Protein AF-0000000075411738 (afdb_homodimer)

Solvent-accessible surface area (backbone atoms only — not comparable to full-atom values): 65684 Å² total; per-residue (Å²): 107,71,65,58,55,55,56,29,60,45,60,70,88,74,50,66,71,72,59,36,79,42,60,74,43,51,23,50,84,62,80,48,59,32,32,38,60,65,29,33,54,57,86,39,64,71,47,35,60,70,45,60,90,47,84,37,30,51,26,82,87,57,72,39,75,64,37,41,54,36,37,42,72,34,42,31,48,42,92,58,35,48,69,42,41,48,50,53,42,46,49,47,30,52,44,63,69,38,94,76,46,62,91,60,46,68,60,44,28,48,53,53,52,50,48,45,68,73,39,49,72,72,26,59,66,49,72,67,55,40,58,53,51,35,64,40,37,35,39,59,35,40,73,60,52,83,74,52,30,84,57,30,53,54,73,62,68,46,59,35,23,57,76,58,40,34,51,66,91,48,40,75,41,24,40,49,63,32,49,33,45,18,86,88,67,59,79,51,70,68,53,32,68,76,39,52,73,60,72,54,79,62,67,68,47,37,55,51,22,53,52,45,45,48,50,64,36,40,74,56,58,39,69,82,44,64,44,70,69,40,37,51,48,49,49,51,34,53,47,51,39,48,53,54,56,35,70,48,57,63,74,66,47,51,65,59,45,56,62,52,36,74,78,54,46,58,74,40,74,54,61,86,51,79,74,42,71,84,23,43,35,34,33,65,27,28,28,38,81,42,92,59,59,72,45,96,63,36,28,34,50,42,80,75,58,55,74,32,49,64,43,33,45,75,45,51,26,43,65,58,59,78,58,85,84,83,63,73,69,68,63,90,55,48,56,43,51,44,27,12,52,36,42,45,49,44,53,64,53,69,73,60,69,77,77,81,83,65,93,84,61,76,67,72,41,77,57,71,51,52,60,39,41,30,35,36,34,26,82,82,43,78,46,57,38,42,60,71,56,44,27,29,44,34,68,55,44,32,48,51,39,54,66,74,42,80,65,34,40,77,88,51,70,36,78,46,83,42,82,85,46,53,54,70,43,50,50,37,51,51,32,34,50,53,36,31,50,64,70,60,48,56,67,72,56,83,76,61,89,87,54,57,68,56,62,55,51,50,51,43,49,51,40,42,35,48,48,23,59,74,56,67,34,62,66,61,40,38,43,48,41,41,49,42,59,73,66,60,58,68,42,90,91,44,32,53,62,51,30,51,50,19,58,74,47,67,36,58,66,44,26,51,48,38,51,44,28,46,65,71,28,40,70,61,39,48,71,58,58,42,38,79,58,44,80,63,58,71,74,63,55,59,63,54,64,69,51,51,78,72,53,58,70,60,51,66,61,60,61,57,66,61,60,65,70,70,61,75,77,83,66,76,75,76,72,65,79,72,64,64,65,55,64,72,69,49,80,113,107,69,64,57,53,55,56,28,59,45,61,71,89,72,51,65,71,72,58,35,79,40,62,73,42,52,22,50,83,62,80,47,59,33,32,40,59,66,28,34,52,59,87,40,64,72,47,36,61,69,45,59,91,49,83,37,30,51,26,80,86,56,73,38,74,64,37,40,53,36,37,42,71,35,41,32,48,42,92,58,34,49,68,42,40,48,50,51,43,46,48,48,30,52,43,63,69,40,94,76,47,63,91,59,46,68,61,45,29,50,51,54,52,50,48,44,67,73,39,49,73,71,26,60,65,49,71,64,54,42,59,54,49,36,63,39,37,35,41,58,35,41,73,61,53,81,75,52,32,84,57,29,54,52,74,61,70,47,59,34,21,57,77,56,41,34,50,66,91,47,39,75,42,23,41,49,63,32,48,31,46,18,87,87,67,60,77,51,70,68,52,33,68,78,39,52,72,59,71,56,80,62,67,67,46,38,54,52,21,52,52,44,45,48,50,64,36,41,72,56,56,40,70,81,44,64,43,70,69,40,38,50,50,49,52,51,35,51,48,51,40,47,54,54,54,36,70,47,58,64,74,66,48,50,65,60,45,56,62,51,37,74,76,56,47,58,77,40,73,56,62,86,52,79,76,41,72,83,22,44,35,34,33,65,26,28,28,37,82,42,91,60,60,74,45,96,62,37,28,34,50,43,80,75,57,56,74,33,50,63,42,34,45,76,45,50,28,44,66,59,58,77,60,84,84,85,65,75,68,69,63,88,55,48,56,43,51,46,28,14,52,37,43,45,50,44,55,63,53,70,71,61,69,77,76,80,82,65,92,81,62,77,67,72,42,76,56,70,53,53,59,40,40,30,35,36,34,25,82,84,42,78,46,59,39,42,60,69,57,43,28,30,46,34,68,56,43,32,48,51,39,52,66,74,43,82,61,33,40,78,87,50,71,37,78,45,83,41,81,84,47,54,54,71,43,50,50,38,50,51,33,34,50,54,37,33,50,63,70,60,47,55,68,71,56,84,77,60,90,87,55,56,68,55,62,55,51,50,53,43,50,52,40,42,36,48,48,22,59,75,56,67,35,63,66,62,40,39,42,49,40,41,50,43,58,73,66,61,58,70,41,88,91,44,33,53,61,51,30,50,49,19,58,73,46,65,36,57,66,44,26,49,46,38,50,45,27,46,63,73,29,38,70,61,39,49,71,56,57,42,40,82,60,44,81,64,60,73,73,64,56,60,62,52,65,70,51,51,78,74,54,58,69,59,52,63,60,60,61,58,66,60,61,65,70,72,62,75,76,85,63,76,75,77,74,67,76,72,67,66,65,53,65,71,69,52,78,113

Secondary structure (DSSP, 8-state):
-HHHHHHHTS-GGGS-GGGGGS--EE-TTSS-EE-GGG-B-TTSHHHHHHSTT-S-BPPGGG-SHHHHHHHHHTT---TT-HHHHHHHHHHHHHHHHSSS--TTHHHHHHHHHHHHHHTHHHHT--HHHHHHHTTS--EEBPPPPTTGGGG-S-SS--EE-TTT-B-GGGGGGTTTTS-BB-GGG---HHHHHH-GGGG---HHHHHHHHHHHIIIIIITT-GGG-SHHHHHHHHHHHHHHHHHHHHS-HHHHHHHHHHHHHH----EE-SS-TT-GGGEE-GGGEEET-SS--BTTBEEPPGGGGG-HHHHHHTT-EEPPPPP--PPPPPTTHHHHHHHHHHHHHHH-------SS-TT------SGGGG--EEEEETTEEEEE-HHHHHHH-HHHHHHHHSSSGGG-TTS-EEEEE-SS-HHHHHHHHHHHTT--HHHHHHTSPPPTTS-HHHHHHHHHHHHHHHHHHHT-HHHHHHHHHHHHHTT---TTTHHHHHHHHHHTT-HHHHHHHHHHHHHTHHHHHHTTGGGG----HHHHHHHHTTHHHHHHHHHHHHHHHGGGG-SSTTSSTTSTHHHHHHHH---/-HHHHHHHTS-GGGS-GGGGGS--EE-TTSS-EE-GGG-B-TTSHHHHHHSTT-S-BPPGGG-SHHHHHHHHHTT---TT-HHHHHHHHHHHHHHHHSSS--TTHHHHHHHHHHHHHHTHHHHT--HHHHHHHHTS--EEBPPP-TTGGGG-S-SS--EE-TTT-B-GGGGGGTTTTS-BB-GGG---HHHHHH-GGGG---HHHHHHHHHHHIIIIIITT-GGG-SHHHHHHHHHHHHHHHHHHHHS-HHHHHHHHHHHHHH----EE-SS-TT-GGGEE-GGGEEET-SS--BTTBEE--GGGGG-HHHHHHTT-EEPPPPP----PPPTTHHHHHHHHHHHHHHH-------SS-TT------SGGGG--EEEEETTEEEEE-HHHHHHH-HHHHHHHHSSSGGG-TTS-EEEEE-SS-HHHHHHHHHHHTT--HHHHHHTSPPPTTS-HHHHHHHHHHHHHHHHHHHT-HHHHHHHHHHHHHTT---TTTHHHHHHHHHHTT-HHHHHHHHHHHHHTHHHHHHTTGGGG----HHHHHHHHTTHHHHHHHHHHHHHHHGGGG-SSTTGGGGSSHHHHHHHH---

Structure (mmCIF, N/CA/C/O backbone):
data_AF-0000000075411738-model_v1
#
loop_
_entity.id
_entity.type
_entity.pdbx_description
1 polymer 'BTB domain-containing protein'
#
loop_
_atom_site.group_PDB
_atom_site.id
_atom_site.type_symbol
_atom_site.label_atom_id
_atom_site.label_alt_id
_atom_site.label_comp_id
_atom_site.label_asym_id
_atom_site.label_entity_id
_atom_site.label_seq_id
_atom_site.pdbx_PDB_ins_code
_atom_site.Cartn_x
_atom_site.Cartn_y
_atom_site.Cartn_z
_atom_site.occupancy
_atom_site.B_iso_or_equiv
_atom_site.auth_seq_id
_atom_site.auth_comp_id
_atom_site.auth_asym_id
_atom_site.auth_atom_id
_atom_site.pdbx_PDB_model_num
ATOM 1 N N . MET A 1 1 ? 70.875 -13.32 -46.344 1 82.06 1 MET A N 1
ATOM 2 C CA . MET A 1 1 ? 69.5 -12.781 -46.344 1 82.06 1 MET A CA 1
ATOM 3 C C . MET A 1 1 ? 68.625 -13.578 -47.281 1 82.06 1 MET A C 1
ATOM 5 O O . MET A 1 1 ? 67.5 -13.914 -46.906 1 82.06 1 MET A O 1
ATOM 9 N N . ARG A 1 2 ? 69.062 -13.992 -48.469 1 79.19 2 ARG A N 1
ATOM 10 C CA . ARG A 1 2 ? 68.25 -14.766 -49.406 1 79.19 2 ARG A CA 1
ATOM 11 C C . ARG A 1 2 ? 67.938 -16.125 -48.812 1 79.19 2 ARG A C 1
ATOM 13 O O . ARG A 1 2 ? 66.75 -16.609 -48.969 1 79.19 2 ARG A O 1
ATOM 20 N N . PHE A 1 3 ? 68.938 -16.625 -48.125 1 80.88 3 PHE A N 1
ATOM 21 C CA . PHE A 1 3 ? 68.75 -17.906 -47.469 1 80.88 3 PHE A CA 1
ATOM 22 C C . PHE A 1 3 ? 67.625 -17.812 -46.406 1 80.88 3 PHE A C 1
ATOM 24 O O . PHE A 1 3 ? 66.75 -18.656 -46.375 1 80.88 3 PHE A O 1
ATOM 31 N N . ILE A 1 4 ? 67.688 -16.844 -45.625 1 85.19 4 ILE A N 1
ATOM 32 C CA . ILE A 1 4 ? 66.75 -16.672 -44.531 1 85.19 4 ILE A CA 1
ATOM 33 C C . ILE A 1 4 ? 65.312 -16.438 -45.094 1 85.19 4 ILE A C 1
ATOM 35 O O . ILE A 1 4 ? 64.375 -17.031 -44.594 1 85.19 4 ILE A O 1
ATOM 39 N N . CYS A 1 5 ? 65.188 -15.656 -46.188 1 81.69 5 CYS A N 1
ATOM 40 C CA . CYS A 1 5 ? 63.875 -15.391 -46.812 1 81.69 5 CYS A CA 1
ATOM 41 C C . CYS A 1 5 ? 63.281 -16.656 -47.375 1 81.69 5 CYS A C 1
ATOM 43 O O . CYS A 1 5 ? 62.062 -16.906 -47.219 1 81.69 5 CYS A O 1
ATOM 45 N N . SER A 1 6 ? 64.188 -17.469 -47.938 1 79.62 6 SER A N 1
ATOM 46 C CA . SER A 1 6 ? 63.719 -18.719 -48.531 1 79.62 6 SER A CA 1
ATOM 47 C C . SER A 1 6 ? 63.281 -19.703 -47.438 1 79.62 6 SER A C 1
ATOM 49 O O . SER A 1 6 ? 62.25 -20.375 -47.594 1 79.62 6 SER A O 1
ATOM 51 N N . LEU A 1 7 ? 64.062 -19.656 -46.438 1 81.44 7 LEU A N 1
ATOM 52 C CA . LEU A 1 7 ? 63.75 -20.547 -45.312 1 81.44 7 LEU A CA 1
ATOM 53 C C . LEU A 1 7 ? 62.438 -20.188 -44.656 1 81.44 7 LEU A C 1
ATOM 55 O O . LEU A 1 7 ? 61.594 -21.062 -44.406 1 81.44 7 LEU A O 1
ATOM 59 N N . LEU A 1 8 ? 62.125 -18.938 -44.5 1 84.38 8 LEU A N 1
ATOM 60 C CA . LEU A 1 8 ? 60.969 -18.453 -43.781 1 84.38 8 LEU A CA 1
ATOM 61 C C . LEU A 1 8 ? 59.719 -18.422 -44.656 1 84.38 8 LEU A C 1
ATOM 63 O O . LEU A 1 8 ? 58.625 -18.203 -44.188 1 84.38 8 LEU A O 1
ATOM 67 N N . SER A 1 9 ? 59.906 -18.656 -45.875 1 77.62 9 SER A N 1
ATOM 68 C CA . SER A 1 9 ? 58.781 -18.703 -46.812 1 77.62 9 SER A CA 1
ATOM 69 C C . SER A 1 9 ? 58.188 -20.109 -46.938 1 77.62 9 SER A C 1
ATOM 71 O O . SER A 1 9 ? 57.188 -20.328 -47.625 1 77.62 9 SER A O 1
ATOM 73 N N . LEU A 1 10 ? 58.906 -21.031 -46.281 1 77.31 10 LEU A N 1
ATOM 74 C CA . LEU A 1 10 ? 58.406 -22.391 -46.25 1 77.31 10 LEU A CA 1
ATOM 75 C C . LEU A 1 10 ? 57.125 -22.484 -45.438 1 77.31 10 LEU A C 1
ATOM 77 O O . LEU A 1 10 ? 56.844 -21.625 -44.625 1 77.31 10 LEU A O 1
ATOM 81 N N . PRO A 1 11 ? 56.25 -23.469 -45.781 1 78.31 11 PRO A N 1
ATOM 82 C CA . PRO A 1 11 ? 55.094 -23.672 -44.906 1 78.31 11 PRO A CA 1
ATOM 83 C C . PRO A 1 11 ? 55.469 -23.797 -43.438 1 78.31 11 PRO A C 1
ATOM 85 O O . PRO A 1 11 ? 56.5 -24.375 -43.094 1 78.31 11 PRO A O 1
ATOM 88 N N . LEU A 1 12 ? 54.719 -23.328 -42.531 1 80.94 12 LEU A N 1
ATOM 89 C CA . LEU A 1 12 ? 54.969 -23.141 -41.094 1 80.94 12 LEU A CA 1
ATOM 90 C C . LEU A 1 12 ? 55.375 -24.469 -40.438 1 80.94 12 LEU A C 1
ATOM 92 O O . LEU A 1 12 ? 56.219 -24.484 -39.562 1 80.94 12 LEU A O 1
ATOM 96 N N . ASP A 1 13 ? 54.844 -25.578 -40.969 1 80.56 13 ASP A N 1
ATOM 97 C CA . ASP A 1 13 ? 55.094 -26.891 -40.406 1 80.56 13 ASP A CA 1
ATOM 98 C C . ASP A 1 13 ? 56.5 -27.375 -40.719 1 80.56 13 ASP A C 1
ATOM 100 O O . ASP A 1 13 ? 57.031 -28.25 -40.031 1 80.56 13 ASP A O 1
ATOM 104 N N . MET A 1 14 ? 57.094 -26.719 -41.75 1 79.06 14 MET A N 1
ATOM 105 C CA . MET A 1 14 ? 58.406 -27.156 -42.188 1 79.06 14 MET A CA 1
ATOM 106 C C . MET A 1 14 ? 59.5 -26.375 -41.5 1 79.06 14 MET A C 1
ATOM 108 O O . MET A 1 14 ? 60.688 -26.719 -41.594 1 79.06 14 MET A O 1
ATOM 112 N N . ILE A 1 15 ? 59.156 -25.328 -40.781 1 81.25 15 ILE A N 1
ATOM 113 C CA . ILE A 1 15 ? 60.125 -24.516 -40.094 1 81.25 15 ILE A CA 1
ATOM 114 C C . ILE A 1 15 ? 60.438 -25.125 -38.719 1 81.25 15 ILE A C 1
ATOM 116 O O . ILE A 1 15 ? 59.531 -25.234 -37.875 1 81.25 15 ILE A O 1
ATOM 120 N N . PRO A 1 16 ? 61.625 -25.609 -38.5 1 78.5 16 PRO A N 1
ATOM 121 C CA . PRO A 1 16 ? 61.938 -26.234 -37.219 1 78.5 16 PRO A CA 1
ATOM 122 C C . PRO A 1 16 ? 61.844 -25.25 -36.031 1 78.5 16 PRO A C 1
ATOM 124 O O . PRO A 1 16 ? 62.406 -24.141 -36.094 1 78.5 16 PRO A O 1
ATOM 127 N N . GLU A 1 17 ? 61.312 -25.625 -34.938 1 81.44 17 GLU A N 1
ATOM 128 C CA . GLU A 1 17 ? 61.094 -24.812 -33.75 1 81.44 17 GLU A CA 1
ATOM 129 C C . GLU A 1 17 ? 62.406 -24.516 -33.031 1 81.44 17 GLU A C 1
ATOM 131 O O . GLU A 1 17 ? 62.531 -23.5 -32.344 1 81.44 17 GLU A O 1
ATOM 136 N N . SER A 1 18 ? 63.375 -25.328 -33.281 1 81.25 18 SER A N 1
ATOM 137 C CA . SER A 1 18 ? 64.688 -25.188 -32.625 1 81.25 18 SER A CA 1
ATOM 138 C C . SER A 1 18 ? 65.375 -23.938 -33.094 1 81.25 18 SER A C 1
ATOM 140 O O . SER A 1 18 ? 66.312 -23.438 -32.406 1 81.25 18 SER A O 1
ATOM 142 N N . LEU A 1 19 ? 64.938 -23.438 -34.188 1 82.75 19 LEU A N 1
ATOM 143 C CA . LEU A 1 19 ? 65.562 -22.25 -34.781 1 82.75 19 LEU A CA 1
ATOM 144 C C . LEU A 1 19 ? 65.312 -21.031 -33.906 1 82.75 19 LEU A C 1
ATOM 146 O O . LEU A 1 19 ? 66.062 -20.016 -34.031 1 82.75 19 LEU A O 1
ATOM 150 N N . GLU A 1 20 ? 64.5 -21.156 -33 1 86.56 20 GLU A N 1
ATOM 151 C CA . GLU A 1 20 ? 64.125 -20.047 -32.125 1 86.56 20 GLU A CA 1
ATOM 152 C C . GLU A 1 20 ? 65.312 -19.688 -31.203 1 86.56 20 GLU A C 1
ATOM 154 O O . GLU A 1 20 ? 65.375 -18.562 -30.75 1 86.56 20 GLU A O 1
ATOM 159 N N . ARG A 1 21 ? 66.188 -20.609 -31.016 1 87.25 21 ARG A N 1
ATOM 160 C CA . ARG A 1 21 ? 67.25 -20.453 -30.031 1 87.25 21 ARG A CA 1
ATOM 161 C C . ARG A 1 21 ? 68.562 -19.906 -30.672 1 87.25 21 ARG A C 1
ATOM 163 O O . ARG A 1 21 ? 69.5 -19.609 -29.984 1 87.25 21 ARG A O 1
ATOM 170 N N . PHE A 1 22 ? 68.5 -19.781 -31.891 1 84.62 22 PHE A N 1
ATOM 171 C CA . PHE A 1 22 ? 69.75 -19.406 -32.562 1 84.62 22 PHE A CA 1
ATOM 172 C C . PHE A 1 22 ? 69.688 -17.953 -33.062 1 84.62 22 PHE A C 1
ATOM 174 O O . PHE A 1 22 ? 68.625 -17.469 -33.406 1 84.62 22 PHE A O 1
ATOM 181 N N . ASN A 1 23 ? 70.938 -17.344 -33.062 1 88.12 23 ASN A N 1
ATOM 182 C CA . ASN A 1 23 ? 71.062 -15.977 -33.562 1 88.12 23 ASN A CA 1
ATOM 183 C C . ASN A 1 23 ? 71.312 -15.953 -35.062 1 88.12 23 ASN A C 1
ATOM 185 O O . ASN A 1 23 ? 72.5 -15.992 -35.5 1 88.12 23 ASN A O 1
ATOM 189 N N . PHE A 1 24 ? 70.25 -15.906 -35.812 1 87.12 24 PHE A N 1
ATOM 190 C CA . PHE A 1 24 ? 70.562 -15.977 -37.25 1 87.12 24 PHE A CA 1
ATOM 191 C C . PHE A 1 24 ? 69.75 -14.914 -38 1 87.12 24 PHE A C 1
ATOM 193 O O . PHE A 1 24 ? 69.875 -14.828 -39.219 1 87.12 24 PHE A O 1
ATOM 200 N N . ILE A 1 25 ? 69 -14.094 -37.344 1 91.06 25 ILE A N 1
ATOM 201 C CA . ILE A 1 25 ? 68.188 -13.039 -37.969 1 91.06 25 ILE A CA 1
ATOM 202 C C . ILE A 1 25 ? 68.938 -11.703 -37.844 1 91.06 25 ILE A C 1
ATOM 204 O O . ILE A 1 25 ? 69.25 -11.281 -36.719 1 91.06 25 ILE A O 1
ATOM 208 N N . PRO A 1 26 ? 69.25 -11.039 -38.906 1 89.62 26 PRO A N 1
ATOM 209 C CA . PRO A 1 26 ? 69.938 -9.75 -38.812 1 89.62 26 PRO A CA 1
ATOM 210 C C . PRO A 1 26 ? 69.062 -8.633 -38.344 1 89.62 26 PRO A C 1
ATOM 212 O O . PRO A 1 26 ? 67.812 -8.656 -38.594 1 89.62 26 PRO A O 1
ATOM 215 N N . ASN A 1 27 ? 69.625 -7.703 -37.656 1 89.62 27 ASN A N 1
ATOM 216 C CA . ASN A 1 27 ? 68.875 -6.512 -37.281 1 89.62 27 ASN A CA 1
ATOM 217 C C . ASN A 1 27 ? 68.75 -5.535 -38.438 1 89.62 27 ASN A C 1
ATOM 219 O O . ASN A 1 27 ? 69.25 -5.797 -39.531 1 89.62 27 ASN A O 1
ATOM 223 N N . GLU A 1 28 ? 68.062 -4.5 -38.25 1 87.75 28 GLU A N 1
ATOM 224 C CA . GLU A 1 28 ? 67.688 -3.564 -39.312 1 87.75 28 GLU A CA 1
ATOM 225 C C . GLU A 1 28 ? 68.938 -2.979 -40 1 87.75 28 GLU A C 1
ATOM 227 O O . GLU A 1 28 ? 68.938 -2.781 -41.188 1 87.75 28 GLU A O 1
ATOM 232 N N . ASN A 1 29 ? 70.062 -2.791 -39.156 1 86.88 29 ASN A N 1
ATOM 233 C CA . ASN A 1 29 ? 71.25 -2.195 -39.688 1 86.88 29 ASN A CA 1
ATOM 234 C C . ASN A 1 29 ? 72.312 -3.258 -40.094 1 86.88 29 ASN A C 1
ATOM 236 O O . ASN A 1 29 ? 73.438 -2.934 -40.469 1 86.88 29 ASN A O 1
ATOM 240 N N . TYR A 1 30 ? 72 -4.504 -39.906 1 87.62 30 TYR A N 1
ATOM 241 C CA . TYR A 1 30 ? 72.812 -5.652 -40.344 1 87.62 30 TYR A CA 1
ATOM 242 C C . TYR A 1 30 ? 74.125 -5.699 -39.594 1 87.62 30 TYR A C 1
ATOM 244 O O . TYR A 1 30 ? 75.125 -6.086 -40.156 1 87.62 30 TYR A O 1
ATOM 252 N N . THR A 1 31 ? 74.062 -5.227 -38.438 1 88 31 THR A N 1
ATOM 253 C CA . THR A 1 31 ? 75.312 -5.172 -37.656 1 88 31 THR A CA 1
ATOM 254 C C . THR A 1 31 ? 75.438 -6.406 -36.781 1 88 31 THR A C 1
ATOM 256 O O . THR A 1 31 ? 76.5 -6.781 -36.375 1 88 31 THR A O 1
ATOM 259 N N . LYS A 1 32 ? 74.312 -7.023 -36.438 1 89.88 32 LYS A N 1
ATOM 260 C CA . LYS A 1 32 ? 74.312 -8.148 -35.5 1 89.88 32 LYS A CA 1
ATOM 261 C C . LYS A 1 32 ? 73.25 -9.172 -35.875 1 89.88 32 LYS A C 1
ATOM 263 O O . LYS A 1 32 ? 72.188 -8.82 -36.344 1 89.88 32 LYS A O 1
ATOM 268 N N . LEU A 1 33 ? 73.562 -10.367 -35.656 1 89.38 33 LEU A N 1
ATOM 269 C CA . LEU A 1 33 ? 72.562 -11.445 -35.75 1 89.38 33 LEU A CA 1
ATOM 270 C C . LEU A 1 33 ? 71.938 -11.695 -34.406 1 89.38 33 LEU A C 1
ATOM 272 O O . LEU A 1 33 ? 72.562 -11.766 -33.375 1 89.38 33 LEU A O 1
ATOM 276 N N . MET A 1 34 ? 70.562 -11.727 -34.469 1 91.75 34 MET A N 1
ATOM 277 C CA . MET A 1 34 ? 69.812 -11.836 -33.25 1 91.75 34 MET A CA 1
ATOM 278 C C . MET A 1 34 ? 68.75 -12.93 -33.344 1 91.75 34 MET A C 1
ATOM 280 O O . MET A 1 34 ? 68.562 -13.492 -34.406 1 91.75 34 MET A O 1
ATOM 284 N N . LYS A 1 35 ? 68.188 -13.188 -32.188 1 91.25 35 LYS A N 1
ATOM 285 C CA . LYS A 1 35 ? 67.062 -14.117 -32.156 1 91.25 35 LYS A CA 1
ATOM 286 C C . LYS A 1 35 ? 65.75 -13.422 -32.562 1 91.25 35 LYS A C 1
ATOM 288 O O . LYS A 1 35 ? 65.625 -12.211 -32.375 1 91.25 35 LYS A O 1
ATOM 293 N N . ALA A 1 36 ? 64.812 -14.195 -33.062 1 88.88 36 ALA A N 1
ATOM 294 C CA . ALA A 1 36 ? 63.531 -13.633 -33.469 1 88.88 36 ALA A CA 1
ATOM 295 C C . ALA A 1 36 ? 62.844 -12.969 -32.281 1 88.88 36 ALA A C 1
ATOM 297 O O . ALA A 1 36 ? 62.219 -11.906 -32.438 1 88.88 36 ALA A O 1
ATOM 298 N N . LYS A 1 37 ? 63.062 -13.477 -31.094 1 88.38 37 LYS A N 1
ATOM 299 C CA . LYS A 1 37 ? 62.375 -12.992 -29.891 1 88.38 37 LYS A CA 1
ATOM 300 C C . LYS A 1 37 ? 62.938 -11.656 -29.422 1 88.38 37 LYS A C 1
ATOM 302 O O . LYS A 1 37 ? 62.344 -10.977 -28.594 1 88.38 37 LYS A O 1
ATOM 307 N N . GLU A 1 38 ? 64.062 -11.32 -29.984 1 90.19 38 GLU A N 1
ATOM 308 C CA . GLU A 1 38 ? 64.688 -10.078 -29.578 1 90.19 38 GLU A CA 1
ATOM 309 C C . GLU A 1 38 ? 64.438 -8.961 -30.578 1 90.19 38 GLU A C 1
ATOM 311 O O . GLU A 1 38 ? 64.812 -7.816 -30.375 1 90.19 38 GLU A O 1
ATOM 316 N N . LEU A 1 39 ? 63.75 -9.289 -31.578 1 91.38 39 LEU A N 1
ATOM 317 C CA . LEU A 1 39 ? 63.531 -8.312 -32.625 1 91.38 39 LEU A CA 1
ATOM 318 C C . LEU A 1 39 ? 62.062 -7.891 -32.688 1 91.38 39 LEU A C 1
ATOM 320 O O . LEU A 1 39 ? 61.188 -8.602 -32.188 1 91.38 39 LEU A O 1
ATOM 324 N N . TYR A 1 40 ? 61.812 -6.676 -33.281 1 91.81 40 TYR A N 1
ATOM 325 C CA . TYR A 1 40 ? 60.5 -6.09 -33.375 1 91.81 40 TYR A CA 1
ATOM 326 C C . TYR A 1 40 ? 60.219 -5.602 -34.781 1 91.81 40 TYR A C 1
ATOM 328 O O . TYR A 1 40 ? 61.125 -5.242 -35.531 1 91.81 40 TYR A O 1
ATOM 336 N N . ASP A 1 41 ? 58.906 -5.672 -35.125 1 87.25 41 ASP A N 1
ATOM 337 C CA . ASP A 1 41 ? 58.469 -5.113 -36.406 1 87.25 41 ASP A CA 1
ATOM 338 C C . ASP A 1 41 ? 58.188 -3.615 -36.281 1 87.25 41 ASP A C 1
ATOM 340 O O . ASP A 1 41 ? 57.25 -3.197 -35.594 1 87.25 41 ASP A O 1
ATOM 344 N N . PRO A 1 42 ? 58.969 -2.791 -36.938 1 87.62 42 PRO A N 1
ATOM 345 C CA . PRO A 1 42 ? 58.781 -1.344 -36.781 1 87.62 42 PRO A CA 1
ATOM 346 C C . PRO A 1 42 ? 57.5 -0.84 -37.438 1 87.62 42 PRO A C 1
ATOM 348 O O . PRO A 1 42 ? 57.125 0.316 -37.25 1 87.62 42 PRO A O 1
ATOM 351 N N . CYS A 1 43 ? 56.75 -1.689 -38.188 1 82.62 43 CYS A N 1
ATOM 352 C CA . CYS A 1 43 ? 55.469 -1.289 -38.781 1 82.62 43 CYS A CA 1
ATOM 353 C C . CYS A 1 43 ? 54.375 -1.18 -37.719 1 82.62 43 CYS A C 1
ATOM 355 O O . CYS A 1 43 ? 53.375 -0.518 -37.938 1 82.62 43 CYS A O 1
ATOM 357 N N . GLU A 1 44 ? 54.656 -1.811 -36.625 1 84.12 44 GLU A N 1
ATOM 358 C CA . GLU A 1 44 ? 53.75 -1.661 -35.5 1 84.12 44 GLU A CA 1
ATOM 359 C C . GLU A 1 44 ? 54.062 -0.403 -34.688 1 84.12 44 GLU A C 1
ATOM 361 O O . GLU A 1 44 ? 55.188 -0.25 -34.188 1 84.12 44 GLU A O 1
ATOM 366 N N . GLU A 1 45 ? 53.156 0.379 -34.594 1 83.94 45 GLU A N 1
ATOM 367 C CA . GLU A 1 45 ? 53.344 1.676 -33.969 1 83.94 45 GLU A CA 1
ATOM 368 C C . GLU A 1 45 ? 53.906 1.515 -32.531 1 83.94 45 GLU A C 1
ATOM 370 O O . GLU A 1 45 ? 54.781 2.264 -32.125 1 83.94 45 GLU A O 1
ATOM 375 N N . LEU A 1 46 ? 53.438 0.538 -31.828 1 89.88 46 LEU A N 1
ATOM 376 C CA . LEU A 1 46 ? 53.844 0.289 -30.438 1 89.88 46 LEU A CA 1
ATOM 377 C C . LEU A 1 46 ? 55.344 0.084 -30.359 1 89.88 46 LEU A C 1
ATOM 379 O O . LEU A 1 46 ? 56.031 0.747 -29.578 1 89.88 46 LEU A O 1
ATOM 383 N N . PHE A 1 47 ? 55.906 -0.708 -31.234 1 91.38 47 PHE A N 1
ATOM 384 C CA . PHE A 1 47 ? 57.312 -1.049 -31.203 1 91.38 47 PHE A CA 1
ATOM 385 C C . PHE A 1 47 ? 58.156 0.088 -31.766 1 91.38 47 PHE A C 1
ATOM 387 O O . PHE A 1 47 ? 59.219 0.388 -31.25 1 91.38 47 PHE A O 1
ATOM 394 N N . ARG A 1 48 ? 57.594 0.723 -32.781 1 88.31 48 ARG A N 1
ATOM 395 C CA . ARG A 1 48 ? 58.312 1.824 -33.406 1 88.31 48 ARG A CA 1
ATOM 396 C C . ARG A 1 48 ? 58.562 2.951 -32.406 1 88.31 48 ARG A C 1
ATOM 398 O O . ARG A 1 48 ? 59.656 3.5 -32.375 1 88.31 48 ARG A O 1
ATOM 405 N N . GLU A 1 49 ? 57.625 3.213 -31.609 1 87.38 49 GLU A N 1
ATOM 406 C CA . GLU A 1 49 ? 57.719 4.336 -30.672 1 87.38 49 GLU A CA 1
ATOM 407 C C . GLU A 1 49 ? 58.562 3.98 -29.469 1 87.38 49 GLU A C 1
ATOM 409 O O . GLU A 1 49 ? 59.312 4.82 -28.969 1 87.38 49 GLU A O 1
ATOM 414 N N . VAL A 1 50 ? 58.531 2.764 -29.031 1 90.06 50 VAL A N 1
ATOM 415 C CA . VAL A 1 50 ? 59.188 2.396 -27.766 1 90.06 50 VAL A CA 1
ATOM 416 C C . VAL A 1 50 ? 60.656 2.039 -28.016 1 90.06 50 VAL A C 1
ATOM 418 O O . VAL A 1 50 ? 61.531 2.4 -27.234 1 90.06 50 VAL A O 1
ATOM 421 N N . PHE A 1 51 ? 60.938 1.449 -29.172 1 88.62 51 PHE A N 1
ATOM 422 C CA . PHE A 1 51 ? 62.281 0.925 -29.359 1 88.62 51 PHE A CA 1
ATOM 423 C C . PHE A 1 51 ? 63.031 1.725 -30.422 1 88.62 51 PHE A C 1
ATOM 425 O O . PHE A 1 51 ? 64 1.247 -30.984 1 88.62 51 PHE A O 1
ATOM 432 N N . VAL A 1 52 ? 62.469 2.936 -30.625 1 86.19 52 VAL A N 1
ATOM 433 C CA . VAL A 1 52 ? 63.156 3.811 -31.578 1 86.19 52 VAL A CA 1
ATOM 434 C C . VAL A 1 52 ? 64.625 4.035 -31.125 1 86.19 52 VAL A C 1
ATOM 436 O O . VAL A 1 52 ? 64.875 4.324 -29.953 1 86.19 52 VAL A O 1
ATOM 439 N N . GLY A 1 53 ? 65.438 3.834 -31.969 1 78.69 53 GLY A N 1
ATOM 440 C CA . GLY A 1 53 ? 66.875 4.051 -31.672 1 78.69 53 GLY A CA 1
ATOM 441 C C . GLY A 1 53 ? 67.562 2.811 -31.141 1 78.69 53 GLY A C 1
ATOM 442 O O . GLY A 1 53 ? 68.75 2.809 -30.953 1 78.69 53 GLY A O 1
ATOM 443 N N . SER A 1 54 ? 66.625 1.824 -30.969 1 81.12 54 SER A N 1
ATOM 444 C CA . SER A 1 54 ? 67.188 0.559 -30.547 1 81.12 54 SER A CA 1
ATOM 445 C C . SER A 1 54 ? 67.562 -0.313 -31.734 1 81.12 54 SER A C 1
ATOM 447 O O . SER A 1 54 ? 67 -0.125 -32.844 1 81.12 54 SER A O 1
ATOM 449 N N . ASN A 1 55 ? 68.75 -0.828 -31.906 1 85.62 55 ASN A N 1
ATOM 450 C CA . ASN A 1 55 ? 69.188 -1.726 -32.969 1 85.62 55 ASN A CA 1
ATOM 451 C C . ASN A 1 55 ? 68.438 -3.062 -32.906 1 85.62 55 ASN A C 1
ATOM 453 O O . ASN A 1 55 ? 69 -4.105 -33.219 1 85.62 55 ASN A O 1
ATOM 457 N N . GLN A 1 56 ? 67 -2.992 -32.625 1 90 56 GLN A N 1
ATOM 458 C CA . GLN A 1 56 ? 66.312 -4.254 -32.438 1 90 56 GLN A CA 1
ATOM 459 C C . GLN A 1 56 ? 65.188 -4.41 -33.438 1 90 56 GLN A C 1
ATOM 461 O O . GLN A 1 56 ? 64.188 -5.125 -33.156 1 90 56 GLN A O 1
ATOM 466 N N . PHE A 1 57 ? 65.188 -3.756 -34.594 1 91.75 57 PHE A N 1
ATOM 467 C CA . PHE A 1 57 ? 64.125 -3.846 -35.562 1 91.75 57 PHE A CA 1
ATOM 468 C C . PHE A 1 57 ? 64.5 -4.828 -36.688 1 91.75 57 PHE A C 1
ATOM 470 O O . PHE A 1 57 ? 65.688 -5.012 -37 1 91.75 57 PHE A O 1
ATOM 477 N N . LEU A 1 58 ? 63.469 -5.363 -37.219 1 90.94 58 LEU A N 1
ATOM 478 C CA . LEU A 1 58 ? 63.625 -6.215 -38.406 1 90.94 58 LEU A CA 1
ATOM 479 C C . LEU A 1 58 ? 64.062 -5.398 -39.625 1 90.94 58 LEU A C 1
ATOM 481 O O . LEU A 1 58 ? 63.594 -4.27 -39.812 1 90.94 58 LEU A O 1
ATOM 485 N N . PRO A 1 59 ? 64.938 -6.016 -40.375 1 88.31 59 PRO A N 1
ATOM 486 C CA . PRO A 1 59 ? 65.312 -5.336 -41.625 1 88.31 59 PRO A CA 1
ATOM 487 C C . PRO A 1 59 ? 64.125 -5.293 -42.625 1 88.31 59 PRO A C 1
ATOM 489 O O . PRO A 1 59 ? 63.188 -6.109 -42.5 1 88.31 59 PRO A O 1
ATOM 492 N N . PRO A 1 60 ? 64 -4.359 -43.531 1 86.88 60 PRO A N 1
ATOM 493 C CA . PRO A 1 60 ? 62.875 -4.148 -44.438 1 86.88 60 PRO A CA 1
ATOM 494 C C . PRO A 1 60 ? 62.531 -5.391 -45.281 1 86.88 60 PRO A C 1
ATOM 496 O O . PRO A 1 60 ? 61.375 -5.648 -45.562 1 86.88 60 PRO A O 1
ATOM 499 N N . GLU A 1 61 ? 63.531 -6.309 -45.5 1 85.06 61 GLU A N 1
ATOM 500 C CA . GLU A 1 61 ? 63.312 -7.477 -46.375 1 85.06 61 GLU A CA 1
ATOM 501 C C . GLU A 1 61 ? 62.469 -8.539 -45.656 1 85.06 61 GLU A C 1
ATOM 503 O O . GLU A 1 61 ? 61.844 -9.375 -46.312 1 85.06 61 GLU A O 1
ATOM 508 N N . LEU A 1 62 ? 62.531 -8.359 -44.375 1 88.62 62 LEU A N 1
ATOM 509 C CA . LEU A 1 62 ? 61.875 -9.422 -43.625 1 88.62 62 LEU A CA 1
ATOM 510 C C . LEU A 1 62 ? 60.5 -8.961 -43.125 1 88.62 62 LEU A C 1
ATOM 512 O O . LEU A 1 62 ? 59.844 -9.688 -42.375 1 88.62 62 LEU A O 1
ATOM 516 N N . ARG A 1 63 ? 60 -7.789 -43.562 1 84.94 63 ARG A N 1
ATOM 517 C CA . ARG A 1 63 ? 58.75 -7.215 -43.094 1 84.94 63 ARG A CA 1
ATOM 518 C C . ARG A 1 63 ? 57.594 -7.559 -44 1 84.94 63 ARG A C 1
ATOM 520 O O . ARG A 1 63 ? 56.688 -6.75 -44.188 1 84.94 63 ARG A O 1
ATOM 527 N N . LYS A 1 64 ? 57.594 -8.68 -44.594 1 77.62 64 LYS A N 1
ATOM 528 C CA . LYS A 1 64 ? 56.594 -9.07 -45.562 1 77.62 64 LYS A CA 1
ATOM 529 C C . LYS A 1 64 ? 55.75 -10.242 -45.062 1 77.62 64 LYS A C 1
ATOM 531 O O . LYS A 1 64 ? 56.281 -11.133 -44.375 1 77.62 64 LYS A O 1
ATOM 536 N N . GLY A 1 65 ? 54.406 -10.305 -45.438 1 74.81 65 GLY A N 1
ATOM 537 C CA . GLY A 1 65 ? 53.312 -11.117 -44.938 1 74.81 65 GLY A CA 1
ATOM 538 C C . GLY A 1 65 ? 53.719 -12.547 -44.625 1 74.81 65 GLY A C 1
ATOM 539 O O . GLY A 1 65 ? 53.656 -12.977 -43.5 1 74.81 65 GLY A O 1
ATOM 540 N N . TRP A 1 66 ? 54.094 -13.289 -45.5 1 77.19 66 TRP A N 1
ATOM 541 C CA . TRP A 1 66 ? 54.344 -14.703 -45.25 1 77.19 66 TRP A CA 1
ATOM 542 C C . TRP A 1 66 ? 55.625 -14.891 -44.406 1 77.19 66 TRP A C 1
ATOM 544 O O . TRP A 1 66 ? 55.656 -15.773 -43.562 1 77.19 66 TRP A O 1
ATOM 554 N N . ILE A 1 67 ? 56.562 -14.031 -44.594 1 80.62 67 ILE A N 1
ATOM 555 C CA . ILE A 1 67 ? 57.812 -14.102 -43.844 1 80.62 67 ILE A CA 1
ATOM 556 C C . ILE A 1 67 ? 57.562 -13.766 -42.375 1 80.62 67 ILE A C 1
ATOM 558 O O . ILE A 1 67 ? 58.094 -14.414 -41.469 1 80.62 67 ILE A O 1
ATOM 562 N N . LEU A 1 68 ? 56.688 -12.852 -42.219 1 84.19 68 LEU A N 1
ATOM 563 C CA . LEU A 1 68 ? 56.375 -12.43 -40.844 1 84.19 68 LEU A CA 1
ATOM 564 C C . LEU A 1 68 ? 55.719 -13.57 -40.094 1 84.19 68 LEU A C 1
ATOM 566 O O . LEU A 1 68 ? 55.969 -13.734 -38.875 1 84.19 68 LEU A O 1
ATOM 570 N N . ASN A 1 69 ? 54.969 -14.344 -40.719 1 84.38 69 ASN A N 1
ATOM 571 C CA . ASN A 1 69 ? 54.312 -15.484 -40.062 1 84.38 69 ASN A CA 1
ATOM 572 C C . ASN A 1 69 ? 55.344 -16.516 -39.594 1 84.38 69 ASN A C 1
ATOM 574 O O . ASN A 1 69 ? 55.188 -17.094 -38.531 1 84.38 69 ASN A O 1
ATOM 578 N N . GLY A 1 70 ? 56.25 -16.688 -40.438 1 82.75 70 GLY A N 1
ATOM 579 C CA . GLY A 1 70 ? 57.344 -17.578 -40.062 1 82.75 70 GLY A CA 1
ATOM 580 C C . GLY A 1 70 ? 58.125 -17.094 -38.844 1 82.75 70 GLY A C 1
ATOM 581 O O . GLY A 1 70 ? 58.469 -17.875 -37.969 1 82.75 70 GLY A O 1
ATOM 582 N N . LEU A 1 71 ? 58.375 -15.812 -38.875 1 88.06 71 LEU A N 1
ATOM 583 C CA . LEU A 1 71 ? 59.094 -15.219 -37.75 1 88.06 71 LEU A CA 1
ATOM 584 C C . LEU A 1 71 ? 58.281 -15.281 -36.469 1 88.06 71 LEU A C 1
ATOM 586 O O . LEU A 1 71 ? 58.812 -15.492 -35.375 1 88.06 71 LEU A O 1
ATOM 590 N N . ILE A 1 72 ? 57.031 -15.141 -36.594 1 85.94 72 ILE A N 1
ATOM 591 C CA . ILE A 1 72 ? 56.125 -15.219 -35.469 1 85.94 72 ILE A CA 1
ATOM 592 C C . ILE A 1 72 ? 56.188 -16.609 -34.844 1 85.94 72 ILE A C 1
ATOM 594 O O . ILE A 1 72 ? 56.219 -16.75 -33.625 1 85.94 72 ILE A O 1
ATOM 598 N N . LYS A 1 73 ? 56.281 -17.516 -35.688 1 86 73 LYS A N 1
ATOM 599 C CA . LYS A 1 73 ? 56.406 -18.891 -35.219 1 86 73 LYS A CA 1
ATOM 600 C C . LYS A 1 73 ? 57.719 -19.078 -34.438 1 86 73 LYS A C 1
ATOM 602 O O . LYS A 1 73 ? 57.781 -19.875 -33.5 1 86 73 LYS A O 1
ATOM 607 N N . LEU A 1 74 ? 58.688 -18.328 -34.844 1 86.94 74 LEU A N 1
ATOM 608 C CA . LEU A 1 74 ? 60 -18.453 -34.188 1 86.94 74 LEU A CA 1
ATOM 609 C C . LEU A 1 74 ? 60.062 -17.531 -32.969 1 86.94 74 LEU A C 1
ATOM 611 O O . LEU A 1 74 ? 61.156 -17.391 -32.375 1 86.94 74 LEU A O 1
ATOM 615 N N . GLY A 1 75 ? 58.969 -16.797 -32.656 1 84.62 75 GLY A N 1
ATOM 616 C CA . GLY A 1 75 ? 58.938 -16.062 -31.406 1 84.62 75 GLY A CA 1
ATOM 617 C C . GLY A 1 75 ? 58.969 -14.555 -31.609 1 84.62 75 GLY A C 1
ATOM 618 O O . GLY A 1 75 ? 59.312 -13.812 -30.672 1 84.62 75 GLY A O 1
ATOM 619 N N . LEU A 1 76 ? 58.844 -14.062 -32.812 1 88.62 76 LEU A N 1
ATOM 620 C CA . LEU A 1 76 ? 58.812 -12.617 -33.031 1 88.62 76 LEU A CA 1
ATOM 621 C C . LEU A 1 76 ? 57.781 -11.953 -32.156 1 88.62 76 LEU A C 1
ATOM 623 O O . LEU A 1 76 ? 56.656 -12.477 -32.031 1 88.62 76 LEU A O 1
ATOM 627 N N . ASN A 1 77 ? 58.188 -10.875 -31.609 1 87.62 77 ASN A N 1
ATOM 628 C CA . ASN A 1 77 ? 57.312 -10.148 -30.719 1 87.62 77 ASN A CA 1
ATOM 629 C C . ASN A 1 77 ? 56.125 -9.562 -31.469 1 87.62 77 ASN A C 1
ATOM 631 O O . ASN A 1 77 ? 56.281 -9.016 -32.562 1 87.62 77 ASN A O 1
ATOM 635 N N . ARG A 1 78 ? 54.875 -9.789 -30.812 1 82.88 78 ARG A N 1
ATOM 636 C CA . ARG A 1 78 ? 53.625 -9.258 -31.359 1 82.88 78 ARG A CA 1
ATOM 637 C C . ARG A 1 78 ? 53 -8.234 -30.406 1 82.88 78 ARG A C 1
ATOM 639 O O . ARG A 1 78 ? 53.125 -8.367 -29.188 1 82.88 78 ARG A O 1
ATOM 646 N N . ALA A 1 79 ? 52.375 -7.316 -31.031 1 80.38 79 ALA A N 1
ATOM 647 C CA . ALA A 1 79 ? 51.812 -6.238 -30.25 1 80.38 79 ALA A CA 1
ATOM 648 C C . ALA A 1 79 ? 50.656 -6.75 -29.391 1 80.38 79 ALA A C 1
ATOM 650 O O . ALA A 1 79 ? 50.25 -6.105 -28.406 1 80.38 79 ALA A O 1
ATOM 651 N N . THR A 1 80 ? 50.125 -7.914 -29.703 1 81.75 80 THR A N 1
ATOM 652 C CA . THR A 1 80 ? 48.969 -8.43 -28.984 1 81.75 80 THR A CA 1
ATOM 653 C C . THR A 1 80 ? 49.344 -9.578 -28.062 1 81.75 80 THR A C 1
ATOM 655 O O . THR A 1 80 ? 48.5 -10.211 -27.438 1 81.75 80 THR A O 1
ATOM 658 N N . ASP A 1 81 ? 50.594 -9.781 -27.953 1 87.5 81 ASP A N 1
ATOM 659 C CA . ASP A 1 81 ? 51.125 -10.812 -27.047 1 87.5 81 ASP A CA 1
ATOM 660 C C . ASP A 1 81 ? 51.438 -10.219 -25.688 1 87.5 81 ASP A C 1
ATOM 662 O O . ASP A 1 81 ? 52.062 -9.164 -25.578 1 87.5 81 ASP A O 1
ATOM 666 N N . SER A 1 82 ? 51.094 -10.953 -24.688 1 89.88 82 SER A N 1
ATOM 667 C CA . SER A 1 82 ? 51.219 -10.461 -23.328 1 89.88 82 SER A CA 1
ATOM 668 C C . SER A 1 82 ? 52.688 -10.328 -22.922 1 89.88 82 SER A C 1
ATOM 670 O O . SER A 1 82 ? 53.062 -9.336 -22.312 1 89.88 82 SER A O 1
ATOM 672 N N . LYS A 1 83 ? 53.438 -11.289 -23.297 1 89.75 83 LYS A N 1
ATOM 673 C CA . LYS A 1 83 ? 54.844 -11.266 -22.922 1 89.75 83 LYS A CA 1
ATOM 674 C C . LYS A 1 83 ? 55.562 -10.125 -23.625 1 89.75 83 LYS A C 1
ATOM 676 O O . LYS A 1 83 ? 56.375 -9.422 -23 1 89.75 83 LYS A O 1
ATOM 681 N N . SER A 1 84 ? 55.281 -9.984 -24.859 1 90.06 84 SER A N 1
ATOM 682 C CA . SER A 1 84 ? 55.875 -8.891 -25.625 1 90.06 84 SER A CA 1
ATOM 683 C C . SER A 1 84 ? 55.5 -7.539 -25.047 1 90.06 84 SER A C 1
ATOM 685 O O . SER A 1 84 ? 56.312 -6.621 -24.984 1 90.06 84 SER A O 1
ATOM 687 N N . PHE A 1 85 ? 54.281 -7.453 -24.625 1 93.38 85 PHE A N 1
ATOM 688 C CA . PHE A 1 85 ? 53.812 -6.188 -24.078 1 93.38 85 PHE A CA 1
ATOM 689 C C . PHE A 1 85 ? 54.531 -5.855 -22.766 1 93.38 85 PHE A C 1
ATOM 691 O O . PHE A 1 85 ? 54.875 -4.699 -22.516 1 93.38 85 PHE A O 1
ATOM 698 N N . ILE A 1 86 ? 54.656 -6.844 -21.969 1 94.06 86 ILE A N 1
ATOM 699 C CA . ILE A 1 86 ? 55.344 -6.633 -20.703 1 94.06 86 ILE A CA 1
ATOM 700 C C . ILE A 1 86 ? 56.75 -6.129 -20.953 1 94.06 86 ILE A C 1
ATOM 702 O O . ILE A 1 86 ? 57.25 -5.234 -20.25 1 94.06 86 ILE A O 1
ATOM 706 N N . ARG A 1 87 ? 57.375 -6.598 -21.969 1 91.56 87 ARG A N 1
ATOM 707 C CA . ARG A 1 87 ? 58.719 -6.148 -22.328 1 91.56 87 ARG A CA 1
ATOM 708 C C . ARG A 1 87 ? 58.688 -4.691 -22.781 1 91.56 87 ARG A C 1
ATOM 710 O O . ARG A 1 87 ? 59.625 -3.934 -22.469 1 91.56 87 ARG A O 1
ATOM 717 N N . VAL A 1 88 ? 57.625 -4.422 -23.5 1 92.94 88 VAL A N 1
ATOM 718 C CA . VAL A 1 88 ? 57.438 -3.043 -23.953 1 92.94 88 VAL A CA 1
ATOM 719 C C . VAL A 1 88 ? 57.344 -2.119 -22.734 1 92.94 88 VAL A C 1
ATOM 721 O O . VAL A 1 88 ? 58 -1.079 -22.672 1 92.94 88 VAL A O 1
ATOM 724 N N . ALA A 1 89 ? 56.531 -2.49 -21.781 1 95.31 89 ALA A N 1
ATOM 725 C CA . ALA A 1 89 ? 56.344 -1.701 -20.562 1 95.31 89 ALA A CA 1
ATOM 726 C C . ALA A 1 89 ? 57.656 -1.572 -19.781 1 95.31 89 ALA A C 1
ATOM 728 O O . ALA A 1 89 ? 57.969 -0.495 -19.266 1 95.31 89 ALA A O 1
ATOM 729 N N . GLU A 1 90 ? 58.375 -2.615 -19.766 1 94.94 90 GLU A N 1
ATOM 730 C CA . GLU A 1 90 ? 59.656 -2.619 -19.062 1 94.94 90 GLU A CA 1
ATOM 731 C C . GLU A 1 90 ? 60.656 -1.677 -19.719 1 94.94 90 GLU A C 1
ATOM 733 O O . GLU A 1 90 ? 61.438 -1.026 -19.031 1 94.94 90 GLU A O 1
ATOM 738 N N . GLU A 1 91 ? 60.625 -1.686 -20.984 1 93.19 91 GLU A N 1
ATOM 739 C CA . GLU A 1 91 ? 61.531 -0.803 -21.719 1 93.19 91 GLU A CA 1
ATOM 740 C C . GLU A 1 91 ? 61.25 0.662 -21.375 1 93.19 91 GLU A C 1
ATOM 742 O O . GLU A 1 91 ? 62.188 1.45 -21.219 1 93.19 91 GLU A O 1
ATOM 747 N N . ILE A 1 92 ? 60 1.013 -21.266 1 94.62 92 ILE A N 1
ATOM 748 C CA . ILE A 1 92 ? 59.625 2.379 -20.891 1 94.62 92 ILE A CA 1
ATOM 749 C C . ILE A 1 92 ? 60.188 2.703 -19.516 1 94.62 92 ILE A C 1
ATOM 751 O O . ILE A 1 92 ? 60.719 3.787 -19.297 1 94.62 92 ILE A O 1
ATOM 755 N N . GLU A 1 93 ? 60.031 1.778 -18.625 1 95.38 93 GLU A N 1
ATOM 756 C CA . GLU A 1 93 ? 60.562 1.974 -17.281 1 95.38 93 GLU A CA 1
ATOM 757 C C . GLU A 1 93 ? 62.094 2.137 -17.312 1 95.38 93 GLU A C 1
ATOM 759 O O . GLU A 1 93 ? 62.656 2.988 -16.609 1 95.38 93 GLU A O 1
ATOM 764 N N . ASN A 1 94 ? 62.719 1.366 -18.109 1 93.12 94 ASN A N 1
ATOM 765 C CA . ASN A 1 94 ? 64.188 1.443 -18.234 1 93.12 94 ASN A CA 1
ATOM 766 C C . ASN A 1 94 ? 64.625 2.789 -18.797 1 93.12 94 ASN A C 1
ATOM 768 O O . ASN A 1 94 ? 65.625 3.365 -18.344 1 93.12 94 ASN A O 1
ATOM 772 N N . LEU A 1 95 ? 63.906 3.195 -19.781 1 92.19 95 LEU A N 1
ATOM 773 C CA . LEU A 1 95 ? 64.188 4.488 -20.375 1 92.19 95 LEU A CA 1
ATOM 774 C C . LEU A 1 95 ? 64.062 5.609 -19.359 1 92.19 95 LEU A C 1
ATOM 776 O O . LEU A 1 95 ? 64.812 6.582 -19.375 1 92.19 95 LEU A O 1
ATOM 780 N N . SER A 1 96 ? 63.156 5.465 -18.453 1 92.69 96 SER A N 1
ATOM 781 C CA . SER A 1 96 ? 62.906 6.48 -17.422 1 92.69 96 SER A CA 1
ATOM 782 C C . SER A 1 96 ? 64.062 6.516 -16.391 1 92.69 96 SER A C 1
ATOM 784 O O . SER A 1 96 ? 64.312 7.547 -15.766 1 92.69 96 SER A O 1
ATOM 786 N N . LYS A 1 97 ? 64.75 5.457 -16.219 1 91.06 97 LYS A N 1
ATOM 787 C CA . LYS A 1 97 ? 65.812 5.352 -15.219 1 91.06 97 LYS A CA 1
ATOM 788 C C . LYS A 1 97 ? 67.125 5.828 -15.789 1 91.06 97 LYS A C 1
ATOM 790 O O . LYS A 1 97 ? 68.125 5.973 -15.047 1 91.06 97 LYS A O 1
ATOM 795 N N . MET A 1 98 ? 67.125 6.102 -17.016 1 91 98 MET A N 1
ATOM 796 C CA . MET A 1 98 ? 68.375 6.594 -17.641 1 91 98 MET A CA 1
ATOM 797 C C . MET A 1 98 ? 68.688 7.984 -17.125 1 91 98 MET A C 1
ATOM 799 O O . MET A 1 98 ? 67.812 8.758 -16.766 1 91 98 MET A O 1
ATOM 803 N N . PRO A 1 99 ? 69.938 8.25 -17.031 1 89.56 99 PRO A N 1
ATOM 804 C CA . PRO A 1 99 ? 70.312 9.578 -16.578 1 89.56 99 PRO A CA 1
ATOM 805 C C . PRO A 1 99 ? 69.75 10.703 -17.406 1 89.56 99 PRO A C 1
ATOM 807 O O . PRO A 1 99 ? 69.375 11.742 -16.875 1 89.56 99 PRO A O 1
ATOM 810 N N . THR A 1 100 ? 69.75 10.367 -18.734 1 90.75 100 THR A N 1
ATOM 811 C CA . THR A 1 100 ? 69.062 11.32 -19.625 1 90.75 100 THR A CA 1
ATOM 812 C C . THR A 1 100 ? 67.938 10.648 -20.422 1 90.75 100 THR A C 1
ATOM 814 O O . THR A 1 100 ? 68.188 10.141 -21.516 1 90.75 100 THR A O 1
ATOM 817 N N . PRO A 1 101 ? 66.75 10.734 -19.844 1 89.19 101 PRO A N 1
ATOM 818 C CA . PRO A 1 101 ? 65.688 10.102 -20.547 1 89.19 101 PRO A CA 1
ATOM 819 C C . PRO A 1 101 ? 65.25 10.844 -21.828 1 89.19 101 PRO A C 1
ATOM 821 O O . PRO A 1 101 ? 65.5 12.047 -21.953 1 89.19 101 PRO A O 1
ATOM 824 N N . PRO A 1 102 ? 64.75 10.047 -22.75 1 89.38 102 PRO A N 1
ATOM 825 C CA . PRO A 1 102 ? 64.25 10.703 -23.984 1 89.38 102 PRO A CA 1
ATOM 826 C C . PRO A 1 102 ? 63.25 11.812 -23.719 1 89.38 102 PRO A C 1
ATOM 828 O O . PRO A 1 102 ? 62.438 11.688 -22.812 1 89.38 102 PRO A O 1
ATOM 831 N N . GLU A 1 103 ? 63.344 12.922 -24.422 1 87.31 103 GLU A N 1
ATOM 832 C CA . GLU A 1 103 ? 62.469 14.086 -24.219 1 87.31 103 GLU A CA 1
ATOM 833 C C . GLU A 1 103 ? 61 13.719 -24.391 1 87.31 103 GLU A C 1
ATOM 835 O O . GLU A 1 103 ? 60.156 14.297 -23.734 1 87.31 103 GLU A O 1
ATOM 840 N N . ASN A 1 104 ? 60.75 12.773 -25.219 1 90.62 104 ASN A N 1
ATOM 841 C CA . ASN A 1 104 ? 59.375 12.414 -25.484 1 90.62 104 ASN A CA 1
ATOM 842 C C . ASN A 1 104 ? 58.938 11.164 -24.719 1 90.62 104 ASN A C 1
ATOM 844 O O . ASN A 1 104 ? 58.094 10.414 -25.156 1 90.62 104 ASN A O 1
ATOM 848 N N . LEU A 1 105 ? 59.594 10.859 -23.656 1 93.25 105 LEU A N 1
ATOM 849 C CA . LEU A 1 105 ? 59.344 9.648 -22.875 1 93.25 105 LEU A CA 1
ATOM 850 C C . LEU A 1 105 ? 57.906 9.602 -22.406 1 93.25 105 LEU A C 1
ATOM 852 O O . LEU A 1 105 ? 57.25 8.555 -22.469 1 93.25 105 LEU A O 1
ATOM 856 N N . ARG A 1 106 ? 57.375 10.688 -21.922 1 93.31 106 ARG A N 1
ATOM 857 C CA . ARG A 1 106 ? 56.031 10.742 -21.406 1 93.31 106 ARG A CA 1
ATOM 858 C C . ARG A 1 106 ? 55 10.406 -22.5 1 93.31 106 ARG A C 1
ATOM 860 O O . ARG A 1 106 ? 54.062 9.672 -22.25 1 93.31 106 ARG A O 1
ATOM 867 N N . GLU A 1 107 ? 55.219 10.906 -23.672 1 91.94 107 GLU A N 1
ATOM 868 C CA . GLU A 1 107 ? 54.344 10.633 -24.797 1 91.94 107 GLU A CA 1
ATOM 869 C C . GLU A 1 107 ? 54.438 9.164 -25.203 1 91.94 107 GLU A C 1
ATOM 871 O O . GLU A 1 107 ? 53.406 8.547 -25.531 1 91.94 107 GLU A O 1
ATOM 876 N N . ARG A 1 108 ? 55.656 8.656 -25.141 1 93.38 108 ARG A N 1
ATOM 877 C CA . ARG A 1 108 ? 55.812 7.234 -25.438 1 93.38 108 ARG A CA 1
ATOM 878 C C . ARG A 1 108 ? 55.062 6.367 -24.453 1 93.38 108 ARG A C 1
ATOM 880 O O . ARG A 1 108 ? 54.406 5.402 -24.844 1 93.38 108 ARG A O 1
ATOM 887 N N . ALA A 1 109 ? 55.188 6.785 -23.203 1 95.81 109 ALA A N 1
ATOM 888 C CA . ALA A 1 109 ? 54.5 6.047 -22.156 1 95.81 109 ALA A CA 1
ATOM 889 C C . ALA A 1 109 ? 52.969 6.074 -22.391 1 95.81 109 ALA A C 1
ATOM 891 O O . ALA A 1 109 ? 52.312 5.059 -22.219 1 95.81 109 ALA A O 1
ATOM 892 N N . LYS A 1 110 ? 52.406 7.18 -22.812 1 93.94 110 LYS A N 1
ATOM 893 C CA . LYS A 1 110 ? 50.969 7.316 -23.062 1 93.94 110 LYS A CA 1
ATOM 894 C C . LYS A 1 110 ? 50.531 6.359 -24.156 1 93.94 110 LYS A C 1
ATOM 896 O O . LYS A 1 110 ? 49.469 5.738 -24.047 1 93.94 110 LYS A O 1
ATOM 901 N N . ILE A 1 111 ? 51.375 6.25 -25.109 1 91 111 ILE A N 1
ATOM 902 C CA . ILE A 1 111 ? 51.062 5.375 -26.234 1 91 111 ILE A CA 1
ATOM 903 C C . ILE A 1 111 ? 50.969 3.928 -25.766 1 91 111 ILE A C 1
ATOM 905 O O . ILE A 1 111 ? 50.062 3.191 -26.141 1 91 111 ILE A O 1
ATOM 909 N N . VAL A 1 112 ? 51.906 3.576 -24.922 1 94.19 112 VAL A N 1
ATOM 910 C CA . VAL A 1 112 ? 51.969 2.211 -24.406 1 94.19 112 VAL A CA 1
ATOM 911 C C . VAL A 1 112 ? 50.719 1.934 -23.578 1 94.19 112 VAL A C 1
ATOM 913 O O . VAL A 1 112 ? 50.062 0.895 -23.734 1 94.19 112 VAL A O 1
ATOM 916 N N . VAL A 1 113 ? 50.344 2.887 -22.688 1 95.38 113 VAL A N 1
ATOM 917 C CA . VAL A 1 113 ? 49.188 2.703 -21.828 1 95.38 113 VAL A CA 1
ATOM 918 C C . VAL A 1 113 ? 47.906 2.623 -22.656 1 95.38 113 VAL A C 1
ATOM 920 O O . VAL A 1 113 ? 47.062 1.766 -22.422 1 95.38 113 VAL A O 1
ATOM 923 N N . ARG A 1 114 ? 47.781 3.428 -23.688 1 90.19 114 ARG A N 1
ATOM 924 C CA . ARG A 1 114 ? 46.594 3.422 -24.562 1 90.19 114 ARG A CA 1
ATOM 925 C C . ARG A 1 114 ? 46.5 2.105 -25.328 1 90.19 114 ARG A C 1
ATOM 927 O O . ARG A 1 114 ? 45.406 1.581 -25.516 1 90.19 114 ARG A O 1
ATOM 934 N N . HIS A 1 115 ? 47.656 1.63 -25.688 1 89.75 115 HIS A N 1
ATOM 935 C CA . HIS A 1 115 ? 47.656 0.338 -26.375 1 89.75 115 HIS A CA 1
ATOM 936 C C . HIS A 1 115 ? 47.125 -0.765 -25.469 1 89.75 115 HIS A C 1
ATOM 938 O O . HIS A 1 115 ? 46.344 -1.605 -25.906 1 89.75 115 HIS A O 1
ATOM 944 N N . PHE A 1 116 ? 47.562 -0.732 -24.266 1 93.88 116 PHE A N 1
ATOM 945 C CA . PHE A 1 116 ? 47.062 -1.698 -23.281 1 93.88 116 PHE A CA 1
ATOM 946 C C . PHE A 1 116 ? 45.531 -1.615 -23.156 1 93.88 116 PHE A C 1
ATOM 948 O O . PHE A 1 116 ? 44.844 -2.637 -23.203 1 93.88 116 PHE A O 1
ATOM 955 N N . TYR A 1 117 ? 45.062 -0.358 -23 1 90.62 117 TYR A N 1
ATOM 956 C CA . TYR A 1 117 ? 43.625 -0.171 -22.812 1 90.62 117 TYR A CA 1
ATOM 957 C C . TYR A 1 117 ? 42.844 -0.703 -24 1 90.62 117 TYR A C 1
ATOM 959 O O . TYR A 1 117 ? 41.781 -1.322 -23.844 1 90.62 117 TYR A O 1
ATOM 967 N N . TYR A 1 118 ? 43.375 -0.498 -25.141 1 85.94 118 TYR A N 1
ATOM 968 C CA . TYR A 1 118 ? 42.688 -0.87 -26.375 1 85.94 118 TYR A CA 1
ATOM 969 C C . TYR A 1 118 ? 42.719 -2.381 -26.562 1 85.94 118 TYR A C 1
ATOM 971 O O . TYR A 1 118 ? 41.688 -2.969 -26.984 1 85.94 118 TYR A O 1
ATOM 979 N N . TYR A 1 119 ? 43.781 -3.084 -26.203 1 87 119 TYR A N 1
ATOM 980 C CA . TYR A 1 119 ? 43.938 -4.504 -26.5 1 87 119 TYR A CA 1
ATOM 981 C C . TYR A 1 119 ? 43.906 -5.336 -25.219 1 87 119 TYR A C 1
ATOM 983 O O . TYR A 1 119 ? 44.438 -6.445 -25.188 1 87 119 TYR A O 1
ATOM 991 N N . ALA A 1 120 ? 43.344 -4.84 -24.203 1 88 120 ALA A N 1
ATOM 992 C CA . ALA A 1 120 ? 43.375 -5.496 -22.891 1 88 120 ALA A CA 1
ATOM 993 C C . ALA A 1 120 ? 42.781 -6.891 -22.969 1 88 120 ALA A C 1
ATOM 995 O O . ALA A 1 120 ? 43.312 -7.84 -22.391 1 88 120 ALA A O 1
ATOM 996 N N . THR A 1 121 ? 41.75 -6.992 -23.75 1 86.25 121 THR A N 1
ATOM 997 C CA . THR A 1 121 ? 41.062 -8.281 -23.859 1 86.25 121 THR A CA 1
ATOM 998 C C . THR A 1 121 ? 41.906 -9.258 -24.688 1 86.25 121 THR A C 1
ATOM 1000 O O . THR A 1 121 ? 42.031 -10.422 -24.312 1 86.25 121 THR A O 1
ATOM 1003 N N . GLU A 1 122 ? 42.406 -8.75 -25.734 1 84.94 122 GLU A N 1
ATOM 1004 C CA . GLU A 1 122 ? 43.188 -9.586 -26.641 1 84.94 122 GLU A CA 1
ATOM 1005 C C . GLU A 1 122 ? 44.5 -10.055 -25.984 1 84.94 122 GLU A C 1
ATOM 1007 O O . GLU A 1 122 ? 44.969 -11.156 -26.266 1 84.94 122 GLU A O 1
ATOM 1012 N N . LEU A 1 123 ? 45.031 -9.258 -25.188 1 87.69 123 LEU A N 1
ATOM 1013 C CA . LEU A 1 123 ? 46.281 -9.594 -24.5 1 87.69 123 LEU A CA 1
ATOM 1014 C C . LEU A 1 123 ? 46.062 -10.742 -23.531 1 87.69 123 LEU A C 1
ATOM 1016 O O . LEU A 1 123 ? 47 -11.477 -23.219 1 87.69 123 LEU A O 1
ATOM 1020 N N . ASN A 1 124 ? 44.844 -10.953 -23.094 1 86.31 124 ASN A N 1
ATOM 1021 C CA . ASN A 1 124 ? 44.469 -12.047 -22.219 1 86.31 124 ASN A CA 1
ATOM 1022 C C . ASN A 1 124 ? 45.5 -12.297 -21.125 1 86.31 124 ASN A C 1
ATOM 1024 O O . ASN A 1 124 ? 46.062 -13.406 -21.031 1 86.31 124 ASN A O 1
ATOM 1028 N N . LEU A 1 125 ? 45.75 -11.383 -20.328 1 88.81 125 LEU A N 1
ATOM 1029 C CA . LEU A 1 125 ? 46.781 -11.461 -19.281 1 88.81 125 LEU A CA 1
ATOM 1030 C C . LEU A 1 125 ? 46.375 -12.453 -18.203 1 88.81 125 LEU A C 1
ATOM 1032 O O . LEU A 1 125 ? 45.25 -12.398 -17.688 1 88.81 125 LEU A O 1
ATOM 1036 N N . SER A 1 126 ? 47.25 -13.391 -17.922 1 88 126 SER A N 1
ATOM 1037 C CA . SER A 1 126 ? 47.094 -14.234 -16.734 1 88 126 SER A CA 1
ATOM 1038 C C . SER A 1 126 ? 47.219 -13.422 -15.453 1 88 126 SER A C 1
ATOM 1040 O O . SER A 1 126 ? 47.656 -12.273 -15.477 1 88 126 SER A O 1
ATOM 1042 N N . SER A 1 127 ? 46.906 -13.984 -14.359 1 87.81 127 SER A N 1
ATOM 1043 C CA . SER A 1 127 ? 47 -13.32 -13.07 1 87.81 127 SER A CA 1
ATOM 1044 C C . SER A 1 127 ? 48.438 -12.969 -12.734 1 87.81 127 SER A C 1
ATOM 1046 O O . SER A 1 127 ? 48.719 -11.891 -12.211 1 87.81 127 SER A O 1
ATOM 1048 N N . GLU A 1 128 ? 49.188 -13.828 -13.172 1 89.31 128 GLU A N 1
ATOM 1049 C CA . GLU A 1 128 ? 50.625 -13.609 -12.914 1 89.31 128 GLU A CA 1
ATOM 1050 C C . GLU A 1 128 ? 51.188 -12.508 -13.797 1 89.31 128 GLU A C 1
ATOM 1052 O O . GLU A 1 128 ? 51.969 -11.664 -13.336 1 89.31 128 GLU A O 1
ATOM 1057 N N . ALA A 1 129 ? 50.812 -12.539 -15.008 1 91.62 129 ALA A N 1
ATOM 1058 C CA . ALA A 1 129 ? 51.25 -11.516 -15.953 1 91.62 129 ALA A CA 1
ATOM 1059 C C . ALA A 1 129 ? 50.781 -10.133 -15.523 1 91.62 129 ALA A C 1
ATOM 1061 O O . ALA A 1 129 ? 51.5 -9.148 -15.625 1 91.62 129 ALA A O 1
ATOM 1062 N N . TRP A 1 130 ? 49.656 -10.125 -15.023 1 93.38 130 TRP A N 1
ATOM 1063 C CA . TRP A 1 130 ? 49.094 -8.852 -14.578 1 93.38 130 TRP A CA 1
ATOM 1064 C C . TRP A 1 130 ? 49.844 -8.336 -13.344 1 93.38 130 TRP A C 1
ATOM 1066 O O . TRP A 1 130 ? 50.125 -7.148 -13.242 1 93.38 130 TRP A O 1
ATOM 1076 N N . GLU A 1 131 ? 50.062 -9.195 -12.484 1 92.5 131 GLU A N 1
ATOM 1077 C CA . GLU A 1 131 ? 50.812 -8.805 -11.281 1 92.5 131 GLU A CA 1
ATOM 1078 C C . GLU A 1 131 ? 52.156 -8.18 -11.633 1 92.5 131 GLU A C 1
ATOM 1080 O O . GLU A 1 131 ? 52.562 -7.199 -11.008 1 92.5 131 GLU A O 1
ATOM 1085 N N . LYS A 1 132 ? 52.719 -8.711 -12.586 1 93.44 132 LYS A N 1
ATOM 1086 C CA . LYS A 1 132 ? 54 -8.172 -13.039 1 93.44 132 LYS A CA 1
ATOM 1087 C C . LYS A 1 132 ? 53.812 -6.82 -13.727 1 93.44 132 LYS A C 1
ATOM 1089 O O . LYS A 1 132 ? 54.469 -5.848 -13.383 1 93.44 132 LYS A O 1
ATOM 1094 N N . LEU A 1 133 ? 52.875 -6.75 -14.594 1 94.38 133 LEU A N 1
ATOM 1095 C CA . LEU A 1 133 ? 52.656 -5.539 -15.367 1 94.38 133 LEU A CA 1
ATOM 1096 C C . LEU A 1 133 ? 52.219 -4.383 -14.469 1 94.38 133 LEU A C 1
ATOM 1098 O O . LEU A 1 133 ? 52.656 -3.248 -14.656 1 94.38 133 LEU A O 1
ATOM 1102 N N . SER A 1 134 ? 51.438 -4.699 -13.477 1 94.5 134 SER A N 1
ATOM 1103 C CA . SER A 1 134 ? 50.844 -3.67 -12.625 1 94.5 134 SER A CA 1
ATOM 1104 C C . SER A 1 134 ? 51.906 -3.01 -11.75 1 94.5 134 SER A C 1
ATOM 1106 O O . SER A 1 134 ? 51.688 -1.928 -11.203 1 94.5 134 SER A O 1
ATOM 1108 N N . LYS A 1 135 ? 53.094 -3.582 -11.727 1 94.31 135 LYS A N 1
ATOM 1109 C CA . LYS A 1 135 ? 54.156 -3.066 -10.859 1 94.31 135 LYS A CA 1
ATOM 1110 C C . LYS A 1 135 ? 55.219 -2.35 -11.672 1 94.31 135 LYS A C 1
ATOM 1112 O O . LYS A 1 135 ? 56.188 -1.811 -11.109 1 94.31 135 LYS A O 1
ATOM 1117 N N . ILE A 1 136 ? 55.031 -2.361 -12.945 1 96.12 136 ILE A N 1
ATOM 1118 C CA . ILE A 1 136 ? 56 -1.667 -13.805 1 96.12 136 ILE A CA 1
ATOM 1119 C C . ILE A 1 136 ? 55.656 -0.178 -13.852 1 96.12 136 ILE A C 1
ATOM 1121 O O . ILE A 1 136 ? 54.5 0.2 -14.008 1 96.12 136 ILE A O 1
ATOM 1125 N N . LYS A 1 137 ? 56.656 0.706 -13.727 1 95.94 137 LYS A N 1
ATOM 1126 C CA . LYS A 1 137 ? 56.438 2.15 -13.68 1 95.94 137 LYS A CA 1
ATOM 1127 C C . LYS A 1 137 ? 56.469 2.758 -15.078 1 95.94 137 LYS A C 1
ATOM 1129 O O . LYS A 1 137 ? 57.5 3.291 -15.508 1 95.94 137 LYS A O 1
ATOM 1134 N N . PHE A 1 138 ? 55.312 2.648 -15.734 1 96.5 138 PHE A N 1
ATOM 1135 C CA . PHE A 1 138 ? 55.312 3.176 -17.094 1 96.5 138 PHE A CA 1
ATOM 1136 C C . PHE A 1 138 ? 54.062 4.039 -17.328 1 96.5 138 PHE A C 1
ATOM 1138 O O . PHE A 1 138 ? 53.781 4.414 -18.453 1 96.5 138 PHE A O 1
ATOM 1145 N N . VAL A 1 139 ? 53.375 4.379 -16.25 1 96.25 139 VAL A N 1
ATOM 1146 C CA . VAL A 1 139 ? 52.156 5.16 -16.375 1 96.25 139 VAL A CA 1
ATOM 1147 C C . VAL A 1 139 ? 52.406 6.594 -15.906 1 96.25 139 VAL A C 1
ATOM 1149 O O . VAL A 1 139 ? 52.844 6.82 -14.781 1 96.25 139 VAL A O 1
ATOM 1152 N N . PRO A 1 140 ? 52.062 7.516 -16.688 1 95.12 140 PRO A N 1
ATOM 1153 C CA . PRO A 1 140 ? 52.281 8.906 -16.312 1 95.12 140 PRO A CA 1
ATOM 1154 C C . PRO A 1 140 ? 51.312 9.414 -15.25 1 95.12 140 PRO A C 1
ATOM 1156 O O . PRO A 1 140 ? 50.156 9.047 -15.258 1 95.12 140 PRO A O 1
ATOM 1159 N N . SER A 1 141 ? 51.812 10.242 -14.359 1 94.06 141 SER A N 1
ATOM 1160 C CA . SER A 1 141 ? 51 10.844 -13.312 1 94.06 141 SER A CA 1
ATOM 1161 C C . SER A 1 141 ? 50.656 12.289 -13.656 1 94.06 141 SER A C 1
ATOM 1163 O O . SER A 1 141 ? 51.312 12.922 -14.477 1 94.06 141 SER A O 1
ATOM 1165 N N . LYS A 1 142 ? 49.656 12.773 -13 1 91.25 142 LYS A N 1
ATOM 1166 C CA . LYS A 1 142 ? 49.156 14.141 -13.195 1 91.25 142 LYS A CA 1
ATOM 1167 C C . LYS A 1 142 ? 50.062 15.141 -12.461 1 91.25 142 LYS A C 1
ATOM 1169 O O . LYS A 1 142 ? 50.438 14.914 -11.312 1 91.25 142 LYS A O 1
ATOM 1174 N N . PRO A 1 143 ? 50.438 16.203 -13.102 1 87.94 143 PRO A N 1
ATOM 1175 C CA . PRO A 1 143 ? 51.156 17.25 -12.383 1 87.94 143 PRO A CA 1
ATOM 1176 C C . PRO A 1 143 ? 50.312 17.906 -11.289 1 87.94 143 PRO A C 1
ATOM 1178 O O . PRO A 1 143 ? 49.094 18.062 -11.453 1 87.94 143 PRO A O 1
ATOM 1181 N N . VAL A 1 144 ? 50.906 18.172 -10.164 1 87.44 144 VAL A N 1
ATOM 1182 C CA . VAL A 1 144 ? 50.219 18.766 -9.023 1 87.44 144 VAL A CA 1
ATOM 1183 C C . VAL A 1 144 ? 50.5 20.25 -8.945 1 87.44 144 VAL A C 1
ATOM 1185 O O . VAL A 1 144 ? 51.656 20.672 -9.195 1 87.44 144 VAL A O 1
ATOM 1188 N N . ASN A 1 145 ? 49.531 21.047 -8.758 1 84.31 145 ASN A N 1
ATOM 1189 C CA . ASN A 1 145 ? 49.656 22.484 -8.641 1 84.31 145 ASN A CA 1
ATOM 1190 C C . ASN A 1 145 ? 49.531 22.953 -7.195 1 84.31 145 ASN A C 1
ATOM 1192 O O . ASN A 1 145 ? 49 22.234 -6.355 1 84.31 145 ASN A O 1
ATOM 1196 N N . PRO A 1 146 ? 50.062 24.172 -6.91 1 81.44 146 PRO A N 1
ATOM 1197 C CA . PRO A 1 146 ? 49.844 24.734 -5.578 1 81.44 146 PRO A CA 1
ATOM 1198 C C . PRO A 1 146 ? 48.344 24.953 -5.293 1 81.44 146 PRO A C 1
ATOM 1200 O O . PRO A 1 146 ? 47.562 25.188 -6.215 1 81.44 146 PRO A O 1
ATOM 1203 N N . PRO A 1 147 ? 47.906 24.812 -4.141 1 82.5 147 PRO A N 1
ATOM 1204 C CA . PRO A 1 147 ? 48.656 24.656 -2.895 1 82.5 147 PRO A CA 1
ATOM 1205 C C . PRO A 1 147 ? 48.938 23.203 -2.533 1 82.5 147 PRO A C 1
ATOM 1207 O O . PRO A 1 147 ? 49.625 22.906 -1.564 1 82.5 147 PRO A O 1
ATOM 1210 N N . PHE A 1 148 ? 48.469 22.312 -3.334 1 86.19 148 PHE A N 1
ATOM 1211 C CA . PHE A 1 148 ? 48.594 20.875 -3.049 1 86.19 148 PHE A CA 1
ATOM 1212 C C . PHE A 1 148 ? 50.031 20.422 -3.188 1 86.19 148 PHE A C 1
ATOM 1214 O O . PHE A 1 148 ? 50.406 19.391 -2.645 1 86.19 148 PHE A O 1
ATOM 1221 N N . LEU A 1 149 ? 50.719 21.234 -3.955 1 86.25 149 LEU A N 1
ATOM 1222 C CA . LEU A 1 149 ? 52.094 20.859 -4.336 1 86.25 149 LEU A CA 1
ATOM 1223 C C . LEU A 1 149 ? 52.969 20.656 -3.105 1 86.25 149 LEU A C 1
ATOM 1225 O O . LEU A 1 149 ? 53.75 19.719 -3.059 1 86.25 149 LEU A O 1
ATOM 1229 N N . GLU A 1 150 ? 52.781 21.422 -2.117 1 87.25 150 GLU A N 1
ATOM 1230 C CA . GLU A 1 150 ? 53.656 21.406 -0.939 1 87.25 150 GLU A CA 1
ATOM 1231 C C . GLU A 1 150 ? 53.5 20.094 -0.176 1 87.25 150 GLU A C 1
ATOM 1233 O O . GLU A 1 150 ? 54.438 19.609 0.439 1 87.25 150 GLU A O 1
ATOM 1238 N N . THR A 1 151 ? 52.312 19.516 -0.236 1 90.94 151 THR A N 1
ATOM 1239 C CA . THR A 1 151 ? 52.062 18.328 0.563 1 90.94 151 THR A CA 1
ATOM 1240 C C . THR A 1 151 ? 51.844 17.109 -0.335 1 90.94 151 THR A C 1
ATOM 1242 O O . THR A 1 151 ? 51.5 16.031 0.15 1 90.94 151 THR A O 1
ATOM 1245 N N . ALA A 1 152 ? 52.031 17.297 -1.613 1 91.62 152 ALA A N 1
ATOM 1246 C CA . ALA A 1 152 ? 51.75 16.234 -2.564 1 91.62 152 ALA A CA 1
ATOM 1247 C C . ALA A 1 152 ? 52.719 15.078 -2.404 1 91.62 152 ALA A C 1
ATOM 1249 O O . ALA A 1 152 ? 53.875 15.289 -1.972 1 91.62 152 ALA A O 1
ATOM 1250 N N . TYR A 1 153 ? 52.281 13.875 -2.646 1 90 153 TYR A N 1
ATOM 1251 C CA . TYR A 1 153 ? 53.125 12.672 -2.627 1 90 153 TYR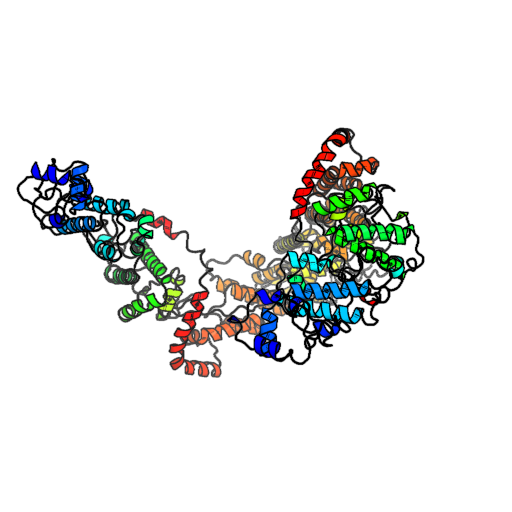 A CA 1
ATOM 1252 C C . TYR A 1 153 ? 54.344 12.852 -3.496 1 90 153 TYR A C 1
ATOM 1254 O O . TYR A 1 153 ? 55.469 12.531 -3.076 1 90 153 TYR A O 1
ATOM 1262 N N . SER A 1 154 ? 54.062 13.297 -4.719 1 84.56 154 SER A N 1
ATOM 1263 C CA . SER A 1 154 ? 55.156 13.586 -5.629 1 84.56 154 SER A CA 1
ATOM 1264 C C . SER A 1 154 ? 55.094 15.008 -6.176 1 84.56 154 SER A C 1
ATOM 1266 O O . SER A 1 154 ? 54.031 15.414 -6.688 1 84.56 154 SER A O 1
ATOM 1268 N N . LYS A 1 155 ? 56.156 15.695 -6.086 1 82.94 155 LYS A N 1
ATOM 1269 C CA . LYS A 1 155 ? 56.219 17.094 -6.5 1 82.94 155 LYS A CA 1
ATOM 1270 C C . LYS A 1 155 ? 56.5 17.219 -7.992 1 82.94 155 LYS A C 1
ATOM 1272 O O . LYS A 1 155 ? 56.125 18.219 -8.617 1 82.94 155 LYS A O 1
ATOM 1277 N N . ILE A 1 156 ? 57.125 16.109 -8.523 1 83 156 ILE A N 1
ATOM 1278 C CA . ILE A 1 156 ? 57.438 16.109 -9.945 1 83 156 ILE A CA 1
ATOM 1279 C C . ILE A 1 156 ? 56.656 14.992 -10.633 1 83 156 ILE A C 1
ATOM 1281 O O . ILE A 1 156 ? 56.531 13.883 -10.109 1 83 156 ILE A O 1
ATOM 1285 N N . PRO A 1 157 ? 56.094 15.43 -11.82 1 82.88 157 PRO A N 1
ATOM 1286 C CA . PRO A 1 157 ? 55.406 14.375 -12.547 1 82.88 157 PRO A CA 1
ATOM 1287 C C . PRO A 1 157 ? 56.344 13.25 -12.992 1 82.88 157 PRO A C 1
ATOM 1289 O O . PRO A 1 157 ? 57.344 13.5 -13.633 1 82.88 157 PRO A O 1
ATOM 1292 N N . GLU A 1 158 ? 56.062 11.992 -12.555 1 89.69 158 GLU A N 1
ATOM 1293 C CA . GLU A 1 158 ? 56.844 10.805 -12.867 1 89.69 158 GLU A CA 1
ATOM 1294 C C . GLU A 1 158 ? 55.969 9.664 -13.367 1 89.69 158 GLU A C 1
ATOM 1296 O O . GLU A 1 158 ? 54.75 9.844 -13.531 1 89.69 158 GLU A O 1
ATOM 1301 N N . LEU A 1 159 ? 56.688 8.672 -13.875 1 95.25 159 LEU A N 1
ATOM 1302 C CA . LEU A 1 159 ? 55.969 7.449 -14.242 1 95.25 159 LEU A CA 1
ATOM 1303 C C . LEU A 1 159 ? 55.812 6.535 -13.031 1 95.25 159 LEU A C 1
ATOM 1305 O O . LEU A 1 159 ? 56.719 6.395 -12.219 1 95.25 159 LEU A O 1
ATOM 1309 N N . TYR A 1 160 ? 54.594 6.066 -12.914 1 95.06 160 TYR A N 1
ATOM 1310 C CA . TYR A 1 160 ? 54.281 5.184 -11.797 1 95.06 160 TYR A CA 1
ATOM 1311 C C . TYR A 1 160 ? 53.656 3.889 -12.281 1 95.06 160 TYR A C 1
ATOM 1313 O O . TYR A 1 160 ? 53.406 3.717 -13.477 1 95.06 160 TYR A O 1
ATOM 1321 N N . ASP A 1 161 ? 53.531 3.006 -11.375 1 95.25 161 ASP A N 1
ATOM 1322 C CA . ASP A 1 161 ? 52.875 1.735 -11.695 1 95.25 161 ASP A CA 1
ATOM 1323 C C . ASP A 1 161 ? 51.375 1.802 -11.43 1 95.25 161 ASP A C 1
ATOM 1325 O O . ASP A 1 161 ? 50.906 2.697 -10.734 1 95.25 161 ASP A O 1
ATOM 1329 N N . PHE A 1 162 ? 50.656 0.909 -11.969 1 94.69 162 PHE A N 1
ATOM 1330 C CA . PHE A 1 162 ? 49.188 0.887 -11.844 1 94.69 162 PHE A CA 1
ATOM 1331 C C . PHE A 1 162 ? 48.781 0.703 -10.391 1 94.69 162 PHE A C 1
ATOM 1333 O O . PHE A 1 162 ? 47.75 1.229 -9.969 1 94.69 162 PHE A O 1
ATOM 1340 N N . ASP A 1 163 ? 49.5 0.098 -9.602 1 91.56 163 ASP A N 1
ATOM 1341 C CA . ASP A 1 163 ? 49.188 -0.216 -8.219 1 91.56 163 ASP A CA 1
ATOM 1342 C C . ASP A 1 163 ? 49.281 1.021 -7.328 1 91.56 163 ASP A C 1
ATOM 1344 O O . ASP A 1 163 ? 48.594 1.126 -6.309 1 91.56 163 ASP A O 1
ATOM 1348 N N . SER A 1 164 ? 50.094 1.903 -7.73 1 92.25 164 SER A N 1
ATOM 1349 C CA . SER A 1 164 ? 50.375 3.07 -6.895 1 92.25 164 SER A CA 1
ATOM 1350 C C . SER A 1 164 ? 49.469 4.238 -7.273 1 92.25 164 SER A C 1
ATOM 1352 O O . SER A 1 164 ? 49.25 5.16 -6.477 1 92.25 164 SER A O 1
ATOM 1354 N N . LEU A 1 165 ? 48.906 4.215 -8.406 1 93.94 165 LEU A N 1
ATOM 1355 C CA . LEU A 1 165 ? 48.156 5.344 -8.922 1 93.94 165 LEU A CA 1
ATOM 1356 C C . LEU A 1 165 ? 46.688 5.273 -8.469 1 93.94 165 LEU A C 1
ATOM 1358 O O . LEU A 1 165 ? 46.156 4.18 -8.273 1 93.94 165 LEU A O 1
ATOM 1362 N N . CYS A 1 166 ? 46.156 6.461 -8.242 1 93.12 166 CYS A N 1
ATOM 1363 C CA . CYS A 1 166 ? 44.75 6.562 -7.918 1 93.12 166 CYS A CA 1
ATOM 1364 C C . CYS A 1 166 ? 44 7.418 -8.938 1 93.12 166 CYS A C 1
ATOM 1366 O O . CYS A 1 166 ? 44.625 8.266 -9.602 1 93.12 166 CYS A O 1
ATOM 1368 N N . LEU A 1 167 ? 42.75 7.203 -9.039 1 93.44 167 LEU A N 1
ATOM 1369 C CA . LEU A 1 167 ? 41.938 7.949 -9.977 1 93.44 167 LEU A CA 1
ATOM 1370 C C . LEU A 1 167 ? 41.688 9.375 -9.492 1 93.44 167 LEU A C 1
ATOM 1372 O O . LEU A 1 167 ? 41.688 9.633 -8.289 1 93.44 167 LEU A O 1
ATOM 1376 N N . PRO A 1 168 ? 41.438 10.273 -10.398 1 90 168 PRO A N 1
ATOM 1377 C CA . PRO A 1 168 ? 41.25 11.68 -10.039 1 90 168 PRO A CA 1
ATOM 1378 C C . PRO A 1 168 ? 40.031 11.898 -9.117 1 90 168 PRO A C 1
ATOM 1380 O O . PRO A 1 168 ? 40.031 12.852 -8.336 1 90 168 PRO A O 1
ATOM 1383 N N . LYS A 1 169 ? 39.062 11.062 -9.156 1 89.31 169 LYS A N 1
ATOM 1384 C CA . LYS A 1 169 ? 37.906 11.219 -8.312 1 89.31 169 LYS A CA 1
ATOM 1385 C C . LYS A 1 169 ? 38.25 11.086 -6.836 1 89.31 169 LYS A C 1
ATOM 1387 O O . LYS A 1 169 ? 37.531 11.586 -5.969 1 89.31 169 LYS A O 1
ATOM 1392 N N . TYR A 1 170 ? 39.406 10.453 -6.574 1 92.62 170 TYR A N 1
ATOM 1393 C CA . TYR A 1 170 ? 39.812 10.234 -5.195 1 92.62 170 TYR A CA 1
ATOM 1394 C C . TYR A 1 170 ? 40.875 11.258 -4.781 1 92.62 170 TYR A C 1
ATOM 1396 O O . TYR A 1 170 ? 41.469 11.164 -3.695 1 92.62 170 TYR A O 1
ATOM 1404 N N . ARG A 1 171 ? 41.156 12.195 -5.555 1 91.56 171 ARG A N 1
ATOM 1405 C CA . ARG A 1 171 ? 42.219 13.156 -5.348 1 91.56 171 ARG A CA 1
ATOM 1406 C C . ARG A 1 171 ? 42.125 13.789 -3.965 1 91.56 171 ARG A C 1
ATOM 1408 O O . ARG A 1 171 ? 43.125 13.859 -3.238 1 91.56 171 ARG A O 1
ATOM 1415 N N . ASN A 1 172 ? 40.938 14.18 -3.572 1 91.56 172 ASN A N 1
ATOM 1416 C CA . ASN A 1 172 ? 40.75 14.914 -2.324 1 91.56 172 ASN A CA 1
ATOM 1417 C C . ASN A 1 172 ? 41 14.031 -1.109 1 91.56 172 ASN A C 1
ATOM 1419 O O . ASN A 1 172 ? 41.344 14.539 -0.031 1 91.56 172 ASN A O 1
ATOM 1423 N N . ILE A 1 173 ? 41 12.797 -1.305 1 95.25 173 ILE A N 1
ATOM 1424 C CA . ILE A 1 173 ? 41.125 11.953 -0.118 1 95.25 173 ILE A CA 1
ATOM 1425 C C . ILE A 1 173 ? 42.406 11.156 -0.171 1 95.25 173 ILE A C 1
ATOM 1427 O O . ILE A 1 173 ? 42.594 10.203 0.585 1 95.25 173 ILE A O 1
ATOM 1431 N N . CYS A 1 174 ? 43.375 11.602 -1.074 1 95.56 174 CYS A N 1
ATOM 1432 C CA . CYS A 1 174 ? 44.562 10.766 -1.084 1 95.56 174 CYS A CA 1
ATOM 1433 C C . CYS A 1 174 ? 45.781 11.531 -1.636 1 95.56 174 CYS A C 1
ATOM 1435 O O . CYS A 1 174 ? 46.875 10.977 -1.762 1 95.56 174 CYS A O 1
ATOM 1437 N N . TRP A 1 175 ? 45.75 12.859 -1.956 1 93.44 175 TRP A N 1
ATOM 1438 C CA . TRP A 1 175 ? 46.781 13.523 -2.734 1 93.44 175 TRP A CA 1
ATOM 1439 C C . TRP A 1 175 ? 48.125 13.508 -1.993 1 93.44 175 TRP A C 1
ATOM 1441 O O . TRP A 1 175 ? 49.156 13.633 -2.607 1 93.44 175 TRP A O 1
ATOM 1451 N N . THR A 1 176 ? 48.062 13.367 -0.726 1 94.5 176 THR A N 1
ATOM 1452 C CA . THR A 1 176 ? 49.312 13.383 0.047 1 94.5 176 THR A CA 1
ATOM 1453 C C . THR A 1 176 ? 49.969 12 0.048 1 94.5 176 THR A C 1
ATOM 1455 O O . THR A 1 176 ? 51.125 11.859 0.416 1 94.5 176 THR A O 1
ATOM 1458 N N . GLN A 1 177 ? 49.312 10.914 -0.361 1 94.12 177 GLN A N 1
ATOM 1459 C CA . GLN A 1 177 ? 49.781 9.547 -0.174 1 94.12 177 GLN A CA 1
ATOM 1460 C C . GLN A 1 177 ? 50 8.859 -1.516 1 94.12 177 GLN A C 1
ATOM 1462 O O . GLN A 1 177 ? 50.781 7.902 -1.602 1 94.12 177 GLN A O 1
ATOM 1467 N N . CYS A 1 178 ? 49.312 9.32 -2.512 1 92.69 178 CYS A N 1
ATOM 1468 C CA . CYS A 1 178 ? 49.375 8.633 -3.797 1 92.69 178 CYS A CA 1
ATOM 1469 C C . CYS A 1 178 ? 49.375 9.633 -4.949 1 92.69 178 CYS A C 1
ATOM 1471 O O . CYS A 1 178 ? 48.812 10.719 -4.84 1 92.69 178 CYS A O 1
ATOM 1473 N N . PRO A 1 179 ? 50.125 9.156 -6.062 1 93.06 179 PRO A N 1
ATOM 1474 C CA . PRO A 1 179 ? 50 9.953 -7.281 1 93.06 179 PRO A CA 1
ATOM 1475 C C . PRO A 1 179 ? 48.688 9.734 -8.008 1 93.06 179 PRO A C 1
ATOM 1477 O O . PRO A 1 179 ? 48 8.719 -7.785 1 93.06 179 PRO A O 1
ATOM 1480 N N . ILE A 1 180 ? 48.312 10.648 -8.844 1 92.94 180 ILE A N 1
ATOM 1481 C CA . ILE A 1 180 ? 47.031 10.617 -9.547 1 92.94 180 ILE A CA 1
ATOM 1482 C C . ILE A 1 180 ? 47.281 10.375 -11.039 1 92.94 180 ILE A C 1
ATOM 1484 O O . ILE A 1 180 ? 48.219 10.898 -11.617 1 92.94 180 ILE A O 1
ATOM 1488 N N . TYR A 1 181 ? 46.375 9.633 -11.586 1 93.12 181 TYR A N 1
ATOM 1489 C CA . TYR A 1 181 ? 46.438 9.367 -13.016 1 93.12 181 TYR A CA 1
ATOM 1490 C C . TYR A 1 181 ? 46.438 10.664 -13.812 1 93.12 181 TYR A C 1
ATOM 1492 O O . TYR A 1 181 ? 45.688 11.602 -13.484 1 93.12 181 TYR A O 1
ATOM 1500 N N . ASP A 1 182 ? 47.312 10.625 -14.859 1 92.94 182 ASP A N 1
ATOM 1501 C CA . ASP A 1 182 ? 47.219 11.703 -15.844 1 92.94 182 ASP A CA 1
ATOM 1502 C C . ASP A 1 182 ? 45.875 11.617 -16.609 1 92.94 182 ASP A C 1
ATOM 1504 O O . ASP A 1 182 ? 45.406 10.523 -16.906 1 92.94 182 ASP A O 1
ATOM 1508 N N . ASP A 1 183 ? 45.312 12.727 -17 1 91.06 183 ASP A N 1
ATOM 1509 C CA . ASP A 1 183 ? 44 12.797 -17.625 1 91.06 183 ASP A CA 1
ATOM 1510 C C . ASP A 1 183 ? 44 12.031 -18.953 1 91.06 183 ASP A C 1
ATOM 1512 O O . ASP A 1 183 ? 42.938 11.531 -19.375 1 91.06 183 ASP A O 1
ATOM 1516 N N . ASP A 1 184 ? 45.094 11.852 -19.5 1 90.5 184 ASP A N 1
ATOM 1517 C CA . ASP A 1 184 ? 45.156 11.25 -20.828 1 90.5 184 ASP A CA 1
ATOM 1518 C C . ASP A 1 184 ? 45.219 9.727 -20.75 1 90.5 184 ASP A C 1
ATOM 1520 O O . ASP A 1 184 ? 45.062 9.031 -21.75 1 90.5 184 ASP A O 1
ATOM 1524 N N . VAL A 1 185 ? 45.469 9.227 -19.594 1 94.44 185 VAL A N 1
ATOM 1525 C CA . VAL A 1 185 ? 45.656 7.777 -19.5 1 94.44 185 VAL A CA 1
ATOM 1526 C C . VAL A 1 185 ? 44.688 7.211 -18.453 1 94.44 185 VAL A C 1
ATOM 1528 O O . VAL A 1 185 ? 45.031 6.254 -17.75 1 94.44 185 VAL A O 1
ATOM 1531 N N . LEU A 1 186 ? 43.562 7.703 -18.375 1 93.44 186 LEU A N 1
ATOM 1532 C CA . LEU A 1 186 ? 42.562 7.215 -17.422 1 93.44 186 LEU A CA 1
ATOM 1533 C C . LEU A 1 186 ? 41.938 5.906 -17.906 1 93.44 186 LEU A C 1
ATOM 1535 O O . LEU A 1 186 ? 41.594 5.785 -19.094 1 93.44 186 LEU A O 1
ATOM 1539 N N . PRO A 1 187 ? 41.844 4.98 -16.984 1 92.44 187 PRO A N 1
ATOM 1540 C CA . PRO A 1 187 ? 41.188 3.738 -17.391 1 92.44 187 PRO A CA 1
ATOM 1541 C C . PRO A 1 187 ? 39.688 3.914 -17.594 1 92.44 187 PRO A C 1
ATOM 1543 O O . PRO A 1 187 ? 39.031 4.617 -16.828 1 92.44 187 PRO A O 1
ATOM 1546 N N . ASP A 1 188 ? 39.156 3.303 -18.578 1 85.38 188 ASP A N 1
ATOM 1547 C CA . ASP A 1 188 ? 37.719 3.383 -18.828 1 85.38 188 ASP A CA 1
ATOM 1548 C C . ASP A 1 188 ? 36.969 2.293 -18.062 1 85.38 188 ASP A C 1
ATOM 1550 O O . ASP A 1 188 ? 37.594 1.519 -17.312 1 85.38 188 ASP A O 1
ATOM 1554 N N . SER A 1 189 ? 35.75 2.268 -18.266 1 87 189 SER A N 1
ATOM 1555 C CA . SER A 1 189 ? 34.906 1.361 -17.5 1 87 189 SER A CA 1
ATOM 1556 C C . SER A 1 189 ? 35.219 -0.095 -17.828 1 87 189 SER A C 1
ATOM 1558 O O . SER A 1 189 ? 35.188 -0.958 -16.953 1 87 189 SER A O 1
ATOM 1560 N N . ASN A 1 190 ? 35.562 -0.358 -19.047 1 84.5 190 ASN A N 1
ATOM 1561 C CA . ASN A 1 190 ? 35.906 -1.721 -19.453 1 84.5 190 ASN A CA 1
ATOM 1562 C C . ASN A 1 190 ? 37.156 -2.232 -18.75 1 84.5 190 ASN A C 1
ATOM 1564 O O . ASN A 1 190 ? 37.188 -3.373 -18.297 1 84.5 190 ASN A O 1
ATOM 1568 N N . ILE A 1 191 ? 38.125 -1.353 -18.703 1 90.44 191 ILE A N 1
ATOM 1569 C CA . ILE A 1 191 ? 39.375 -1.718 -18.062 1 90.44 191 ILE A CA 1
ATOM 1570 C C . ILE A 1 191 ? 39.125 -1.949 -16.578 1 90.44 191 ILE A C 1
ATOM 1572 O O . ILE A 1 191 ? 39.656 -2.904 -16 1 90.44 191 ILE A O 1
ATOM 1576 N N . CYS A 1 192 ? 38.312 -1.187 -16 1 88.88 192 CYS A N 1
ATOM 1577 C CA . CYS A 1 192 ? 38.031 -1.296 -14.578 1 88.88 192 CYS A CA 1
ATOM 1578 C C . CYS A 1 192 ? 37.25 -2.57 -14.266 1 88.88 192 CYS A C 1
ATOM 1580 O O . CYS A 1 192 ? 37.344 -3.109 -13.164 1 88.88 192 CYS A O 1
ATOM 1582 N N . ARG A 1 193 ? 36.5 -3.049 -15.25 1 87.44 193 ARG A N 1
ATOM 1583 C CA . ARG A 1 193 ? 35.781 -4.312 -15.07 1 87.44 193 ARG A CA 1
ATOM 1584 C C . ARG A 1 193 ? 36.75 -5.488 -15.094 1 87.44 193 ARG A C 1
ATOM 1586 O O . ARG A 1 193 ? 36.625 -6.434 -14.312 1 87.44 193 ARG A O 1
ATOM 1593 N N . LEU A 1 194 ? 37.688 -5.309 -15.992 1 88.56 194 LEU A N 1
ATOM 1594 C CA . LEU A 1 194 ? 38.688 -6.367 -16.125 1 88.56 194 LEU A CA 1
ATOM 1595 C C . LEU A 1 194 ? 39.625 -6.387 -14.914 1 88.56 194 LEU A C 1
ATOM 1597 O O . LEU A 1 194 ? 40 -7.457 -14.43 1 88.56 194 LEU A O 1
ATOM 1601 N N . PHE A 1 195 ? 39.906 -5.133 -14.461 1 91.06 195 PHE A N 1
ATOM 1602 C CA . PHE A 1 195 ? 40.812 -4.984 -13.328 1 91.06 195 PHE A CA 1
ATOM 1603 C C . PHE A 1 195 ? 40.219 -4.059 -12.273 1 91.06 195 PHE A C 1
ATOM 1605 O O . PHE A 1 195 ? 40.562 -2.877 -12.211 1 91.06 195 PHE A O 1
ATOM 1612 N N . PRO A 1 196 ? 39.469 -4.562 -11.359 1 90 196 PRO A N 1
ATOM 1613 C CA . PRO A 1 196 ? 38.719 -3.75 -10.398 1 90 196 PRO A CA 1
ATOM 1614 C C . PRO A 1 196 ? 39.625 -3.016 -9.414 1 90 196 PRO A C 1
ATOM 1616 O O . PRO A 1 196 ? 39.25 -1.966 -8.883 1 90 196 PRO A O 1
ATOM 1619 N N . GLU A 1 197 ? 40.75 -3.482 -9.195 1 88.19 197 GLU A N 1
ATOM 1620 C CA . GLU A 1 197 ? 41.656 -2.879 -8.234 1 88.19 197 GLU A CA 1
ATOM 1621 C C . GLU A 1 197 ? 42.094 -1.477 -8.672 1 88.19 197 GLU A C 1
ATOM 1623 O O . GLU A 1 197 ? 42.469 -0.648 -7.836 1 88.19 197 GLU A O 1
ATOM 1628 N N . MET A 1 198 ? 42 -1.214 -9.953 1 90.81 198 MET A N 1
ATOM 1629 C CA . MET A 1 198 ? 42.406 0.083 -10.492 1 90.81 198 MET A CA 1
ATOM 1630 C C . MET A 1 198 ? 41.406 1.16 -10.125 1 90.81 198 MET A C 1
ATOM 1632 O O . MET A 1 198 ? 41.719 2.352 -10.164 1 90.81 198 MET A O 1
ATOM 1636 N N . ASN A 1 199 ? 40.219 0.693 -9.781 1 90.69 199 ASN A N 1
ATOM 1637 C CA . ASN A 1 199 ? 39.125 1.639 -9.5 1 90.69 199 ASN A CA 1
ATOM 1638 C C . ASN A 1 199 ? 38.938 1.847 -8 1 90.69 199 ASN A C 1
ATOM 1640 O O . ASN A 1 199 ? 38.156 2.691 -7.586 1 90.69 199 ASN A O 1
ATOM 1644 N N . GLU A 1 200 ? 39.594 1.202 -7.242 1 90.12 200 GLU A N 1
ATOM 1645 C CA . GLU A 1 200 ? 39.375 1.23 -5.801 1 90.12 200 GLU A CA 1
ATOM 1646 C C . GLU A 1 200 ? 40.5 1.938 -5.074 1 90.12 200 GLU A C 1
ATOM 1648 O O . GLU A 1 200 ? 41.594 2.088 -5.617 1 90.12 200 GLU A O 1
ATOM 1653 N N . ILE A 1 201 ? 40.219 2.5 -3.904 1 92.94 201 ILE A N 1
ATOM 1654 C CA . ILE A 1 201 ? 41.219 3.1 -3.039 1 92.94 201 ILE A CA 1
ATOM 1655 C C . ILE A 1 201 ? 41.312 2.324 -1.728 1 92.94 201 ILE A C 1
ATOM 1657 O O . ILE A 1 201 ? 40.281 1.94 -1.16 1 92.94 201 ILE A O 1
ATOM 1661 N N . GLU A 1 202 ? 42.5 2.072 -1.354 1 91 202 GLU A N 1
ATOM 1662 C CA . GLU A 1 202 ? 42.719 1.312 -0.125 1 91 202 GLU A CA 1
ATOM 1663 C C . GLU A 1 202 ? 42.469 2.182 1.106 1 91 202 GLU A C 1
ATOM 1665 O O . GLU A 1 202 ? 42.844 3.357 1.123 1 91 202 GLU A O 1
ATOM 1670 N N . THR A 1 203 ? 41.969 1.625 2.189 1 92.44 203 THR A N 1
ATOM 1671 C CA . THR A 1 203 ? 41.562 2.324 3.404 1 92.44 203 THR A CA 1
ATOM 1672 C C . THR A 1 203 ? 42.781 2.945 4.098 1 92.44 203 THR A C 1
ATOM 1674 O O . THR A 1 203 ? 42.719 4.098 4.535 1 92.44 203 THR A O 1
ATOM 1677 N N . PRO A 1 204 ? 43.875 2.225 4.098 1 92.5 204 PRO A N 1
ATOM 1678 C CA . PRO A 1 204 ? 45.031 2.811 4.789 1 92.5 204 PRO A CA 1
ATOM 1679 C C . PRO A 1 204 ? 45.531 4.09 4.121 1 92.5 204 PRO A C 1
ATOM 1681 O O . PRO A 1 204 ? 46.031 4.988 4.801 1 92.5 204 PRO A O 1
ATOM 1684 N N . ILE A 1 205 ? 45.344 4.191 2.795 1 94.69 205 ILE A N 1
ATOM 1685 C CA . ILE A 1 205 ? 45.781 5.375 2.062 1 94.69 205 ILE A CA 1
ATOM 1686 C C . ILE A 1 205 ? 44.969 6.59 2.531 1 94.69 205 ILE A C 1
ATOM 1688 O O . ILE A 1 205 ? 45.531 7.656 2.785 1 94.69 205 ILE A O 1
ATOM 1692 N N . VAL A 1 206 ? 43.719 6.414 2.711 1 96 206 VAL A N 1
ATOM 1693 C CA . VAL A 1 206 ? 42.844 7.492 3.111 1 96 206 VAL A CA 1
ATOM 1694 C C . VAL A 1 206 ? 43.125 7.902 4.551 1 96 206 VAL A C 1
ATOM 1696 O O . VAL A 1 206 ? 43.188 9.094 4.863 1 96 206 VAL A O 1
ATOM 1699 N N . ILE A 1 207 ? 43.375 6.949 5.434 1 95.12 207 ILE A N 1
ATOM 1700 C CA . ILE A 1 207 ? 43.656 7.219 6.836 1 95.12 207 ILE A CA 1
ATOM 1701 C C . ILE A 1 207 ? 44.969 8 6.945 1 95.12 207 ILE A C 1
ATOM 1703 O O . ILE A 1 207 ? 45.031 9.008 7.656 1 95.12 207 ILE A O 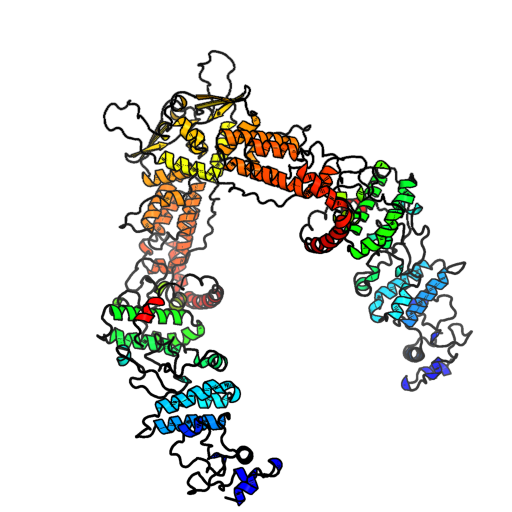1
ATOM 1707 N N . ASN A 1 208 ? 45.938 7.508 6.211 1 94.81 208 ASN A N 1
ATOM 1708 C CA . ASN A 1 208 ? 47.25 8.18 6.23 1 94.81 208 ASN A CA 1
ATOM 1709 C C . ASN A 1 208 ? 47.156 9.594 5.668 1 94.81 208 ASN A C 1
ATOM 1711 O O . ASN A 1 208 ? 47.844 10.5 6.133 1 94.81 208 ASN A O 1
ATOM 1715 N N . HIS A 1 209 ? 46.312 9.703 4.672 1 96.25 209 HIS A N 1
ATOM 1716 C CA . HIS A 1 209 ? 46.062 11.023 4.109 1 96.25 209 HIS A CA 1
ATOM 1717 C C . HIS A 1 209 ? 45.5 11.977 5.156 1 96.25 209 HIS A C 1
ATOM 1719 O O . HIS A 1 209 ? 45.938 13.117 5.273 1 96.25 209 HIS A O 1
ATOM 1725 N N . LEU A 1 210 ? 44.562 11.539 5.941 1 96.75 210 LEU A N 1
ATOM 1726 C CA . LEU A 1 210 ? 43.969 12.344 7.004 1 96.75 210 LEU A CA 1
ATOM 1727 C C . LEU A 1 210 ? 45.031 12.805 7.988 1 96.75 210 LEU A C 1
ATOM 1729 O O . LEU A 1 210 ? 45.125 13.992 8.32 1 96.75 210 LEU A O 1
ATOM 1733 N N . TYR A 1 211 ? 45.875 11.891 8.398 1 95.31 211 TYR A N 1
ATOM 1734 C CA . TYR A 1 211 ? 46.906 12.219 9.359 1 95.31 211 TYR A CA 1
ATOM 1735 C C . TYR A 1 211 ? 47.906 13.203 8.75 1 95.31 211 TYR A C 1
ATOM 1737 O O . TYR A 1 211 ? 48.438 14.078 9.445 1 95.31 211 TYR A O 1
ATOM 1745 N N . ALA A 1 212 ? 48.188 13.016 7.449 1 95.62 212 ALA A N 1
ATOM 1746 C CA . ALA A 1 212 ? 49.094 13.938 6.77 1 95.62 212 ALA A CA 1
ATOM 1747 C C . ALA A 1 212 ? 48.531 15.352 6.734 1 95.62 212 ALA A C 1
ATOM 1749 O O . ALA A 1 212 ? 49.25 16.328 6.918 1 95.62 212 ALA A O 1
ATOM 1750 N N . ILE A 1 213 ? 47.281 15.414 6.48 1 95.81 213 ILE A N 1
ATOM 1751 C CA . ILE A 1 213 ? 46.625 16.719 6.449 1 95.81 213 ILE A CA 1
ATOM 1752 C C . ILE A 1 213 ? 46.719 17.375 7.824 1 95.81 213 ILE A C 1
ATOM 1754 O O . ILE A 1 213 ? 47.062 18.547 7.934 1 95.81 213 ILE A O 1
ATOM 1758 N N . ILE A 1 214 ? 46.438 16.656 8.906 1 95.44 214 ILE A N 1
ATOM 1759 C CA . ILE A 1 214 ? 46.438 17.188 10.266 1 95.44 214 ILE A CA 1
ATOM 1760 C C . ILE A 1 214 ? 47.844 17.625 10.648 1 95.44 214 ILE A C 1
ATOM 1762 O O . ILE A 1 214 ? 48.031 18.719 11.172 1 95.44 214 ILE A O 1
ATOM 1766 N N . ARG A 1 215 ? 48.812 16.844 10.273 1 94.38 215 ARG A N 1
ATOM 1767 C CA . ARG A 1 215 ? 50.188 17.109 10.688 1 94.38 215 ARG A CA 1
ATOM 1768 C C . ARG A 1 215 ? 50.844 18.172 9.812 1 94.38 215 ARG A C 1
ATOM 1770 O O . ARG A 1 215 ? 51.438 19.141 10.32 1 94.38 215 ARG A O 1
ATOM 1777 N N . ASN A 1 216 ? 50.688 17.969 8.492 1 93.75 216 ASN A N 1
ATOM 1778 C CA . ASN A 1 216 ? 51.5 18.75 7.555 1 93.75 216 ASN A CA 1
ATOM 1779 C C . ASN A 1 216 ? 50.781 20.016 7.109 1 93.75 216 ASN A C 1
ATOM 1781 O O . ASN A 1 216 ? 51.406 20.906 6.52 1 93.75 216 ASN A O 1
ATOM 1785 N N . ILE A 1 217 ? 49.531 20.109 7.316 1 94.5 217 ILE A N 1
ATOM 1786 C CA . ILE A 1 217 ? 48.812 21.312 6.898 1 94.5 217 ILE A CA 1
ATOM 1787 C C . ILE A 1 217 ? 48.312 22.062 8.125 1 94.5 217 ILE A C 1
ATOM 1789 O O . ILE A 1 217 ? 48.688 23.234 8.328 1 94.5 217 ILE A O 1
ATOM 1793 N N . VAL A 1 218 ? 47.562 21.422 8.977 1 95.25 218 VAL A N 1
ATOM 1794 C CA . VAL A 1 218 ? 46.906 22.078 10.094 1 95.25 218 VAL A CA 1
ATOM 1795 C C . VAL A 1 218 ? 47.906 22.422 11.18 1 95.25 218 VAL A C 1
ATOM 1797 O O . VAL A 1 218 ? 48.094 23.594 11.516 1 95.25 218 VAL A O 1
ATOM 1800 N N . ARG A 1 219 ? 48.625 21.391 11.727 1 93.88 219 ARG A N 1
ATOM 1801 C CA . ARG A 1 219 ? 49.531 21.625 12.828 1 93.88 219 ARG A CA 1
ATOM 1802 C C . ARG A 1 219 ? 50.781 22.375 12.344 1 93.88 219 ARG A C 1
ATOM 1804 O O . ARG A 1 219 ? 51.406 23.125 13.109 1 93.88 219 ARG A O 1
ATOM 1811 N N . ALA A 1 220 ? 51.125 22.141 11.055 1 92.94 220 ALA A N 1
ATOM 1812 C CA . ALA A 1 220 ? 52.25 22.859 10.461 1 92.94 220 ALA A CA 1
ATOM 1813 C C . ALA A 1 220 ? 51.875 24.312 10.156 1 92.94 220 ALA A C 1
ATOM 1815 O O . ALA A 1 220 ? 52.719 25.141 9.844 1 92.94 220 ALA A O 1
ATOM 1816 N N . ASP A 1 221 ? 50.625 24.562 10.273 1 91.94 221 ASP A N 1
ATOM 1817 C CA . ASP A 1 221 ? 50.125 25.922 10.109 1 91.94 221 ASP A CA 1
ATOM 1818 C C . ASP A 1 221 ? 50.5 26.516 8.766 1 91.94 221 ASP A C 1
ATOM 1820 O O . ASP A 1 221 ? 51.062 27.625 8.695 1 91.94 221 ASP A O 1
ATOM 1824 N N . LEU A 1 222 ? 50.281 25.75 7.75 1 91.44 222 LEU A N 1
ATOM 1825 C CA . LEU A 1 222 ? 50.688 26.156 6.402 1 91.44 222 LEU A CA 1
ATOM 1826 C C . LEU A 1 222 ? 49.906 27.391 5.961 1 91.44 222 LEU A C 1
ATOM 1828 O O . LEU A 1 222 ? 48.688 27.359 5.906 1 91.44 222 LEU A O 1
ATOM 1832 N N . SER A 1 223 ? 50.562 28.406 5.57 1 89.44 223 SER A N 1
ATOM 1833 C CA . SER A 1 223 ? 50 29.719 5.285 1 89.44 223 SER A CA 1
ATOM 1834 C C . SER A 1 223 ? 49.094 29.672 4.055 1 89.44 223 SER A C 1
ATOM 1836 O O . SER A 1 223 ? 48.094 30.359 3.998 1 89.44 223 SER A O 1
ATOM 1838 N N . GLY A 1 224 ? 49.406 28.812 3.148 1 87.5 224 GLY A N 1
ATOM 1839 C CA . GLY A 1 224 ? 48.656 28.734 1.91 1 87.5 224 GLY A CA 1
ATOM 1840 C C . GLY A 1 224 ? 47.219 28.234 2.111 1 87.5 224 GLY A C 1
ATOM 1841 O O . GLY A 1 224 ? 46.375 28.391 1.233 1 87.5 224 GLY A O 1
ATOM 1842 N N . TRP A 1 225 ? 46.969 27.672 3.285 1 91.62 225 TRP A N 1
ATOM 1843 C CA . TRP A 1 225 ? 45.656 27.047 3.531 1 91.62 225 TRP A CA 1
ATOM 1844 C C . TRP A 1 225 ? 44.844 27.859 4.523 1 91.62 225 TRP A C 1
ATOM 1846 O O . TRP A 1 225 ? 43.75 27.453 4.91 1 91.62 225 TRP A O 1
ATOM 1856 N N . LYS A 1 226 ? 45.281 29.016 4.879 1 90.38 226 LYS A N 1
ATOM 1857 C CA . LYS A 1 226 ? 44.656 29.75 5.969 1 90.38 226 LYS A CA 1
ATOM 1858 C C . LYS A 1 226 ? 43.656 30.781 5.434 1 90.38 226 LYS A C 1
ATOM 1860 O O . LYS A 1 226 ? 42.844 31.312 6.188 1 90.38 226 LYS A O 1
ATOM 1865 N N . ASP A 1 227 ? 43.781 31.047 4.137 1 88.69 227 ASP A N 1
ATOM 1866 C CA . ASP A 1 227 ? 42.781 31.953 3.582 1 88.69 227 ASP A CA 1
ATOM 1867 C C . ASP A 1 227 ? 41.406 31.344 3.658 1 88.69 227 ASP A C 1
ATOM 1869 O O . ASP A 1 227 ? 41.25 30.125 3.793 1 88.69 227 ASP A O 1
ATOM 1873 N N . ALA A 1 228 ? 40.469 32.188 3.682 1 88.25 228 ALA A N 1
ATOM 1874 C CA . ALA A 1 228 ? 39.094 31.797 3.918 1 88.25 228 ALA A CA 1
ATOM 1875 C C . ALA A 1 228 ? 38.656 30.75 2.908 1 88.25 228 ALA A C 1
ATOM 1877 O O . ALA A 1 228 ? 38.031 29.734 3.277 1 88.25 228 ALA A O 1
ATOM 1878 N N . LYS A 1 229 ? 38.969 30.938 1.725 1 87.69 229 LYS A N 1
ATOM 1879 C CA . LYS A 1 229 ? 38.562 30.016 0.672 1 87.69 229 LYS A CA 1
ATOM 1880 C C . LYS A 1 229 ? 39.25 28.656 0.842 1 87.69 229 LYS A C 1
ATOM 1882 O O . LYS A 1 229 ? 38.594 27.609 0.729 1 87.69 229 LYS A O 1
ATOM 1887 N N . MET A 1 230 ? 40.5 28.719 1.161 1 88.31 230 MET A N 1
ATOM 1888 C CA . MET A 1 230 ? 41.25 27.484 1.288 1 88.31 230 MET A CA 1
ATOM 1889 C C . MET A 1 230 ? 40.906 26.734 2.568 1 88.31 230 MET A C 1
ATOM 1891 O O . MET A 1 230 ? 40.906 25.5 2.598 1 88.31 230 MET A O 1
ATOM 1895 N N . SER A 1 231 ? 40.562 27.531 3.523 1 90.62 231 SER A N 1
ATOM 1896 C CA . SER A 1 231 ? 40.125 26.906 4.773 1 90.62 231 SER A CA 1
ATOM 1897 C C . SER A 1 231 ? 38.812 26.141 4.598 1 90.62 231 SER A C 1
ATOM 1899 O O . SER A 1 231 ? 38.656 25.047 5.145 1 90.62 231 SER A O 1
ATOM 1901 N N . GLU A 1 232 ? 38.031 26.766 3.824 1 90.56 232 GLU A N 1
ATOM 1902 C CA . GLU A 1 232 ? 36.75 26.109 3.523 1 90.56 232 GLU A CA 1
ATOM 1903 C C . GLU A 1 232 ? 36.969 24.828 2.707 1 90.56 232 GLU A C 1
ATOM 1905 O O . GLU A 1 232 ? 36.312 23.828 2.939 1 90.56 232 GLU A O 1
ATOM 1910 N N . LEU A 1 233 ? 37.844 24.922 1.797 1 89.62 233 LEU A N 1
ATOM 1911 C CA . LEU A 1 233 ? 38.188 23.75 1.006 1 89.62 233 LEU A CA 1
ATOM 1912 C C . LEU A 1 233 ? 38.75 22.641 1.892 1 89.62 233 LEU A C 1
ATOM 1914 O O . LEU A 1 233 ? 38.406 21.469 1.729 1 89.62 233 LEU A O 1
ATOM 1918 N N . LEU A 1 234 ? 39.594 23.047 2.77 1 93.19 234 LEU A N 1
ATOM 1919 C CA . LEU A 1 234 ? 40.188 22.078 3.682 1 93.19 234 LEU A CA 1
ATOM 1920 C C . LEU A 1 234 ? 39.125 21.375 4.508 1 93.19 234 LEU A C 1
ATOM 1922 O O . LEU A 1 234 ? 39.156 20.156 4.672 1 93.19 234 LEU A O 1
ATOM 1926 N N . ARG A 1 235 ? 38.219 22.141 4.941 1 92.81 235 ARG A N 1
ATOM 1927 C CA . ARG A 1 235 ? 37.125 21.578 5.715 1 92.81 235 ARG A CA 1
ATOM 1928 C C . ARG A 1 235 ? 36.312 20.578 4.883 1 92.81 235 ARG A C 1
ATOM 1930 O O . ARG A 1 235 ? 36 19.484 5.355 1 92.81 235 ARG A O 1
ATOM 1937 N N . THR A 1 236 ? 36.094 20.922 3.713 1 90.81 236 THR A N 1
ATOM 1938 C CA . THR A 1 236 ? 35.344 20.062 2.803 1 90.81 236 THR A CA 1
ATOM 1939 C C . THR A 1 236 ? 36.094 18.75 2.562 1 90.81 236 THR A C 1
ATOM 1941 O O . THR A 1 236 ? 35.5 17.672 2.553 1 90.81 236 THR A O 1
ATOM 1944 N N . VAL A 1 237 ? 37.344 18.875 2.385 1 93.5 237 VAL A N 1
ATOM 1945 C CA . VAL A 1 237 ? 38.188 17.719 2.137 1 93.5 237 VAL A CA 1
ATOM 1946 C C . VAL A 1 237 ? 38.156 16.781 3.348 1 93.5 237 VAL A C 1
ATOM 1948 O O . VAL A 1 237 ? 38 15.57 3.201 1 93.5 237 VAL A O 1
ATOM 1951 N N . ILE A 1 238 ? 38.25 17.391 4.492 1 94.81 238 ILE A N 1
ATOM 1952 C CA . ILE A 1 238 ? 38.25 16.594 5.719 1 94.81 238 ILE A CA 1
ATOM 1953 C C . ILE A 1 238 ? 36.938 15.844 5.855 1 94.81 238 ILE A C 1
ATOM 1955 O O . ILE A 1 238 ? 36.938 14.656 6.184 1 94.81 238 ILE A O 1
ATOM 1959 N N . PHE A 1 239 ? 35.906 16.484 5.52 1 92.62 239 PHE A N 1
ATOM 1960 C CA . PHE A 1 239 ? 34.594 15.859 5.633 1 92.62 239 PHE A CA 1
ATOM 1961 C C . PHE A 1 239 ? 34.438 14.758 4.594 1 92.62 239 PHE A C 1
ATOM 1963 O O . PHE A 1 239 ? 33.812 13.734 4.863 1 92.62 239 PHE A O 1
ATOM 1970 N N . GLN A 1 240 ? 34.938 14.969 3.447 1 93.19 240 GLN A N 1
ATOM 1971 C CA . GLN A 1 240 ? 34.906 13.922 2.438 1 93.19 240 GLN A CA 1
ATOM 1972 C C . GLN A 1 240 ? 35.656 12.672 2.914 1 93.19 240 GLN A C 1
ATOM 1974 O O . GLN A 1 240 ? 35.25 11.547 2.637 1 93.19 240 GLN A O 1
ATOM 1979 N N . ILE A 1 241 ? 36.719 12.922 3.572 1 95.62 241 ILE A N 1
ATOM 1980 C CA . ILE A 1 241 ? 37.5 11.82 4.129 1 95.62 241 ILE A CA 1
ATOM 1981 C C . ILE A 1 241 ? 36.656 11.055 5.145 1 95.62 241 ILE A C 1
ATOM 1983 O O . ILE A 1 241 ? 36.594 9.828 5.09 1 95.62 241 ILE A O 1
ATOM 1987 N N . TYR A 1 242 ? 36.062 11.852 6.035 1 94.88 242 TYR A N 1
ATOM 1988 C CA . TYR A 1 242 ? 35.219 11.219 7.043 1 94.88 242 TYR A CA 1
ATOM 1989 C C . TYR A 1 242 ? 34.125 10.391 6.387 1 94.88 242 TYR A C 1
ATOM 1991 O O . TYR A 1 242 ? 33.875 9.266 6.805 1 94.88 242 TYR A O 1
ATOM 1999 N N . LYS A 1 243 ? 33.438 10.992 5.445 1 93.12 243 LYS A N 1
ATOM 2000 C CA . LYS A 1 243 ? 32.344 10.328 4.746 1 93.12 243 LYS A CA 1
ATOM 2001 C C . LYS A 1 243 ? 32.812 9.016 4.121 1 93.12 243 LYS A C 1
ATOM 2003 O O . LYS A 1 243 ? 32.094 8 4.223 1 93.12 243 LYS A O 1
ATOM 2008 N N . HIS A 1 244 ? 33.969 9.055 3.488 1 94.5 244 HIS A N 1
ATOM 2009 C CA . HIS A 1 244 ? 34.5 7.844 2.887 1 94.5 244 HIS A CA 1
ATOM 2010 C C . HIS A 1 244 ? 34.781 6.773 3.939 1 94.5 244 HIS A C 1
ATOM 2012 O O . HIS A 1 244 ? 34.406 5.613 3.762 1 94.5 244 H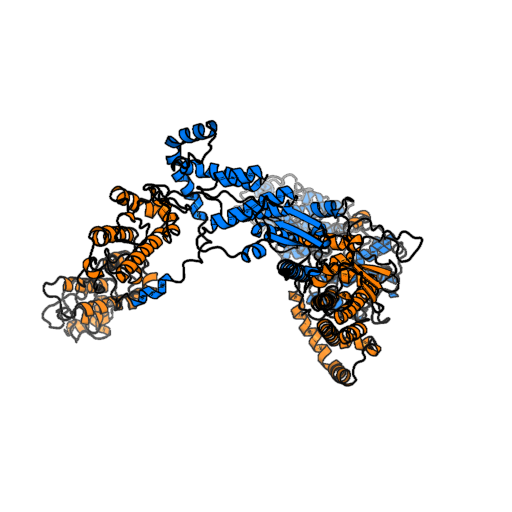IS A O 1
ATOM 2018 N N . LEU A 1 245 ? 35.406 7.16 4.996 1 94.38 245 LEU A N 1
ATOM 2019 C CA . LEU A 1 245 ? 35.781 6.215 6.047 1 94.38 245 LEU A CA 1
ATOM 2020 C C . LEU A 1 245 ? 34.531 5.641 6.715 1 94.38 245 LEU A C 1
ATOM 2022 O O . LEU A 1 245 ? 34.531 4.508 7.203 1 94.38 245 LEU A O 1
ATOM 2026 N N . ASN A 1 246 ? 33.5 6.488 6.785 1 93.69 246 ASN A N 1
ATOM 2027 C CA . ASN A 1 246 ? 32.219 6.051 7.375 1 93.69 246 ASN A CA 1
ATOM 2028 C C . ASN A 1 246 ? 31.625 4.895 6.59 1 93.69 246 ASN A C 1
ATOM 2030 O O . ASN A 1 246 ? 30.859 4.094 7.148 1 93.69 246 ASN A O 1
ATOM 2034 N N . GLU A 1 247 ? 31.938 4.73 5.328 1 91.44 247 GLU A N 1
ATOM 2035 C CA . GLU A 1 247 ? 31.359 3.711 4.461 1 91.44 247 GLU A CA 1
ATOM 2036 C C . GLU A 1 247 ? 32.188 2.438 4.461 1 91.44 247 GLU A C 1
ATOM 2038 O O . GLU A 1 247 ? 31.75 1.392 3.99 1 91.44 247 GLU A O 1
ATOM 2043 N N . VAL A 1 248 ? 33.375 2.52 5.016 1 90.62 248 VAL A N 1
ATOM 2044 C CA . VAL A 1 248 ? 34.281 1.372 5.059 1 90.62 248 VAL A CA 1
ATOM 2045 C C . VAL A 1 248 ? 33.781 0.366 6.094 1 90.62 248 VAL A C 1
ATOM 2047 O O . VAL A 1 248 ? 33.312 0.75 7.176 1 90.62 248 VAL A O 1
ATOM 2050 N N . PRO A 1 249 ? 33.812 -0.96 5.793 1 87.62 249 PRO A N 1
ATOM 2051 C CA . PRO A 1 249 ? 33.375 -1.979 6.758 1 87.62 249 PRO A CA 1
ATOM 2052 C C . PRO A 1 249 ? 34.125 -1.882 8.086 1 87.62 249 PRO A C 1
ATOM 2054 O O . PRO A 1 249 ? 35.344 -1.593 8.102 1 87.62 249 PRO A O 1
ATOM 2057 N N . LYS A 1 250 ? 33.438 -2.191 9.133 1 86.31 250 LYS A N 1
ATOM 2058 C CA . LYS A 1 250 ? 33.875 -1.967 10.516 1 86.31 250 LYS A CA 1
ATOM 2059 C C . LYS A 1 250 ? 35.125 -2.738 10.828 1 86.31 250 LYS A C 1
ATOM 2061 O O . LYS A 1 250 ? 36.094 -2.18 11.383 1 86.31 250 LYS A O 1
ATOM 2066 N N . GLN A 1 251 ? 35.188 -3.98 10.453 1 84.5 251 GLN A N 1
ATOM 2067 C CA . GLN A 1 251 ? 36.312 -4.836 10.812 1 84.5 251 GLN A CA 1
ATOM 2068 C C . GLN A 1 251 ? 37.594 -4.348 10.156 1 84.5 251 GLN A C 1
ATOM 2070 O O . GLN A 1 251 ? 38.656 -4.297 10.805 1 84.5 251 GLN A O 1
ATOM 2075 N N . GLU A 1 252 ? 37.469 -3.918 8.969 1 84 252 GLU A N 1
ATOM 2076 C CA . GLU A 1 252 ? 38.625 -3.408 8.242 1 84 252 GLU A CA 1
ATOM 2077 C C . GLU A 1 252 ? 39.094 -2.074 8.812 1 84 252 GLU A C 1
ATOM 2079 O O . GLU A 1 252 ? 40.281 -1.876 9.031 1 84 252 GLU A O 1
ATOM 2084 N N . LEU A 1 253 ? 38.188 -1.268 9.102 1 89.25 253 LEU A N 1
ATOM 2085 C CA . LEU A 1 253 ? 38.5 0.078 9.562 1 89.25 253 LEU A CA 1
ATOM 2086 C C . LEU A 1 253 ? 39.094 0.043 10.969 1 89.25 253 LEU A C 1
ATOM 2088 O O . LEU A 1 253 ? 40.062 0.731 11.25 1 89.25 253 LEU A O 1
ATOM 2092 N N . LYS A 1 254 ? 38.562 -0.769 11.867 1 87.44 254 LYS A N 1
ATOM 2093 C CA . LYS A 1 254 ? 39 -0.869 13.258 1 87.44 254 LYS A CA 1
ATOM 2094 C C . LYS A 1 254 ? 40.438 -1.332 13.344 1 87.44 254 LYS A C 1
ATOM 2096 O O . LYS A 1 254 ? 41.219 -0.829 14.164 1 87.44 254 LYS A O 1
ATOM 2101 N N . SER A 1 255 ? 40.875 -2.195 12.484 1 84.88 255 SER A N 1
ATOM 2102 C CA . SER A 1 255 ? 42.219 -2.742 12.508 1 84.88 255 SER A CA 1
ATOM 2103 C C . SER A 1 255 ? 43.25 -1.668 12.203 1 84.88 255 SER A C 1
ATOM 2105 O O . SER A 1 255 ? 44.281 -1.592 12.867 1 84.88 255 SER A O 1
ATOM 2107 N N . TYR A 1 256 ? 42.969 -0.8 11.305 1 85.62 256 TYR A N 1
ATOM 2108 C CA . TYR A 1 256 ? 43.906 0.217 10.891 1 85.62 256 TYR A CA 1
ATOM 2109 C C . TYR A 1 256 ? 43.875 1.422 11.82 1 85.62 256 TYR A C 1
ATOM 2111 O O . TYR A 1 256 ? 44.906 1.982 12.172 1 85.62 256 TYR A O 1
ATOM 2119 N N . LEU A 1 257 ? 42.688 1.716 12.305 1 88.81 257 LEU A N 1
ATOM 2120 C CA . LEU A 1 257 ? 42.5 2.926 13.102 1 88.81 257 LEU A CA 1
ATOM 2121 C C . LEU A 1 257 ? 43 2.717 14.531 1 88.81 257 LEU A C 1
ATOM 2123 O O . LEU A 1 257 ? 43.5 3.652 15.164 1 88.81 257 LEU A O 1
ATOM 2127 N N . LYS A 1 258 ? 42.906 1.481 15.047 1 83.94 258 LYS A N 1
ATOM 2128 C CA . LYS A 1 258 ? 43.312 1.202 16.422 1 83.94 258 LYS A CA 1
ATOM 2129 C C . LYS A 1 258 ? 44.75 1.61 16.672 1 83.94 258 LYS A C 1
ATOM 2131 O O . LYS A 1 258 ? 45.062 2.256 17.688 1 83.94 258 LYS A O 1
ATOM 2136 N N . ILE A 1 259 ? 45.625 1.336 15.742 1 83.06 259 ILE A N 1
ATOM 2137 C CA . ILE A 1 259 ? 47.031 1.609 15.891 1 83.06 259 ILE A CA 1
ATOM 2138 C C . ILE A 1 259 ? 47.281 3.109 15.766 1 83.06 259 ILE A C 1
ATOM 2140 O O . ILE A 1 259 ? 48 3.697 16.578 1 83.06 259 ILE A O 1
ATOM 2144 N N . LYS A 1 260 ? 46.719 3.713 14.852 1 88.5 260 LYS A N 1
ATOM 2145 C CA . LYS A 1 260 ? 46.969 5.125 14.562 1 88.5 260 LYS A CA 1
ATOM 2146 C C . LYS A 1 260 ? 46.375 6.016 15.648 1 88.5 260 LYS A C 1
ATOM 2148 O O . LYS A 1 260 ? 46.969 7.027 16.031 1 88.5 260 LYS A O 1
ATOM 2153 N N . LEU A 1 261 ? 45.25 5.598 16.219 1 89.94 261 LEU A N 1
ATOM 2154 C CA . LEU A 1 261 ? 44.562 6.395 17.234 1 89.94 261 LEU A CA 1
ATOM 2155 C C . LEU A 1 261 ? 45.344 6.395 18.547 1 89.94 261 LEU A C 1
ATOM 2157 O O . LEU A 1 261 ? 45.25 7.352 19.312 1 89.94 261 LEU A O 1
ATOM 2161 N N . LYS A 1 262 ? 46.031 5.359 18.844 1 85.25 262 LYS A N 1
ATOM 2162 C CA . LYS A 1 262 ? 46.844 5.309 20.062 1 85.25 262 LYS A CA 1
ATOM 2163 C C . LYS A 1 262 ? 47.906 6.371 20.047 1 85.25 262 LYS A C 1
ATOM 2165 O O . LYS A 1 262 ? 48.219 6.984 21.062 1 85.25 262 LYS A O 1
ATOM 2170 N N . ALA A 1 263 ? 48.438 6.582 18.844 1 85.62 263 ALA A N 1
ATOM 2171 C CA . ALA A 1 263 ? 49.531 7.555 18.703 1 85.62 263 ALA A CA 1
ATOM 2172 C C . ALA A 1 263 ? 48.969 8.977 18.656 1 85.62 263 ALA A C 1
ATOM 2174 O O . ALA A 1 263 ? 49.5 9.867 19.328 1 85.62 263 ALA A O 1
ATOM 2175 N N . ASP A 1 264 ? 47.938 9.219 17.953 1 90.31 264 ASP A N 1
ATOM 2176 C CA . ASP A 1 264 ? 47.312 10.523 17.781 1 90.31 264 ASP A CA 1
ATOM 2177 C C . ASP A 1 264 ? 45.781 10.406 17.688 1 90.31 264 ASP A C 1
ATOM 2179 O O . ASP A 1 264 ? 45.219 10.242 16.594 1 90.31 264 ASP A O 1
ATOM 2183 N N . PRO A 1 265 ? 45.156 10.625 18.812 1 92.56 265 PRO A N 1
ATOM 2184 C CA . PRO A 1 265 ? 43.719 10.328 18.844 1 92.56 265 PRO A CA 1
ATOM 2185 C C . PRO A 1 265 ? 42.875 11.492 18.328 1 92.56 265 PRO A C 1
ATOM 2187 O O . PRO A 1 265 ? 41.688 11.312 18.031 1 92.56 265 PRO A O 1
ATOM 2190 N N . LYS A 1 266 ? 43.344 12.711 18.188 1 93.94 266 LYS A N 1
ATOM 2191 C CA . LYS A 1 266 ? 42.531 13.883 17.828 1 93.94 266 LYS A CA 1
ATOM 2192 C C . LYS A 1 266 ? 42.438 14.047 16.328 1 93.94 266 LYS A C 1
ATOM 2194 O O . LYS A 1 266 ? 43.125 14.898 15.742 1 93.94 266 LYS A O 1
ATOM 2199 N N . ILE A 1 267 ? 41.5 13.273 15.766 1 95.44 267 ILE A N 1
ATOM 2200 C CA . ILE A 1 267 ? 41.469 13.266 14.305 1 95.44 267 ILE A CA 1
ATOM 2201 C C . ILE A 1 267 ? 40.156 13.883 13.828 1 95.44 267 ILE A C 1
ATOM 2203 O O . ILE A 1 267 ? 39.938 14.016 12.625 1 95.44 267 ILE A O 1
ATOM 2207 N N . PHE A 1 268 ? 39.25 14.219 14.781 1 95.88 268 PHE A N 1
ATOM 2208 C CA . PHE A 1 268 ? 37.938 14.719 14.367 1 95.88 268 PHE A CA 1
ATOM 2209 C C . PHE A 1 268 ? 37.844 16.234 14.492 1 95.88 268 PHE A C 1
ATOM 2211 O O . PHE A 1 268 ? 38.125 16.781 15.562 1 95.88 268 PHE A O 1
ATOM 2218 N N . LEU A 1 269 ? 37.5 16.875 13.359 1 95.56 269 LEU A N 1
ATOM 2219 C CA . LEU A 1 269 ? 37.219 18.312 13.352 1 95.56 269 LEU A CA 1
ATOM 2220 C C . LEU A 1 269 ? 35.781 18.594 13.781 1 95.56 269 LEU A C 1
ATOM 2222 O O . LEU A 1 269 ? 34.844 18.406 13.008 1 95.56 269 LEU A O 1
ATOM 2226 N N . ASN A 1 270 ? 35.656 18.984 15.023 1 94.25 270 ASN A N 1
ATOM 2227 C CA . ASN A 1 270 ? 34.344 19.297 15.594 1 94.25 270 ASN A CA 1
ATOM 2228 C C . ASN A 1 270 ? 34.156 20.812 15.758 1 94.25 270 ASN A C 1
ATOM 2230 O O . ASN A 1 270 ? 34.062 21.312 16.891 1 94.25 270 ASN A O 1
ATOM 2234 N N . GLY A 1 271 ? 34.156 21.531 14.688 1 90 271 GLY A N 1
ATOM 2235 C CA . GLY A 1 271 ? 34.031 22.984 14.633 1 90 271 GLY A CA 1
ATOM 2236 C C . GLY A 1 271 ? 34.219 23.531 13.227 1 90 271 GLY A C 1
ATOM 2237 O O . GLY A 1 271 ? 34.375 22.781 12.273 1 90 271 GLY A O 1
ATOM 2238 N N . GLU A 1 272 ? 34.344 24.859 13.07 1 88.94 272 GLU A N 1
ATOM 2239 C CA . GLU A 1 272 ? 34.344 25.5 11.758 1 88.94 272 GLU A CA 1
ATOM 2240 C C . GLU A 1 272 ? 35.781 25.766 11.289 1 88.94 272 GLU A C 1
ATOM 2242 O O . GLU A 1 272 ? 36.094 25.578 10.117 1 88.94 272 GLU A O 1
ATOM 2247 N N . ASP A 1 273 ? 36.656 26.094 12.219 1 91.5 273 ASP A N 1
ATOM 2248 C CA . ASP A 1 273 ? 38 26.484 11.859 1 91.5 273 ASP A CA 1
ATOM 2249 C C . ASP A 1 273 ? 38.969 25.312 12.039 1 91.5 273 ASP A C 1
ATOM 2251 O O . ASP A 1 273 ? 39.25 24.891 13.164 1 91.5 273 ASP A O 1
ATOM 2255 N N . PRO A 1 274 ? 39.5 24.844 10.961 1 94.62 274 PRO A N 1
ATOM 2256 C CA . PRO A 1 274 ? 40.438 23.719 11.07 1 94.62 274 PRO A CA 1
ATOM 2257 C C . PRO A 1 274 ? 41.75 24.109 11.711 1 94.62 274 PRO A C 1
ATOM 2259 O O . PRO A 1 274 ? 42.5 23.234 12.148 1 94.62 274 PRO A O 1
ATOM 2262 N N . PHE A 1 275 ? 42.062 25.375 11.844 1 95 275 PHE A N 1
ATOM 2263 C CA . PHE A 1 275 ? 43.344 25.781 12.375 1 95 275 PHE A CA 1
ATOM 2264 C C . PHE A 1 275 ? 43.25 26.125 13.852 1 95 275 PHE A C 1
ATOM 2266 O O . PHE A 1 275 ? 44.25 26.469 14.492 1 95 275 PHE A O 1
ATOM 2273 N N . ASP A 1 276 ? 42.062 26.031 14.359 1 93.12 276 ASP A N 1
ATOM 2274 C CA . ASP A 1 276 ? 41.875 26.125 15.805 1 93.12 276 ASP A CA 1
ATOM 2275 C C . ASP A 1 276 ? 42.062 24.766 16.469 1 93.12 276 ASP A C 1
ATOM 2277 O O . ASP A 1 276 ? 41.25 23.859 16.266 1 93.12 276 ASP A O 1
ATOM 2281 N N . PRO A 1 277 ? 43.031 24.672 17.234 1 92 277 PRO A N 1
ATOM 2282 C CA . PRO A 1 277 ? 43.344 23.375 17.859 1 92 277 PRO A CA 1
ATOM 2283 C C . PRO A 1 277 ? 42.188 22.891 18.766 1 92 277 PRO A C 1
ATOM 2285 O O . PRO A 1 277 ? 42.031 21.688 18.969 1 92 277 PRO A O 1
ATOM 2288 N N . TYR A 1 278 ? 41.406 23.781 19.219 1 90.69 278 TYR A N 1
ATOM 2289 C CA . TYR A 1 278 ? 40.312 23.422 20.094 1 90.69 278 TYR A CA 1
ATOM 2290 C C . TYR A 1 278 ? 39.25 22.609 19.359 1 90.69 278 TYR A C 1
ATOM 2292 O O . TYR A 1 278 ? 38.5 21.844 19.953 1 90.69 278 TYR A O 1
ATOM 2300 N N . ASN A 1 279 ? 39.219 22.766 18.062 1 93.56 279 ASN A N 1
ATOM 2301 C CA . ASN A 1 279 ? 38.188 22.125 17.266 1 93.56 279 ASN A CA 1
ATOM 2302 C C . ASN A 1 279 ? 38.562 20.672 16.953 1 93.56 279 ASN A C 1
ATOM 2304 O O . ASN A 1 279 ? 37.719 19.906 16.453 1 93.56 279 ASN A O 1
ATOM 2308 N N . TRP A 1 280 ? 39.75 20.281 17.188 1 94.31 280 TRP A N 1
ATOM 2309 C CA . TRP A 1 280 ? 40.156 18.906 16.938 1 94.31 280 TRP A CA 1
ATOM 2310 C C . TRP A 1 280 ? 40.031 18.062 18.203 1 94.31 280 TRP A C 1
ATOM 2312 O O . TRP A 1 280 ? 40.625 18.359 19.234 1 94.31 280 TRP A O 1
ATOM 2322 N N . VAL A 1 281 ? 39.156 17.031 18.125 1 94.44 281 VAL A N 1
ATOM 2323 C CA . VAL A 1 281 ? 38.812 16.219 19.297 1 94.44 281 VAL A CA 1
ATOM 2324 C C . VAL A 1 281 ? 38.969 14.742 18.953 1 94.44 281 VAL A C 1
ATOM 2326 O O . VAL A 1 281 ? 39.062 14.367 17.781 1 94.44 281 VAL A O 1
ATOM 2329 N N . SER A 1 282 ? 39.094 13.984 20.047 1 93.75 282 SER A N 1
ATOM 2330 C CA . SER A 1 282 ? 39.094 12.531 19.891 1 93.75 282 SER A CA 1
ATOM 2331 C C . SER A 1 282 ? 37.688 11.961 19.891 1 93.75 282 SER A C 1
ATOM 2333 O O . SER A 1 282 ? 36.75 12.617 20.344 1 93.75 282 SER A O 1
ATOM 2335 N N . GLY A 1 283 ? 37.5 10.844 19.297 1 92.81 283 GLY A N 1
ATOM 2336 C CA . GLY A 1 283 ? 36.188 10.203 19.234 1 92.81 283 GLY A CA 1
ATOM 2337 C C . GLY A 1 283 ? 35.562 10.016 20.609 1 92.81 283 GLY A C 1
ATOM 2338 O O . GLY A 1 283 ? 34.375 10.219 20.781 1 92.81 283 GLY A O 1
ATOM 2339 N N . ASN A 1 284 ? 36.344 9.695 21.625 1 89.31 284 ASN A N 1
ATOM 2340 C CA . ASN A 1 284 ? 35.844 9.414 22.953 1 89.31 284 ASN A CA 1
ATOM 2341 C C . ASN A 1 284 ? 35.375 10.688 23.656 1 89.31 284 ASN A C 1
ATOM 2343 O O . ASN A 1 284 ? 34.75 10.625 24.734 1 89.31 284 ASN A O 1
ATOM 2347 N N . GLN A 1 285 ? 35.656 11.844 23.031 1 90.69 285 GLN A N 1
ATOM 2348 C CA . GLN A 1 285 ? 35.219 13.117 23.609 1 90.69 285 GLN A CA 1
ATOM 2349 C C . GLN A 1 285 ? 33.906 13.578 22.984 1 90.69 285 GLN A C 1
ATOM 2351 O O . GLN A 1 285 ? 33.344 14.602 23.391 1 90.69 285 GLN A O 1
ATOM 2356 N N . LEU A 1 286 ? 33.469 12.852 22.047 1 91.12 286 LEU A N 1
ATOM 2357 C CA . LEU A 1 286 ? 32.312 13.273 21.281 1 91.12 286 LEU A CA 1
ATOM 2358 C C . LEU A 1 286 ? 31.062 12.523 21.75 1 91.12 286 LEU A C 1
ATOM 2360 O O . LEU A 1 286 ? 31.125 11.328 22.031 1 91.12 286 LEU A O 1
ATOM 2364 N N . ILE A 1 287 ? 29.984 13.242 21.891 1 87.5 287 ILE A N 1
ATOM 2365 C CA . ILE A 1 287 ? 28.703 12.672 22.25 1 87.5 287 ILE A CA 1
ATOM 2366 C C . ILE A 1 287 ? 27.656 13.047 21.188 1 87.5 287 ILE A C 1
ATOM 2368 O O . ILE A 1 287 ? 27.406 14.234 20.953 1 87.5 287 ILE A O 1
ATOM 2372 N N . LEU A 1 288 ? 27.062 12.039 20.641 1 87.31 288 LEU A N 1
ATOM 2373 C CA . LEU A 1 288 ? 26.031 12.242 19.641 1 87.31 288 LEU A CA 1
ATOM 2374 C C . LEU A 1 288 ? 24.688 12.547 20.297 1 87.31 288 LEU A C 1
ATOM 2376 O O . LEU A 1 288 ? 24.391 12.039 21.375 1 87.31 288 LEU A O 1
ATOM 2380 N N . ASN A 1 289 ? 23.906 13.406 19.672 1 80.19 289 ASN A N 1
ATOM 2381 C CA . ASN A 1 289 ? 22.516 13.688 20 1 80.19 289 ASN A CA 1
ATOM 2382 C C . ASN A 1 289 ? 22.406 14.57 21.25 1 80.19 289 ASN A C 1
ATOM 2384 O O . ASN A 1 289 ? 21.547 14.344 22.094 1 80.19 289 ASN A O 1
ATOM 2388 N N . ILE A 1 290 ? 23.422 15.367 21.422 1 78.06 290 ILE A N 1
ATOM 2389 C CA . ILE A 1 290 ? 23.328 16.422 22.422 1 78.06 290 ILE A CA 1
ATOM 2390 C C . ILE A 1 290 ? 23.547 17.781 21.766 1 78.06 290 ILE A C 1
ATOM 2392 O O . ILE A 1 290 ? 24.203 17.875 20.734 1 78.06 290 ILE A O 1
ATOM 2396 N N . ASP A 1 291 ? 22.938 18.844 22.203 1 74.44 291 ASP A N 1
ATOM 2397 C CA . ASP A 1 291 ? 22.938 20.141 21.531 1 74.44 291 ASP A CA 1
ATOM 2398 C C . ASP A 1 291 ? 24.141 20.984 21.969 1 74.44 291 ASP A C 1
ATOM 2400 O O . ASP A 1 291 ? 24.703 21.734 21.172 1 74.44 291 ASP A O 1
ATOM 2404 N N . ASP A 1 292 ? 24.484 20.844 23.266 1 77.5 292 ASP A N 1
ATOM 2405 C CA . ASP A 1 292 ? 25.562 21.672 23.781 1 77.5 292 ASP A CA 1
ATOM 2406 C C . ASP A 1 292 ? 26.656 20.828 24.438 1 77.5 292 ASP A C 1
ATOM 2408 O O . ASP A 1 292 ? 26.375 19.719 24.906 1 77.5 292 ASP A O 1
ATOM 2412 N N . ASP A 1 293 ? 27.828 21.375 24.406 1 79.12 293 ASP A N 1
ATOM 2413 C CA . ASP A 1 293 ? 28.953 20.719 25.078 1 79.12 293 ASP A CA 1
ATOM 2414 C C . ASP A 1 293 ? 28.688 20.578 26.578 1 79.12 293 ASP A C 1
ATOM 2416 O O . ASP A 1 293 ? 28.141 21.484 27.203 1 79.12 293 ASP A O 1
ATOM 2420 N N . ILE A 1 294 ? 28.953 19.438 27.094 1 73.19 294 ILE A N 1
ATOM 2421 C CA . ILE A 1 294 ? 28.859 19.234 28.531 1 73.19 294 ILE A CA 1
ATOM 2422 C C . ILE A 1 294 ? 30.094 19.812 29.219 1 73.19 294 ILE A C 1
ATOM 2424 O O . ILE A 1 294 ? 29.984 20.562 30.172 1 73.19 294 ILE A O 1
ATOM 2428 N N . ASP A 1 295 ? 31.266 19.422 28.734 1 76.12 295 ASP A N 1
ATOM 2429 C CA . ASP A 1 295 ? 32.562 19.953 29.156 1 76.12 295 ASP A CA 1
ATOM 2430 C C . ASP A 1 295 ? 33.594 19.766 28.062 1 76.12 295 ASP A C 1
ATOM 2432 O O . ASP A 1 295 ? 33.281 19.422 26.922 1 76.12 295 ASP A O 1
ATOM 2436 N N . SER A 1 296 ? 34.75 20.156 28.391 1 79.25 296 SER A N 1
ATOM 2437 C CA . SER A 1 296 ? 35.812 20.094 27.391 1 79.25 296 SER A CA 1
ATOM 2438 C C . SER A 1 296 ? 36.125 18.656 26.969 1 79.25 296 SER A C 1
ATOM 2440 O O . SER A 1 296 ? 36.625 18.422 25.875 1 79.25 296 SER A O 1
ATOM 2442 N N . GLY A 1 297 ? 35.719 17.703 27.797 1 81.12 297 GLY A N 1
ATOM 2443 C CA . GLY A 1 297 ? 35.938 16.297 27.5 1 81.12 297 GLY A CA 1
ATOM 2444 C C . GLY A 1 297 ? 34.719 15.625 26.891 1 81.12 297 GLY A C 1
ATOM 2445 O O . GLY A 1 297 ? 34.812 14.484 26.422 1 81.12 297 GLY A O 1
ATOM 2446 N N . ASN A 1 298 ? 33.688 16.297 26.938 1 84.12 298 ASN A N 1
ATOM 2447 C CA . ASN A 1 298 ? 32.438 15.789 26.422 1 84.12 298 ASN A CA 1
ATOM 2448 C C . ASN A 1 298 ? 31.75 16.828 25.531 1 84.12 298 ASN A C 1
ATOM 2450 O O . ASN A 1 298 ? 30.953 17.625 26 1 84.12 298 ASN A O 1
ATOM 2454 N N . ARG A 1 299 ? 32.094 16.672 24.297 1 88.62 299 ARG A N 1
ATOM 2455 C CA . ARG A 1 299 ? 31.672 17.688 23.344 1 88.62 299 ARG A CA 1
ATOM 2456 C C . ARG A 1 299 ? 30.531 17.188 22.469 1 88.62 299 ARG A C 1
ATOM 2458 O O . ARG A 1 299 ? 30.5 16.016 22.078 1 88.62 299 ARG A O 1
ATOM 2465 N N . ALA A 1 300 ? 29.609 18.047 22.203 1 88.75 300 ALA A N 1
ATOM 2466 C CA . ALA A 1 300 ? 28.516 17.719 21.297 1 88.75 300 ALA A CA 1
ATOM 2467 C C . ALA A 1 300 ? 29.016 17.656 19.859 1 88.75 300 ALA A C 1
ATOM 2469 O O . ALA A 1 300 ? 29.812 18.5 19.422 1 88.75 300 ALA A O 1
ATOM 2470 N N . VAL A 1 301 ? 28.578 16.578 19.234 1 90.19 301 VAL A N 1
ATOM 2471 C CA . VAL A 1 301 ? 28.953 16.453 17.828 1 90.19 301 VAL A CA 1
ATOM 2472 C C . VAL A 1 301 ? 28.25 17.531 17 1 90.19 301 VAL A C 1
ATOM 2474 O O . VAL A 1 301 ? 27.047 17.734 17.125 1 90.19 301 VAL A O 1
ATOM 2477 N N . CYS A 1 302 ? 29.031 18.25 16.281 1 82.94 302 CYS A N 1
ATOM 2478 C CA . CYS A 1 302 ? 28.5 19.391 15.547 1 82.94 302 CYS A CA 1
ATOM 2479 C C . CYS A 1 302 ? 28.359 19.078 14.062 1 82.94 302 CYS A C 1
ATOM 2481 O O . CYS A 1 302 ? 29.172 18.344 13.5 1 82.94 302 CYS A O 1
ATOM 2483 N N . GLY A 1 303 ? 27.266 19.688 13.578 1 75.19 303 GLY A N 1
ATOM 2484 C CA . GLY A 1 303 ? 27.141 19.859 12.141 1 75.19 303 GLY A CA 1
ATOM 2485 C C . GLY A 1 303 ? 27.156 18.547 11.383 1 75.19 303 GLY A C 1
ATOM 2486 O O . GLY A 1 303 ? 26.438 17.609 11.742 1 75.19 303 GLY A O 1
ATOM 2487 N N . TYR A 1 304 ? 28.156 18.484 10.352 1 77.5 304 TYR A N 1
ATOM 2488 C CA . TYR A 1 304 ? 28.234 17.422 9.359 1 77.5 304 TYR A CA 1
ATOM 2489 C C . TYR A 1 304 ? 28.844 16.172 9.953 1 77.5 304 TYR A C 1
ATOM 2491 O O . TYR A 1 304 ? 28.641 15.062 9.438 1 77.5 304 TYR A O 1
ATOM 2499 N N . LEU A 1 305 ? 29.562 16.312 11.055 1 89.69 305 LEU A N 1
ATOM 2500 C CA . LEU A 1 305 ? 30.203 15.164 11.664 1 89.69 305 LEU A CA 1
ATOM 2501 C C . LEU A 1 305 ? 29.188 14.164 12.188 1 89.69 305 LEU A C 1
ATOM 2503 O O . LEU A 1 305 ? 29.469 12.977 12.312 1 89.69 305 LEU A O 1
ATOM 2507 N N . ALA A 1 306 ? 28.016 14.688 12.438 1 87.25 306 ALA A N 1
ATOM 2508 C CA . ALA A 1 306 ? 26.969 13.859 13.023 1 87.25 306 ALA A CA 1
ATOM 2509 C C . ALA A 1 306 ? 26.484 12.805 12.031 1 87.25 306 ALA A C 1
ATOM 2511 O O . ALA A 1 306 ? 25.906 11.781 12.43 1 87.25 306 ALA A O 1
ATOM 2512 N N . ILE A 1 307 ? 26.734 13.039 10.789 1 85.19 307 ILE A N 1
ATOM 2513 C CA . ILE A 1 307 ? 26.297 12.125 9.742 1 85.19 307 ILE A CA 1
ATOM 2514 C C . ILE A 1 307 ? 27.172 10.867 9.75 1 85.19 307 ILE A C 1
ATOM 2516 O O . ILE A 1 307 ? 26.719 9.797 9.344 1 85.19 307 ILE A O 1
ATOM 2520 N N . CYS A 1 308 ? 28.375 11.039 10.219 1 91.56 308 CYS A N 1
ATOM 2521 C CA . CYS A 1 308 ? 29.328 9.938 10.219 1 91.56 308 CYS A CA 1
ATOM 2522 C C . CYS A 1 308 ? 29.25 9.148 11.523 1 91.56 308 CYS A C 1
ATOM 2524 O O . CYS A 1 308 ? 30.266 8.914 12.172 1 91.56 308 CYS A O 1
ATOM 2526 N N . LYS A 1 309 ? 28.047 8.625 11.844 1 89.19 309 LYS A N 1
ATOM 2527 C CA . LYS A 1 309 ? 27.766 7.973 13.125 1 89.19 309 LYS A CA 1
ATOM 2528 C C . LYS A 1 309 ? 28.578 6.688 13.266 1 89.19 309 LYS A C 1
ATOM 2530 O O . LYS A 1 309 ? 29.156 6.43 14.32 1 89.19 309 LYS A O 1
ATOM 2535 N N . ARG A 1 310 ? 28.656 5.938 12.234 1 89.25 310 ARG A N 1
ATOM 2536 C CA . ARG A 1 310 ? 29.359 4.66 12.281 1 89.25 310 ARG A CA 1
ATOM 2537 C C . ARG A 1 310 ? 30.844 4.859 12.594 1 89.25 310 ARG A C 1
ATOM 2539 O O . ARG A 1 310 ? 31.391 4.172 13.445 1 89.25 310 ARG A O 1
ATOM 2546 N N . LEU A 1 311 ? 31.422 5.797 11.828 1 93.31 311 LEU A N 1
ATOM 2547 C CA . LEU A 1 311 ? 32.844 6.113 12.047 1 93.31 311 LEU A CA 1
ATOM 2548 C C . LEU A 1 311 ? 33.062 6.578 13.484 1 93.31 311 LEU A C 1
ATOM 2550 O O . LEU A 1 311 ? 34.031 6.137 14.133 1 93.31 311 LEU A O 1
ATOM 2554 N N . LEU A 1 312 ? 32.156 7.398 13.93 1 92.81 312 LEU A N 1
ATOM 2555 C CA . LEU A 1 312 ? 32.312 7.957 15.273 1 92.81 312 LEU A CA 1
ATOM 2556 C C . LEU A 1 312 ? 32.156 6.871 16.328 1 92.81 312 LEU A C 1
ATOM 2558 O O . LEU A 1 312 ? 32.906 6.855 17.312 1 92.81 312 LEU A O 1
ATOM 2562 N N . HIS A 1 313 ? 31.312 5.961 16.141 1 90.31 313 HIS A N 1
ATOM 2563 C CA . HIS A 1 313 ? 31.125 4.855 17.078 1 90.31 313 HIS A CA 1
ATOM 2564 C C . HIS A 1 313 ? 32.375 3.965 17.125 1 90.31 313 HIS A C 1
ATOM 2566 O O . HIS A 1 313 ? 32.781 3.518 18.188 1 90.31 313 HIS A O 1
ATOM 2572 N N . ILE A 1 314 ? 32.906 3.768 15.969 1 89.31 314 ILE A N 1
ATOM 2573 C CA . ILE A 1 314 ? 34.094 2.951 15.891 1 89.31 314 ILE A CA 1
ATOM 2574 C C . ILE A 1 314 ? 35.219 3.609 16.688 1 89.31 314 ILE A C 1
ATOM 2576 O O . ILE A 1 314 ? 36.031 2.922 17.312 1 89.31 314 ILE A O 1
ATOM 2580 N N . CYS A 1 315 ? 35.188 4.914 16.719 1 91.5 315 CYS A N 1
ATOM 2581 C CA . CYS A 1 315 ? 36.219 5.66 17.438 1 91.5 315 CYS A CA 1
ATOM 2582 C C . CYS A 1 315 ? 35.781 5.984 18.859 1 91.5 315 CYS A C 1
ATOM 2584 O O . CYS A 1 315 ? 36.219 6.969 19.453 1 91.5 315 CYS A O 1
ATOM 2586 N N . GLU A 1 316 ? 34.719 5.301 19.406 1 88.06 316 GLU A N 1
ATOM 2587 C CA . GLU A 1 316 ? 34.312 5.27 20.812 1 88.06 316 GLU A CA 1
ATOM 2588 C C . GLU A 1 316 ? 33.531 6.523 21.188 1 88.06 316 GLU A C 1
ATOM 2590 O O . GLU A 1 316 ? 33.562 6.973 22.328 1 88.06 316 GLU A O 1
ATOM 2595 N N . ALA A 1 317 ? 32.969 7.156 20.172 1 90.31 317 ALA A N 1
ATOM 2596 C CA . ALA A 1 317 ? 32.062 8.242 20.5 1 90.31 317 ALA A CA 1
ATOM 2597 C C . ALA A 1 317 ? 30.812 7.715 21.219 1 90.31 317 ALA A C 1
ATOM 2599 O O . ALA A 1 317 ? 30.406 6.578 20.984 1 90.31 317 ALA A O 1
ATOM 2600 N N . GLN A 1 318 ? 30.297 8.555 22.047 1 86.38 318 GLN A N 1
ATOM 2601 C CA . GLN A 1 318 ? 29.094 8.164 22.781 1 86.38 318 GLN A CA 1
ATOM 2602 C C . GLN A 1 318 ? 27.844 8.734 22.141 1 86.38 318 GLN A C 1
ATOM 2604 O O . GLN A 1 318 ? 27.922 9.625 21.281 1 86.38 318 GLN A O 1
ATOM 2609 N N . GLU A 1 319 ? 26.766 8.125 22.344 1 86.12 319 GLU A N 1
ATOM 2610 C CA . GLU A 1 319 ? 25.5 8.578 21.766 1 86.12 319 GLU A CA 1
ATOM 2611 C C . GLU A 1 319 ? 24.375 8.5 22.781 1 86.12 319 GLU A C 1
ATOM 2613 O O . GLU A 1 319 ? 24.219 7.488 23.469 1 86.12 319 GLU A O 1
ATOM 2618 N N . MET A 1 320 ? 23.719 9.586 22.875 1 82.88 320 MET A N 1
ATOM 2619 C CA . MET A 1 320 ? 22.484 9.578 23.656 1 82.88 320 MET A CA 1
ATOM 2620 C C . MET A 1 320 ? 21.375 8.836 22.922 1 82.88 320 MET A C 1
ATOM 2622 O O . MET A 1 320 ? 21.062 9.148 21.781 1 82.88 320 MET A O 1
ATOM 2626 N N . LYS A 1 321 ? 20.734 7.82 23.562 1 81.81 321 LYS A N 1
ATOM 2627 C CA . LYS A 1 321 ? 19.734 6.973 22.922 1 81.81 321 LYS A CA 1
ATOM 2628 C C . LYS A 1 321 ? 18.328 7.48 23.188 1 81.81 321 LYS A C 1
ATOM 2630 O O . LYS A 1 321 ? 18.047 7.98 24.281 1 81.81 321 LYS A O 1
ATOM 2635 N N . SER A 1 322 ? 17.531 7.504 22.125 1 80.5 322 SER A N 1
ATOM 2636 C CA . SER A 1 322 ? 16.109 7.797 22.266 1 80.5 322 SER A CA 1
ATOM 2637 C C . SER A 1 322 ? 15.305 6.516 22.453 1 80.5 322 SER A C 1
ATOM 2639 O O . SER A 1 322 ? 15.445 5.566 21.672 1 80.5 322 SER A O 1
ATOM 2641 N N . PRO A 1 323 ? 14.594 6.496 23.547 1 78.5 323 PRO A N 1
ATOM 2642 C CA . PRO A 1 323 ? 13.781 5.301 23.766 1 78.5 323 PRO A CA 1
ATOM 2643 C C . PRO A 1 323 ? 12.758 5.066 22.672 1 78.5 323 PRO A C 1
ATOM 2645 O O . PRO A 1 323 ? 12.461 5.98 21.891 1 78.5 323 PRO A O 1
ATOM 2648 N N . CYS A 1 324 ? 12.32 3.707 22.594 1 72.31 324 CYS A N 1
ATOM 2649 C CA . CYS A 1 324 ? 11.289 3.352 21.625 1 72.31 324 CYS A CA 1
ATOM 2650 C C . CYS A 1 324 ? 9.977 4.059 21.938 1 72.31 324 CYS A C 1
ATOM 2652 O O . CYS A 1 324 ? 9.578 4.145 23.109 1 72.31 324 CYS A O 1
ATOM 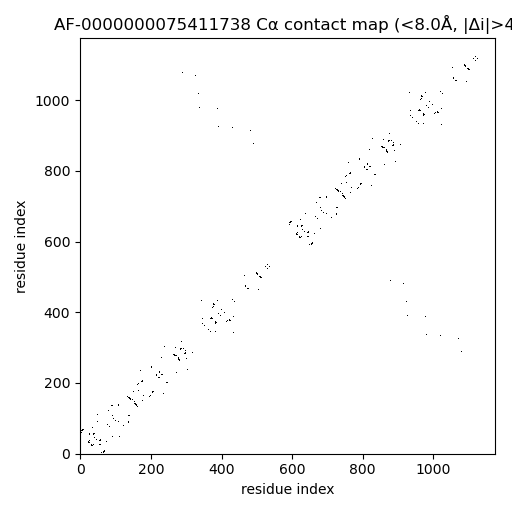2654 N N . MET A 1 325 ? 9.461 4.75 20.844 1 72.25 325 MET A N 1
ATOM 2655 C CA . MET A 1 325 ? 8.227 5.512 20.984 1 72.25 325 MET A CA 1
ATOM 2656 C C . MET A 1 325 ? 7.016 4.586 21.047 1 72.25 325 MET A C 1
ATOM 2658 O O . MET A 1 325 ? 6.703 3.889 20.094 1 72.25 325 MET A O 1
ATOM 2662 N N . ASN A 1 326 ? 6.492 4.203 22.188 1 74.69 326 ASN A N 1
ATOM 2663 C CA . ASN A 1 326 ? 5.242 3.457 22.281 1 74.69 326 ASN A CA 1
ATOM 2664 C C . ASN A 1 326 ? 4.082 4.363 22.688 1 74.69 326 ASN A C 1
ATOM 2666 O O . ASN A 1 326 ? 3.445 4.141 23.719 1 74.69 326 ASN A O 1
ATOM 2670 N N . ILE A 1 327 ? 4.055 5.496 21.938 1 78.5 327 ILE A N 1
ATOM 2671 C CA . ILE A 1 327 ? 3.014 6.438 22.344 1 78.5 327 ILE A CA 1
ATOM 2672 C C . ILE A 1 327 ? 1.767 6.219 21.484 1 78.5 327 ILE A C 1
ATOM 2674 O O . ILE A 1 327 ? 1.855 6.125 20.266 1 78.5 327 ILE A O 1
ATOM 2678 N N . ARG A 1 328 ? 0.625 5.949 22.031 1 79.62 328 ARG A N 1
ATOM 2679 C CA . ARG A 1 328 ? -0.669 5.867 21.359 1 79.62 328 ARG A CA 1
ATOM 2680 C C . ARG A 1 328 ? -1.093 7.227 20.828 1 79.62 328 ARG A C 1
ATOM 2682 O O . ARG A 1 328 ? -1.224 8.188 21.578 1 79.62 328 ARG A O 1
ATOM 2689 N N . VAL A 1 329 ? -1.185 7.266 19.5 1 81.25 329 VAL A N 1
ATOM 2690 C CA . VAL A 1 329 ? -1.524 8.523 18.844 1 81.25 329 VAL A CA 1
ATOM 2691 C C . VAL A 1 329 ? -2.99 8.5 18.406 1 81.25 329 VAL A C 1
ATOM 2693 O O . VAL A 1 329 ? -3.461 7.523 17.828 1 81.25 329 VAL A O 1
ATOM 2696 N N . PRO A 1 330 ? -3.719 9.531 18.922 1 79.38 330 PRO A N 1
ATOM 2697 C CA . PRO A 1 330 ? -5.098 9.594 18.438 1 79.38 330 PRO A CA 1
ATOM 2698 C C . PRO A 1 330 ? -5.176 9.922 16.938 1 79.38 330 PRO A C 1
ATOM 2700 O O . PRO A 1 330 ? -4.211 10.43 16.359 1 79.38 330 PRO A O 1
ATOM 2703 N N . ASP A 1 331 ? -6.312 9.57 16.328 1 80.5 331 ASP A N 1
ATOM 2704 C CA . ASP A 1 331 ? -6.582 9.93 14.938 1 80.5 331 ASP A CA 1
ATOM 2705 C C . ASP A 1 331 ? -6.625 11.445 14.766 1 80.5 331 ASP A C 1
ATOM 2707 O O . ASP A 1 331 ? -7.176 12.156 15.609 1 80.5 331 ASP A O 1
ATOM 2711 N N . GLU A 1 332 ? -5.926 11.906 13.797 1 75.94 332 GLU A N 1
ATOM 2712 C CA . GLU A 1 332 ? -5.82 13.336 13.531 1 75.94 332 GLU A CA 1
ATOM 2713 C C . GLU A 1 332 ? -7.199 13.969 13.344 1 75.94 332 GLU A C 1
ATOM 2715 O O . GLU A 1 332 ? -7.387 15.156 13.602 1 75.94 332 GLU A O 1
ATOM 2720 N N . TYR A 1 333 ? -8.219 13.156 13.008 1 79 333 TYR A N 1
ATOM 2721 C CA . TYR A 1 333 ? -9.539 13.688 12.695 1 79 333 TYR A CA 1
ATOM 2722 C C . TYR A 1 333 ? -10.516 13.43 13.836 1 79 333 TYR A C 1
ATOM 2724 O O . TYR A 1 333 ? -11.703 13.75 13.734 1 79 333 TYR A O 1
ATOM 2732 N N . SER A 1 334 ? -9.969 12.953 14.914 1 86.81 334 SER A N 1
ATOM 2733 C CA . SER A 1 334 ? -10.836 12.562 16.016 1 86.81 334 SER A CA 1
ATOM 2734 C C . SER A 1 334 ? -11.648 13.75 16.531 1 86.81 334 SER A C 1
ATOM 2736 O O . SER A 1 334 ? -12.844 13.625 16.797 1 86.81 334 SER A O 1
ATOM 2738 N N . GLN A 1 335 ? -10.969 14.859 16.656 1 91.31 335 GLN A N 1
ATOM 2739 C CA . GLN A 1 335 ? -11.656 16.047 17.172 1 91.31 335 GLN A CA 1
ATOM 2740 C C . GLN A 1 335 ? -12.742 16.5 16.203 1 91.31 335 GLN A C 1
ATOM 2742 O O . GLN A 1 335 ? -13.852 16.859 16.625 1 91.31 335 GLN A O 1
ATOM 2747 N N . ARG A 1 336 ? -12.516 16.516 14.992 1 91.88 336 ARG A N 1
ATOM 2748 C CA . ARG A 1 336 ? -13.492 16.906 13.984 1 91.88 336 ARG A CA 1
ATOM 2749 C C . ARG A 1 336 ? -14.688 15.961 13.984 1 91.88 336 ARG A C 1
ATOM 2751 O O . ARG A 1 336 ? -15.828 16.391 13.812 1 91.88 336 ARG A O 1
ATOM 2758 N N . ASP A 1 337 ? -14.359 14.68 14.125 1 91.12 337 ASP A N 1
ATOM 2759 C CA . ASP A 1 337 ? -15.422 13.68 14.211 1 91.12 337 ASP A CA 1
ATOM 2760 C C . ASP A 1 337 ? -16.328 13.93 15.414 1 91.12 337 ASP A C 1
ATOM 2762 O O . ASP A 1 337 ? -17.547 13.828 15.312 1 91.12 337 ASP A O 1
ATOM 2766 N N . LYS A 1 338 ? -15.68 14.266 16.5 1 93.25 338 LYS A N 1
ATOM 2767 C CA . LYS A 1 338 ? -16.438 14.555 17.719 1 93.25 338 LYS A CA 1
ATOM 2768 C C . LYS A 1 338 ? -17.359 15.75 17.531 1 93.25 338 LYS A C 1
ATOM 2770 O O . LYS A 1 338 ? -18.531 15.695 17.891 1 93.25 338 LYS A O 1
ATOM 2775 N N . ILE A 1 339 ? -16.828 16.766 16.953 1 95.19 339 ILE A N 1
ATOM 2776 C CA . ILE A 1 339 ? -17.594 17.984 16.734 1 95.19 339 ILE A CA 1
ATOM 2777 C C . ILE A 1 339 ? -18.781 17.672 15.82 1 95.19 339 ILE A C 1
ATOM 2779 O O . ILE A 1 339 ? -19.922 18.062 16.109 1 95.19 339 ILE A O 1
ATOM 2783 N N . ALA A 1 340 ? -18.531 16.984 14.766 1 94.25 340 ALA A N 1
ATOM 2784 C CA . ALA A 1 340 ? -19.562 16.641 13.805 1 94.25 340 ALA A CA 1
ATOM 2785 C C . ALA A 1 340 ? -20.672 15.82 14.445 1 94.25 340 ALA A C 1
ATOM 2787 O O . ALA A 1 340 ? -21.859 16.047 14.195 1 94.25 340 ALA A O 1
ATOM 2788 N N . LYS A 1 341 ? -20.328 14.875 15.258 1 94.12 341 LYS A N 1
ATOM 2789 C CA . LYS A 1 341 ? -21.297 14.031 15.953 1 94.12 341 LYS A CA 1
ATOM 2790 C C . LYS A 1 341 ? -22.141 14.852 16.922 1 94.12 341 LYS A C 1
ATOM 2792 O O . LYS A 1 341 ? -23.359 14.68 17 1 94.12 341 LYS A O 1
ATOM 2797 N N . SER A 1 342 ? -21.469 15.688 17.625 1 95.19 342 SER A N 1
ATOM 2798 C CA . SER A 1 342 ? -22.172 16.547 18.562 1 95.19 342 SER A CA 1
ATOM 2799 C C . SER A 1 342 ? -23.141 17.469 17.844 1 95.19 342 SER A C 1
ATOM 2801 O O . SER A 1 342 ? -24.297 17.609 18.266 1 95.19 342 SER A O 1
ATOM 2803 N N . PHE A 1 343 ? -22.656 18.062 16.797 1 95.38 343 PHE A N 1
ATOM 2804 C CA . PHE A 1 343 ? -23.516 18.953 16.016 1 95.38 343 PHE A CA 1
ATOM 2805 C C . PHE A 1 343 ? -24.766 18.203 15.539 1 95.38 343 PHE A C 1
ATOM 2807 O O . PHE A 1 343 ? -25.875 18.734 15.594 1 95.38 343 PHE A O 1
ATOM 2814 N N . ALA A 1 344 ? -24.531 16.969 14.969 1 93.56 344 ALA A N 1
ATOM 2815 C CA . ALA A 1 344 ? -25.656 16.172 14.5 1 93.56 344 ALA A CA 1
ATOM 2816 C C . ALA A 1 344 ? -26.656 15.914 15.625 1 93.56 344 ALA A C 1
ATOM 2818 O O . ALA A 1 344 ? -27.875 16.016 15.422 1 93.56 344 ALA A O 1
ATOM 2819 N N . ARG A 1 345 ? -26.156 15.672 16.828 1 93.12 345 ARG A N 1
ATOM 2820 C CA . ARG A 1 345 ? -27.016 15.461 18 1 93.12 345 ARG A CA 1
ATOM 2821 C C . ARG A 1 345 ? -27.781 16.719 18.344 1 93.12 345 ARG A C 1
ATOM 2823 O O . ARG A 1 345 ? -28.984 16.656 18.656 1 93.12 345 ARG A O 1
ATOM 2830 N N . PHE A 1 346 ? -27.094 17.891 18.281 1 93.56 346 PHE A N 1
ATOM 2831 C CA . PHE A 1 346 ? -27.719 19.156 18.594 1 93.56 346 PHE A CA 1
ATOM 2832 C C . PHE A 1 346 ? -28.875 19.453 17.641 1 93.56 346 PHE A C 1
ATOM 2834 O O . PHE A 1 346 ? -29.891 20 18.031 1 93.56 346 PHE A O 1
ATOM 2841 N N . LEU A 1 347 ? -28.688 19.078 16.375 1 92.62 347 LEU A N 1
ATOM 2842 C CA . LEU A 1 347 ? -29.688 19.344 15.359 1 92.62 347 LEU A CA 1
ATOM 2843 C C . LEU A 1 347 ? -30.922 18.469 15.578 1 92.62 347 LEU A C 1
ATOM 2845 O O . LEU A 1 347 ? -32.031 18.875 15.258 1 92.62 347 LEU A O 1
ATOM 2849 N N . ASP A 1 348 ? -30.734 17.266 16.062 1 89.44 348 ASP A N 1
ATOM 2850 C CA . ASP A 1 348 ? -31.812 16.312 16.234 1 89.44 348 ASP A CA 1
ATOM 2851 C C . ASP A 1 348 ? -32.562 16.547 17.531 1 89.44 348 ASP A C 1
ATOM 2853 O O . ASP A 1 348 ? -33.656 15.992 17.734 1 89.44 348 ASP A O 1
ATOM 2857 N N . GLU A 1 349 ? -31.969 17.312 18.344 1 82.75 349 GLU A N 1
ATOM 2858 C CA . GLU A 1 349 ? -32.625 17.578 19.625 1 82.75 349 GLU A CA 1
ATOM 2859 C C . GLU A 1 349 ? -33.969 18.281 19.422 1 82.75 349 GLU A C 1
ATOM 2861 O O . GLU A 1 349 ? -34.062 19.219 18.641 1 82.75 349 GLU A O 1
ATOM 2866 N N . LYS A 1 350 ? -35.125 17.562 19.672 1 70 350 LYS A N 1
ATOM 2867 C CA . LYS A 1 350 ? -36.469 18.094 19.484 1 70 350 LYS A CA 1
ATOM 2868 C C . LYS A 1 350 ? -36.75 19.25 20.438 1 70 350 LYS A C 1
ATOM 2870 O O . LYS A 1 350 ? -36.344 19.188 21.609 1 70 350 LYS A O 1
ATOM 2875 N N . PRO A 1 351 ? -37.125 20.359 19.719 1 57.16 351 PRO A N 1
ATOM 2876 C CA . PRO A 1 351 ? -37.531 21.438 20.625 1 57.16 351 PRO A CA 1
ATOM 2877 C C . PRO A 1 351 ? -38.625 21 21.594 1 57.16 351 PRO A C 1
ATOM 2879 O O . PRO A 1 351 ? -39.469 20.172 21.25 1 57.16 351 PRO A O 1
ATOM 2882 N N . ASN A 1 352 ? -38.25 20.766 22.766 1 48.28 352 ASN A N 1
ATOM 2883 C CA . ASN A 1 352 ? -39.406 20.562 23.672 1 48.28 352 ASN A CA 1
ATOM 2884 C C . ASN A 1 352 ? -40.531 21.547 23.406 1 48.28 352 ASN A C 1
ATOM 2886 O O . ASN A 1 352 ? -40.344 22.766 23.594 1 48.28 352 ASN A O 1
ATOM 2890 N N . LEU A 1 353 ? -41.156 21.391 22.297 1 44.97 353 LEU A N 1
ATOM 2891 C CA . LEU A 1 353 ? -42.344 22.219 22.031 1 44.97 353 LEU A CA 1
ATOM 2892 C C . LEU A 1 353 ? -43.25 22.266 23.266 1 44.97 353 LEU A C 1
ATOM 2894 O O . LEU A 1 353 ? -43.781 21.234 23.703 1 44.97 353 LEU A O 1
ATOM 2898 N N . VAL A 1 354 ? -43.031 22.953 24.25 1 38.88 354 VAL A N 1
ATOM 2899 C CA . VAL A 1 354 ? -44.188 23.219 25.078 1 38.88 354 VAL A CA 1
ATOM 2900 C C . VAL A 1 354 ? -45.344 23.641 24.188 1 38.88 354 VAL A C 1
ATOM 2902 O O . VAL A 1 354 ? -45.188 24.5 23.312 1 38.88 354 VAL A O 1
ATOM 2905 N N . THR A 1 355 ? -46.438 22.906 24.062 1 35.75 355 THR A N 1
ATOM 2906 C CA . THR A 1 355 ? -47.75 23.141 23.469 1 35.75 355 THR A CA 1
ATOM 2907 C C . THR A 1 355 ? -48.156 24.609 23.609 1 35.75 355 THR A C 1
ATOM 2909 O O . THR A 1 355 ? -49 25.094 22.875 1 35.75 355 THR A O 1
ATOM 2912 N N . ASN A 1 356 ? -48.531 25.141 24.812 1 34.25 356 ASN A N 1
ATOM 2913 C CA . ASN A 1 356 ? -49.625 26.109 24.828 1 34.25 356 ASN A CA 1
ATOM 2914 C C . ASN A 1 356 ? -49.312 27.344 24 1 34.25 356 ASN A C 1
ATOM 2916 O O . ASN A 1 356 ? -50.094 27.734 23.109 1 34.25 356 ASN A O 1
ATOM 2920 N N . LYS A 1 357 ? -49.281 28.75 24.781 1 38.47 357 LYS A N 1
ATOM 2921 C CA . LYS A 1 357 ? -49.75 30.094 24.516 1 38.47 357 LYS A CA 1
ATOM 2922 C C . LYS A 1 357 ? -48.875 30.797 23.484 1 38.47 357 LYS A C 1
ATOM 2924 O O . LYS A 1 357 ? -48.406 30.156 22.531 1 38.47 357 LYS A O 1
ATOM 2929 N N . SER A 1 358 ? -48.594 32.188 23.75 1 35.25 358 SER A N 1
ATOM 2930 C CA . SER A 1 358 ? -48.25 33.312 22.891 1 35.25 358 SER A CA 1
ATOM 2931 C C . SER A 1 358 ? -46.938 33.031 22.141 1 35.25 358 SER A C 1
ATOM 2933 O O . SER A 1 358 ? -46.062 32.344 22.625 1 35.25 358 SER A O 1
ATOM 2935 N N . PRO A 1 359 ? -46.906 33.312 20.766 1 38.25 359 PRO A N 1
ATOM 2936 C CA . PRO A 1 359 ? -45.75 33.25 19.859 1 38.25 359 PRO A CA 1
ATOM 2937 C C . PRO A 1 359 ? -44.438 33.562 20.562 1 38.25 359 PRO A C 1
ATOM 2939 O O . PRO A 1 359 ? -43.375 33.219 20.031 1 38.25 359 PRO A O 1
ATOM 2942 N N . GLN A 1 360 ? -44.406 34.656 21.406 1 35.81 360 GLN A N 1
ATOM 2943 C CA . GLN A 1 360 ? -43.219 35.219 22.016 1 35.81 360 GLN A CA 1
ATOM 2944 C C . GLN A 1 360 ? -42.562 34.188 22.953 1 35.81 360 GLN A C 1
ATOM 2946 O O . GLN A 1 360 ? -41.594 34.531 23.656 1 35.81 360 GLN A O 1
ATOM 2951 N N . GLN A 1 361 ? -43.344 33.156 23.516 1 36.72 361 GLN A N 1
ATOM 2952 C CA . GLN A 1 361 ? -43 32.438 24.734 1 36.72 361 GLN A CA 1
ATOM 2953 C C . GLN A 1 361 ? -41.656 31.703 24.578 1 36.72 361 GLN A C 1
ATOM 2955 O O . GLN A 1 361 ? -41.375 31.141 23.516 1 36.72 361 GLN A O 1
ATOM 2960 N N . ASN A 1 362 ? -40.781 31.938 25.609 1 39.59 362 ASN A N 1
ATOM 2961 C CA . ASN A 1 362 ? -39.469 31.422 26.016 1 39.59 362 ASN A CA 1
ATOM 2962 C C . ASN A 1 362 ? -39.344 29.922 25.797 1 39.59 362 ASN A C 1
ATOM 2964 O O . ASN A 1 362 ? -40.031 29.141 26.469 1 39.59 362 ASN A O 1
ATOM 2968 N N . TYR A 1 363 ? -39.469 29.391 24.641 1 39.97 363 TYR A N 1
ATOM 2969 C CA . TYR A 1 363 ? -39.062 28 24.453 1 39.97 363 TYR A CA 1
ATOM 2970 C C . TYR A 1 363 ? -38 27.594 25.453 1 39.97 363 TYR A C 1
ATOM 2972 O O . TYR A 1 363 ? -36.875 28.125 25.438 1 39.97 363 TYR A O 1
ATOM 2980 N N . GLU A 1 364 ? -38.406 27.406 26.672 1 48 364 GLU A N 1
ATOM 2981 C CA . GLU A 1 364 ? -37.5 26.828 27.656 1 48 364 GLU A CA 1
ATOM 2982 C C . GLU A 1 364 ? -36.656 25.703 27.031 1 48 364 GLU A C 1
ATOM 2984 O O . GLU A 1 364 ? -37.125 24.578 26.922 1 48 364 GLU A O 1
ATOM 2989 N N . ARG A 1 365 ? -35.969 25.938 25.969 1 54.97 365 ARG A N 1
ATOM 2990 C CA . ARG A 1 365 ? -35.094 25 25.266 1 54.97 365 ARG A CA 1
ATOM 2991 C C . ARG A 1 365 ? -34.062 24.406 26.219 1 54.97 365 ARG A C 1
ATOM 2993 O O . ARG A 1 365 ? -33.344 25.141 26.891 1 54.97 365 ARG A O 1
ATOM 3000 N N . ASN A 1 366 ? -34.5 23.141 26.688 1 64 366 ASN A N 1
ATOM 3001 C CA . ASN A 1 366 ? -33.531 22.359 27.438 1 64 366 ASN A CA 1
ATOM 3002 C C . ASN A 1 366 ? -32.469 21.766 26.531 1 64 366 ASN A C 1
ATOM 3004 O O . ASN A 1 366 ? -32.719 21.531 25.359 1 64 366 ASN A O 1
ATOM 3008 N N . GLY A 1 367 ? -31.234 22.141 26.719 1 79.75 367 GLY A N 1
ATOM 3009 C CA . GLY A 1 367 ? -30.109 21.578 25.969 1 79.75 367 GLY A CA 1
ATOM 3010 C C . GLY A 1 367 ? -29.453 22.594 25.047 1 79.75 367 GLY A C 1
ATOM 3011 O O . GLY A 1 367 ? -29.5 23.797 25.312 1 79.75 367 GLY A O 1
ATOM 3012 N N . MET A 1 368 ? -28.828 22.125 23.953 1 85.31 368 MET A N 1
ATOM 3013 C CA . MET A 1 368 ? -28.031 23.016 23.109 1 85.31 368 MET A CA 1
ATOM 3014 C C . MET A 1 368 ? -28.891 23.656 22.016 1 85.31 368 MET A C 1
ATOM 3016 O O . MET A 1 368 ? -28.438 24.562 21.312 1 85.31 368 MET A O 1
ATOM 3020 N N . GLN A 1 369 ? -30.234 23.359 21.984 1 85.94 369 GLN A N 1
ATOM 3021 C CA . GLN A 1 369 ? -31.141 23.922 21.016 1 85.94 369 GLN A CA 1
ATOM 3022 C C . GLN A 1 369 ? -31.422 25.406 21.297 1 85.94 369 GLN A C 1
ATOM 3024 O O . GLN A 1 369 ? -31.859 26.141 20.422 1 85.94 369 GLN A O 1
ATOM 3029 N N . LYS A 1 370 ? -31.234 25.797 22.578 1 85.75 370 LYS A N 1
ATOM 3030 C CA . LYS A 1 370 ? -31.453 27.188 22.984 1 85.75 370 LYS A CA 1
ATOM 3031 C C . LYS A 1 370 ? -30.5 28.125 22.234 1 85.75 370 LYS A C 1
ATOM 3033 O O . LYS A 1 370 ? -30.734 29.328 22.188 1 85.75 370 LYS A O 1
ATOM 3038 N N . PHE A 1 371 ? -29.469 27.5 21.656 1 89.69 371 PHE A N 1
ATOM 3039 C CA . PHE A 1 371 ? -28.484 28.328 20.953 1 89.69 371 PHE A CA 1
ATOM 3040 C C . PHE A 1 371 ? -28.781 28.359 19.453 1 89.69 371 PHE A C 1
ATOM 3042 O O . PHE A 1 371 ? -28.016 28.953 18.688 1 89.69 371 PHE A O 1
ATOM 3049 N N . HIS A 1 372 ? -29.859 27.719 19.031 1 91.56 372 HIS A N 1
ATOM 3050 C CA . HIS A 1 372 ? -30.281 27.875 17.656 1 91.56 372 HIS A CA 1
ATOM 3051 C C . HIS A 1 372 ? -30.797 29.297 17.391 1 91.56 372 HIS A C 1
ATOM 3053 O O . HIS A 1 372 ? -31.547 29.844 18.219 1 91.56 372 HIS A O 1
ATOM 3059 N N . ASP A 1 373 ? -30.359 29.875 16.344 1 91 373 ASP A N 1
ATOM 3060 C CA . ASP A 1 373 ? -30.766 31.25 16.094 1 91 373 ASP A CA 1
ATOM 3061 C C . ASP A 1 373 ? -31.297 31.422 14.672 1 91 373 ASP A C 1
ATOM 3063 O O . ASP A 1 373 ? -31.562 32.531 14.227 1 91 373 ASP A O 1
ATOM 3067 N N . ILE A 1 374 ? -31.438 30.375 13.969 1 93 374 ILE A N 1
ATOM 3068 C CA . ILE A 1 374 ? -32.125 30.344 12.688 1 93 374 ILE A CA 1
ATOM 3069 C C . ILE A 1 374 ? -33.031 29.125 12.625 1 93 374 ILE A C 1
ATOM 3071 O O . ILE A 1 374 ? -32.656 28.031 13.086 1 93 374 ILE A O 1
ATOM 3075 N N . PHE A 1 375 ? -34.219 29.312 12.086 1 93.62 375 PHE A N 1
ATOM 3076 C CA . PHE A 1 375 ? -35.219 28.266 12.031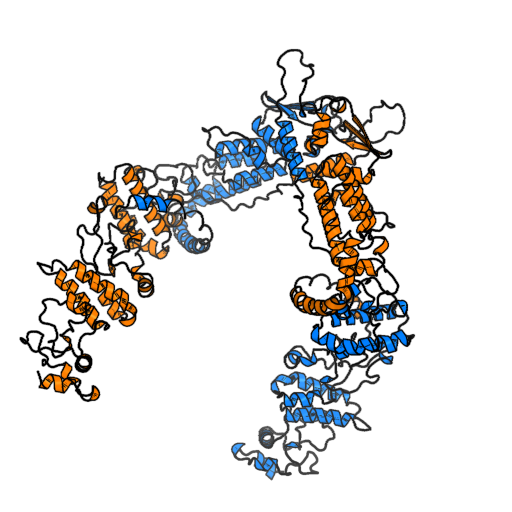 1 93.62 375 PHE A CA 1
ATOM 3077 C C . PHE A 1 375 ? -35.812 28.141 10.625 1 93.62 375 PHE A C 1
ATOM 3079 O O . PHE A 1 375 ? -36.281 29.125 10.055 1 93.62 375 PHE A O 1
ATOM 3086 N N . PHE A 1 376 ? -35.719 26.922 10.094 1 94.38 376 PHE A N 1
ATOM 3087 C CA . PHE A 1 376 ? -36.25 26.625 8.758 1 94.38 376 PHE A CA 1
ATOM 3088 C C . PHE A 1 376 ? -37.594 25.922 8.836 1 94.38 376 PHE A C 1
ATOM 3090 O O . PHE A 1 376 ? -37.719 24.891 9.492 1 94.38 376 PHE A O 1
ATOM 3097 N N . ASN A 1 377 ? -38.531 26.516 8.258 1 95.12 377 ASN A N 1
ATOM 3098 C CA . ASN A 1 377 ? -39.844 25.859 8.109 1 95.12 377 ASN A CA 1
ATOM 3099 C C . ASN A 1 377 ? -39.906 25.078 6.805 1 95.12 377 ASN A C 1
ATOM 3101 O O . ASN A 1 377 ? -40.156 25.641 5.738 1 95.12 377 ASN A O 1
ATOM 3105 N N . VAL A 1 378 ? -39.75 23.766 6.867 1 95.31 378 VAL A N 1
ATOM 3106 C CA . VAL A 1 378 ? -39.75 22.891 5.703 1 95.31 378 VAL A CA 1
ATOM 3107 C C . VAL A 1 378 ? -41.031 22.078 5.672 1 95.31 378 VAL A C 1
ATOM 3109 O O . VAL A 1 378 ? -41.156 21.062 6.367 1 95.31 378 VAL A O 1
ATOM 3112 N N . HIS A 1 379 ? -42 22.438 4.859 1 93.06 379 HIS A N 1
ATOM 3113 C CA . HIS A 1 379 ? -43.312 21.781 4.707 1 93.06 379 HIS A CA 1
ATOM 3114 C C . HIS A 1 379 ? -44 21.609 6.055 1 93.06 379 HIS A C 1
ATOM 3116 O O . HIS A 1 379 ? -44.438 20.516 6.387 1 93.06 379 HIS A O 1
ATOM 3122 N N . GLY A 1 380 ? -43.812 22.656 6.918 1 89.5 380 GLY A N 1
ATOM 3123 C CA . GLY A 1 380 ? -44.531 22.656 8.188 1 89.5 380 GLY A CA 1
ATOM 3124 C C . GLY A 1 380 ? -43.656 22.188 9.352 1 89.5 380 GLY A C 1
ATOM 3125 O O . GLY A 1 380 ? -44.031 22.391 10.516 1 89.5 380 GLY A O 1
ATOM 3126 N N . GLU A 1 381 ? -42.594 21.578 9.086 1 91.56 381 GLU A N 1
ATOM 3127 C CA . GLU A 1 381 ? -41.688 21.156 10.141 1 91.56 381 GLU A CA 1
ATOM 3128 C C . GLU A 1 381 ? -40.625 22.219 10.406 1 91.56 381 GLU A C 1
ATOM 3130 O O . GLU A 1 381 ? -39.938 22.672 9.477 1 91.56 381 GLU A O 1
ATOM 3135 N N . ILE A 1 382 ? -40.469 22.609 11.695 1 91.81 382 ILE A N 1
ATOM 3136 C CA . ILE A 1 382 ? -39.5 23.625 12.055 1 91.81 382 ILE A CA 1
ATOM 3137 C C . ILE A 1 382 ? -38.156 22.953 12.422 1 91.81 382 ILE A C 1
ATOM 3139 O O . ILE A 1 382 ? -38.125 22.109 13.312 1 91.81 382 ILE A O 1
ATOM 3143 N N . ILE A 1 383 ? -37.125 23.25 11.695 1 93.06 383 ILE A N 1
ATOM 3144 C CA . ILE A 1 383 ? -35.781 22.719 11.938 1 93.06 383 ILE A CA 1
ATOM 3145 C C . ILE A 1 383 ? -34.875 23.859 12.383 1 93.06 383 ILE A C 1
ATOM 3147 O O . ILE A 1 383 ? -34.656 24.828 11.641 1 93.06 383 ILE A O 1
ATOM 3151 N N . GLY A 1 384 ? -34.344 23.75 13.633 1 92.88 384 GLY A N 1
ATOM 3152 C CA . GLY A 1 384 ? -33.469 24.766 14.172 1 92.88 384 GLY A CA 1
ATOM 3153 C C . GLY A 1 384 ? -32 24.531 13.812 1 92.88 384 GLY A C 1
ATOM 3154 O O . GLY A 1 384 ? -31.594 23.375 13.648 1 92.88 384 GLY A O 1
ATOM 3155 N N . SER A 1 385 ? -31.234 25.578 13.602 1 94.5 385 SER A N 1
ATOM 3156 C CA . SER A 1 385 ? -29.812 25.516 13.297 1 94.5 385 SER A CA 1
ATOM 3157 C C . SER A 1 385 ? -29.062 26.734 13.867 1 94.5 385 SER A C 1
ATOM 3159 O O . SER A 1 385 ? -29.625 27.484 14.68 1 94.5 385 SER A O 1
ATOM 3161 N N . ASN A 1 386 ? -27.812 26.859 13.672 1 94.69 386 ASN A N 1
ATOM 3162 C CA . ASN A 1 386 ? -26.953 27.906 14.211 1 94.69 386 ASN A CA 1
ATOM 3163 C C . ASN A 1 386 ? -26.266 28.688 13.094 1 94.69 386 ASN A C 1
ATOM 3165 O O . ASN A 1 386 ? -25.562 28.109 12.266 1 94.69 386 ASN A O 1
ATOM 3169 N N . ARG A 1 387 ? -26.438 30 13.094 1 94.69 387 ARG A N 1
ATOM 3170 C CA . ARG A 1 387 ? -25.953 30.844 12 1 94.69 387 ARG A CA 1
ATOM 3171 C C . ARG A 1 387 ? -24.422 30.828 11.938 1 94.69 387 ARG A C 1
ATOM 3173 O O . ARG A 1 387 ? -23.844 30.875 10.852 1 94.69 387 ARG A O 1
ATOM 3180 N N . TYR A 1 388 ? -23.766 30.766 13.117 1 94.69 388 TYR A N 1
ATOM 3181 C CA . TYR A 1 388 ? -22.297 30.766 13.188 1 94.69 388 TYR A CA 1
ATOM 3182 C C . TYR A 1 388 ? -21.734 29.531 12.477 1 94.69 388 TYR A C 1
ATOM 3184 O O . TYR A 1 388 ? -20.781 29.656 11.695 1 94.69 388 TYR A O 1
ATOM 3192 N N . VAL A 1 389 ? -22.344 28.359 12.688 1 96.62 389 VAL A N 1
ATOM 3193 C CA . VAL A 1 389 ? -21.875 27.109 12.094 1 96.62 389 VAL A CA 1
ATOM 3194 C C . VAL A 1 389 ? -22.219 27.078 10.609 1 96.62 389 VAL A C 1
ATOM 3196 O O . VAL A 1 389 ? -21.406 26.672 9.781 1 96.62 389 VAL A O 1
ATOM 3199 N N . LEU A 1 390 ? -23.406 27.547 10.281 1 96.12 390 LEU A N 1
ATOM 3200 C CA . LEU A 1 390 ? -23.812 27.562 8.883 1 96.12 390 LEU A CA 1
ATOM 3201 C C . LEU A 1 390 ? -22.906 28.469 8.062 1 96.12 390 LEU A C 1
ATOM 3203 O O . LEU A 1 390 ? -22.516 28.125 6.945 1 96.12 390 LEU A O 1
ATOM 3207 N N . ALA A 1 391 ? -22.547 29.641 8.672 1 95.06 391 ALA A N 1
ATOM 3208 C CA . ALA A 1 391 ? -21.656 30.578 7.992 1 95.06 391 ALA A CA 1
ATOM 3209 C C . ALA A 1 391 ? -20.297 29.953 7.758 1 95.06 391 ALA A C 1
ATOM 3211 O O . ALA A 1 391 ? -19.656 30.203 6.73 1 95.06 391 ALA A O 1
ATOM 3212 N N . ALA A 1 392 ? -19.828 29.156 8.688 1 95.62 392 ALA A N 1
ATOM 3213 C CA . ALA A 1 392 ? -18.531 28.484 8.57 1 95.62 392 ALA A CA 1
ATOM 3214 C C . ALA A 1 392 ? -18.578 27.375 7.523 1 95.62 392 ALA A C 1
ATOM 3216 O O . ALA A 1 392 ? -17.562 27.047 6.926 1 95.62 392 ALA A O 1
ATOM 3217 N N . SER A 1 393 ? -19.734 26.797 7.266 1 95.62 393 SER A N 1
ATOM 3218 C CA . SER A 1 393 ? -19.891 25.578 6.461 1 95.62 393 SER A CA 1
ATOM 3219 C C . SER A 1 393 ? -20.062 25.922 4.988 1 95.62 393 SER A C 1
ATOM 3221 O O . SER A 1 393 ? -19.719 25.125 4.113 1 95.62 393 SER A O 1
ATOM 3223 N N . ALA A 1 394 ? -20.656 27.062 4.672 1 95.19 394 ALA A N 1
ATOM 3224 C CA . ALA A 1 394 ? -20.938 27.406 3.285 1 95.19 394 ALA A CA 1
ATOM 3225 C C . ALA A 1 394 ? -20.844 28.906 3.061 1 95.19 394 ALA A C 1
ATOM 3227 O O . ALA A 1 394 ? -21.328 29.703 3.869 1 95.19 394 ALA A O 1
ATOM 3228 N N . ASN A 1 395 ? -20.234 29.266 1.968 1 93.62 395 ASN A N 1
ATOM 3229 C CA . ASN A 1 395 ? -20.078 30.688 1.625 1 93.62 395 ASN A CA 1
ATOM 3230 C C . ASN A 1 395 ? -21.422 31.375 1.477 1 93.62 395 ASN A C 1
ATOM 3232 O O . ASN A 1 395 ? -21.562 32.562 1.816 1 93.62 395 ASN A O 1
ATOM 3236 N N . TYR A 1 396 ? -22.406 30.672 0.943 1 93.12 396 TYR A N 1
ATOM 3237 C CA . TYR A 1 396 ? -23.75 31.203 0.774 1 93.12 396 TYR A CA 1
ATOM 3238 C C . TYR A 1 396 ? -24.281 31.766 2.088 1 93.12 396 TYR A C 1
ATOM 3240 O O . TYR A 1 396 ? -24.734 32.906 2.145 1 93.12 396 TYR A O 1
ATOM 3248 N N . PHE A 1 397 ? -24.156 31.062 3.104 1 93.69 397 PHE A N 1
ATOM 3249 C CA . PHE A 1 397 ? -24.688 31.453 4.398 1 93.69 397 PHE A CA 1
ATOM 3250 C C . PHE A 1 397 ? -23.828 32.562 5.027 1 93.69 397 PHE A C 1
ATOM 3252 O O . PHE A 1 397 ? -24.344 33.438 5.703 1 93.69 397 PHE A O 1
ATOM 3259 N N . GLU A 1 398 ? -22.5 32.406 4.879 1 93.31 398 GLU A N 1
ATOM 3260 C CA . GLU A 1 398 ? -21.625 33.469 5.398 1 93.31 398 GLU A CA 1
ATOM 3261 C C . GLU A 1 398 ? -22 34.812 4.816 1 93.31 398 GLU A C 1
ATOM 3263 O O . GLU A 1 398 ? -22.094 35.812 5.547 1 93.31 398 GLU A O 1
ATOM 3268 N N . ARG A 1 399 ? -22.219 34.844 3.521 1 90.94 399 ARG A N 1
ATOM 3269 C CA . ARG A 1 399 ? -22.625 36.094 2.859 1 90.94 399 ARG A CA 1
ATOM 3270 C C . ARG A 1 399 ? -23.984 36.531 3.355 1 90.94 399 ARG A C 1
ATOM 3272 O O . ARG A 1 399 ? -24.203 37.719 3.586 1 90.94 399 ARG A O 1
ATOM 3279 N N . MET A 1 400 ? -24.891 35.625 3.529 1 89.06 400 MET A N 1
ATOM 3280 C CA . MET A 1 400 ? -26.25 35.906 3.986 1 89.06 400 MET A CA 1
ATOM 3281 C C . MET A 1 400 ? -26.219 36.594 5.359 1 89.06 400 MET A C 1
ATOM 3283 O O . MET A 1 400 ? -26.984 37.531 5.609 1 89.06 400 MET A O 1
ATOM 3287 N N . PHE A 1 401 ? -25.297 36.156 6.211 1 89.75 401 PHE A N 1
ATOM 3288 C CA . PHE A 1 401 ? -25.328 36.625 7.598 1 89.75 401 PHE A CA 1
ATOM 3289 C C . PHE A 1 401 ? -24.391 37.781 7.809 1 89.75 401 PHE A C 1
ATOM 3291 O O . PHE A 1 401 ? -24.297 38.344 8.914 1 89.75 401 PHE A O 1
ATOM 3298 N N . THR A 1 402 ? -23.625 38.156 6.863 1 85.94 402 THR A N 1
ATOM 3299 C CA . THR A 1 402 ? -22.719 39.281 7.008 1 85.94 402 THR A CA 1
ATOM 3300 C C . THR A 1 402 ? -23.125 40.406 6.094 1 85.94 402 THR A C 1
ATOM 3302 O O . THR A 1 402 ? -22.516 41.5 6.129 1 85.94 402 THR A O 1
ATOM 3305 N N . ALA A 1 403 ? -24.047 40.25 5.195 1 79.69 403 ALA A N 1
ATOM 3306 C CA . ALA A 1 403 ? -24.422 41.188 4.148 1 79.69 403 ALA A CA 1
ATOM 3307 C C . ALA A 1 403 ? -25.188 42.375 4.73 1 79.69 403 ALA A C 1
ATOM 3309 O O . ALA A 1 403 ? -25.562 43.312 4.008 1 79.69 403 ALA A O 1
ATOM 3310 N N . GLY A 1 404 ? -25.328 42.562 6.023 1 74.25 404 GLY A N 1
ATOM 3311 C CA . GLY A 1 404 ? -26 43.719 6.617 1 74.25 404 GLY A CA 1
ATOM 3312 C C . GLY A 1 404 ? -27.516 43.656 6.52 1 74.25 404 GLY A C 1
ATOM 3313 O O . GLY A 1 404 ? -28.203 44.656 6.699 1 74.25 404 GLY A O 1
ATOM 3314 N N . THR A 1 405 ? -28.047 42.5 6.168 1 77.69 405 THR A N 1
ATOM 3315 C CA . THR A 1 405 ? -29.484 42.312 6.07 1 77.69 405 THR A CA 1
ATOM 3316 C C . THR A 1 405 ? -30.062 41.906 7.418 1 77.69 405 THR A C 1
ATOM 3318 O O . THR A 1 405 ? -29.344 41.844 8.422 1 77.69 405 THR A O 1
ATOM 3321 N N . MET A 1 406 ? -31.344 41.844 7.523 1 69.38 406 MET A N 1
ATOM 3322 C CA . MET A 1 406 ? -32.031 41.469 8.758 1 69.38 406 MET A CA 1
ATOM 3323 C C . MET A 1 406 ? -31.453 40.188 9.352 1 69.38 406 MET A C 1
ATOM 3325 O O . MET A 1 406 ? -31.375 40.062 10.57 1 69.38 406 MET A O 1
ATOM 3329 N N . GLU A 1 407 ? -30.969 39.406 8.484 1 75.38 407 GLU A N 1
ATOM 3330 C CA . GLU A 1 407 ? -30.438 38.094 8.898 1 75.38 407 GLU A CA 1
ATOM 3331 C C . GLU A 1 407 ? -29.078 38.25 9.57 1 75.38 407 GLU A C 1
ATOM 3333 O O . GLU A 1 407 ? -28.609 37.312 10.234 1 75.38 407 GLU A O 1
ATOM 3338 N N . SER A 1 408 ? -28.578 39.406 9.406 1 74.81 408 SER A N 1
ATOM 3339 C CA . SER A 1 408 ? -27.234 39.625 9.93 1 74.81 408 SER A CA 1
ATOM 3340 C C . SER A 1 408 ? -27.281 40.094 11.375 1 74.81 408 SER A C 1
ATOM 3342 O O . SER A 1 408 ? -26.25 40.156 12.047 1 74.81 408 SER A O 1
ATOM 3344 N N . ASN A 1 409 ? -28.484 40.344 11.844 1 77.12 409 ASN A N 1
ATOM 3345 C CA . ASN A 1 409 ? -28.641 40.781 13.227 1 77.12 409 ASN A CA 1
ATOM 3346 C C . ASN A 1 409 ? -28.516 39.594 14.203 1 77.12 409 ASN A C 1
ATOM 3348 O O . ASN A 1 409 ? -29.359 38.688 14.211 1 77.12 409 ASN A O 1
ATOM 3352 N N . PRO A 1 410 ? -27.469 39.562 15.031 1 77.5 410 PRO A N 1
ATOM 3353 C CA . PRO A 1 410 ? -27.219 38.406 15.898 1 77.5 410 PRO A CA 1
ATOM 3354 C C . PRO A 1 410 ? -28.234 38.312 17.047 1 77.5 410 PRO A C 1
ATOM 3356 O O . PRO A 1 410 ? -28.344 37.25 17.688 1 77.5 410 PRO A O 1
ATOM 3359 N N . TRP A 1 411 ? -29.031 39.281 17.281 1 78.44 411 TRP A N 1
ATOM 3360 C CA . TRP A 1 411 ? -29.891 39.312 18.469 1 78.44 411 TRP A CA 1
ATOM 3361 C C . TRP A 1 411 ? -31.297 38.812 18.141 1 78.44 411 TRP A C 1
ATOM 3363 O O . TRP A 1 411 ? -32.094 38.625 19.047 1 78.44 411 TRP A O 1
ATOM 3373 N N . LYS A 1 412 ? -31.609 38.656 16.906 1 83.38 412 LYS A N 1
ATOM 3374 C CA . LYS A 1 412 ? -32.938 38.188 16.531 1 83.38 412 LYS A CA 1
ATOM 3375 C C . LYS A 1 412 ? -32.812 36.875 15.727 1 83.38 412 LYS A C 1
ATOM 3377 O O . LYS A 1 412 ? -32 36.75 14.82 1 83.38 412 LYS A O 1
ATOM 3382 N N . PRO A 1 413 ? -33.656 35.969 16.172 1 88.19 413 PRO A N 1
ATOM 3383 C CA . PRO A 1 413 ? -33.656 34.719 15.383 1 88.19 413 PRO A CA 1
ATOM 3384 C C . PRO A 1 413 ? -34.188 34.938 13.969 1 88.19 413 PRO A C 1
ATOM 3386 O O . PRO A 1 413 ? -34.938 35.875 13.719 1 88.19 413 PRO A O 1
ATOM 3389 N N . VAL A 1 414 ? -33.688 34.219 13.062 1 90.88 414 VAL A N 1
ATOM 3390 C CA . VAL A 1 414 ? -34.094 34.281 11.664 1 90.88 414 VAL A CA 1
ATOM 3391 C C . VAL A 1 414 ? -35 33.094 11.305 1 90.88 414 VAL A C 1
ATOM 3393 O O . VAL A 1 414 ? -34.719 31.969 11.727 1 90.88 414 VAL A O 1
ATOM 3396 N N . TYR A 1 415 ? -36.062 33.406 10.617 1 91.19 415 TYR A N 1
ATOM 3397 C CA . TYR A 1 415 ? -36.969 32.375 10.148 1 91.19 415 TYR A CA 1
ATOM 3398 C C . TYR A 1 415 ? -37 32.312 8.625 1 91.19 415 TYR A C 1
ATOM 3400 O O . TYR A 1 415 ? -37.188 33.344 7.961 1 91.19 415 TYR A O 1
ATOM 3408 N N . VAL A 1 416 ? -36.781 31.188 8.078 1 92.5 416 VAL A N 1
ATOM 3409 C CA . VAL A 1 416 ? -36.75 31 6.629 1 92.5 416 VAL A CA 1
ATOM 3410 C C . VAL A 1 416 ? -37.719 29.906 6.211 1 92.5 416 VAL A C 1
ATOM 3412 O O . VAL A 1 416 ? -37.75 28.828 6.797 1 92.5 416 VAL A O 1
ATOM 3415 N N . ASN A 1 417 ? -38.562 30.188 5.223 1 93.81 417 ASN A N 1
ATOM 3416 C CA . ASN A 1 417 ? -39.469 29.188 4.672 1 93.81 417 ASN A CA 1
ATOM 3417 C C . ASN A 1 417 ? -38.875 28.469 3.465 1 93.81 417 ASN A C 1
ATOM 3419 O O . ASN A 1 417 ? -38.344 29.125 2.549 1 93.81 417 ASN A O 1
ATOM 3423 N N . ILE A 1 418 ? -38.875 27.141 3.514 1 94 418 ILE A N 1
ATOM 3424 C CA . ILE A 1 418 ? -38.344 26.328 2.43 1 94 418 ILE A CA 1
ATOM 3425 C C . ILE A 1 418 ? -39.438 25.359 1.935 1 94 418 ILE A C 1
ATOM 3427 O O . ILE A 1 418 ? -39.969 24.562 2.711 1 94 418 ILE A O 1
ATOM 3431 N N . ASP A 1 419 ? -39.781 25.344 0.621 1 92.25 419 ASP A N 1
ATOM 3432 C CA . ASP A 1 419 ? -40.844 24.516 0.09 1 92.25 419 ASP A CA 1
ATOM 3433 C C . ASP A 1 419 ? -40.375 23.609 -1.034 1 92.25 419 ASP A C 1
ATOM 3435 O O . ASP A 1 419 ? -41.156 22.875 -1.636 1 92.25 419 ASP A O 1
ATOM 3439 N N . ASP A 1 420 ? -39.156 23.562 -1.331 1 92.06 420 ASP A N 1
ATOM 3440 C CA . ASP A 1 420 ? -38.688 22.859 -2.521 1 92.06 420 ASP A CA 1
ATOM 3441 C C . ASP A 1 420 ? -37.906 21.609 -2.145 1 92.06 420 ASP A C 1
ATOM 3443 O O . ASP A 1 420 ? -37.188 21.047 -2.979 1 92.06 420 ASP A O 1
ATOM 3447 N N . ILE A 1 421 ? -37.938 21.25 -0.862 1 94.5 421 ILE A N 1
ATOM 3448 C CA . ILE A 1 421 ? -37.188 20.062 -0.417 1 94.5 421 ILE A CA 1
ATOM 3449 C C . ILE A 1 421 ? -37.938 19.375 0.716 1 94.5 421 ILE A C 1
ATOM 3451 O O . ILE A 1 421 ? -38.594 20.047 1.522 1 94.5 421 ILE A O 1
ATOM 3455 N N . LYS A 1 422 ? -37.844 18.094 0.814 1 93.69 422 LYS A N 1
ATOM 3456 C CA . LYS A 1 422 ? -38.469 17.344 1.905 1 93.69 422 LYS A CA 1
ATOM 3457 C C . LYS A 1 422 ? -37.688 17.516 3.203 1 93.69 422 LYS A C 1
ATOM 3459 O O . LYS A 1 422 ? -36.469 17.703 3.178 1 93.69 422 LYS A O 1
ATOM 3464 N N . PRO A 1 423 ? -38.406 17.5 4.367 1 92.62 423 PRO A N 1
ATOM 3465 C CA . PRO A 1 423 ? -37.75 17.703 5.656 1 92.62 423 PRO A CA 1
ATOM 3466 C C . PRO A 1 423 ? -36.594 16.719 5.879 1 92.62 423 PRO A C 1
ATOM 3468 O O . PRO A 1 423 ? -35.531 17.109 6.375 1 92.62 423 PRO A O 1
ATOM 3471 N N . GLU A 1 424 ? -36.781 15.453 5.473 1 92 424 GLU A N 1
ATOM 3472 C CA . GLU A 1 424 ? -35.75 14.438 5.676 1 92 424 GLU A CA 1
ATOM 3473 C C . GLU A 1 424 ? -34.469 14.773 4.887 1 92 424 GLU A C 1
ATOM 3475 O O . GLU A 1 424 ? -33.375 14.703 5.422 1 92 424 GLU A O 1
ATOM 3480 N N . SER A 1 425 ? -34.625 15.156 3.646 1 95.06 425 SER A N 1
ATOM 3481 C CA . SER A 1 425 ? -33.5 15.523 2.793 1 95.06 425 SER A CA 1
ATOM 3482 C C . SER A 1 425 ? -32.812 16.781 3.305 1 95.06 425 SER A C 1
ATOM 3484 O O . SER A 1 425 ? -31.594 16.891 3.258 1 95.06 425 SER A O 1
ATOM 3486 N N . PHE A 1 426 ? -33.656 17.719 3.82 1 95.94 426 PHE A N 1
ATOM 3487 C CA . PHE A 1 426 ? -33.094 18.953 4.348 1 95.94 426 PHE A CA 1
ATOM 3488 C C . PHE A 1 426 ? -32.219 18.688 5.574 1 95.94 426 PHE A C 1
ATOM 3490 O O . PHE A 1 426 ? -31.141 19.266 5.719 1 95.94 426 PHE A O 1
ATOM 3497 N N . ARG A 1 427 ? -32.688 17.781 6.426 1 94.5 427 ARG A N 1
ATOM 3498 C CA . ARG A 1 427 ? -31.938 17.406 7.617 1 94.5 427 ARG A CA 1
ATOM 3499 C C . ARG A 1 427 ? -30.594 16.781 7.238 1 94.5 427 ARG A C 1
ATOM 3501 O O . ARG A 1 427 ? -29.578 17.047 7.879 1 94.5 427 ARG A O 1
ATOM 3508 N N . ILE A 1 428 ? -30.625 15.93 6.219 1 95.62 428 ILE A N 1
ATOM 3509 C CA . ILE A 1 428 ? -29.391 15.297 5.75 1 95.62 428 ILE A CA 1
ATOM 3510 C C . ILE A 1 428 ? -28.406 16.359 5.277 1 95.62 428 ILE A C 1
ATOM 3512 O O . ILE A 1 428 ? -27.219 16.312 5.613 1 95.62 428 ILE A O 1
ATOM 3516 N N . MET A 1 429 ? -28.875 17.328 4.496 1 96.44 429 MET A N 1
ATOM 3517 C CA . MET A 1 429 ? -28.031 18.422 4.012 1 96.44 429 MET A CA 1
ATOM 3518 C C . MET A 1 429 ? -27.438 19.219 5.172 1 96.44 429 MET A C 1
ATOM 3520 O O . MET A 1 429 ? -26.25 19.516 5.18 1 96.44 429 MET A O 1
ATOM 3524 N N . LEU A 1 430 ? -28.266 19.531 6.18 1 96.31 430 LEU A N 1
ATOM 3525 C CA . LEU A 1 430 ? -27.812 20.297 7.34 1 96.31 430 LEU A CA 1
ATOM 3526 C C . LEU A 1 430 ? -26.719 19.531 8.094 1 96.31 430 LEU A C 1
ATOM 3528 O O . LEU A 1 430 ? -25.719 20.125 8.5 1 96.31 430 LEU A O 1
ATOM 3532 N N . LYS A 1 431 ? -27 18.266 8.273 1 95.75 431 LYS A N 1
ATOM 3533 C CA . LYS A 1 431 ? -26 17.453 8.977 1 95.75 431 LYS A CA 1
ATOM 3534 C C . LYS A 1 431 ? -24.688 17.406 8.219 1 95.75 431 LYS A C 1
ATOM 3536 O O . LYS A 1 431 ? -23.609 17.469 8.82 1 95.75 431 LYS A O 1
ATOM 3541 N N . TRP A 1 432 ? -24.75 17.344 6.891 1 95.94 432 TRP A N 1
ATOM 3542 C CA . TRP A 1 432 ? -23.547 17.375 6.082 1 95.94 432 TRP A CA 1
ATOM 3543 C C . TRP A 1 432 ? -22.844 18.734 6.203 1 95.94 432 TRP A C 1
ATOM 3545 O O . TRP A 1 432 ? -21.625 18.797 6.32 1 95.94 432 TRP A O 1
ATOM 3555 N N . LEU A 1 433 ? -23.625 19.75 6.141 1 96.88 433 LEU A N 1
ATOM 3556 C CA . LEU A 1 433 ? -23.078 21.094 6.316 1 96.88 433 LEU A CA 1
ATOM 3557 C C . LEU A 1 433 ? -22.344 21.219 7.652 1 96.88 433 LEU A C 1
ATOM 3559 O O . LEU A 1 433 ? -21.312 21.875 7.742 1 96.88 433 LEU A O 1
ATOM 3563 N N . TYR A 1 434 ? -22.875 20.516 8.672 1 96.25 434 TYR A N 1
ATOM 3564 C CA . TYR A 1 434 ? -22.312 20.562 10.016 1 96.25 434 TYR A CA 1
ATOM 3565 C C . TYR A 1 434 ? -21.141 19.609 10.148 1 96.25 434 TYR A C 1
ATOM 3567 O O . TYR A 1 434 ? -20.609 19.406 11.242 1 96.25 434 TYR A O 1
ATOM 3575 N N . GLY A 1 435 ? -20.797 18.938 9.023 1 94.56 435 GLY A N 1
ATOM 3576 C CA . GLY A 1 435 ? -19.578 18.141 8.992 1 94.56 435 GLY A CA 1
ATOM 3577 C C . GLY A 1 435 ? -19.828 16.656 9.078 1 94.56 435 GLY A C 1
ATOM 3578 O O . GLY A 1 435 ? -18.891 15.859 9.047 1 94.56 435 GLY A O 1
ATOM 3579 N N . ARG A 1 436 ? -21.031 16.219 9.172 1 94.25 436 ARG A N 1
ATOM 3580 C CA . ARG A 1 436 ? -21.328 14.797 9.203 1 94.25 436 ARG A CA 1
ATOM 3581 C C . ARG A 1 436 ? -21.109 14.156 7.832 1 94.25 436 ARG A C 1
ATOM 3583 O O . ARG A 1 436 ? -21.328 14.805 6.801 1 94.25 436 ARG A O 1
ATOM 3590 N N . ARG A 1 437 ? -20.672 12.945 7.891 1 92.12 437 ARG A N 1
ATOM 3591 C CA . ARG A 1 437 ? -20.516 12.234 6.625 1 92.12 437 ARG A CA 1
ATOM 3592 C C . ARG A 1 437 ? -21.875 11.953 5.992 1 92.12 437 ARG A C 1
ATOM 3594 O O . ARG A 1 437 ? -22.844 11.602 6.688 1 92.12 437 ARG A O 1
ATOM 3601 N N . LEU A 1 438 ? -21.859 12.102 4.723 1 92.69 438 LEU A N 1
ATOM 3602 C CA . LEU A 1 438 ? -23.109 11.914 4.004 1 92.69 438 LEU A CA 1
ATOM 3603 C C . LEU A 1 438 ? -23.672 10.516 4.242 1 92.69 438 LEU A C 1
ATOM 3605 O O . LEU A 1 438 ? -24.859 10.352 4.488 1 92.69 438 LEU A O 1
ATOM 3609 N N . GLU A 1 439 ? -22.828 9.477 4.199 1 90.69 439 GLU A N 1
ATOM 3610 C CA . GLU A 1 439 ? -23.25 8.094 4.402 1 90.69 439 GLU A CA 1
ATOM 3611 C C . GLU A 1 439 ? -23.859 7.898 5.789 1 90.69 439 GLU A C 1
ATOM 3613 O O . GLU A 1 439 ? -24.859 7.184 5.941 1 90.69 439 GLU A O 1
ATOM 3618 N N . ASP A 1 440 ? -23.281 8.562 6.766 1 91.69 440 ASP A N 1
ATOM 3619 C CA . ASP A 1 440 ? -23.781 8.453 8.133 1 91.69 440 ASP A CA 1
ATOM 3620 C C . ASP A 1 440 ? -25.125 9.141 8.281 1 91.69 440 ASP A C 1
ATOM 3622 O O . ASP A 1 440 ? -26.031 8.617 8.945 1 91.69 440 ASP A O 1
ATOM 3626 N N . ALA A 1 441 ? -25.203 10.281 7.672 1 92.75 441 ALA A N 1
ATOM 3627 C CA . ALA A 1 441 ? -26.453 11.023 7.727 1 92.75 441 ALA A CA 1
ATOM 3628 C C . ALA A 1 441 ? -27.578 10.234 7.059 1 92.75 441 ALA A C 1
ATOM 3630 O O . ALA A 1 441 ? -28.719 10.242 7.531 1 92.75 441 ALA A O 1
ATOM 3631 N N . LEU A 1 442 ? -27.281 9.492 5.953 1 92.31 442 LEU A N 1
ATOM 3632 C CA . LEU A 1 442 ? -28.266 8.719 5.203 1 92.31 442 LEU A CA 1
ATOM 3633 C C . LEU A 1 442 ? -28.703 7.48 5.988 1 92.31 442 LEU A C 1
ATOM 3635 O O . LEU A 1 442 ? -29.859 7.086 5.941 1 92.31 442 LEU A O 1
ATOM 3639 N N . SER A 1 443 ? -27.797 6.898 6.688 1 89.38 443 SER A N 1
ATOM 3640 C CA . SER A 1 443 ? -28.047 5.656 7.414 1 89.38 443 SER A CA 1
ATOM 3641 C C . SER A 1 443 ? -29 5.887 8.578 1 89.38 443 SER A C 1
ATOM 3643 O O . SER A 1 443 ? -29.594 4.941 9.102 1 89.38 443 SER A O 1
ATOM 3645 N N . GLU A 1 444 ? -29.172 7.113 8.984 1 86.06 444 GLU A N 1
ATOM 3646 C CA . GLU A 1 444 ? -30.016 7.449 10.125 1 86.06 444 GLU A CA 1
ATOM 3647 C C . GLU A 1 444 ? -31.484 7.523 9.727 1 86.06 444 GLU A C 1
ATOM 3649 O O . GLU A 1 444 ? -32.375 7.551 10.594 1 86.06 444 GLU A O 1
ATOM 3654 N N . ILE A 1 445 ? -31.703 7.434 8.391 1 85.62 445 ILE A N 1
ATOM 3655 C CA . ILE A 1 445 ? -33.094 7.531 7.926 1 85.62 445 ILE A CA 1
ATOM 3656 C C . ILE A 1 445 ? -33.688 6.133 7.816 1 85.62 445 ILE A C 1
ATOM 3658 O O . ILE A 1 445 ? -33.031 5.199 7.344 1 85.62 445 ILE A O 1
ATOM 3662 N N . LYS A 1 446 ? -34.938 5.91 8.352 1 79.38 446 LYS A N 1
ATOM 3663 C CA . LYS A 1 446 ? -35.625 4.633 8.312 1 79.38 446 LYS A CA 1
ATOM 3664 C C . LYS A 1 446 ? -36.406 4.477 6.996 1 79.38 446 LYS A C 1
ATOM 3666 O O . LYS A 1 446 ? -37.156 5.363 6.605 1 79.38 446 LYS A O 1
ATOM 3671 N N . MET A 1 447 ? -36 3.471 6.258 1 79 447 MET A N 1
ATOM 3672 C CA . MET A 1 447 ? -36.719 3.146 5.016 1 79 447 MET A CA 1
ATOM 3673 C C . MET A 1 447 ? -37.969 2.359 5.293 1 79 447 MET A C 1
ATOM 3675 O O . MET A 1 447 ? -37.969 1.434 6.109 1 79 447 MET A O 1
ATOM 3679 N N . SER A 1 448 ? -39 2.873 4.68 1 74.38 448 SER A N 1
ATOM 3680 C CA . SER A 1 448 ? -40.25 2.109 4.801 1 74.38 448 SER A CA 1
ATOM 3681 C C . SER A 1 448 ? -40.156 0.782 4.055 1 74.38 448 SER A C 1
ATOM 3683 O O . SER A 1 448 ? -39.531 0.704 2.994 1 74.38 448 SER A O 1
ATOM 3685 N N . GLN A 1 449 ? -40.594 -0.375 4.602 1 65.56 449 GLN A N 1
ATOM 3686 C CA . GLN A 1 449 ? -40.531 -1.731 4.066 1 65.56 449 GLN A CA 1
ATOM 3687 C C . GLN A 1 449 ? -41.125 -1.795 2.66 1 65.56 449 GLN A C 1
ATOM 3689 O O . GLN A 1 449 ? -40.719 -2.629 1.848 1 65.56 449 GLN A O 1
ATOM 3694 N N . ALA A 1 450 ? -42 -0.918 2.291 1 69.06 450 ALA A N 1
ATOM 3695 C CA . ALA A 1 450 ? -42.75 -1.016 1.056 1 69.06 450 ALA A CA 1
ATOM 3696 C C . ALA A 1 450 ? -42.031 -0.351 -0.105 1 69.06 450 ALA A C 1
ATOM 3698 O O . ALA A 1 450 ? -42.406 -0.54 -1.268 1 69.06 450 ALA A O 1
ATOM 3699 N N . THR A 1 451 ? -40.969 0.319 0.232 1 74 451 THR A N 1
ATOM 3700 C CA . THR A 1 451 ? -40.344 1.115 -0.82 1 74 451 THR A CA 1
ATOM 3701 C C . THR A 1 451 ? -39.094 0.427 -1.352 1 74 451 THR A C 1
ATOM 3703 O O . THR A 1 451 ? -38.375 -0.207 -0.592 1 74 451 THR A O 1
ATOM 3706 N N . ASP A 1 452 ? -39.031 0.427 -2.695 1 81.12 452 ASP A N 1
ATOM 3707 C CA . ASP A 1 452 ? -37.844 -0.064 -3.352 1 81.12 452 ASP A CA 1
ATOM 3708 C C . ASP A 1 452 ? -36.625 0.765 -2.951 1 81.12 452 ASP A C 1
ATOM 3710 O O . ASP A 1 452 ? -36.688 1.995 -2.9 1 81.12 452 ASP A O 1
ATOM 3714 N N . GLU A 1 453 ? -35.594 0.138 -2.535 1 82.88 453 GLU A N 1
ATOM 3715 C CA . GLU A 1 453 ? -34.375 0.768 -2.045 1 82.88 453 GLU A CA 1
ATOM 3716 C C . GLU A 1 453 ? -33.812 1.766 -3.057 1 82.88 453 GLU A C 1
ATOM 3718 O O . GLU A 1 453 ? -33.375 2.854 -2.686 1 82.88 453 GLU A O 1
ATOM 3723 N N . ILE A 1 454 ? -33.875 1.48 -4.301 1 85.75 454 ILE A N 1
ATOM 3724 C CA . ILE A 1 454 ? -33.312 2.33 -5.348 1 85.75 454 ILE A CA 1
ATOM 3725 C C . ILE A 1 454 ? -34.125 3.625 -5.441 1 85.75 454 ILE A C 1
ATOM 3727 O O . ILE A 1 454 ? -33.562 4.719 -5.453 1 85.75 454 ILE A O 1
ATOM 3731 N N . SER A 1 455 ? -35.438 3.463 -5.457 1 86.25 455 SER A N 1
ATOM 3732 C CA . SER A 1 455 ? -36.312 4.633 -5.555 1 86.25 455 SER A CA 1
ATOM 3733 C C . SER A 1 455 ? -36.156 5.52 -4.324 1 86.25 455 SER A C 1
ATOM 3735 O O . SER A 1 455 ? -36.188 6.75 -4.434 1 86.25 455 SER A O 1
ATOM 3737 N N . PHE A 1 456 ? -36.062 4.926 -3.195 1 89.06 456 PHE A N 1
ATOM 3738 C CA . PHE A 1 456 ? -35.938 5.652 -1.938 1 89.06 456 PHE A CA 1
ATOM 3739 C C . PHE A 1 456 ? -34.719 6.566 -1.953 1 89.06 456 PHE A C 1
ATOM 3741 O O . PHE A 1 456 ? -34.844 7.773 -1.74 1 89.06 456 PHE A O 1
ATOM 3748 N N . TYR A 1 457 ? -33.562 6.051 -2.289 1 91.12 457 TYR A N 1
ATOM 3749 C CA . TYR A 1 457 ? -32.312 6.809 -2.258 1 91.12 457 TYR A CA 1
ATOM 3750 C C . TYR A 1 457 ? -32.25 7.812 -3.402 1 91.12 457 TYR A C 1
ATOM 3752 O O . TYR A 1 457 ? -31.766 8.93 -3.23 1 91.12 457 TYR A O 1
ATOM 3760 N N . LEU A 1 458 ? -32.719 7.398 -4.539 1 92.44 458 LEU A N 1
ATOM 3761 C CA . LEU A 1 458 ? -32.688 8.305 -5.68 1 92.44 458 LEU A CA 1
ATOM 3762 C C . LEU A 1 458 ? -33.531 9.555 -5.402 1 92.44 458 LEU A C 1
ATOM 3764 O O . LEU A 1 458 ? -33.125 10.664 -5.781 1 92.44 458 LEU A O 1
ATOM 3768 N N . GLU A 1 459 ? -34.656 9.359 -4.746 1 91.81 459 GLU A N 1
ATOM 3769 C CA . GLU A 1 459 ? -35.5 10.5 -4.406 1 91.81 459 GLU A CA 1
ATOM 3770 C C . GLU A 1 459 ? -34.75 11.469 -3.484 1 91.81 459 GLU A C 1
ATOM 3772 O O . GLU A 1 459 ? -34.812 12.688 -3.68 1 91.81 459 GLU A O 1
ATOM 3777 N N . ILE A 1 460 ? -34.125 10.977 -2.465 1 94.25 460 ILE A N 1
ATOM 3778 C CA . ILE A 1 460 ? -33.375 11.789 -1.521 1 94.25 460 ILE A CA 1
ATOM 3779 C C . ILE A 1 460 ? -32.25 12.508 -2.252 1 94.25 460 ILE A C 1
ATOM 3781 O O . ILE A 1 460 ? -32.062 13.711 -2.078 1 94.25 460 ILE A O 1
ATOM 3785 N N . TYR A 1 461 ? -31.5 11.797 -3.121 1 95.75 461 TYR A N 1
ATOM 3786 C CA . TYR A 1 461 ? -30.359 12.367 -3.832 1 95.75 461 TYR A CA 1
ATOM 3787 C C . TYR A 1 461 ? -30.812 13.469 -4.785 1 95.75 461 TYR A C 1
ATOM 3789 O O . TYR A 1 461 ? -30.141 14.492 -4.926 1 95.75 461 TYR A O 1
ATOM 3797 N N . ILE A 1 462 ? -31.922 13.211 -5.383 1 93.75 462 ILE A N 1
ATOM 3798 C CA . ILE A 1 462 ? -32.438 14.211 -6.312 1 93.75 462 ILE A CA 1
ATOM 3799 C C . ILE A 1 462 ? -32.844 15.477 -5.547 1 93.75 462 ILE A C 1
ATOM 3801 O O . ILE A 1 462 ? -32.531 16.594 -5.984 1 93.75 462 ILE A O 1
ATOM 3805 N N . ASP A 1 463 ? -33.469 15.328 -4.367 1 95 463 ASP A N 1
ATOM 3806 C CA . ASP A 1 463 ? -33.781 16.453 -3.498 1 95 463 ASP A CA 1
ATOM 3807 C C . ASP A 1 463 ? -32.531 17.234 -3.127 1 95 463 ASP A C 1
ATOM 3809 O O . ASP A 1 463 ? -32.5 18.469 -3.154 1 95 463 ASP A O 1
ATOM 3813 N N . LEU A 1 464 ? -31.516 16.531 -2.834 1 96.56 464 LEU A N 1
ATOM 3814 C CA . LEU A 1 464 ? -30.266 17.125 -2.402 1 96.56 464 LEU A CA 1
ATOM 3815 C C . LEU A 1 464 ? -29.594 17.859 -3.557 1 96.56 464 LEU A C 1
ATOM 3817 O O . LEU A 1 464 ? -28.984 18.922 -3.359 1 96.56 464 LEU A O 1
ATOM 3821 N N . LEU A 1 465 ? -29.672 17.234 -4.805 1 96.25 465 LEU A N 1
ATOM 3822 C CA . LEU A 1 465 ? -29.109 17.906 -5.969 1 96.25 465 LEU A CA 1
ATOM 3823 C C . LEU A 1 465 ? -29.75 19.266 -6.176 1 96.25 465 LEU A C 1
ATOM 3825 O O . LEU A 1 465 ? -29.062 20.25 -6.473 1 96.25 465 LEU A O 1
ATOM 3829 N N . ASN A 1 466 ? -31.031 19.312 -5.969 1 95.12 466 ASN A N 1
ATOM 3830 C CA . ASN A 1 466 ? -31.75 20.578 -6.055 1 95.12 466 ASN A CA 1
ATOM 3831 C C . ASN A 1 466 ? -31.266 21.562 -5.008 1 95.12 466 ASN A C 1
ATOM 3833 O O . ASN A 1 466 ? -31.031 22.734 -5.32 1 95.12 466 ASN A O 1
ATOM 3837 N N . ALA A 1 467 ? -31.125 21.156 -3.805 1 95.44 467 ALA A N 1
ATOM 3838 C CA . ALA A 1 467 ? -30.656 22 -2.713 1 95.44 467 ALA A CA 1
ATOM 3839 C C . ALA A 1 467 ? -29.234 22.5 -2.977 1 95.44 467 ALA A C 1
ATOM 3841 O O . ALA A 1 467 ? -28.891 23.641 -2.65 1 95.44 467 ALA A O 1
ATOM 3842 N N . CYS A 1 468 ? -28.391 21.625 -3.537 1 95.31 468 CYS A N 1
ATOM 3843 C CA . CYS A 1 468 ? -27.016 22 -3.836 1 95.31 468 CYS A CA 1
ATOM 3844 C C . CYS A 1 468 ? -26.953 23.172 -4.801 1 95.31 468 CYS A C 1
ATOM 3846 O O . CYS A 1 468 ? -26.094 24.047 -4.68 1 95.31 468 CYS A O 1
ATOM 3848 N N . GLU A 1 469 ? -27.828 23.156 -5.742 1 92.69 469 GLU A N 1
ATOM 3849 C CA . GLU A 1 469 ? -27.906 24.281 -6.684 1 92.69 469 GLU A CA 1
ATOM 3850 C C . GLU A 1 469 ? -28.344 25.562 -5.988 1 92.69 469 GLU A C 1
ATOM 3852 O O . GLU A 1 469 ? -27.781 26.625 -6.227 1 92.69 469 GLU A O 1
ATOM 3857 N N . LYS A 1 470 ? -29.25 25.469 -5.125 1 92.75 470 LYS A N 1
ATOM 3858 C CA . LYS A 1 470 ? -29.828 26.609 -4.43 1 92.75 470 LYS A CA 1
ATOM 3859 C C . LYS A 1 470 ? -28.812 27.25 -3.479 1 92.75 470 LYS A C 1
ATOM 3861 O O . LYS A 1 470 ? -28.703 28.469 -3.424 1 92.75 470 LYS A O 1
ATOM 3866 N N . TYR A 1 471 ? -28.094 26.469 -2.736 1 94.19 471 TYR A N 1
ATOM 3867 C CA . TYR A 1 471 ? -27.203 26.969 -1.695 1 94.19 471 TYR A CA 1
ATOM 3868 C C . TYR A 1 471 ? -25.75 26.953 -2.162 1 94.19 471 TYR A C 1
ATOM 3870 O O . TYR A 1 471 ? -24.828 27.156 -1.366 1 94.19 471 TYR A O 1
ATOM 3878 N N . ASP A 1 472 ? -25.484 26.578 -3.418 1 93.06 472 ASP A N 1
ATOM 3879 C CA . ASP A 1 472 ? -24.172 26.578 -4.055 1 93.06 472 ASP A CA 1
ATOM 3880 C C . ASP A 1 472 ? -23.219 25.625 -3.332 1 93.06 472 ASP A C 1
ATOM 3882 O O . ASP A 1 472 ? -22.125 26.031 -2.922 1 93.06 472 ASP A O 1
ATOM 3886 N N . LEU A 1 473 ? -23.656 24.422 -3.154 1 94.75 473 LEU A N 1
ATOM 3887 C CA . LEU A 1 473 ? -22.859 23.391 -2.498 1 94.75 473 LEU A CA 1
ATOM 3888 C C . LEU A 1 473 ? -22.219 22.453 -3.525 1 94.75 473 LEU A C 1
ATOM 3890 O O . LEU A 1 473 ? -22.688 21.328 -3.705 1 94.75 473 LEU A O 1
ATOM 3894 N N . GLN A 1 474 ? -21.109 22.797 -4.078 1 91.88 474 GLN A N 1
ATOM 3895 C CA . GLN A 1 474 ? -20.5 22.078 -5.191 1 91.88 474 GLN A CA 1
ATOM 3896 C C . GLN A 1 474 ? -19.906 20.75 -4.73 1 91.88 474 GLN A C 1
ATOM 3898 O O . GLN A 1 474 ? -20.016 19.75 -5.422 1 91.88 474 GLN A O 1
ATOM 3903 N N . GLU A 1 475 ? -19.312 20.781 -3.568 1 91.56 475 GLU A N 1
ATOM 3904 C CA . GLU A 1 475 ? -18.688 19.562 -3.084 1 91.56 475 GLU A CA 1
ATOM 3905 C C . GLU A 1 475 ? -19.719 18.484 -2.789 1 91.56 475 GLU A C 1
ATOM 3907 O O . GLU A 1 475 ? -19.5 17.312 -3.092 1 91.56 475 GLU A O 1
ATOM 3912 N N . LEU A 1 476 ? -20.75 18.859 -2.164 1 94.19 476 LEU A N 1
ATOM 3913 C CA . LEU A 1 476 ? -21.828 17.906 -1.882 1 94.19 476 LEU A CA 1
ATOM 3914 C C . LEU A 1 476 ? -22.422 17.359 -3.174 1 94.19 476 LEU A C 1
ATOM 3916 O O . LEU A 1 476 ? -22.734 16.172 -3.266 1 94.19 476 LEU A O 1
ATOM 3920 N N . LYS A 1 477 ? -22.562 18.234 -4.172 1 94.12 477 LYS A N 1
ATOM 3921 C CA . LYS A 1 477 ? -23.094 17.828 -5.465 1 94.12 477 LYS A CA 1
ATOM 3922 C C . LYS A 1 477 ? -22.25 16.719 -6.086 1 94.12 477 LYS A C 1
ATOM 3924 O O . LYS A 1 477 ? -22.781 15.695 -6.531 1 94.12 477 LYS A O 1
ATOM 3929 N N . ARG A 1 478 ? -21 16.953 -6.07 1 92.5 478 ARG A N 1
ATOM 3930 C CA . ARG A 1 478 ? -20.094 15.961 -6.633 1 92.5 478 ARG A CA 1
ATOM 3931 C C . ARG A 1 478 ? -20.172 14.641 -5.859 1 92.5 478 ARG A C 1
ATOM 3933 O O . ARG A 1 478 ? -20.094 13.562 -6.453 1 92.5 478 ARG A O 1
ATOM 3940 N N . LEU A 1 479 ? -20.281 14.766 -4.551 1 92.62 479 LEU A N 1
ATOM 3941 C CA . LEU A 1 479 ? -20.375 13.57 -3.723 1 92.62 479 LEU A CA 1
ATOM 3942 C C . LEU A 1 479 ? -21.641 12.781 -4.059 1 92.62 479 LEU A C 1
ATOM 3944 O O . LEU A 1 479 ? -21.609 11.555 -4.129 1 92.62 479 LEU A O 1
ATOM 3948 N N . ILE A 1 480 ? -22.688 13.43 -4.258 1 94.38 480 ILE A N 1
ATOM 3949 C CA . ILE A 1 480 ? -23.969 12.797 -4.559 1 94.38 480 ILE A CA 1
ATOM 3950 C C . ILE A 1 480 ? -23.906 12.102 -5.914 1 94.38 480 ILE A C 1
ATOM 3952 O O . ILE A 1 480 ? -24.359 10.969 -6.059 1 94.38 480 ILE A O 1
ATOM 3956 N N . GLU A 1 481 ? -23.328 12.789 -6.93 1 93.44 481 GLU A N 1
ATOM 3957 C CA . GLU A 1 481 ? -23.156 12.188 -8.242 1 93.44 481 GLU A CA 1
ATOM 3958 C C . GLU A 1 481 ? -22.375 10.875 -8.148 1 93.44 481 GLU A C 1
ATOM 3960 O O . GLU A 1 481 ? -22.766 9.867 -8.742 1 93.44 481 GLU A O 1
ATOM 3965 N N . HIS A 1 482 ? -21.391 10.977 -7.391 1 92.19 482 HIS A N 1
ATOM 3966 C CA . HIS A 1 482 ? -20.547 9.797 -7.203 1 92.19 482 HIS A CA 1
ATOM 3967 C C . HIS A 1 482 ? -21.328 8.672 -6.527 1 92.19 482 HIS A C 1
ATOM 3969 O O . HIS A 1 482 ? -21.234 7.512 -6.934 1 92.19 482 HIS A O 1
ATOM 3975 N N . LYS A 1 483 ? -22.078 9.008 -5.48 1 91.31 483 LYS A N 1
ATOM 3976 C CA . LYS A 1 483 ? -22.797 8 -4.715 1 91.31 483 LYS A CA 1
ATOM 3977 C C . LYS A 1 483 ? -23.875 7.328 -5.562 1 91.31 483 LYS A C 1
ATOM 3979 O O . LYS A 1 483 ? -24.094 6.121 -5.457 1 91.31 483 LYS A O 1
ATOM 3984 N N . ILE A 1 484 ? -24.5 8.055 -6.391 1 92.81 484 ILE A N 1
ATOM 3985 C CA . ILE A 1 484 ? -25.547 7.52 -7.254 1 92.81 484 ILE A CA 1
ATOM 3986 C C . ILE A 1 484 ? -24.953 6.477 -8.195 1 92.81 484 ILE A C 1
ATOM 3988 O O . ILE A 1 484 ? -25.516 5.395 -8.375 1 92.81 484 ILE A O 1
ATOM 3992 N N . VAL A 1 485 ? -23.859 6.793 -8.75 1 89.69 485 VAL A N 1
ATOM 3993 C CA . VAL A 1 485 ? -23.219 5.91 -9.719 1 89.69 485 VAL A CA 1
ATOM 3994 C C . VAL A 1 485 ? -22.594 4.715 -9.008 1 89.69 485 VAL A C 1
ATOM 3996 O O . VAL A 1 485 ? -22.797 3.566 -9.414 1 89.69 485 VAL A O 1
ATOM 3999 N N . LYS A 1 486 ? -21.906 5.055 -7.898 1 88.06 486 LYS A N 1
ATOM 4000 C CA . LYS A 1 486 ? -21.188 4.008 -7.18 1 88.06 486 LYS A CA 1
ATOM 4001 C C . LYS A 1 486 ? -22.141 2.967 -6.613 1 88.06 486 LYS A C 1
ATOM 4003 O O . LYS A 1 486 ? -21.828 1.775 -6.582 1 88.06 486 LYS A O 1
ATOM 4008 N N . SER A 1 487 ? -23.234 3.424 -6.156 1 87.44 487 SER A N 1
ATOM 4009 C CA . SER A 1 487 ? -24.219 2.529 -5.539 1 87.44 487 SER A CA 1
ATOM 4010 C C . SER A 1 487 ? -25.094 1.864 -6.594 1 87.44 487 SER A C 1
ATOM 4012 O O . SER A 1 487 ? -26.109 1.25 -6.262 1 87.44 487 SER A O 1
ATOM 4014 N N . ASP A 1 488 ? -24.844 2.01 -7.863 1 84.5 488 ASP A N 1
ATOM 4015 C CA . ASP A 1 488 ? -25.531 1.361 -8.977 1 84.5 488 ASP A CA 1
ATOM 4016 C C . ASP A 1 488 ? -27.031 1.646 -8.938 1 84.5 488 ASP A C 1
ATOM 4018 O O . ASP A 1 488 ? -27.844 0.724 -9.008 1 84.5 488 ASP A O 1
ATOM 4022 N N . LEU A 1 489 ? -27.328 2.889 -8.758 1 88.81 489 LEU A N 1
ATOM 4023 C CA . LEU A 1 489 ? -28.734 3.279 -8.664 1 88.81 489 LEU A CA 1
ATOM 4024 C C . LEU A 1 489 ? -29.312 3.568 -10.047 1 88.81 489 LEU A C 1
ATOM 4026 O O . LEU A 1 489 ? -30.516 3.732 -10.195 1 88.81 489 LEU A O 1
ATOM 4030 N N . ILE A 1 490 ? -28.484 3.598 -11.016 1 87.5 490 ILE A N 1
ATOM 4031 C CA . ILE A 1 490 ? -28.906 3.855 -12.383 1 87.5 490 ILE A CA 1
ATOM 4032 C C . ILE A 1 490 ? -29.203 2.535 -13.094 1 87.5 490 ILE A C 1
ATOM 4034 O O . ILE A 1 490 ? -28.312 1.674 -13.188 1 87.5 490 ILE A O 1
ATOM 4038 N N . ARG A 1 491 ? -30.422 2.451 -13.508 1 79.88 491 ARG A N 1
ATOM 4039 C CA . ARG A 1 491 ? -30.906 1.279 -14.234 1 79.88 491 ARG A CA 1
ATOM 4040 C C . ARG A 1 491 ? -31.5 1.675 -15.578 1 79.88 491 ARG A C 1
ATOM 4042 O O . ARG A 1 491 ? -31.719 2.861 -15.852 1 79.88 491 ARG A O 1
ATOM 4049 N N . ALA A 1 492 ? -31.797 0.659 -16.406 1 75.62 492 ALA A N 1
ATOM 4050 C CA . ALA A 1 492 ? -32.375 0.904 -17.719 1 75.62 492 ALA A CA 1
ATOM 4051 C C . ALA A 1 492 ? -33.75 1.587 -17.594 1 75.62 492 ALA A C 1
ATOM 4053 O O . ALA A 1 492 ? -34.094 2.436 -18.422 1 75.62 492 ALA A O 1
ATOM 4054 N N . GLN A 1 493 ? -34.438 1.272 -16.5 1 75 493 GLN A N 1
ATOM 4055 C CA . GLN A 1 493 ? -35.781 1.749 -16.328 1 75 493 GLN A CA 1
ATOM 4056 C C . GLN A 1 493 ? -35.812 3.213 -15.898 1 75 493 GLN A C 1
ATOM 4058 O O . GLN A 1 493 ? -36.812 3.91 -16.094 1 75 493 GLN A O 1
ATOM 4063 N N . ASN A 1 494 ? -34.719 3.699 -15.25 1 83.44 494 ASN A N 1
ATOM 4064 C CA . ASN A 1 494 ? -34.812 5.035 -14.664 1 83.44 494 ASN A CA 1
ATOM 4065 C C . ASN A 1 494 ? -33.75 5.969 -15.266 1 83.44 494 ASN A C 1
ATOM 4067 O O . ASN A 1 494 ? -33.719 7.152 -14.93 1 83.44 494 ASN A O 1
ATOM 4071 N N . VAL A 1 495 ? -32.906 5.457 -16.219 1 85.19 495 VAL A N 1
ATOM 4072 C CA . VAL A 1 495 ? -31.766 6.191 -16.734 1 85.19 495 VAL A CA 1
ATOM 4073 C C . VAL A 1 495 ? -32.219 7.496 -17.375 1 85.19 495 VAL A C 1
ATOM 4075 O O . VAL A 1 495 ? -31.578 8.531 -17.234 1 85.19 495 VAL A O 1
ATOM 4078 N N . LEU A 1 496 ? -33.312 7.512 -18.016 1 83.38 496 LEU A N 1
ATOM 4079 C CA . LEU A 1 496 ? -33.781 8.711 -18.719 1 83.38 496 LEU A CA 1
ATOM 4080 C C . LEU A 1 496 ? -34.25 9.766 -17.719 1 83.38 496 LEU A C 1
ATOM 4082 O O . LEU A 1 496 ? -33.969 10.945 -17.875 1 83.38 496 LEU A O 1
ATOM 4086 N N . GLU A 1 497 ? -35 9.273 -16.766 1 87.31 497 GLU A N 1
ATOM 4087 C CA . GLU A 1 497 ? -35.469 10.188 -15.727 1 87.31 497 GLU A CA 1
ATOM 4088 C C . GLU A 1 497 ? -34.281 10.805 -14.961 1 87.31 497 GLU A C 1
ATOM 4090 O O . GLU A 1 497 ? -34.281 12.008 -14.695 1 87.31 497 GLU A O 1
ATOM 4095 N N . VAL A 1 498 ? -33.344 10 -14.633 1 91.81 498 VAL A N 1
ATOM 4096 C CA . VAL A 1 498 ? -32.188 10.461 -13.891 1 91.81 498 VAL A CA 1
ATOM 4097 C C . VAL A 1 498 ? -31.375 11.438 -14.742 1 91.81 498 VAL A C 1
ATOM 4099 O O . VAL A 1 498 ? -30.859 12.438 -14.234 1 91.81 498 VAL A O 1
ATOM 4102 N N . LYS A 1 499 ? -31.25 11.109 -16.047 1 91.44 499 LYS A N 1
ATOM 4103 C CA . LYS A 1 499 ? -30.547 12.008 -16.969 1 91.44 499 LYS A CA 1
ATOM 4104 C C . LYS A 1 499 ? -31.203 13.383 -17 1 91.44 499 LYS A C 1
ATOM 4106 O O . LYS A 1 499 ? -30.5 14.406 -16.969 1 91.44 499 LYS A O 1
ATOM 4111 N N . LYS A 1 500 ? -32.5 13.438 -16.969 1 92.56 500 LYS A N 1
ATOM 4112 C CA . LYS A 1 500 ? -33.25 14.703 -16.984 1 92.56 500 LYS A CA 1
ATOM 4113 C C . LYS A 1 500 ? -33 15.5 -15.703 1 92.56 500 LYS A C 1
ATOM 4115 O O . LYS A 1 500 ? -32.781 16.703 -15.758 1 92.56 500 LYS A O 1
ATOM 4120 N N . TRP A 1 501 ? -33.031 14.875 -14.617 1 93.81 501 TRP A N 1
ATOM 4121 C CA . TRP A 1 501 ? -32.75 15.539 -13.344 1 93.81 501 TRP A CA 1
ATOM 4122 C C . TRP A 1 501 ? -31.328 16.047 -13.297 1 93.81 501 TRP A C 1
ATOM 4124 O O . TRP A 1 501 ? -31.078 17.156 -12.82 1 93.81 501 TRP A O 1
ATOM 4134 N N . ALA A 1 502 ? -30.359 15.18 -13.75 1 94.56 502 ALA A N 1
ATOM 4135 C CA . ALA A 1 502 ? -28.953 15.562 -13.773 1 94.56 502 ALA A CA 1
ATOM 4136 C C . ALA A 1 502 ? -28.75 16.844 -14.578 1 94.56 502 ALA A C 1
ATOM 4138 O O . ALA A 1 502 ? -28 17.734 -14.164 1 94.56 502 ALA A O 1
ATOM 4139 N N . GLU A 1 503 ? -29.453 16.906 -15.688 1 93.94 503 GLU A N 1
ATOM 4140 C CA . GLU A 1 503 ? -29.375 18.094 -16.516 1 93.94 503 GLU A CA 1
ATOM 4141 C C . GLU A 1 503 ? -30.016 19.297 -15.844 1 93.94 503 GLU A C 1
ATOM 4143 O O . GLU A 1 503 ? -29.469 20.391 -15.836 1 93.94 503 GLU A O 1
ATOM 4148 N N . LYS A 1 504 ? -31.156 19.125 -15.266 1 94.94 504 LYS A N 1
ATOM 4149 C CA . LYS A 1 504 ? -31.906 20.188 -14.617 1 94.94 504 LYS A CA 1
ATOM 4150 C C . LYS A 1 504 ? -31.109 20.812 -13.477 1 94.94 504 LYS A C 1
ATOM 4152 O O . LYS A 1 504 ? -31.109 22.047 -13.312 1 94.94 504 LYS A O 1
ATOM 4157 N N . TYR A 1 505 ? -30.438 20.062 -12.719 1 95.12 505 TYR A N 1
ATOM 4158 C CA . TYR A 1 505 ? -29.75 20.547 -11.516 1 95.12 505 TYR A CA 1
ATOM 4159 C C . TYR A 1 505 ? -28.25 20.672 -11.758 1 95.12 505 TYR A C 1
ATOM 4161 O O . TYR A 1 505 ? -27.469 20.734 -10.812 1 95.12 505 TYR A O 1
ATOM 4169 N N . ASN A 1 506 ? -27.828 20.578 -13 1 94.19 506 ASN A N 1
ATOM 4170 C CA . ASN A 1 506 ? -26.453 20.828 -13.445 1 94.19 506 ASN A CA 1
ATOM 4171 C C . ASN A 1 506 ? -25.484 19.828 -12.828 1 94.19 506 ASN A C 1
ATOM 4173 O O . ASN A 1 506 ? -24.391 20.203 -12.391 1 94.19 506 ASN A O 1
ATOM 4177 N N . ALA A 1 507 ? -25.906 18.594 -12.547 1 94.5 507 ALA A N 1
ATOM 4178 C CA . ALA A 1 507 ? -25.031 17.5 -12.172 1 94.5 507 ALA A CA 1
ATOM 4179 C C . ALA A 1 507 ? -24.375 16.875 -13.398 1 94.5 507 ALA A C 1
ATOM 4181 O O . ALA A 1 507 ? -24.828 15.82 -13.875 1 94.5 507 ALA A O 1
ATOM 4182 N N . MET A 1 508 ? -23.328 17.391 -13.82 1 92 508 MET A N 1
ATOM 4183 C CA . MET A 1 508 ? -22.812 17.125 -15.164 1 92 508 MET A CA 1
ATOM 4184 C C . MET A 1 508 ? -22.109 15.781 -15.227 1 92 508 MET A C 1
ATOM 4186 O O . MET A 1 508 ? -22.125 15.117 -16.266 1 92 508 MET A O 1
ATOM 4190 N N . GLN A 1 509 ? -21.5 15.344 -14.18 1 92.88 509 GLN A N 1
ATOM 4191 C CA . GLN A 1 509 ? -20.875 14.031 -14.203 1 92.88 509 GLN A CA 1
ATOM 4192 C C . GLN A 1 509 ? -21.906 12.914 -14.289 1 92.88 509 GLN A C 1
ATOM 4194 O O . GLN A 1 509 ? -21.734 11.945 -15.023 1 92.88 509 GLN A O 1
ATOM 4199 N N . LEU A 1 510 ? -22.922 13.109 -13.516 1 93.31 510 LEU A N 1
ATOM 4200 C CA . LEU A 1 510 ? -24.016 12.156 -13.555 1 93.31 510 LEU A CA 1
ATOM 4201 C C . LEU A 1 510 ? -24.688 12.164 -14.922 1 93.31 510 LEU A C 1
ATOM 4203 O O . LEU A 1 510 ? -25.062 11.109 -15.445 1 93.31 510 LEU A O 1
ATOM 4207 N N . PHE A 1 511 ? -24.828 13.367 -15.484 1 93.31 511 PHE A N 1
ATOM 4208 C CA . PHE A 1 511 ? -25.406 13.523 -16.812 1 93.31 511 PHE A CA 1
ATOM 4209 C C . PHE A 1 511 ? -24.594 12.758 -17.844 1 93.31 511 PHE A C 1
ATOM 4211 O O . PHE A 1 511 ? -25.141 12.016 -18.656 1 93.31 511 PHE A O 1
ATOM 4218 N N . SER A 1 512 ? -23.328 12.922 -17.766 1 90.12 512 SER A N 1
ATOM 4219 C CA . SER A 1 512 ? -22.422 12.25 -18.688 1 90.12 512 SER A CA 1
ATOM 4220 C C . SER A 1 512 ? -22.469 10.742 -18.516 1 90.12 512 SER A C 1
ATOM 4222 O O . SER A 1 512 ? -22.438 9.992 -19.5 1 90.12 512 SER A O 1
ATOM 4224 N N . TYR A 1 513 ? -22.5 10.297 -17.344 1 92 513 TYR A N 1
ATOM 4225 C CA . TYR A 1 513 ? -22.594 8.867 -17.062 1 92 513 TYR A CA 1
ATOM 4226 C C . TYR A 1 513 ? -23.859 8.273 -17.688 1 92 513 TYR A C 1
ATOM 4228 O O . TYR A 1 513 ? -23.812 7.207 -18.297 1 92 513 TYR A O 1
ATOM 4236 N N . CYS A 1 514 ? -24.969 8.906 -17.438 1 89.69 514 CYS A N 1
ATOM 4237 C CA . CYS A 1 514 ? -26.234 8.43 -17.984 1 89.69 514 CYS A CA 1
ATOM 4238 C C . CYS A 1 514 ? -26.188 8.414 -19.5 1 89.69 514 CYS A C 1
ATOM 4240 O O . CYS A 1 514 ? -26.75 7.512 -20.141 1 89.69 514 CYS A O 1
ATOM 4242 N N . LYS A 1 515 ? -25.578 9.414 -20.062 1 87.25 515 LYS A N 1
ATOM 4243 C CA . LYS A 1 515 ? -25.391 9.461 -21.516 1 87.25 515 LYS A CA 1
ATOM 4244 C C . LYS A 1 515 ? -24.594 8.266 -22.016 1 87.25 515 LYS A C 1
ATOM 4246 O O . LYS A 1 515 ? -24.969 7.613 -22.984 1 87.25 515 LYS A O 1
ATOM 4251 N N . ASP A 1 516 ? -23.547 7.992 -21.375 1 87.5 516 ASP A N 1
ATOM 4252 C CA . ASP A 1 516 ? -22.703 6.855 -21.734 1 87.5 516 ASP A CA 1
ATOM 4253 C C . ASP A 1 516 ? -23.438 5.535 -21.516 1 87.5 516 ASP A C 1
ATOM 4255 O O . ASP A 1 516 ? -23.297 4.602 -22.312 1 87.5 516 ASP A O 1
ATOM 4259 N N . TYR A 1 517 ? -24.141 5.453 -20.438 1 87.62 517 TYR A N 1
ATOM 4260 C CA . TYR A 1 517 ? -24.938 4.262 -20.141 1 87.62 517 TYR A CA 1
ATOM 4261 C C . TYR A 1 517 ? -25.922 3.979 -21.266 1 87.62 517 TYR A C 1
ATOM 4263 O O . TYR A 1 517 ? -26.078 2.832 -21.703 1 87.62 517 TYR A O 1
ATOM 4271 N N . LYS A 1 518 ? -26.578 4.977 -21.688 1 83.31 518 LYS A N 1
ATOM 4272 C CA . LYS A 1 518 ? -27.531 4.867 -22.797 1 83.31 518 LYS A CA 1
ATOM 4273 C C . LYS A 1 518 ? -26.828 4.434 -24.078 1 83.31 518 LYS A C 1
ATOM 4275 O O . LYS A 1 518 ? -27.312 3.551 -24.781 1 83.31 518 LYS A O 1
ATOM 4280 N N . LYS A 1 519 ? -25.734 5.051 -24.359 1 82.19 519 LYS A N 1
ATOM 4281 C CA . LYS A 1 519 ? -24.984 4.75 -25.578 1 82.19 519 LYS A CA 1
ATOM 4282 C C . LYS A 1 519 ? -24.5 3.301 -25.578 1 82.19 519 LYS A C 1
ATOM 4284 O O . LYS A 1 519 ? -24.641 2.602 -26.594 1 82.19 519 LYS A O 1
ATOM 4289 N N . GLU A 1 520 ? -24 2.9 -24.469 1 81.62 520 GLU A N 1
ATOM 4290 C CA . GLU A 1 520 ? -23.438 1.562 -24.375 1 81.62 520 GLU A CA 1
ATOM 4291 C C . GLU A 1 520 ? -24.516 0.49 -24.422 1 81.62 520 GLU A C 1
ATOM 4293 O O . GLU A 1 520 ? -24.266 -0.632 -24.875 1 81.62 520 GLU A O 1
ATOM 4298 N N . ASN A 1 521 ? -25.719 0.791 -23.969 1 81.12 521 ASN A N 1
ATOM 4299 C CA . ASN A 1 521 ? -26.797 -0.193 -23.875 1 81.12 521 ASN A CA 1
ATOM 4300 C C . ASN A 1 521 ? -27.922 0.115 -24.859 1 81.12 521 ASN A C 1
ATOM 4302 O O . ASN A 1 521 ? -29.062 -0.331 -24.672 1 81.12 521 ASN A O 1
ATOM 4306 N N . LEU A 1 522 ? -27.656 0.829 -25.906 1 76.56 522 LEU A N 1
ATOM 4307 C CA . LEU A 1 522 ? -28.656 1.351 -26.828 1 76.56 522 LEU A CA 1
ATOM 4308 C C . LEU A 1 522 ? -29.453 0.216 -27.469 1 76.56 522 LEU A C 1
ATOM 4310 O O . LEU A 1 522 ? -30.688 0.279 -27.547 1 76.56 522 LEU A O 1
ATOM 4314 N N . ALA A 1 523 ? -28.703 -0.812 -27.938 1 68.62 523 ALA A N 1
ATOM 4315 C CA . ALA A 1 523 ? -29.344 -1.936 -28.625 1 68.62 523 ALA A CA 1
ATOM 4316 C C . ALA A 1 523 ? -30.359 -2.621 -27.703 1 68.62 523 ALA A C 1
ATOM 4318 O O . ALA A 1 523 ? -31.484 -2.916 -28.125 1 68.62 523 ALA A O 1
ATOM 4319 N N . LEU A 1 524 ? -29.984 -2.756 -26.531 1 72.56 524 LEU A N 1
ATOM 4320 C CA . LEU A 1 524 ? -30.844 -3.443 -25.562 1 72.56 524 LEU A CA 1
ATOM 4321 C C . LEU A 1 524 ? -32 -2.553 -25.125 1 72.56 524 LEU A C 1
ATOM 4323 O O . LEU A 1 524 ? -33.125 -3.031 -24.953 1 72.56 524 LEU A O 1
ATOM 4327 N N . LEU A 1 525 ? -31.719 -1.324 -25.047 1 73.38 525 LEU A N 1
ATOM 4328 C CA . LEU A 1 525 ? -32.719 -0.371 -24.609 1 73.38 525 LEU A CA 1
ATOM 4329 C C . LEU A 1 525 ? -33.812 -0.191 -25.672 1 73.38 525 LEU A C 1
ATOM 4331 O O . LEU A 1 525 ? -34.969 -0.056 -25.359 1 73.38 525 LEU A O 1
ATOM 4335 N N . VAL A 1 526 ? -33.406 -0.226 -26.969 1 64 526 VAL A N 1
ATOM 4336 C CA . VAL A 1 526 ? -34.344 -0.09 -28.094 1 64 526 VAL A CA 1
ATOM 4337 C C . VAL A 1 526 ? -35.219 -1.336 -28.203 1 64 526 VAL A C 1
ATOM 4339 O O . VAL A 1 526 ? -36.406 -1.233 -28.391 1 64 526 VAL A O 1
ATOM 4342 N N . ARG A 1 527 ? -34.469 -2.432 -28.188 1 63.06 527 ARG A N 1
ATOM 4343 C CA . ARG A 1 527 ? -35.188 -3.703 -28.328 1 63.06 527 ARG A CA 1
ATOM 4344 C C . ARG A 1 527 ? -36.281 -3.846 -27.281 1 63.06 527 ARG A C 1
ATOM 4346 O O . ARG A 1 527 ? -37.344 -4.41 -27.547 1 63.06 527 ARG A O 1
ATOM 4353 N N . HIS A 1 528 ? -36 -3.373 -26.172 1 58.41 528 HIS A N 1
ATOM 4354 C CA . HIS A 1 528 ? -36.906 -3.635 -25.062 1 58.41 528 HIS A CA 1
ATOM 4355 C C . HIS A 1 528 ? -37.844 -2.467 -24.844 1 58.41 528 HIS A C 1
ATOM 4357 O O . HIS A 1 528 ? -38.375 -2.273 -23.75 1 58.41 528 HIS A O 1
ATOM 4363 N N . ARG A 1 529 ? -38.219 -1.945 -26.016 1 52.09 529 ARG A N 1
ATOM 4364 C CA . ARG A 1 529 ? -39.219 -0.881 -26.094 1 52.09 529 ARG A CA 1
ATOM 4365 C C . ARG A 1 529 ? -39 0.137 -24.969 1 52.09 529 ARG A C 1
ATOM 4367 O O . ARG A 1 529 ? -39.969 0.751 -24.5 1 52.09 529 ARG A O 1
ATOM 4374 N N . CYS A 1 530 ? -37.906 -0.042 -24.328 1 51.31 530 CYS A N 1
ATOM 4375 C CA . CYS A 1 530 ? -37.719 1.121 -23.469 1 51.31 530 CYS A CA 1
ATOM 4376 C C . CYS A 1 530 ? -37.625 2.398 -24.297 1 51.31 530 CYS A C 1
ATOM 4378 O O . CYS A 1 530 ? -37.156 3.426 -23.812 1 51.31 530 CYS A O 1
ATOM 4380 N N . ALA A 1 531 ? -37.906 2.174 -25.578 1 42.75 531 ALA A N 1
ATOM 4381 C CA . ALA A 1 531 ? -37.969 3.174 -26.641 1 42.75 531 ALA A CA 1
ATOM 4382 C C . ALA A 1 531 ? -38.75 4.406 -26.203 1 42.75 531 ALA A C 1
ATOM 4384 O O . ALA A 1 531 ? -38.406 5.531 -26.562 1 42.75 531 ALA A O 1
ATOM 4385 N N . ASP A 1 532 ? -39.906 4.082 -25.734 1 45.03 532 ASP A N 1
ATOM 4386 C CA . ASP A 1 532 ? -40.625 5.285 -25.344 1 45.03 532 ASP A CA 1
ATOM 4387 C C . ASP A 1 532 ? -39.812 6.117 -24.359 1 45.03 532 ASP A C 1
ATOM 4389 O O . ASP A 1 532 ? -40.125 7.289 -24.125 1 45.03 532 ASP A O 1
ATOM 4393 N N . LEU A 1 533 ? -39.094 5.418 -23.625 1 44.34 533 LEU A N 1
ATOM 4394 C CA . LEU A 1 533 ? -38.312 6.086 -22.578 1 44.34 533 LEU A CA 1
ATOM 4395 C C . LEU A 1 533 ? -37.156 6.871 -23.172 1 44.34 533 LEU A C 1
ATOM 4397 O O . LEU A 1 533 ? -36.5 7.656 -22.484 1 44.34 533 LEU A O 1
ATOM 4401 N N . LEU A 1 534 ? -36.656 6.352 -24.406 1 45.56 534 LEU A N 1
ATOM 4402 C CA . LEU A 1 534 ? -35.531 7.027 -25 1 45.56 534 LEU A CA 1
ATOM 4403 C C . LEU A 1 534 ? -35.969 8.273 -25.766 1 45.56 534 LEU A C 1
ATOM 4405 O O . LEU A 1 534 ? -36.875 8.203 -26.609 1 45.56 534 LEU A O 1
ATOM 4409 N N . ASP A 1 535 ? -36.438 9.227 -25.234 1 44.84 535 ASP A N 1
ATOM 4410 C CA . ASP A 1 535 ? -36.469 10.438 -26.047 1 44.84 535 ASP A CA 1
ATOM 4411 C C . ASP A 1 535 ? -35.344 10.453 -27.078 1 44.84 535 ASP A C 1
ATOM 4413 O O . ASP A 1 535 ? -34.312 11.102 -26.875 1 44.84 535 ASP A O 1
ATOM 4417 N N . VAL A 1 536 ? -35.031 9.312 -27.703 1 43 536 VAL A N 1
ATOM 4418 C CA . VAL A 1 536 ? -33.969 9.203 -28.703 1 43 536 VAL A CA 1
ATOM 4419 C C . VAL A 1 536 ? -34.156 10.281 -29.766 1 43 536 VAL A C 1
ATOM 4421 O O . VAL A 1 536 ? -35.25 10.438 -30.328 1 43 536 VAL A O 1
ATOM 4424 N N . ASP A 1 537 ? -33.531 11.312 -29.75 1 41.5 537 ASP A N 1
ATOM 4425 C CA . ASP A 1 537 ? -33.406 12.141 -30.938 1 41.5 537 ASP A CA 1
ATOM 4426 C C . ASP A 1 537 ? -33.219 11.281 -32.188 1 41.5 537 ASP A C 1
ATOM 4428 O O . ASP A 1 537 ? -32.625 10.211 -32.125 1 41.5 537 ASP A O 1
ATOM 4432 N N . GLU A 1 538 ? -34.156 11.25 -33.156 1 41 538 GLU A N 1
ATOM 4433 C CA . GLU A 1 538 ? -34.312 10.625 -34.469 1 41 538 GLU A CA 1
ATOM 4434 C C . GLU A 1 538 ? -32.938 10.32 -35.094 1 41 538 GLU A C 1
ATOM 4436 O O . GLU A 1 538 ? -32.781 9.297 -35.75 1 41 538 GLU A O 1
ATOM 4441 N N . ASP A 1 539 ? -31.938 11.18 -35.062 1 42.38 539 ASP A N 1
ATOM 4442 C CA . ASP A 1 539 ? -30.688 11.086 -35.781 1 42.38 539 ASP A CA 1
ATOM 4443 C C . ASP A 1 539 ? -29.797 9.977 -35.219 1 42.38 539 ASP A C 1
ATOM 4445 O O . ASP A 1 539 ? -29.109 9.281 -35.969 1 42.38 539 ASP A O 1
ATOM 4449 N N . GLU A 1 540 ? -29.781 9.711 -34 1 43.34 540 GLU A N 1
ATOM 4450 C CA . GLU A 1 540 ? -28.875 8.742 -33.375 1 43.34 540 GLU A CA 1
ATOM 4451 C C . GLU A 1 540 ? -29.406 7.32 -33.5 1 43.34 540 GLU A C 1
ATOM 4453 O O . GLU A 1 540 ? -28.641 6.375 -33.688 1 43.34 540 GLU A O 1
ATOM 4458 N N . LEU A 1 541 ? -30.656 7.062 -33.469 1 44.44 541 LEU A N 1
ATOM 4459 C CA . LEU A 1 541 ? -31.281 5.766 -33.75 1 44.44 541 LEU A CA 1
ATOM 4460 C C . LEU A 1 541 ? -31.016 5.332 -35.188 1 44.44 541 LEU A C 1
ATOM 4462 O O . LEU A 1 541 ? -30.766 4.156 -35.438 1 44.44 541 LEU A O 1
ATOM 4466 N N . SER A 1 542 ? -31.141 6.145 -36.156 1 42.78 542 SER A N 1
ATOM 4467 C CA . SER A 1 542 ? -30.922 5.812 -37.531 1 42.78 542 SER A CA 1
ATOM 4468 C C . SER A 1 542 ? -29.516 5.246 -37.781 1 42.78 542 SER A C 1
ATOM 4470 O O . SER A 1 542 ? -29.344 4.332 -38.562 1 42.78 542 SER A O 1
ATOM 4472 N N . GLU A 1 543 ? -28.484 5.738 -37.188 1 43.19 543 GLU A N 1
ATOM 4473 C CA . GLU A 1 543 ? -27.141 5.219 -37.406 1 43.19 543 GLU A CA 1
ATOM 4474 C C . GLU A 1 543 ? -26.969 3.838 -36.781 1 43.19 543 GLU A C 1
ATOM 4476 O O . GLU A 1 543 ? -26.25 2.99 -37.312 1 43.19 543 GLU A O 1
ATOM 4481 N N . LEU A 1 544 ? -27.578 3.57 -35.656 1 41.22 544 LEU A N 1
ATOM 4482 C CA . LEU A 1 544 ? -27.375 2.303 -34.969 1 41.22 544 LEU A CA 1
ATOM 4483 C C . LEU A 1 544 ? -28.188 1.189 -35.625 1 41.22 544 LEU A C 1
ATOM 4485 O O . LEU A 1 544 ? -27.75 0.036 -35.656 1 41.22 544 LEU A O 1
ATOM 4489 N N . LEU A 1 545 ? -29.438 1.341 -36.031 1 41.34 545 LEU A N 1
ATOM 4490 C CA . LEU A 1 545 ? -30.172 0.275 -36.688 1 41.34 545 LEU A CA 1
ATOM 4491 C C . LEU A 1 545 ? -29.469 -0.173 -37.969 1 41.34 545 LEU A C 1
ATOM 4493 O O . LEU A 1 545 ? -29.688 -1.283 -38.438 1 41.34 545 LEU A O 1
ATOM 4497 N N . ASP A 1 546 ? -28.797 0.651 -38.688 1 40.81 546 ASP A N 1
ATOM 4498 C CA . ASP A 1 546 ? -28.078 0.172 -39.875 1 40.81 546 ASP A CA 1
ATOM 4499 C C . ASP A 1 546 ? -26.938 -0.765 -39.469 1 40.81 546 ASP A C 1
ATOM 4501 O O . ASP A 1 546 ? -26.391 -1.479 -40.312 1 40.81 546 ASP A O 1
ATOM 4505 N N . VAL A 1 547 ? -26.344 -0.625 -38.312 1 36.97 547 VAL A N 1
ATOM 4506 C CA . VAL A 1 547 ? -25.219 -1.501 -38.031 1 36.97 547 VAL A CA 1
ATOM 4507 C C . VAL A 1 547 ? -25.734 -2.861 -37.562 1 36.97 547 VAL A C 1
ATOM 4509 O O . VAL A 1 547 ? -24.938 -3.744 -37.188 1 36.97 547 VAL A O 1
ATOM 4512 N N . ASP A 1 548 ? -26.984 -3.115 -37.312 1 37.25 548 ASP A N 1
ATOM 4513 C CA . ASP A 1 548 ? -27.438 -4.359 -36.688 1 37.25 548 ASP A CA 1
ATOM 4514 C C . ASP A 1 548 ? -26.969 -5.57 -37.5 1 37.25 548 ASP A C 1
ATOM 4516 O O . ASP A 1 548 ? -26.719 -6.637 -36.938 1 37.25 548 ASP A O 1
ATOM 4520 N N . GLU A 1 549 ? -27.312 -5.609 -38.844 1 35.34 549 GLU A N 1
ATOM 4521 C CA . GLU A 1 549 ? -27.312 -6.887 -39.562 1 35.34 549 GLU A CA 1
ATOM 4522 C C . GLU A 1 549 ? -25.906 -7.48 -39.594 1 35.34 549 GLU A C 1
ATOM 4524 O O . GLU A 1 549 ? -25.734 -8.688 -39.469 1 35.34 549 GLU A O 1
ATOM 4529 N N . ASN A 1 550 ? -24.922 -6.758 -40.156 1 34.78 550 ASN A N 1
ATOM 4530 C CA . ASN A 1 550 ? -23.641 -7.355 -40.531 1 34.78 550 ASN A CA 1
ATOM 4531 C C . ASN A 1 550 ? -22.734 -7.547 -39.312 1 34.78 550 ASN A C 1
ATOM 4533 O O . ASN A 1 550 ? -22.031 -8.555 -39.219 1 34.78 550 ASN A O 1
ATOM 4537 N N . GLU A 1 551 ? -22.516 -6.539 -38.406 1 33.59 551 GLU A N 1
ATOM 4538 C CA . GLU A 1 551 ? -21.422 -6.566 -37.438 1 33.59 551 GLU A CA 1
ATOM 4539 C C . GLU A 1 551 ? -21.828 -7.309 -36.188 1 33.59 551 GLU A C 1
ATOM 4541 O O . GLU A 1 551 ? -21.016 -7.473 -35.25 1 33.59 551 GLU A O 1
ATOM 4546 N N . LEU A 1 552 ? -23.047 -7.605 -35.844 1 32.53 552 LEU A N 1
ATOM 4547 C CA . LEU A 1 552 ? -23.406 -8.438 -34.688 1 32.53 552 LEU A CA 1
ATOM 4548 C C . LEU A 1 552 ? -22.719 -9.789 -34.75 1 32.53 552 LEU A C 1
ATOM 4550 O O . LEU A 1 552 ? -22.328 -10.344 -33.719 1 32.53 552 LEU A O 1
ATOM 4554 N N . SER A 1 553 ? -22.609 -10.367 -35.969 1 32.94 553 SER A N 1
ATOM 4555 C CA . SER A 1 553 ? -21.969 -11.664 -36.125 1 32.94 553 SER A CA 1
ATOM 4556 C C . SER A 1 553 ? -20.5 -11.617 -35.688 1 32.94 553 SER A C 1
ATOM 4558 O O . SER A 1 553 ? -20 -12.547 -35.062 1 32.94 553 SER A O 1
ATOM 4560 N N . GLU A 1 554 ? -19.688 -10.555 -36.125 1 34.19 554 GLU A N 1
ATOM 4561 C CA . GLU A 1 554 ? -18.234 -10.523 -35.906 1 34.19 554 GLU A CA 1
ATOM 4562 C C . GLU A 1 554 ? -17.891 -10.109 -34.469 1 34.19 554 GLU A C 1
ATOM 4564 O O . GLU A 1 554 ? -16.797 -10.383 -34 1 34.19 554 GLU A O 1
ATOM 4569 N N . ALA A 1 555 ? -18.594 -9.273 -33.812 1 30.73 555 ALA A N 1
ATOM 4570 C CA . ALA A 1 555 ? -18.25 -8.789 -32.469 1 30.73 555 ALA A CA 1
ATOM 4571 C C . ALA A 1 555 ? -18.422 -9.883 -31.422 1 30.73 555 ALA A C 1
ATOM 4573 O O . ALA A 1 555 ? -17.875 -9.781 -30.328 1 30.73 555 ALA A O 1
ATOM 4574 N N . LEU A 1 556 ? -19.281 -10.836 -31.469 1 32.03 556 LEU A N 1
ATOM 4575 C CA . LEU A 1 556 ? -19.281 -12.008 -30.594 1 32.03 556 LEU A CA 1
ATOM 4576 C C . LEU A 1 556 ? -17.922 -12.703 -30.625 1 32.03 556 LEU A C 1
ATOM 4578 O O . LEU A 1 556 ? -17.5 -13.297 -29.641 1 32.03 556 LEU A O 1
ATOM 4582 N N . ASP A 1 557 ? -17.203 -12.648 -31.781 1 33.44 557 ASP A N 1
ATOM 4583 C CA . ASP A 1 557 ? -15.891 -13.297 -31.859 1 33.44 557 ASP A CA 1
ATOM 4584 C C . ASP A 1 557 ? -14.859 -12.555 -31.016 1 33.44 557 ASP A C 1
ATOM 4586 O O . ASP A 1 557 ? -14.008 -13.18 -30.375 1 33.44 557 ASP A O 1
ATOM 4590 N N . ASP A 1 558 ? -14.766 -11.219 -31 1 32.88 558 ASP A N 1
ATOM 4591 C CA . ASP A 1 558 ? -13.688 -10.477 -30.359 1 32.88 558 ASP A CA 1
ATOM 4592 C C . ASP A 1 558 ? -13.93 -10.367 -28.844 1 32.88 558 ASP A C 1
ATOM 4594 O O . ASP A 1 558 ? -13 -10.078 -28.094 1 32.88 558 ASP A O 1
ATOM 4598 N N . TYR A 1 559 ? -15.094 -10.227 -28.25 1 31.64 559 TYR A N 1
ATOM 4599 C CA . TYR A 1 559 ? -15.297 -10.273 -26.812 1 31.64 559 TYR A CA 1
ATOM 4600 C C . TYR A 1 559 ? -14.766 -11.586 -26.234 1 31.64 559 TYR A C 1
ATOM 4602 O O . TYR A 1 559 ? -14.711 -11.758 -25.016 1 31.64 559 TYR A O 1
ATOM 4610 N N . GLU A 1 560 ? -14.562 -12.617 -26.984 1 32.41 560 GLU A N 1
ATOM 4611 C CA . GLU A 1 560 ? -13.992 -13.914 -26.609 1 32.41 560 GLU A CA 1
ATOM 4612 C C . GLU A 1 560 ? -12.641 -13.742 -25.906 1 32.41 560 GLU A C 1
ATOM 4614 O O . GLU A 1 560 ? -12.352 -14.43 -24.938 1 32.41 560 GLU A O 1
ATOM 4619 N N . ASP A 1 561 ? -11.75 -12.945 -26.469 1 32.69 561 ASP A N 1
ATOM 4620 C CA . ASP A 1 561 ? -10.367 -12.883 -26 1 32.69 561 ASP A CA 1
ATOM 4621 C C . ASP A 1 561 ? -10.273 -12.102 -24.688 1 32.69 561 ASP A C 1
ATOM 4623 O O . ASP A 1 561 ? -9.438 -12.414 -23.844 1 32.69 561 ASP A O 1
ATOM 4627 N N . GLU A 1 562 ? -10.984 -11 -24.438 1 32 562 GLU A N 1
ATOM 4628 C CA . GLU A 1 562 ? -10.719 -10.18 -23.266 1 32 562 GLU A CA 1
ATOM 4629 C C . GLU A 1 562 ? -11.336 -10.789 -22.016 1 32 562 GLU A C 1
ATOM 4631 O O . GLU A 1 562 ? -10.891 -10.516 -20.906 1 32 562 GLU A O 1
ATOM 4636 N N . ILE A 1 563 ? -12.461 -11.469 -22.031 1 33.38 563 ILE A N 1
ATOM 4637 C CA . ILE A 1 563 ? -12.984 -12.039 -20.797 1 33.38 563 ILE A CA 1
ATOM 4638 C C . ILE A 1 563 ? -11.992 -13.055 -20.234 1 33.38 563 ILE A C 1
ATOM 4640 O O . ILE A 1 563 ? -12.031 -13.367 -19.047 1 33.38 563 ILE A O 1
ATOM 4644 N N . ASP A 1 564 ? -11.188 -13.68 -20.953 1 32.03 564 ASP A N 1
ATOM 4645 C CA . ASP A 1 564 ? -10.25 -14.602 -20.312 1 32.03 564 ASP A CA 1
ATOM 4646 C C . ASP A 1 564 ? -9.461 -13.898 -19.219 1 32.03 564 ASP A C 1
ATOM 4648 O O . ASP A 1 564 ? -9 -14.539 -18.266 1 32.03 564 ASP A O 1
ATOM 4652 N N . ASN A 1 565 ? -9.086 -12.648 -19.406 1 30.12 565 ASN A N 1
ATOM 4653 C CA . ASN A 1 565 ? -8.148 -12.078 -18.453 1 30.12 565 ASN A CA 1
ATOM 4654 C C . ASN A 1 565 ? -8.867 -11.602 -17.188 1 30.12 565 ASN A C 1
ATOM 4656 O O . ASN A 1 565 ? -8.242 -11.023 -16.297 1 30.12 565 ASN A O 1
ATOM 4660 N N . LEU A 1 566 ? -10.125 -11.227 -17.219 1 29.8 566 LEU A N 1
ATOM 4661 C CA . LEU A 1 566 ? -10.672 -10.727 -15.961 1 29.8 566 LEU A CA 1
ATOM 4662 C C . LEU A 1 566 ? -10.898 -11.867 -14.969 1 29.8 566 LEU A C 1
ATOM 4664 O O . LEU A 1 566 ? -11.688 -11.734 -14.031 1 29.8 566 LEU A O 1
ATOM 4668 N N . GLU A 1 567 ? -10.406 -13.094 -15.125 1 31.28 567 GLU A N 1
ATOM 4669 C CA . GLU A 1 567 ? -10.617 -14.273 -14.297 1 31.28 567 GLU A CA 1
ATOM 4670 C C . GLU A 1 567 ? -10.422 -13.953 -12.82 1 31.28 567 GLU A C 1
ATOM 4672 O O . GLU A 1 567 ? -11.055 -14.562 -11.961 1 31.28 567 GLU A O 1
ATOM 4677 N N . SER A 1 568 ? -9.305 -13.352 -12.305 1 29.97 568 SER A N 1
ATOM 4678 C CA . SER A 1 568 ? -8.727 -13.844 -11.062 1 29.97 568 SER A CA 1
ATOM 4679 C C . SER A 1 568 ? -9.57 -13.43 -9.859 1 29.97 568 SER A C 1
ATOM 4681 O O . SER A 1 568 ? -9.625 -14.148 -8.859 1 29.97 568 SER A O 1
ATOM 4683 N N . SER A 1 569 ? -10.148 -12.203 -9.734 1 27.86 569 SER A N 1
ATOM 4684 C CA . SER A 1 569 ? -10.281 -11.711 -8.367 1 27.86 569 SER A CA 1
ATOM 4685 C C . SER A 1 569 ? -11.594 -12.172 -7.734 1 27.86 569 SER A C 1
ATOM 4687 O O . SER A 1 569 ? -11.812 -11.984 -6.535 1 27.86 569 SER A O 1
ATOM 4689 N N . GLU A 1 570 ? -12.656 -12.484 -8.438 1 30.34 570 GLU A N 1
ATOM 4690 C CA . GLU A 1 570 ? -13.883 -12.578 -7.652 1 30.34 570 GLU A CA 1
ATOM 4691 C C . GLU A 1 570 ? -13.992 -13.93 -6.953 1 30.34 570 GLU A C 1
ATOM 4693 O O . GLU A 1 570 ? -14.75 -14.797 -7.383 1 30.34 570 GLU A O 1
ATOM 4698 N N . GLU A 1 571 ? -12.984 -14.68 -6.512 1 30.78 571 GLU A N 1
ATOM 4699 C CA . GLU A 1 571 ? -12.945 -16 -5.891 1 30.78 571 GLU A CA 1
ATOM 4700 C C . GLU A 1 571 ? -13.828 -16.047 -4.645 1 30.78 571 GLU A C 1
ATOM 4702 O O . GLU A 1 571 ? -14.438 -17.078 -4.352 1 30.78 571 GLU A O 1
ATOM 4707 N N . ASP A 1 572 ? -13.93 -15.031 -3.711 1 28.72 572 ASP A N 1
ATOM 4708 C CA . ASP A 1 572 ? -14.156 -15.289 -2.293 1 28.72 572 ASP A CA 1
ATOM 4709 C C . ASP A 1 572 ? -15.641 -15.516 -2.008 1 28.72 572 ASP A C 1
ATOM 4711 O O . ASP A 1 572 ? -16 -15.938 -0.909 1 28.72 572 ASP A O 1
ATOM 4715 N N . ILE A 1 573 ? -16.5 -15.148 -2.787 1 28.95 573 ILE A N 1
ATOM 4716 C CA . ILE A 1 573 ? -17.828 -15.078 -2.158 1 28.95 573 ILE A CA 1
ATOM 4717 C C . ILE A 1 573 ? -18.438 -16.469 -2.09 1 28.95 573 ILE A C 1
ATOM 4719 O O . ILE A 1 573 ? -19.109 -16.812 -1.108 1 28.95 573 ILE A O 1
ATOM 4723 N N . TRP A 1 574 ? -18.312 -17.344 -3.096 1 30.02 574 TRP A N 1
ATOM 4724 C CA . TRP A 1 574 ? -19.266 -18.438 -3.215 1 30.02 574 TRP A CA 1
ATOM 4725 C C . TRP A 1 574 ? -18.875 -19.594 -2.297 1 30.02 574 TRP A C 1
ATOM 4727 O O . TRP A 1 574 ? -19.484 -20.672 -2.348 1 30.02 574 TRP A O 1
ATOM 4737 N N . ASP A 1 575 ? -17.828 -19.703 -1.575 1 29.61 575 ASP A N 1
ATOM 4738 C CA . ASP A 1 575 ? -17.453 -20.953 -0.914 1 29.61 575 ASP A CA 1
ATOM 4739 C C . ASP A 1 575 ? -18.547 -21.406 0.049 1 29.61 575 ASP A C 1
ATOM 4741 O O . ASP A 1 575 ? -18.609 -22.594 0.4 1 29.61 575 ASP A O 1
ATOM 4745 N N . CYS A 1 576 ? -19.203 -20.641 0.862 1 27.14 576 CYS A N 1
ATOM 4746 C CA . CYS A 1 576 ? -19.594 -21.188 2.16 1 27.14 576 CYS A CA 1
ATOM 4747 C C . CYS A 1 576 ? -20.766 -22.125 2.025 1 27.14 576 CYS A C 1
ATOM 4749 O O . CYS A 1 576 ? -20.766 -23.219 2.594 1 27.14 576 CYS A O 1
ATOM 4751 N N . LYS A 1 577 ? -22.156 -21.609 1.858 1 30.64 577 LYS A N 1
ATOM 4752 C CA . LYS A 1 577 ? -23.281 -22.172 2.594 1 30.64 577 LYS A CA 1
ATOM 4753 C C . LYS A 1 577 ? -23.844 -23.391 1.894 1 30.64 577 LYS A C 1
ATOM 4755 O O . LYS A 1 577 ? -24.75 -24.062 2.414 1 30.64 577 LYS A O 1
ATOM 4760 N N . ILE A 1 578 ? -23.578 -23.516 0.695 1 30.28 578 ILE A N 1
ATOM 4761 C CA . ILE A 1 578 ? -24.344 -24.562 0.044 1 30.28 578 ILE A CA 1
ATOM 4762 C C . ILE A 1 578 ? -23.781 -25.938 0.462 1 30.28 578 ILE A C 1
ATOM 4764 O O . ILE A 1 578 ? -24.5 -26.938 0.409 1 30.28 578 ILE A O 1
ATOM 4768 N N . ASP A 1 579 ? -22.609 -26.062 0.87 1 32.44 579 ASP A N 1
ATOM 4769 C CA . ASP A 1 579 ? -22.016 -27.391 1.036 1 32.44 579 ASP A CA 1
ATOM 4770 C C . ASP A 1 579 ? -22.672 -28.141 2.188 1 32.44 579 ASP A C 1
ATOM 4772 O O . ASP A 1 579 ? -22.766 -29.375 2.158 1 32.44 579 ASP A O 1
ATOM 4776 N N . THR A 1 580 ? -23.078 -27.422 3.234 1 33.94 580 THR A N 1
ATOM 4777 C CA . THR A 1 580 ? -23.25 -28.172 4.477 1 33.94 580 THR A CA 1
ATOM 4778 C C . THR A 1 580 ? -24.5 -29.031 4.418 1 33.94 580 THR A C 1
ATOM 4780 O O . THR A 1 580 ? -24.531 -30.141 4.953 1 33.94 580 THR A O 1
ATOM 4783 N N . GLU A 1 581 ? -25.609 -28.453 3.873 1 32.41 581 GLU A N 1
ATOM 4784 C CA . GLU A 1 581 ? -26.859 -29.156 4.18 1 32.41 581 GLU A CA 1
ATOM 4785 C C . GLU A 1 581 ? -27.031 -30.375 3.277 1 32.41 581 GLU A C 1
ATOM 4787 O O . GLU A 1 581 ? -27.891 -31.219 3.533 1 32.41 581 GLU A O 1
ATOM 4792 N N . PHE A 1 582 ? -26.328 -30.391 2.248 1 30.8 582 PHE A N 1
ATOM 4793 C CA . PHE A 1 582 ? -26.562 -31.484 1.319 1 30.8 582 PHE A CA 1
ATOM 4794 C C . PHE A 1 582 ? -26.094 -32.812 1.908 1 30.8 582 PHE A C 1
ATOM 4796 O O . PHE A 1 582 ? -26.594 -33.875 1.545 1 30.8 582 PHE A O 1
ATOM 4803 N N . GLU A 1 583 ? -25.062 -32.844 2.779 1 34.38 583 GLU A N 1
ATOM 4804 C CA . GLU A 1 583 ? -24.625 -34.094 3.33 1 34.38 583 GLU A CA 1
ATOM 4805 C C . GLU A 1 583 ? -25.75 -34.812 4.082 1 34.38 583 GLU A C 1
ATOM 4807 O O . GLU A 1 583 ? -25.719 -36.031 4.289 1 34.38 583 GLU A O 1
ATOM 4812 N N . LYS A 1 584 ? -26.578 -34 4.625 1 35.59 584 LYS A N 1
ATOM 4813 C CA . LYS A 1 584 ? -27.547 -34.688 5.496 1 35.59 584 LYS A CA 1
ATOM 4814 C C . LYS A 1 584 ? -28.5 -35.562 4.684 1 35.59 584 LYS A C 1
ATOM 4816 O O . LYS A 1 584 ? -29.016 -36.562 5.191 1 35.59 584 LYS A O 1
ATOM 4821 N N . TYR A 1 585 ? -28.984 -35.031 3.654 1 29.53 585 TYR A N 1
ATOM 4822 C CA . TYR A 1 585 ? -30.062 -35.781 3.027 1 29.53 585 TYR A CA 1
ATOM 4823 C C . TYR A 1 585 ? -29.516 -36.875 2.119 1 29.53 585 TYR A C 1
ATOM 4825 O O . TYR A 1 585 ? -30.266 -37.625 1.499 1 29.53 585 TYR A O 1
ATOM 4833 N N . SER A 1 586 ? -28.25 -36.688 1.655 1 32.16 586 SER A N 1
ATOM 4834 C CA . SER A 1 586 ? -27.891 -37.719 0.674 1 32.16 586 SER A CA 1
ATOM 4835 C C . SER A 1 586 ? -27.719 -39.062 1.33 1 32.16 586 SER A C 1
ATOM 4837 O O . SER A 1 586 ? -26.859 -39.25 2.199 1 32.16 586 SER A O 1
ATOM 4839 N N . SER A 1 587 ? -28.781 -39.656 1.667 1 33.09 587 SER A N 1
ATOM 4840 C CA . SER A 1 587 ? -28.781 -41.062 2.018 1 33.09 587 SER A CA 1
ATOM 4841 C C . SER A 1 587 ? -27.812 -41.844 1.137 1 33.09 587 SER A C 1
ATOM 4843 O O . SER A 1 587 ? -28.094 -42.969 0.747 1 33.09 587 SER A O 1
ATOM 4845 N N . TRP A 1 588 ? -27.078 -41.25 0.36 1 26.55 588 TRP A N 1
ATOM 4846 C CA . TRP A 1 588 ? -26.094 -42.219 -0.112 1 26.55 588 TRP A CA 1
ATOM 4847 C C . TRP A 1 588 ? -25.141 -42.625 1.012 1 26.55 588 TRP A C 1
ATOM 4849 O O . TRP A 1 588 ? -24.734 -41.781 1.827 1 26.55 588 TRP A O 1
ATOM 4859 N N . MET B 1 1 ? 7 -85.625 -11.914 1 81.12 1 MET B N 1
ATOM 4860 C CA . MET B 1 1 ? 7.078 -84.5 -10.953 1 81.12 1 MET B CA 1
ATOM 4861 C C . MET B 1 1 ? 8.5 -84.375 -10.43 1 81.12 1 MET B C 1
ATOM 4863 O O . MET B 1 1 ? 9.016 -83.25 -10.352 1 81.12 1 MET B O 1
ATOM 4867 N N . ARG B 1 2 ? 9.211 -85.438 -10.18 1 77.62 2 ARG B N 1
ATOM 4868 C CA . ARG B 1 2 ? 10.586 -85.375 -9.688 1 77.62 2 ARG B CA 1
ATOM 4869 C C . ARG B 1 2 ? 11.508 -84.75 -10.719 1 77.62 2 ARG B C 1
ATOM 4871 O O . ARG B 1 2 ? 12.383 -83.938 -10.383 1 77.62 2 ARG B O 1
ATOM 4878 N N . PHE B 1 3 ? 11.203 -85.188 -11.914 1 79.88 3 PHE B N 1
ATOM 4879 C CA . PHE B 1 3 ? 11.992 -84.625 -13.008 1 79.88 3 PHE B CA 1
ATOM 4880 C C . PHE B 1 3 ? 11.805 -83.125 -13.109 1 79.88 3 PHE B C 1
ATOM 4882 O O . PHE B 1 3 ? 12.781 -82.375 -13.242 1 79.88 3 PHE B O 1
ATOM 4889 N N . ILE B 1 4 ? 10.625 -82.688 -13.031 1 85.19 4 ILE B N 1
ATOM 4890 C CA . ILE B 1 4 ? 10.312 -81.312 -13.18 1 85.19 4 ILE B CA 1
ATOM 4891 C C . ILE B 1 4 ? 10.93 -80.5 -12.031 1 85.19 4 ILE B C 1
ATOM 4893 O O . ILE B 1 4 ? 11.523 -79.438 -12.242 1 85.19 4 ILE B O 1
ATOM 4897 N N . CYS B 1 5 ? 10.914 -81 -10.805 1 81.06 5 CYS B N 1
ATOM 4898 C CA . CYS B 1 5 ? 11.492 -80.375 -9.641 1 81.06 5 CYS B CA 1
ATOM 4899 C C . CYS B 1 5 ? 13 -80.25 -9.773 1 81.06 5 CYS B C 1
ATOM 4901 O O . CYS B 1 5 ? 13.578 -79.188 -9.461 1 81.06 5 CYS B O 1
ATOM 4903 N N . SER B 1 6 ? 13.562 -81.312 -10.328 1 78.38 6 SER B N 1
ATOM 4904 C CA . SER B 1 6 ? 15.008 -81.25 -10.508 1 78.38 6 SER B CA 1
ATOM 4905 C C . SER B 1 6 ? 15.422 -80.312 -11.586 1 78.38 6 SER B C 1
ATOM 4907 O O . SER B 1 6 ? 16.406 -79.562 -11.43 1 78.38 6 SER B O 1
ATOM 4909 N N . LEU B 1 7 ? 14.617 -80.312 -12.547 1 81.56 7 LEU B N 1
ATOM 4910 C CA . LEU B 1 7 ? 14.891 -79.375 -13.664 1 81.56 7 LEU B CA 1
ATOM 4911 C C . LEU B 1 7 ? 14.789 -77.938 -13.219 1 81.56 7 LEU B C 1
ATOM 4913 O O . LEU B 1 7 ? 15.656 -77.125 -13.555 1 81.56 7 LEU B O 1
ATOM 4917 N N . LEU B 1 8 ? 13.844 -77.625 -12.414 1 84.56 8 LEU B N 1
ATOM 4918 C CA . LEU B 1 8 ? 13.555 -76.25 -12.047 1 84.56 8 LEU B CA 1
ATOM 4919 C C . LEU B 1 8 ? 14.406 -75.812 -10.859 1 84.56 8 LEU B C 1
ATOM 4921 O O . LEU B 1 8 ? 14.414 -74.625 -10.508 1 84.56 8 LEU B O 1
ATOM 4925 N N . SER B 1 9 ? 15.133 -76.688 -10.32 1 77.06 9 SER B N 1
ATOM 4926 C CA . SER B 1 9 ? 16.031 -76.312 -9.227 1 77.06 9 SER B CA 1
ATOM 4927 C C . SER B 1 9 ? 17.422 -75.938 -9.742 1 77.06 9 SER B C 1
ATOM 4929 O O . SER B 1 9 ? 18.297 -75.562 -8.969 1 77.06 9 SER B O 1
ATOM 4931 N N . LEU B 1 10 ? 17.531 -76.125 -11.055 1 76.94 10 LEU B N 1
ATOM 4932 C CA . LEU B 1 10 ? 18.797 -75.688 -11.664 1 76.94 10 LEU B CA 1
ATOM 4933 C C . LEU B 1 10 ? 18.969 -74.188 -11.633 1 76.94 10 LEU B C 1
ATOM 4935 O O . LEU B 1 10 ? 17.984 -73.438 -11.477 1 76.94 10 LEU B O 1
ATOM 4939 N N . PRO B 1 11 ? 20.25 -73.75 -11.641 1 77.12 11 PRO B N 1
ATOM 4940 C CA . PRO B 1 11 ? 20.422 -72.312 -11.758 1 77.12 11 PRO B CA 1
ATOM 4941 C C . PRO B 1 11 ? 19.672 -71.688 -12.953 1 77.12 11 PRO B C 1
ATOM 4943 O O . PRO B 1 11 ? 19.594 -72.375 -14.008 1 77.12 11 PRO B O 1
ATOM 4946 N N . LEU B 1 12 ? 19.125 -70.562 -12.891 1 81.25 12 LEU B N 1
ATOM 4947 C CA . LEU B 1 12 ? 18.203 -69.938 -13.812 1 81.25 12 LEU B CA 1
ATOM 4948 C C . LEU B 1 12 ? 18.781 -69.875 -15.227 1 81.25 12 LEU B C 1
ATOM 4950 O O . LEU B 1 12 ? 18.047 -70 -16.203 1 81.25 12 LEU B O 1
ATOM 4954 N N . ASP B 1 13 ? 20.141 -69.812 -15.305 1 79.56 13 ASP B N 1
ATOM 4955 C CA . ASP B 1 13 ? 20.797 -69.688 -16.594 1 79.56 13 ASP B CA 1
ATOM 4956 C C . ASP B 1 13 ? 20.812 -71 -17.344 1 79.56 13 ASP B C 1
ATOM 4958 O O . ASP B 1 13 ? 20.969 -71.062 -18.562 1 79.56 13 ASP B O 1
ATOM 4962 N N . MET B 1 14 ? 20.547 -72.062 -16.578 1 78.62 14 MET B N 1
ATOM 4963 C CA . MET B 1 14 ? 20.609 -73.375 -17.172 1 78.62 14 MET B CA 1
ATOM 4964 C C . MET B 1 14 ? 19.234 -73.812 -17.656 1 78.62 14 MET B C 1
ATOM 4966 O O . MET B 1 14 ? 19.109 -74.812 -18.344 1 78.62 14 MET B O 1
ATOM 4970 N N . ILE B 1 15 ? 18.234 -73.125 -17.297 1 81.38 15 ILE B N 1
ATOM 4971 C CA . ILE B 1 15 ? 16.875 -73.438 -17.703 1 81.38 15 ILE B CA 1
ATOM 4972 C C . ILE B 1 15 ? 16.594 -72.875 -19.094 1 81.38 15 ILE B C 1
ATOM 4974 O O . ILE B 1 15 ? 16.594 -71.625 -19.281 1 81.38 15 ILE B O 1
ATOM 4978 N N . PRO B 1 16 ? 16.422 -73.688 -20.078 1 77.75 16 PRO B N 1
ATOM 4979 C CA . PRO B 1 16 ? 16.156 -73.188 -21.422 1 77.75 16 PRO B CA 1
ATOM 4980 C C . PRO B 1 16 ? 14.867 -72.375 -21.531 1 77.75 16 PRO B C 1
ATOM 4982 O O . PRO B 1 16 ? 13.812 -72.812 -21.078 1 77.75 16 PRO B O 1
ATOM 4985 N N . GLU B 1 17 ? 14.844 -71.312 -22.219 1 81.31 17 GLU B N 1
ATOM 4986 C CA . GLU B 1 17 ? 13.703 -70.438 -22.375 1 81.31 17 GLU B CA 1
ATOM 4987 C C . GLU B 1 17 ? 12.633 -71 -23.266 1 81.31 17 GLU B C 1
ATOM 4989 O O . GLU B 1 17 ? 11.453 -70.688 -23.141 1 81.31 17 GLU B O 1
ATOM 4994 N N . SER B 1 18 ? 13.016 -71.938 -24.078 1 80.75 18 SER B N 1
ATOM 4995 C CA . SER B 1 18 ? 12.094 -72.562 -25.016 1 80.75 18 SER B CA 1
ATOM 4996 C C . SER B 1 18 ? 11.047 -73.438 -24.281 1 80.75 18 SER B C 1
ATOM 4998 O O . SER B 1 18 ? 9.992 -73.688 -24.828 1 80.75 18 SER B O 1
ATOM 5000 N N . LEU B 1 19 ? 11.367 -73.75 -23.062 1 82.5 19 LEU B N 1
ATOM 5001 C CA . LEU B 1 19 ? 10.469 -74.562 -22.266 1 82.5 19 LEU B CA 1
ATOM 5002 C C . LEU B 1 19 ? 9.172 -73.812 -21.953 1 82.5 19 LEU B C 1
ATOM 5004 O O . LEU B 1 19 ? 8.172 -74.438 -21.594 1 82.5 19 LEU B O 1
ATOM 5008 N N . GLU B 1 20 ? 9.188 -72.625 -22.188 1 86.81 20 GLU B N 1
ATOM 5009 C CA . GLU B 1 20 ? 8.016 -71.812 -21.906 1 86.81 20 GLU B CA 1
ATOM 5010 C C . GLU B 1 20 ? 6.852 -72.125 -22.828 1 86.81 20 GLU B C 1
ATOM 5012 O O . GLU B 1 20 ? 5.688 -71.938 -22.469 1 86.81 20 GLU B O 1
ATOM 5017 N N . ARG B 1 21 ? 7.125 -72.75 -23.953 1 86.75 21 ARG B N 1
ATOM 5018 C CA . ARG B 1 21 ? 6.117 -73 -24.969 1 86.75 21 ARG B CA 1
ATOM 5019 C C . ARG B 1 21 ? 5.52 -74.438 -24.828 1 86.75 21 ARG B C 1
ATOM 5021 O O . ARG B 1 21 ? 4.578 -74.75 -25.531 1 86.75 21 ARG B O 1
ATOM 5028 N N . PHE B 1 22 ? 5.996 -75.125 -23.953 1 84.19 22 PHE B N 1
ATOM 5029 C CA . PHE B 1 22 ? 5.559 -76.5 -23.859 1 84.19 22 PHE B CA 1
ATOM 5030 C C . PHE B 1 22 ? 4.664 -76.75 -22.641 1 84.19 22 PHE B C 1
ATOM 5032 O O . PHE B 1 22 ? 4.859 -76.062 -21.609 1 84.19 22 PHE B O 1
ATOM 5039 N N . ASN B 1 23 ? 3.748 -77.688 -22.828 1 88.06 23 ASN B N 1
ATOM 5040 C CA . ASN B 1 23 ? 2.854 -78.125 -21.75 1 88.06 23 ASN B CA 1
ATOM 5041 C C . ASN B 1 23 ? 3.457 -79.25 -20.906 1 88.06 23 ASN B C 1
ATOM 5043 O O . ASN B 1 23 ? 3.252 -80.438 -21.188 1 88.06 23 ASN B O 1
ATOM 5047 N N . PHE B 1 24 ? 4.199 -78.812 -19.906 1 86.69 24 PHE B N 1
ATOM 5048 C CA . PHE B 1 24 ? 4.828 -79.875 -19.172 1 86.69 24 PHE B CA 1
ATOM 5049 C C . PHE B 1 24 ? 4.645 -79.75 -17.672 1 86.69 24 PHE B C 1
ATOM 5051 O O . PHE B 1 24 ? 5.117 -80.562 -16.875 1 86.69 24 PHE B O 1
ATOM 5058 N N . ILE B 1 25 ? 3.941 -78.75 -17.234 1 91 25 ILE B N 1
ATOM 5059 C CA . ILE B 1 25 ? 3.709 -78.5 -15.82 1 91 25 ILE B CA 1
ATOM 5060 C C . ILE B 1 25 ? 2.312 -78.938 -15.438 1 91 25 ILE B C 1
ATOM 5062 O O . ILE B 1 25 ? 1.319 -78.562 -16.047 1 91 25 ILE B O 1
ATOM 5066 N N . PRO B 1 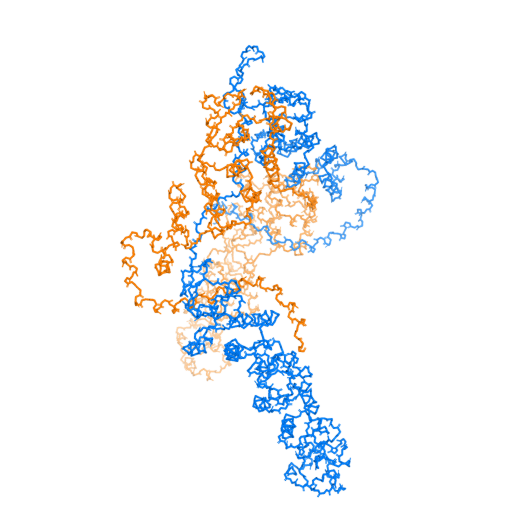26 ? 2.199 -79.812 -14.477 1 89.56 26 PRO B N 1
ATOM 5067 C CA . PRO B 1 26 ? 0.875 -80.312 -14.07 1 89.56 26 PRO B CA 1
ATOM 5068 C C . PRO B 1 26 ? 0.1 -79.25 -13.258 1 89.56 26 PRO B C 1
ATOM 5070 O O . PRO B 1 26 ? 0.701 -78.438 -12.539 1 89.56 26 PRO B O 1
ATOM 5073 N N . ASN B 1 27 ? -1.149 -79.312 -13.383 1 89.44 27 ASN B N 1
ATOM 5074 C CA . ASN B 1 27 ? -1.983 -78.5 -12.539 1 89.44 27 ASN B CA 1
ATOM 5075 C C . ASN B 1 27 ? -2.145 -79.062 -11.141 1 89.44 27 ASN B C 1
ATOM 5077 O O . ASN B 1 27 ? -1.599 -80.125 -10.844 1 89.44 27 ASN B O 1
ATOM 5081 N N . GLU B 1 28 ? -2.809 -78.375 -10.297 1 87.5 28 GLU B N 1
ATOM 5082 C CA . GLU B 1 28 ? -2.898 -78.75 -8.883 1 87.5 28 GLU B CA 1
ATOM 5083 C C . GLU B 1 28 ? -3.506 -80.125 -8.68 1 87.5 28 GLU B C 1
ATOM 5085 O O . GLU B 1 28 ? -3.082 -80.875 -7.801 1 87.5 28 GLU B O 1
ATOM 5090 N N . ASN B 1 29 ? -4.445 -80.5 -9.609 1 86.62 29 ASN B N 1
ATOM 5091 C CA . ASN B 1 29 ? -5.121 -81.812 -9.484 1 86.62 29 ASN B CA 1
ATOM 5092 C C . ASN B 1 29 ? -4.477 -82.875 -10.375 1 86.62 29 ASN B C 1
ATOM 5094 O O . ASN B 1 29 ? -4.973 -84 -10.469 1 86.62 29 ASN B O 1
ATOM 5098 N N . TYR B 1 30 ? -3.525 -82.562 -11.133 1 87.31 30 TYR B N 1
ATOM 5099 C CA . TYR B 1 30 ? -2.723 -83.438 -11.945 1 87.31 30 TYR B CA 1
ATOM 5100 C C . TYR B 1 30 ? -3.551 -84.062 -13.078 1 87.31 30 TYR B C 1
ATOM 5102 O O . TYR B 1 30 ? -3.365 -85.188 -13.453 1 87.31 30 TYR B O 1
ATOM 5110 N N . THR B 1 31 ? -4.41 -83.312 -13.477 1 87.69 31 THR B N 1
ATOM 5111 C CA . THR B 1 31 ? -5.297 -83.812 -14.516 1 87.69 31 THR B CA 1
ATOM 5112 C C . THR B 1 31 ? -4.801 -83.375 -15.898 1 87.69 31 THR B C 1
ATOM 5114 O O . THR B 1 31 ? -5.109 -84 -16.906 1 87.69 31 THR B O 1
ATOM 5117 N N . LYS B 1 32 ? -4.062 -82.312 -15.938 1 89.38 32 LYS B N 1
ATOM 5118 C CA . LYS B 1 32 ? -3.639 -81.75 -17.234 1 89.38 32 LYS B CA 1
ATOM 5119 C C . LYS B 1 32 ? -2.252 -81.125 -17.141 1 89.38 32 LYS B C 1
ATOM 5121 O O . LYS B 1 32 ? -1.885 -80.625 -16.094 1 89.38 32 LYS B O 1
ATOM 5126 N N . LEU B 1 33 ? -1.513 -81.312 -18.172 1 88.88 33 LEU B N 1
ATOM 5127 C CA . LEU B 1 33 ? -0.24 -80.562 -18.312 1 88.88 33 LEU B CA 1
ATOM 5128 C C . LEU B 1 33 ? -0.433 -79.25 -18.984 1 88.88 33 LEU B C 1
ATOM 5130 O O . LEU B 1 33 ? -1.133 -79.125 -20 1 88.88 33 LEU B O 1
ATOM 5134 N N . MET B 1 34 ? 0.135 -78.25 -18.328 1 91.88 34 MET B N 1
ATOM 5135 C CA . MET B 1 34 ? -0.092 -76.875 -18.828 1 91.88 34 MET B CA 1
ATOM 5136 C C . MET B 1 34 ? 1.221 -76.125 -18.938 1 91.88 34 MET B C 1
ATOM 5138 O O . MET B 1 34 ? 2.268 -76.562 -18.516 1 91.88 34 MET B O 1
ATOM 5142 N N . LYS B 1 35 ? 1.086 -75 -19.547 1 91.31 35 LYS B N 1
ATOM 5143 C CA . LYS B 1 35 ? 2.225 -74.062 -19.625 1 91.31 35 LYS B CA 1
ATOM 5144 C C . LYS B 1 35 ? 2.363 -73.25 -18.328 1 91.31 35 LYS B C 1
ATOM 5146 O O . LYS B 1 35 ? 1.374 -73 -17.625 1 91.31 35 LYS B O 1
ATOM 5151 N N . ALA B 1 36 ? 3.559 -72.812 -18.062 1 88.56 36 ALA B N 1
ATOM 5152 C CA . ALA B 1 36 ? 3.803 -72 -16.859 1 88.56 36 ALA B CA 1
ATOM 5153 C C . ALA B 1 36 ? 2.975 -70.75 -16.859 1 88.56 36 ALA B C 1
ATOM 5155 O O . ALA B 1 36 ? 2.445 -70.312 -15.82 1 88.56 36 ALA B O 1
ATOM 5156 N N . LYS B 1 37 ? 2.721 -70.188 -18.016 1 88.25 37 LYS B N 1
ATOM 5157 C CA . LYS B 1 37 ? 2.027 -68.938 -18.156 1 88.25 37 LYS B CA 1
ATOM 5158 C C . LYS B 1 37 ? 0.531 -69.062 -17.891 1 88.25 37 LYS B C 1
ATOM 5160 O O . LYS B 1 37 ? -0.182 -68.062 -17.719 1 88.25 37 LYS B O 1
ATOM 5165 N N . GLU B 1 38 ? 0.113 -70.312 -17.844 1 90.19 38 GLU B N 1
ATOM 5166 C CA . GLU B 1 38 ? -1.309 -70.562 -17.641 1 90.19 38 GLU B CA 1
ATOM 5167 C C . GLU B 1 38 ? -1.604 -70.938 -16.188 1 90.19 38 GLU B C 1
ATOM 5169 O O . GLU B 1 38 ? -2.762 -71.125 -15.812 1 90.19 38 GLU B O 1
ATOM 5174 N N . LEU B 1 39 ? -0.609 -71 -15.445 1 91.19 39 LEU B N 1
ATOM 5175 C CA . LEU B 1 39 ? -0.778 -71.438 -14.07 1 91.19 39 LEU B CA 1
ATOM 5176 C C . LEU B 1 39 ? -0.536 -70.312 -13.086 1 91.19 39 LEU B C 1
ATOM 5178 O O . LEU B 1 39 ? 0.101 -69.312 -13.438 1 91.19 39 LEU B O 1
ATOM 5182 N N . TYR B 1 40 ? -1.102 -70.5 -11.859 1 91.75 40 TYR B N 1
ATOM 5183 C CA . TYR B 1 40 ? -1.016 -69.438 -10.82 1 91.75 40 TYR B CA 1
ATOM 5184 C C . TYR B 1 40 ? -0.61 -70.062 -9.484 1 91.75 40 TYR B C 1
ATOM 5186 O O . TYR B 1 40 ? -0.887 -71.25 -9.234 1 91.75 40 TYR B O 1
ATOM 5194 N N . ASP B 1 41 ? 0.088 -69.25 -8.68 1 87.25 41 ASP B N 1
ATOM 5195 C CA . ASP B 1 41 ? 0.431 -69.625 -7.324 1 87.25 41 ASP B CA 1
ATOM 5196 C C . ASP B 1 41 ? -0.71 -69.312 -6.355 1 87.25 41 ASP B C 1
ATOM 5198 O O . ASP B 1 41 ? -1.018 -68.188 -6.098 1 87.25 41 ASP B O 1
ATOM 5202 N N . PRO B 1 42 ? -1.322 -70.312 -5.793 1 87.62 42 PRO B N 1
ATOM 5203 C CA . PRO B 1 42 ? -2.467 -70.062 -4.91 1 87.62 42 PRO B CA 1
ATOM 5204 C C . PRO B 1 42 ? -2.062 -69.438 -3.582 1 87.62 42 PRO B C 1
ATOM 5206 O O . PRO B 1 42 ? -2.924 -69 -2.812 1 87.62 42 PRO B O 1
ATOM 5209 N N . CYS B 1 43 ? -0.781 -69.312 -3.301 1 82.19 43 CYS B N 1
ATOM 5210 C CA . CYS B 1 43 ? -0.325 -68.625 -2.078 1 82.19 43 CYS B CA 1
ATOM 5211 C C . CYS B 1 43 ? -0.51 -67.125 -2.162 1 82.19 43 CYS B C 1
ATOM 5213 O O . CYS B 1 43 ? -0.542 -66.438 -1.137 1 82.19 43 CYS B O 1
ATOM 5215 N N . GLU B 1 44 ? -0.625 -66.688 -3.359 1 84.25 44 GLU B N 1
ATOM 5216 C CA . GLU B 1 44 ? -0.952 -65.312 -3.562 1 84.25 44 GLU B CA 1
ATOM 5217 C C . GLU B 1 44 ? -2.455 -65.062 -3.449 1 84.25 44 GLU B C 1
ATOM 5219 O O . GLU B 1 44 ? -3.24 -65.625 -4.195 1 84.25 44 GLU B O 1
ATOM 5224 N N . GLU B 1 45 ? -2.762 -64.25 -2.607 1 83.75 45 GLU B N 1
ATOM 5225 C CA . GLU B 1 45 ? -4.168 -64 -2.307 1 83.75 45 GLU B CA 1
ATOM 5226 C C . GLU B 1 45 ? -4.93 -63.594 -3.559 1 83.75 45 GLU B C 1
ATOM 5228 O O . GLU B 1 45 ? -6.062 -64.062 -3.781 1 83.75 45 GLU B O 1
ATOM 5233 N N . LEU B 1 46 ? -4.324 -62.781 -4.387 1 89.94 46 LEU B N 1
ATOM 5234 C CA . LEU B 1 46 ? -4.949 -62.312 -5.605 1 89.94 46 LEU B CA 1
ATOM 5235 C C . LEU B 1 46 ? -5.398 -63.469 -6.492 1 89.94 46 LEU B C 1
ATOM 5237 O O . LEU B 1 46 ? -6.562 -63.5 -6.902 1 89.94 46 LEU B O 1
ATOM 5241 N N . PHE B 1 47 ? -4.566 -64.438 -6.672 1 90.81 47 PHE B N 1
ATOM 5242 C CA . PHE B 1 47 ? -4.848 -65.562 -7.566 1 90.81 47 PHE B CA 1
ATOM 5243 C C . PHE B 1 47 ? -5.789 -66.562 -6.902 1 90.81 47 PHE B C 1
ATOM 5245 O O . PHE B 1 47 ? -6.688 -67.062 -7.555 1 90.81 47 PHE B O 1
ATOM 5252 N N . ARG B 1 48 ? -5.59 -66.688 -5.621 1 88.25 48 ARG B N 1
ATOM 5253 C CA . ARG B 1 48 ? -6.422 -67.625 -4.879 1 88.25 48 ARG B CA 1
ATOM 5254 C C . ARG B 1 48 ? -7.891 -67.25 -4.941 1 88.25 48 ARG B C 1
ATOM 5256 O O . ARG B 1 48 ? -8.766 -68.062 -5.145 1 88.25 48 ARG B O 1
ATOM 5263 N N . GLU B 1 49 ? -8.117 -66 -4.859 1 87.31 49 GLU B N 1
ATOM 5264 C CA . GLU B 1 49 ? -9.492 -65.5 -4.801 1 87.31 49 GLU B CA 1
ATOM 5265 C C . GLU B 1 49 ? -10.125 -65.438 -6.191 1 87.31 49 GLU B C 1
ATOM 5267 O O . GLU B 1 49 ? -11.305 -65.75 -6.352 1 87.31 49 GLU B O 1
ATOM 5272 N N . VAL B 1 50 ? -9.359 -65.188 -7.195 1 90.19 50 VAL B N 1
ATOM 5273 C CA . VAL B 1 50 ? -9.922 -64.938 -8.523 1 90.19 50 VAL B CA 1
ATOM 5274 C C . VAL B 1 50 ? -10.078 -66.25 -9.266 1 90.19 50 VAL B C 1
ATOM 5276 O O . VAL B 1 50 ? -11.078 -66.438 -9.953 1 90.19 50 VAL B O 1
ATOM 5279 N N . PHE B 1 51 ? -9.164 -67.188 -9.031 1 88.31 51 PHE B N 1
ATOM 5280 C CA . PHE B 1 51 ? -9.172 -68.375 -9.859 1 88.31 51 PHE B CA 1
ATOM 5281 C C . PHE B 1 51 ? -9.578 -69.562 -9.039 1 88.31 51 PHE B C 1
ATOM 5283 O O . PHE B 1 51 ? -9.297 -70.688 -9.422 1 88.31 51 PHE B O 1
ATOM 5290 N N . VAL B 1 52 ? -10.242 -69.25 -7.922 1 85.88 52 VAL B N 1
ATOM 5291 C CA . VAL B 1 52 ? -10.742 -70.375 -7.105 1 85.88 52 VAL B CA 1
ATOM 5292 C C . VAL B 1 52 ? -11.68 -71.25 -7.93 1 85.88 52 VAL B C 1
ATOM 5294 O O . VAL B 1 52 ? -12.562 -70.688 -8.625 1 85.88 52 VAL B O 1
ATOM 5297 N N . GLY B 1 53 ? -11.461 -72.438 -7.887 1 78.19 53 GLY B N 1
ATOM 5298 C CA . GLY B 1 53 ? -12.32 -73.375 -8.594 1 78.19 53 GLY B CA 1
ATOM 5299 C C . GLY B 1 53 ? -11.852 -73.625 -10.016 1 78.19 53 GLY B C 1
ATOM 5300 O O . GLY B 1 53 ? -12.398 -74.562 -10.688 1 78.19 53 GLY B O 1
ATOM 5301 N N . SER B 1 54 ? -10.82 -72.812 -10.281 1 81.06 54 SER B N 1
ATOM 5302 C CA . SER B 1 54 ? -10.258 -73.125 -11.602 1 81.06 54 SER B CA 1
ATOM 5303 C C . SER B 1 54 ? -9.156 -74.125 -11.531 1 81.06 54 SER B C 1
ATOM 5305 O O . SER B 1 54 ? -8.617 -74.438 -10.453 1 81.06 54 SER B O 1
ATOM 5307 N N . ASN B 1 55 ? -8.977 -75 -12.453 1 85.12 55 ASN B N 1
ATOM 5308 C CA . ASN B 1 55 ? -7.922 -76.062 -12.523 1 85.12 55 ASN B CA 1
ATOM 5309 C C . ASN B 1 55 ? -6.605 -75.438 -13.016 1 85.12 55 ASN B C 1
ATOM 5311 O O . ASN B 1 55 ? -5.855 -76.125 -13.734 1 85.12 55 ASN B O 1
ATOM 5315 N N . GLN B 1 56 ? -6.293 -74.125 -12.477 1 90.06 56 GLN B N 1
ATOM 5316 C CA . GLN B 1 56 ? -5.121 -73.438 -13.039 1 90.06 56 GLN B CA 1
ATOM 5317 C C . GLN B 1 56 ? -4.086 -73.188 -11.953 1 90.06 56 GLN B C 1
ATOM 5319 O O . GLN B 1 56 ? -3.275 -72.25 -12.102 1 90.06 56 GLN B O 1
ATOM 5324 N N . PHE B 1 57 ? -4.062 -73.938 -10.852 1 91.69 57 PHE B N 1
ATOM 5325 C CA . PHE B 1 57 ? -3.111 -73.688 -9.773 1 91.69 57 PHE B CA 1
ATOM 5326 C C . PHE B 1 57 ? -1.94 -74.625 -9.852 1 91.69 57 PHE B C 1
ATOM 5328 O O . PHE B 1 57 ? -2.094 -75.75 -10.32 1 91.69 57 PHE B O 1
ATOM 5335 N N . LEU B 1 58 ? -0.874 -74.125 -9.312 1 91.06 58 LEU B N 1
ATOM 5336 C CA . LEU B 1 58 ? 0.305 -75 -9.164 1 91.06 58 LEU B CA 1
ATOM 5337 C C . LEU B 1 58 ? 0.075 -76.062 -8.102 1 91.06 58 LEU B C 1
ATOM 5339 O O . LEU B 1 58 ? -0.553 -75.812 -7.074 1 91.06 58 LEU B O 1
ATOM 5343 N N . PRO B 1 59 ? 0.594 -77.188 -8.414 1 88.38 59 PRO B N 1
ATOM 5344 C CA . PRO B 1 59 ? 0.535 -78.25 -7.359 1 88.38 59 PRO B CA 1
ATOM 5345 C C . PRO B 1 59 ? 1.419 -77.875 -6.16 1 88.38 59 PRO B C 1
ATOM 5347 O O . PRO B 1 59 ? 2.359 -77.125 -6.285 1 88.38 59 PRO B O 1
ATOM 5350 N N . PRO B 1 60 ? 1.179 -78.375 -4.969 1 86.75 60 PRO B N 1
ATOM 5351 C CA . PRO B 1 60 ? 1.884 -78 -3.73 1 86.75 60 PRO B CA 1
ATOM 5352 C C . PRO B 1 60 ? 3.387 -78.25 -3.818 1 86.75 60 PRO B C 1
ATOM 5354 O O . PRO B 1 60 ? 4.176 -77.5 -3.236 1 86.75 60 PRO B O 1
ATOM 5357 N N . GLU B 1 61 ? 3.838 -79.188 -4.695 1 85.06 61 GLU B N 1
ATOM 5358 C CA . GLU B 1 61 ? 5.246 -79.562 -4.777 1 85.06 61 GLU B CA 1
ATOM 5359 C C . GLU B 1 61 ? 6.062 -78.5 -5.484 1 85.06 61 GLU B C 1
ATOM 5361 O O . GLU B 1 61 ? 7.277 -78.375 -5.293 1 85.06 61 GLU B O 1
ATOM 5366 N N . LEU B 1 62 ? 5.297 -77.75 -6.176 1 88.56 62 LEU B N 1
ATOM 5367 C CA . LEU B 1 62 ? 6.016 -76.75 -7 1 88.56 62 LEU B CA 1
ATOM 5368 C C . LEU B 1 62 ? 5.93 -75.375 -6.395 1 88.56 62 LEU B C 1
ATOM 5370 O O . LEU B 1 62 ? 6.414 -74.375 -6.984 1 88.56 62 LEU B O 1
ATOM 5374 N N . ARG B 1 63 ? 5.41 -75.25 -5.184 1 84.94 63 ARG B N 1
ATOM 5375 C CA . ARG B 1 63 ? 5.195 -73.938 -4.551 1 84.94 63 ARG B CA 1
ATOM 5376 C C . ARG B 1 63 ? 6.359 -73.562 -3.631 1 84.94 63 ARG B C 1
ATOM 5378 O O . ARG B 1 63 ? 6.152 -73 -2.555 1 84.94 63 ARG B O 1
ATOM 5385 N N . LYS B 1 64 ? 7.535 -73.938 -3.951 1 77.44 64 LYS B N 1
ATOM 5386 C CA . LYS B 1 64 ? 8.703 -73.688 -3.102 1 77.44 64 LYS B CA 1
ATOM 5387 C C . LYS B 1 64 ? 9.688 -72.75 -3.756 1 77.44 64 LYS B C 1
ATOM 5389 O O . LYS B 1 64 ? 9.82 -72.75 -4.98 1 77.44 64 LYS B O 1
ATOM 5394 N N . GLY B 1 65 ? 10.43 -71.938 -2.945 1 74.88 65 GLY B N 1
ATOM 5395 C CA . GLY B 1 65 ? 11.242 -70.75 -3.246 1 74.88 65 GLY B CA 1
ATOM 5396 C C . GLY B 1 65 ? 12.055 -70.938 -4.52 1 74.88 65 GLY B C 1
ATOM 5397 O O . GLY B 1 65 ? 11.836 -70.188 -5.488 1 74.88 65 GLY B O 1
ATOM 5398 N N . TRP B 1 66 ? 12.93 -71.75 -4.609 1 77 66 TRP B N 1
ATOM 5399 C CA . TRP B 1 66 ? 13.812 -71.812 -5.77 1 77 66 TRP B CA 1
ATOM 5400 C C . TRP B 1 66 ? 13.062 -72.312 -7 1 77 66 TRP B C 1
ATOM 5402 O O . TRP B 1 66 ? 13.312 -71.875 -8.117 1 77 66 TRP B O 1
ATOM 5412 N N . ILE B 1 67 ? 12.125 -73.188 -6.789 1 80.31 67 ILE B N 1
ATOM 5413 C CA . ILE B 1 67 ? 11.336 -73.75 -7.887 1 80.31 67 ILE B CA 1
ATOM 5414 C C . ILE B 1 67 ? 10.453 -72.625 -8.484 1 80.31 67 ILE B C 1
ATOM 5416 O O . ILE B 1 67 ? 10.32 -72.562 -9.711 1 80.31 67 ILE B O 1
ATOM 5420 N N . LEU B 1 68 ? 10.008 -71.812 -7.613 1 84.19 68 LEU B N 1
ATOM 5421 C CA . LEU B 1 68 ? 9.141 -70.75 -8.055 1 84.19 68 LEU B CA 1
ATOM 5422 C C . LEU B 1 68 ? 9.906 -69.75 -8.938 1 84.19 68 LEU B C 1
ATOM 5424 O O . LEU B 1 68 ? 9.367 -69.25 -9.914 1 84.19 68 LEU B O 1
ATOM 5428 N N . ASN B 1 69 ? 11.102 -69.562 -8.664 1 83.69 69 ASN B N 1
ATOM 5429 C CA . ASN B 1 69 ? 11.938 -68.688 -9.461 1 83.69 69 ASN B CA 1
ATOM 5430 C C . ASN B 1 69 ? 12.141 -69.25 -10.875 1 83.69 69 ASN B C 1
ATOM 5432 O O . ASN B 1 69 ? 12.133 -68.438 -11.844 1 83.69 69 ASN B O 1
ATOM 5436 N N . GLY B 1 70 ? 12.328 -70.438 -10.875 1 82.38 70 GLY B N 1
ATOM 5437 C CA . GLY B 1 70 ? 12.438 -71.125 -12.18 1 82.38 70 GLY B CA 1
ATOM 5438 C C . GLY B 1 70 ? 11.172 -71 -13.008 1 82.38 70 GLY B C 1
ATOM 5439 O O . GLY B 1 70 ? 11.234 -70.75 -14.219 1 82.38 70 GLY B O 1
ATOM 5440 N N . LEU B 1 71 ? 10.102 -71.188 -12.344 1 87.88 71 LEU B N 1
ATOM 5441 C CA . LEU B 1 71 ? 8.812 -71.062 -13.023 1 87.88 71 LEU B CA 1
ATOM 5442 C C . LEU B 1 71 ? 8.562 -69.625 -13.484 1 87.88 71 LEU B C 1
ATOM 5444 O O . LEU B 1 71 ? 7.988 -69.438 -14.555 1 87.88 71 LEU B O 1
ATOM 5448 N N . ILE B 1 72 ? 8.969 -68.75 -12.727 1 85.94 72 ILE B N 1
ATOM 5449 C CA . ILE B 1 72 ? 8.828 -67.312 -13.062 1 85.94 72 ILE B CA 1
ATOM 5450 C C . ILE B 1 72 ? 9.602 -67.062 -14.352 1 85.94 72 ILE B C 1
ATOM 5452 O O . ILE B 1 72 ? 9.109 -66.312 -15.219 1 85.94 72 ILE B O 1
ATOM 5456 N N . LYS B 1 73 ? 10.688 -67.625 -14.422 1 85.38 73 LYS B N 1
ATOM 5457 C CA . LYS B 1 73 ? 11.5 -67.438 -15.625 1 85.38 73 LYS B CA 1
ATOM 5458 C C . LYS B 1 73 ? 10.773 -68 -16.844 1 85.38 73 LYS B C 1
ATOM 5460 O O . LYS B 1 73 ? 10.914 -67.5 -17.953 1 85.38 73 LYS B O 1
ATOM 5465 N N . LEU B 1 74 ? 10.008 -69.062 -16.594 1 87 74 LEU B N 1
ATOM 5466 C CA . LEU B 1 74 ? 9.297 -69.688 -17.688 1 87 74 LEU B CA 1
ATOM 5467 C C . LEU B 1 74 ? 7.953 -69 -17.938 1 87 74 LEU B C 1
ATOM 5469 O O . LEU B 1 74 ? 7.141 -69.5 -18.719 1 87 74 LEU B O 1
ATOM 5473 N N . GLY B 1 75 ? 7.641 -67.938 -17.125 1 84.38 75 GLY B N 1
ATOM 5474 C CA . GLY B 1 75 ? 6.469 -67.125 -17.438 1 84.38 75 GLY B CA 1
ATOM 5475 C C . GLY B 1 75 ? 5.359 -67.25 -16.422 1 84.38 75 GLY B C 1
ATOM 5476 O O . GLY B 1 75 ? 4.199 -66.938 -16.703 1 84.38 75 GLY B O 1
ATOM 5477 N N . LEU B 1 76 ? 5.609 -67.875 -15.312 1 88.56 76 LEU B N 1
ATOM 5478 C CA . LEU B 1 76 ? 4.586 -68 -14.281 1 88.56 76 LEU B CA 1
ATOM 5479 C C . LEU B 1 76 ? 4.043 -66.625 -13.922 1 88.56 76 LEU B C 1
ATOM 5481 O O . LEU B 1 76 ? 4.805 -65.625 -13.82 1 88.56 76 LEU B O 1
ATOM 5485 N N . ASN B 1 77 ? 2.762 -66.625 -13.781 1 87.56 77 ASN B N 1
ATOM 5486 C CA . ASN B 1 77 ? 2.102 -65.375 -13.484 1 87.56 77 ASN B CA 1
ATOM 5487 C C . ASN B 1 77 ? 2.453 -64.875 -12.086 1 87.56 77 ASN B C 1
ATOM 5489 O O . ASN B 1 77 ? 2.496 -65.625 -11.133 1 87.56 77 ASN B O 1
ATOM 5493 N N . ARG B 1 78 ? 2.791 -63.469 -12.055 1 83 78 ARG B N 1
ATOM 5494 C CA . ARG B 1 78 ? 3.105 -62.781 -10.797 1 83 78 ARG B CA 1
ATOM 5495 C C . ARG B 1 78 ? 2.076 -61.719 -10.477 1 83 78 ARG B C 1
ATOM 5497 O O . ARG B 1 78 ? 1.555 -61.062 -11.383 1 83 78 ARG B O 1
ATOM 5504 N N . ALA B 1 79 ? 1.869 -61.594 -9.242 1 80.56 79 ALA B N 1
ATOM 5505 C CA . ALA B 1 79 ? 0.856 -60.656 -8.805 1 80.56 79 ALA B CA 1
ATOM 5506 C C . ALA B 1 79 ? 1.289 -59.219 -9.109 1 80.56 79 ALA B C 1
ATOM 5508 O O . ALA B 1 79 ? 0.46 -58.312 -9.141 1 80.56 79 ALA B O 1
ATOM 5509 N N . THR B 1 80 ? 2.551 -59 -9.383 1 81.38 80 THR B N 1
ATOM 5510 C CA . THR B 1 80 ? 3.061 -57.656 -9.594 1 81.38 80 THR B CA 1
ATOM 5511 C C . THR B 1 80 ? 3.373 -57.406 -11.07 1 81.38 80 THR B C 1
ATOM 5513 O O . THR B 1 80 ? 3.875 -56.344 -11.445 1 81.38 80 THR B O 1
ATOM 5516 N N . ASP B 1 81 ? 3.031 -58.344 -11.836 1 87.38 81 ASP B N 1
ATOM 5517 C CA . ASP B 1 81 ? 3.211 -58.219 -13.281 1 87.38 81 ASP B CA 1
ATOM 5518 C C . ASP B 1 81 ? 1.963 -57.625 -13.945 1 87.38 81 ASP B C 1
ATOM 5520 O O . ASP B 1 81 ? 0.844 -58.062 -13.648 1 87.38 81 ASP B O 1
ATOM 5524 N N . SER B 1 82 ? 2.203 -56.781 -14.844 1 89.69 82 SER B N 1
ATOM 5525 C CA . SER B 1 82 ? 1.102 -56.062 -15.469 1 89.69 82 SER B CA 1
ATOM 5526 C C . SER B 1 82 ? 0.25 -56.969 -16.328 1 89.69 82 SER B C 1
ATOM 5528 O O . SER B 1 82 ? -0.98 -56.906 -16.297 1 89.69 82 SER B O 1
ATOM 5530 N N . LYS B 1 83 ? 0.903 -57.812 -17.016 1 89.62 83 LYS B N 1
ATOM 5531 C CA . LYS B 1 83 ? 0.179 -58.719 -17.906 1 89.62 83 LYS B CA 1
ATOM 5532 C C . LYS B 1 83 ? -0.669 -59.719 -17.109 1 89.62 83 LYS B C 1
ATOM 5534 O O . LYS B 1 83 ? -1.825 -59.969 -17.453 1 89.62 83 LYS B O 1
ATOM 5539 N N . SER B 1 84 ? -0.073 -60.188 -16.125 1 90.06 84 SER B N 1
ATOM 5540 C CA . SER B 1 84 ? -0.794 -61.125 -15.242 1 90.06 84 SER B CA 1
ATOM 5541 C C . SER B 1 84 ? -1.991 -60.438 -14.594 1 90.06 84 SER B C 1
ATOM 5543 O O . SER B 1 84 ? -3.059 -61.031 -14.461 1 90.06 84 SER B O 1
ATOM 5545 N N . PHE B 1 85 ? -1.804 -59.25 -14.242 1 93.44 85 PHE B N 1
ATOM 5546 C CA . PHE B 1 85 ? -2.885 -58.531 -13.578 1 93.44 85 PHE B CA 1
ATOM 5547 C C . PHE B 1 85 ? -4.043 -58.281 -14.539 1 93.44 85 PHE B C 1
ATOM 5549 O O . PHE B 1 85 ? -5.211 -58.406 -14.148 1 93.44 85 PHE B O 1
ATOM 5556 N N . ILE B 1 86 ? -3.713 -57.938 -15.719 1 94 86 ILE B N 1
ATOM 5557 C CA . ILE B 1 86 ? -4.754 -57.688 -16.719 1 94 86 ILE B CA 1
ATOM 5558 C C . ILE B 1 86 ? -5.566 -58.969 -16.922 1 94 86 ILE B C 1
ATOM 5560 O O . ILE B 1 86 ? -6.793 -58.938 -17.047 1 94 86 ILE B O 1
ATOM 5564 N N . ARG B 1 87 ? -4.926 -60.094 -16.844 1 91.44 87 ARG B N 1
ATOM 5565 C CA . ARG B 1 87 ? -5.613 -61.375 -16.969 1 91.44 87 ARG B CA 1
ATOM 5566 C C . ARG B 1 87 ? -6.543 -61.594 -15.789 1 91.44 87 ARG B C 1
ATOM 5568 O O . ARG B 1 87 ? -7.637 -62.156 -15.953 1 91.44 87 ARG B O 1
ATOM 5575 N N . VAL B 1 88 ? -6.008 -61.188 -14.664 1 92.75 88 VAL B N 1
ATOM 5576 C CA . VAL B 1 88 ? -6.816 -61.312 -13.453 1 92.75 88 VAL B CA 1
ATOM 5577 C C . VAL B 1 88 ? -8.086 -60.469 -13.594 1 92.75 88 VAL B C 1
ATOM 5579 O O . VAL B 1 88 ? -9.188 -60.938 -13.312 1 92.75 88 VAL B O 1
ATOM 5582 N N . ALA B 1 89 ? -7.953 -59.281 -14.055 1 95.31 89 ALA B N 1
ATOM 5583 C CA . ALA B 1 89 ? -9.086 -58.375 -14.242 1 95.31 89 ALA B CA 1
ATOM 5584 C C . ALA B 1 89 ? -10.062 -58.938 -15.281 1 95.31 89 ALA B C 1
ATOM 5586 O O . ALA B 1 89 ? -11.273 -58.875 -15.094 1 95.31 89 ALA B O 1
ATOM 5587 N N . GLU B 1 90 ? -9.508 -59.5 -16.281 1 94.69 90 GLU B N 1
ATOM 5588 C CA . GLU B 1 90 ? -10.328 -60.094 -17.328 1 94.69 90 GLU B CA 1
ATOM 5589 C C . GLU B 1 90 ? -11.133 -61.281 -16.797 1 94.69 90 GLU B C 1
ATOM 5591 O O . GLU B 1 90 ? -12.273 -61.5 -17.219 1 94.69 90 GLU B O 1
ATOM 5596 N N . GLU B 1 91 ? -10.508 -62 -15.992 1 93.19 91 GLU B N 1
ATOM 5597 C CA . GLU B 1 91 ? -11.195 -63.156 -15.422 1 93.19 91 GLU B CA 1
ATOM 5598 C C . GLU B 1 91 ? -12.414 -62.719 -14.609 1 93.19 91 GLU B C 1
ATOM 5600 O O . GLU B 1 91 ? -13.469 -63.375 -14.672 1 93.19 91 GLU B O 1
ATOM 5605 N N . ILE B 1 92 ? -12.25 -61.656 -13.875 1 94.62 92 ILE B N 1
ATOM 5606 C CA . ILE B 1 92 ? -13.375 -61.125 -13.102 1 94.62 92 ILE B CA 1
ATOM 5607 C C . ILE B 1 92 ? -14.508 -60.719 -14.039 1 94.62 92 ILE B C 1
ATOM 5609 O O . ILE B 1 92 ? -15.672 -61 -13.773 1 94.62 92 ILE B O 1
ATOM 5613 N N . GLU B 1 93 ? -14.156 -60.094 -15.102 1 95.44 93 GLU B N 1
ATOM 5614 C CA . GLU B 1 93 ? -15.156 -59.688 -16.078 1 95.44 93 GLU B CA 1
ATOM 5615 C C . GLU B 1 93 ? -15.844 -60.938 -16.688 1 95.44 93 GLU B C 1
ATOM 5617 O O . GLU B 1 93 ? -17.062 -60.938 -16.859 1 95.44 93 GLU B O 1
ATOM 5622 N N . ASN B 1 94 ? -15.094 -61.906 -16.938 1 92.94 94 ASN B N 1
ATOM 5623 C CA . ASN B 1 94 ? -15.641 -63.156 -17.5 1 92.94 94 ASN B CA 1
ATOM 5624 C C . ASN B 1 94 ? -16.594 -63.812 -16.516 1 92.94 94 ASN B C 1
ATOM 5626 O O . ASN B 1 94 ? -17.641 -64.312 -16.922 1 92.94 94 ASN B O 1
ATOM 5630 N N . LEU B 1 95 ? -16.188 -63.844 -15.32 1 91.81 95 LEU B N 1
ATOM 5631 C CA . LEU B 1 95 ? -17.031 -64.438 -14.289 1 91.81 95 LEU B CA 1
ATOM 5632 C C . LEU B 1 95 ? -18.359 -63.688 -14.188 1 91.81 95 LEU B C 1
ATOM 5634 O O . LEU B 1 95 ? -19.406 -64.312 -13.93 1 91.81 95 LEU B O 1
ATOM 5638 N N . SER B 1 96 ? -18.344 -62.438 -14.43 1 92.69 96 SER B N 1
ATOM 5639 C CA . SER B 1 96 ? -19.547 -61.625 -14.344 1 92.69 96 SER B CA 1
ATOM 5640 C C . SER B 1 96 ? -20.484 -61.875 -15.508 1 92.69 96 SER B C 1
ATOM 5642 O O . SER B 1 96 ? -21.703 -61.688 -15.391 1 92.69 96 SER B O 1
ATOM 5644 N N . LYS B 1 97 ? -19.984 -62.375 -16.594 1 90.62 97 LYS B N 1
ATOM 5645 C CA . LYS B 1 97 ? -20.781 -62.594 -17.797 1 90.62 97 LYS B CA 1
ATOM 5646 C C . LYS B 1 97 ? -21.391 -64 -17.766 1 90.62 97 LYS B C 1
ATOM 5648 O O . LYS B 1 97 ? -22.234 -64.312 -18.609 1 90.62 97 LYS B O 1
ATOM 5653 N N . MET B 1 98 ? -21.016 -64.75 -16.828 1 91 98 MET B N 1
ATOM 5654 C CA . MET B 1 98 ? -21.578 -66.062 -16.719 1 91 98 MET B CA 1
ATOM 5655 C C . MET B 1 98 ? -23.047 -66 -16.359 1 91 98 MET B C 1
ATOM 5657 O O . MET B 1 98 ? -23.5 -65.062 -15.688 1 91 98 MET B O 1
ATOM 5661 N N . PRO B 1 99 ? -23.75 -66.938 -16.812 1 89.31 99 PRO B N 1
ATOM 5662 C CA . PRO B 1 99 ? -25.172 -67 -16.5 1 89.31 99 PRO B CA 1
ATOM 5663 C C . PRO B 1 99 ? -25.438 -67 -14.992 1 89.31 99 PRO B C 1
ATOM 5665 O O . PRO B 1 99 ? -26.359 -66.375 -14.516 1 89.31 99 PRO B O 1
ATOM 5668 N N . THR B 1 100 ? -24.531 -67.812 -14.344 1 90.56 100 THR B N 1
ATOM 5669 C CA . THR B 1 100 ? -24.609 -67.812 -12.891 1 90.56 100 THR B CA 1
ATOM 5670 C C . THR B 1 100 ? -23.266 -67.375 -12.273 1 90.56 100 THR B C 1
ATOM 5672 O O . THR B 1 100 ? -22.422 -68.25 -11.984 1 90.56 100 THR B O 1
ATOM 5675 N N . PRO B 1 101 ? -23.188 -66.125 -12.023 1 88.75 101 PRO B N 1
ATOM 5676 C CA . PRO B 1 101 ? -21.938 -65.625 -11.43 1 88.75 101 PRO B CA 1
ATOM 5677 C C . PRO B 1 101 ? -21.766 -66.125 -9.984 1 88.75 101 PRO B C 1
ATOM 5679 O O . PRO B 1 101 ? -22.75 -66.375 -9.297 1 88.75 101 PRO B O 1
ATOM 5682 N N . PRO B 1 102 ? -20.469 -66.25 -9.625 1 89.25 102 PRO B N 1
ATOM 5683 C CA . PRO B 1 102 ? -20.234 -66.625 -8.234 1 89.25 102 PRO B CA 1
ATOM 5684 C C . PRO B 1 102 ? -20.844 -65.625 -7.238 1 89.25 102 PRO B C 1
ATOM 5686 O O . PRO B 1 102 ? -20.875 -64.438 -7.492 1 89.25 102 PRO B O 1
ATOM 5689 N N . GLU B 1 103 ? -21.406 -66.125 -6.141 1 87 103 GLU B N 1
ATOM 5690 C CA . GLU B 1 103 ? -22.094 -65.312 -5.145 1 87 103 GLU B CA 1
ATOM 5691 C C . GLU B 1 103 ? -21.172 -64.188 -4.57 1 87 103 GLU B C 1
ATOM 5693 O O . GLU B 1 103 ? -21.609 -63.125 -4.219 1 87 103 GLU B O 1
ATOM 5698 N N . ASN B 1 104 ? -19.922 -64.5 -4.504 1 90.25 104 ASN B N 1
ATOM 5699 C CA . ASN B 1 104 ? -18.969 -63.594 -3.904 1 90.25 104 ASN B CA 1
ATOM 5700 C C . ASN B 1 104 ? -18.219 -62.812 -4.969 1 90.25 104 ASN B C 1
ATOM 5702 O O . ASN B 1 104 ? -17.078 -62.375 -4.746 1 90.25 104 ASN B O 1
ATOM 5706 N N . LEU B 1 105 ? -18.719 -62.688 -6.121 1 92.69 105 LEU B N 1
ATOM 5707 C CA . LEU B 1 105 ? -18.062 -62.031 -7.238 1 92.69 105 LEU B CA 1
ATOM 5708 C C . LEU B 1 105 ? -17.703 -60.594 -6.883 1 92.69 105 LEU B C 1
ATOM 5710 O O . LEU B 1 105 ? -16.609 -60.125 -7.184 1 92.69 105 LEU B O 1
ATOM 5714 N N . ARG B 1 106 ? -18.609 -59.875 -6.293 1 93.25 106 ARG B N 1
ATOM 5715 C CA . ARG B 1 106 ? -18.391 -58.469 -5.938 1 93.25 106 ARG B CA 1
ATOM 5716 C C . ARG B 1 106 ? -17.219 -58.344 -4.973 1 93.25 106 ARG B C 1
ATOM 5718 O O . ARG B 1 106 ? -16.391 -57.438 -5.121 1 93.25 106 ARG B O 1
ATOM 5725 N N . GLU B 1 107 ? -17.125 -59.188 -4.027 1 91.69 107 GLU B N 1
ATOM 5726 C CA . GLU B 1 107 ? -16.031 -59.156 -3.066 1 91.69 107 GLU B CA 1
ATOM 5727 C C . GLU B 1 107 ? -14.703 -59.5 -3.744 1 91.69 107 GLU B C 1
ATOM 5729 O O . GLU B 1 107 ? -13.672 -58.906 -3.432 1 91.69 107 GLU B O 1
ATOM 5734 N N . ARG B 1 108 ? -14.781 -60.438 -4.668 1 93.38 108 ARG B N 1
ATOM 5735 C CA . ARG B 1 108 ? -13.586 -60.75 -5.434 1 93.38 108 ARG B CA 1
ATOM 5736 C C . ARG B 1 108 ? -13.094 -59.562 -6.227 1 93.38 108 ARG B C 1
ATOM 5738 O O . ARG B 1 108 ? -11.891 -59.281 -6.258 1 93.38 108 ARG B O 1
ATOM 5745 N N . ALA B 1 109 ? -14.07 -58.906 -6.828 1 95.81 109 ALA B N 1
ATOM 5746 C CA . ALA B 1 109 ? -13.727 -57.75 -7.613 1 95.81 109 ALA B CA 1
ATOM 5747 C C . ALA B 1 109 ? -13.07 -56.656 -6.738 1 95.81 109 ALA B C 1
ATOM 5749 O O . ALA B 1 109 ? -12.094 -56.031 -7.145 1 95.81 109 ALA B O 1
ATOM 5750 N N . LYS B 1 110 ? -13.531 -56.469 -5.527 1 93.94 110 LYS B N 1
ATOM 5751 C CA . LYS B 1 110 ? -12.984 -55.469 -4.602 1 93.94 110 LYS B CA 1
ATOM 5752 C C . LYS B 1 110 ? -11.523 -55.781 -4.277 1 93.94 110 LYS B C 1
ATOM 5754 O O . LYS B 1 110 ? -10.688 -54.875 -4.23 1 93.94 110 LYS B O 1
ATOM 5759 N N . ILE B 1 111 ? -11.289 -57 -4.145 1 90.75 111 ILE B N 1
ATOM 5760 C CA . ILE B 1 111 ? -9.938 -57.438 -3.82 1 90.75 111 ILE B CA 1
ATOM 5761 C C . ILE B 1 111 ? -8.992 -57.094 -4.973 1 90.75 111 ILE B C 1
ATOM 5763 O O . ILE B 1 111 ? -7.883 -56.625 -4.746 1 90.75 111 ILE B O 1
ATOM 5767 N N . VAL B 1 112 ? -9.477 -57.375 -6.148 1 94.25 112 VAL B N 1
ATOM 5768 C CA . VAL B 1 112 ? -8.664 -57.125 -7.332 1 94.25 112 VAL B CA 1
ATOM 5769 C C . VAL B 1 112 ? -8.383 -55.625 -7.449 1 94.25 112 VAL B C 1
ATOM 5771 O O . VAL B 1 112 ? -7.242 -55.219 -7.676 1 94.25 112 VAL B O 1
ATOM 5774 N N . VAL B 1 113 ? -9.414 -54.781 -7.246 1 95.44 113 VAL B N 1
ATOM 5775 C CA . VAL B 1 113 ? -9.258 -53.344 -7.363 1 95.44 113 VAL B CA 1
ATOM 5776 C C . VAL B 1 113 ? -8.312 -52.844 -6.281 1 95.44 113 VAL B C 1
ATOM 5778 O O . VAL B 1 113 ? -7.43 -52 -6.551 1 95.44 113 VAL B O 1
ATOM 5781 N N . ARG B 1 114 ? -8.406 -53.312 -5.094 1 90.12 114 ARG B N 1
ATOM 5782 C CA . ARG B 1 114 ? -7.535 -52.906 -3.992 1 90.12 114 ARG B CA 1
ATOM 5783 C C . ARG B 1 114 ? -6.086 -53.312 -4.266 1 90.12 114 ARG B C 1
ATOM 5785 O O . ARG B 1 114 ? -5.164 -52.562 -3.943 1 90.12 114 ARG B O 1
ATOM 5792 N N . HIS B 1 115 ? -5.934 -54.438 -4.832 1 89.88 115 HIS B N 1
ATOM 5793 C CA . HIS B 1 115 ? -4.59 -54.875 -5.207 1 89.88 115 HIS B CA 1
ATOM 5794 C C . HIS B 1 115 ? -3.959 -53.906 -6.207 1 89.88 115 HIS B C 1
ATOM 5796 O O . HIS B 1 115 ? -2.787 -53.562 -6.074 1 89.88 115 HIS B O 1
ATOM 5802 N N . PHE B 1 116 ? -4.758 -53.531 -7.129 1 93.31 116 PHE B N 1
ATOM 5803 C CA . PHE B 1 116 ? -4.285 -52.562 -8.109 1 93.31 116 PHE B CA 1
ATOM 5804 C C . PHE B 1 116 ? -3.844 -51.281 -7.43 1 93.31 116 PHE B C 1
ATOM 5806 O O . PHE B 1 116 ? -2.756 -50.781 -7.707 1 93.31 116 PHE B O 1
ATOM 5813 N N . TYR B 1 117 ? -4.73 -50.812 -6.551 1 90.81 117 TYR B N 1
ATOM 5814 C CA . TYR B 1 117 ? -4.426 -49.562 -5.875 1 90.81 117 TYR B CA 1
ATOM 5815 C C . TYR B 1 117 ? -3.133 -49.688 -5.078 1 90.81 117 TYR B C 1
ATOM 5817 O O . TYR B 1 117 ? -2.324 -48.75 -5.062 1 90.81 117 TYR B O 1
ATOM 5825 N N . TYR B 1 118 ? -2.949 -50.75 -4.5 1 85.38 118 TYR B N 1
ATOM 5826 C CA . TYR B 1 118 ? -1.801 -50.938 -3.619 1 85.38 118 TYR B CA 1
ATOM 5827 C C . TYR B 1 118 ? -0.515 -51.094 -4.426 1 85.38 118 TYR B C 1
ATOM 5829 O O . TYR B 1 118 ? 0.524 -50.531 -4.051 1 85.38 118 TYR B O 1
ATOM 5837 N N . TYR B 1 119 ? -0.555 -51.75 -5.605 1 86.5 119 TYR B N 1
ATOM 5838 C CA . TYR B 1 119 ? 0.656 -52.062 -6.355 1 86.5 119 TYR B CA 1
ATOM 5839 C C . TYR B 1 119 ? 0.708 -51.281 -7.66 1 86.5 119 TYR B C 1
ATOM 5841 O O . TYR B 1 119 ? 1.365 -51.719 -8.617 1 86.5 119 TYR B O 1
ATOM 5849 N N . ALA B 1 120 ? 0.015 -50.219 -7.738 1 88.12 120 ALA B N 1
ATOM 5850 C CA . ALA B 1 120 ? -0.106 -49.469 -8.984 1 88.12 120 ALA B CA 1
ATOM 5851 C C . ALA B 1 120 ? 1.264 -49.031 -9.5 1 88.12 120 ALA B C 1
ATOM 5853 O O . ALA B 1 120 ? 1.534 -49.125 -10.695 1 88.12 120 ALA B O 1
ATOM 5854 N N . THR B 1 121 ? 2.109 -48.719 -8.594 1 85.69 121 THR B N 1
ATOM 5855 C CA . THR B 1 121 ? 3.438 -48.25 -8.992 1 85.69 121 THR B CA 1
ATOM 5856 C C . THR B 1 121 ? 4.297 -49.438 -9.453 1 85.69 121 THR B C 1
ATOM 5858 O O . THR B 1 121 ? 4.992 -49.312 -10.469 1 85.69 121 THR B O 1
ATOM 5861 N N . GLU B 1 122 ? 4.219 -50.438 -8.742 1 84 122 GLU B N 1
ATOM 5862 C CA . GLU B 1 122 ? 5.02 -51.625 -9.039 1 84 122 GLU B CA 1
ATOM 5863 C C . GLU B 1 122 ? 4.586 -52.281 -10.359 1 84 122 GLU B C 1
ATOM 5865 O O . GLU B 1 122 ? 5.406 -52.844 -11.078 1 84 122 GLU B O 1
ATOM 5870 N N . LEU B 1 123 ? 3.377 -52.219 -10.625 1 87.5 123 LEU B N 1
ATOM 5871 C CA . LEU B 1 123 ? 2.842 -52.781 -11.852 1 87.5 123 LEU B CA 1
ATOM 5872 C C . LEU B 1 123 ? 3.355 -52.062 -13.078 1 87.5 123 LEU B C 1
ATOM 5874 O O . LEU B 1 123 ? 3.426 -52.625 -14.172 1 87.5 123 LEU B O 1
ATOM 5878 N N . ASN B 1 124 ? 3.764 -50.844 -12.914 1 86.06 124 ASN B N 1
ATOM 5879 C CA . ASN B 1 124 ? 4.352 -50 -13.969 1 86.06 124 ASN B CA 1
ATOM 5880 C C . ASN B 1 124 ? 3.627 -50.188 -15.297 1 86.06 124 ASN B C 1
ATOM 5882 O O . ASN B 1 124 ? 4.25 -50.562 -16.297 1 86.06 124 ASN B O 1
ATOM 5886 N N . LEU B 1 125 ? 2.445 -49.906 -15.352 1 88.44 125 LEU B N 1
ATOM 5887 C CA . LEU B 1 125 ? 1.611 -50.094 -16.531 1 88.44 125 LEU B CA 1
ATOM 5888 C C . LEU B 1 125 ? 2.018 -49.125 -17.641 1 88.44 125 LEU B C 1
ATOM 5890 O O . LEU B 1 125 ? 2.141 -47.906 -17.406 1 88.44 125 LEU B O 1
ATOM 5894 N N . SER B 1 126 ? 2.291 -49.656 -18.797 1 87.94 126 SER B N 1
ATOM 5895 C CA . SER B 1 126 ? 2.461 -48.812 -19.984 1 87.94 126 SER B CA 1
ATOM 5896 C C . SER B 1 126 ? 1.152 -48.125 -20.359 1 87.94 126 SER B C 1
ATOM 5898 O O . SER B 1 126 ? 0.09 -48.469 -19.844 1 87.94 126 SER B O 1
ATOM 5900 N N . SER B 1 127 ? 1.19 -47.25 -21.25 1 87.88 127 SER B N 1
ATOM 5901 C CA . SER B 1 127 ? -0.001 -46.531 -21.719 1 87.88 127 SER B CA 1
ATOM 5902 C C . SER B 1 127 ? -0.984 -47.5 -22.391 1 87.88 127 SER B C 1
ATOM 5904 O O . SER B 1 127 ? -2.197 -47.375 -22.203 1 87.88 127 SER B O 1
ATOM 5906 N N . GLU B 1 128 ? -0.365 -48.375 -23 1 88.94 128 GLU B N 1
ATOM 5907 C CA . GLU B 1 128 ? -1.199 -49.344 -23.703 1 88.94 128 GLU B CA 1
ATOM 5908 C C . GLU B 1 128 ? -1.861 -50.312 -22.719 1 88.94 128 GLU B C 1
ATOM 5910 O O . GLU B 1 128 ? -3.043 -50.625 -22.859 1 88.94 128 GLU B O 1
ATOM 5915 N N . ALA B 1 129 ? -1.115 -50.719 -21.797 1 91.38 129 ALA B N 1
ATOM 5916 C CA . ALA B 1 129 ? -1.64 -51.625 -20.781 1 91.38 129 ALA B CA 1
ATOM 5917 C C . ALA B 1 129 ? -2.748 -50.969 -19.969 1 91.38 129 ALA B C 1
ATOM 5919 O O . ALA B 1 129 ? -3.756 -51.594 -19.641 1 91.38 129 ALA B O 1
ATOM 5920 N N . TRP B 1 130 ? -2.582 -49.781 -19.75 1 93.25 130 TRP B N 1
ATOM 5921 C CA . TRP B 1 130 ? -3.596 -49.062 -19 1 93.25 130 TRP B CA 1
ATOM 5922 C C . TRP B 1 130 ? -4.875 -48.906 -19.812 1 93.25 130 TRP B C 1
ATOM 5924 O O . TRP B 1 130 ? -5.977 -49.062 -19.297 1 93.25 130 TRP B O 1
ATOM 5934 N N . GLU B 1 131 ? -4.703 -48.562 -21.016 1 92.38 131 GLU B N 1
ATOM 5935 C CA . GLU B 1 131 ? -5.871 -48.406 -21.875 1 92.38 131 GLU B CA 1
ATOM 5936 C C . GLU B 1 131 ? -6.703 -49.688 -21.906 1 92.38 131 GLU B C 1
ATOM 5938 O O . GLU B 1 131 ? -7.934 -49.656 -21.891 1 92.38 131 GLU B O 1
ATOM 5943 N N . LYS B 1 132 ? -6.02 -50.719 -21.875 1 93.44 132 LYS B N 1
ATOM 5944 C CA . LYS B 1 132 ? -6.707 -52.031 -21.859 1 93.44 132 LYS B CA 1
ATOM 5945 C C . LYS B 1 132 ? -7.375 -52.25 -20.5 1 93.44 132 LYS B C 1
ATOM 5947 O O . LYS B 1 132 ? -8.562 -52.594 -20.438 1 93.44 132 LYS B O 1
ATOM 5952 N N . LEU B 1 133 ? -6.668 -52.031 -19.484 1 94.06 133 LEU B N 1
ATOM 5953 C CA . LEU B 1 133 ? -7.164 -52.312 -18.141 1 94.06 133 LEU B CA 1
ATOM 5954 C C . LEU B 1 133 ? -8.352 -51.406 -17.797 1 94.06 133 LEU B C 1
ATOM 5956 O O . LEU B 1 133 ? -9.32 -51.875 -17.188 1 94.06 133 LEU B O 1
ATOM 5960 N N . SER B 1 134 ? -8.289 -50.219 -18.25 1 94.38 134 SER B N 1
ATOM 5961 C CA . SER B 1 134 ? -9.297 -49.219 -17.875 1 94.38 134 SER B CA 1
ATOM 5962 C C . SER B 1 134 ? -10.633 -49.531 -18.531 1 94.38 134 SER B C 1
ATOM 5964 O O . SER B 1 134 ? -11.672 -49.031 -18.109 1 94.38 134 SER B O 1
ATOM 5966 N N . LYS B 1 135 ? -10.625 -50.438 -19.469 1 93.88 135 LYS B N 1
ATOM 5967 C CA . LYS B 1 135 ? -11.852 -50.781 -20.203 1 93.88 135 LYS B CA 1
ATOM 5968 C C . LYS B 1 135 ? -12.43 -52.094 -19.75 1 93.88 135 LYS B C 1
ATOM 5970 O O . LYS B 1 135 ? -13.484 -52.531 -20.234 1 93.88 135 LYS B O 1
ATOM 5975 N N . ILE B 1 136 ? -11.734 -52.719 -18.844 1 96.12 136 ILE B N 1
ATOM 5976 C CA . ILE B 1 136 ? -12.227 -54 -18.328 1 96.12 136 ILE B CA 1
ATOM 5977 C C . ILE B 1 136 ? -13.266 -53.719 -17.234 1 96.12 136 ILE B C 1
ATOM 5979 O O . ILE B 1 136 ? -13.047 -52.875 -16.359 1 96.12 136 ILE B O 1
ATOM 5983 N N . LYS B 1 137 ? -14.391 -54.438 -17.25 1 95.94 137 LYS B N 1
ATOM 5984 C CA . LYS B 1 137 ? -15.477 -54.219 -16.297 1 95.94 137 LYS B CA 1
ATOM 5985 C C . LYS B 1 137 ? -15.297 -55.094 -15.055 1 95.94 137 LYS B C 1
ATOM 5987 O O . LYS B 1 137 ? -15.898 -56.156 -14.938 1 95.94 137 LYS B O 1
ATOM 5992 N N . PHE B 1 138 ? -14.461 -54.562 -14.148 1 96.5 138 PHE B N 1
ATOM 5993 C CA . PHE B 1 138 ? -14.211 -55.344 -12.953 1 96.5 138 PHE B CA 1
ATOM 5994 C C . PHE B 1 138 ? -14.32 -54.5 -11.695 1 96.5 138 PHE B C 1
ATOM 5996 O O . PHE B 1 138 ? -13.953 -54.938 -10.602 1 96.5 138 PHE B O 1
ATOM 6003 N N . VAL B 1 139 ? -14.859 -53.312 -11.844 1 96.19 139 VAL B N 1
ATOM 6004 C CA . VAL B 1 139 ? -14.953 -52.406 -10.711 1 96.19 139 VAL B CA 1
ATOM 6005 C C . VAL B 1 139 ? -16.406 -52.312 -10.25 1 96.19 139 VAL B C 1
ATOM 6007 O O . VAL B 1 139 ? -17.297 -51.969 -11.039 1 96.19 139 VAL B O 1
ATOM 6010 N N . PRO B 1 140 ? -16.625 -52.469 -9.016 1 94.88 140 PRO B N 1
ATOM 6011 C CA . PRO B 1 140 ? -18 -52.406 -8.516 1 94.88 140 PRO B CA 1
ATOM 6012 C C . PRO B 1 140 ? -18.547 -51 -8.422 1 94.88 140 PRO B C 1
ATOM 6014 O O . PRO B 1 140 ? -17.812 -50.062 -8.078 1 94.88 140 PRO B O 1
ATOM 6017 N N . SER B 1 141 ? -19.828 -50.844 -8.711 1 94.12 141 SER B N 1
ATOM 6018 C CA . SER B 1 141 ? -20.5 -49.562 -8.609 1 94.12 141 SER B CA 1
ATOM 6019 C C . SER B 1 141 ? -21.344 -49.469 -7.348 1 94.12 141 SER B C 1
ATOM 6021 O O . SER B 1 141 ? -21.703 -50.5 -6.758 1 94.12 141 SER B O 1
ATOM 6023 N N . LYS B 1 142 ? -21.672 -48.25 -6.996 1 91.19 142 LYS B N 1
ATOM 6024 C CA . LYS B 1 142 ? -22.484 -47.969 -5.816 1 91.19 142 LYS B CA 1
ATOM 6025 C C . LYS B 1 142 ? -23.953 -48.25 -6.094 1 91.19 142 LYS B C 1
ATOM 6027 O O . LYS B 1 142 ? -24.469 -47.875 -7.148 1 91.19 142 LYS B O 1
ATOM 6032 N N . PRO B 1 143 ? -24.609 -48.906 -5.199 1 87.88 143 PRO B N 1
ATOM 6033 C CA . PRO B 1 143 ? -26.062 -49.031 -5.359 1 87.88 143 PRO B CA 1
ATOM 6034 C C . PRO B 1 143 ? -26.797 -47.688 -5.254 1 87.88 143 PRO B C 1
ATOM 6036 O O . PRO B 1 143 ? -26.375 -46.812 -4.492 1 87.88 143 PRO B O 1
ATOM 6039 N N . VAL B 1 144 ? -27.797 -47.5 -6.082 1 87.44 144 VAL B N 1
ATOM 6040 C CA . VAL B 1 144 ? -28.547 -46.25 -6.121 1 87.44 144 VAL B CA 1
ATOM 6041 C C . VAL B 1 144 ? -29.875 -46.438 -5.391 1 87.44 144 VAL B C 1
ATOM 6043 O O . VAL B 1 144 ? -30.516 -47.469 -5.496 1 87.44 144 VAL B O 1
ATOM 6046 N N . ASN B 1 145 ? -30.219 -45.5 -4.574 1 84 145 ASN B N 1
ATOM 6047 C CA . ASN B 1 145 ? -31.469 -45.531 -3.822 1 84 145 ASN B CA 1
ATOM 6048 C C . ASN B 1 145 ? -32.469 -44.531 -4.398 1 84 145 ASN B C 1
ATOM 6050 O O . ASN B 1 145 ? -32.125 -43.625 -5.129 1 84 145 ASN B O 1
ATOM 6054 N N . PRO B 1 146 ? -33.781 -44.781 -4.082 1 80.81 146 PRO B N 1
ATOM 6055 C CA . PRO B 1 146 ? -34.781 -43.781 -4.477 1 80.81 146 PRO B CA 1
ATOM 6056 C C . PRO B 1 146 ? -34.531 -42.406 -3.826 1 80.81 146 PRO B C 1
ATOM 6058 O O . PRO B 1 146 ? -33.969 -42.344 -2.73 1 80.81 146 PRO B O 1
ATOM 6061 N N . PRO B 1 147 ? -34.812 -41.375 -4.445 1 82.62 147 PRO B N 1
ATOM 6062 C CA . PRO B 1 147 ? -35.594 -41.219 -5.688 1 82.62 147 PRO B CA 1
ATOM 6063 C C . PRO B 1 147 ? -34.688 -41.219 -6.93 1 82.62 147 PRO B C 1
ATOM 6065 O O . PRO B 1 147 ? -35.188 -41.219 -8.055 1 82.62 147 PRO B O 1
ATOM 6068 N N . PHE B 1 148 ? -33.406 -41.344 -6.738 1 86 148 PHE B N 1
ATOM 6069 C CA . PHE B 1 148 ? -32.469 -41.281 -7.844 1 86 148 PHE B CA 1
ATOM 6070 C C . PHE B 1 148 ? -32.594 -42.531 -8.719 1 86 148 PHE B C 1
ATOM 6072 O O . PHE B 1 148 ? -32.188 -42.531 -9.875 1 86 148 PHE B O 1
ATOM 6079 N N . LEU B 1 149 ? -33.125 -43.531 -8.062 1 86.31 149 LEU B N 1
ATOM 6080 C CA . LEU B 1 149 ? -33.156 -44.875 -8.68 1 86.31 149 LEU B CA 1
ATOM 6081 C C . LEU B 1 149 ? -33.906 -44.812 -10.008 1 86.31 149 LEU B C 1
ATOM 6083 O O . LEU B 1 149 ? -33.5 -45.469 -10.984 1 86.31 149 LEU B O 1
ATOM 6087 N N . GLU B 1 150 ? -34.938 -44.094 -10.086 1 87.19 150 GLU B N 1
ATOM 6088 C CA . GLU B 1 150 ? -35.781 -44.062 -11.258 1 87.19 150 GLU B CA 1
ATOM 6089 C C . GLU B 1 150 ? -35.062 -43.5 -12.477 1 87.19 150 GLU B C 1
ATOM 6091 O O . GLU B 1 150 ? -35.344 -43.906 -13.609 1 87.19 150 GLU B O 1
ATOM 6096 N N . THR B 1 151 ? -34.156 -42.625 -12.234 1 90.94 151 THR B N 1
ATOM 6097 C CA . THR B 1 151 ? -33.5 -41.938 -13.359 1 90.94 151 THR B CA 1
ATOM 6098 C C . THR B 1 151 ? -32.031 -42.312 -13.414 1 90.94 151 THR B C 1
ATOM 6100 O O . THR B 1 151 ? -31.281 -41.781 -14.227 1 90.94 151 THR B O 1
ATOM 6103 N N . ALA B 1 152 ? -31.625 -43.219 -12.562 1 91.5 152 ALA B N 1
ATOM 6104 C CA . ALA B 1 152 ? -30.219 -43.594 -12.477 1 91.5 152 ALA B CA 1
ATOM 6105 C C . ALA B 1 152 ? -29.75 -44.312 -13.75 1 91.5 152 ALA B C 1
ATOM 6107 O O . ALA B 1 152 ? -30.562 -44.938 -14.438 1 91.5 152 ALA B O 1
ATOM 6108 N N . TYR B 1 153 ? -28.516 -44.125 -14.125 1 90.25 153 TYR B N 1
ATOM 6109 C CA . TYR B 1 153 ? -27.891 -44.781 -15.266 1 90.25 153 TYR B CA 1
ATOM 6110 C C . TYR B 1 153 ? -28.094 -46.312 -15.188 1 90.25 153 TYR B C 1
ATOM 6112 O O . TYR B 1 153 ? -28.453 -46.938 -16.172 1 90.25 153 TYR B O 1
ATOM 6120 N N . SER B 1 154 ? -27.734 -46.812 -14.016 1 84.56 154 SER B N 1
ATOM 6121 C CA . SER B 1 154 ? -27.953 -48.219 -13.781 1 84.56 154 SER B CA 1
ATOM 6122 C C . SER B 1 154 ? -28.766 -48.469 -12.523 1 84.56 154 SER B C 1
ATOM 6124 O O . SER B 1 154 ? -28.453 -47.938 -11.461 1 84.56 154 SER B O 1
ATOM 6126 N N . LYS B 1 155 ? -29.781 -49.25 -12.672 1 82.88 155 LYS B N 1
ATOM 6127 C CA . LYS B 1 155 ? -30.688 -49.531 -11.57 1 82.88 155 LYS B CA 1
ATOM 6128 C C . LYS B 1 155 ? -30.172 -50.656 -10.68 1 82.88 155 LYS B C 1
ATOM 6130 O O . LYS B 1 155 ? -30.516 -50.719 -9.5 1 82.88 155 LYS B O 1
ATOM 6135 N N . ILE B 1 156 ? -29.297 -51.5 -11.32 1 83 156 ILE B N 1
ATOM 6136 C CA . ILE B 1 156 ? -28.719 -52.594 -10.562 1 83 156 ILE B CA 1
ATOM 6137 C C . ILE B 1 156 ? -27.203 -52.406 -10.453 1 83 156 ILE B C 1
ATOM 6139 O O . ILE B 1 156 ? -26.547 -52 -11.414 1 83 156 ILE B O 1
ATOM 6143 N N . PRO B 1 157 ? -26.766 -52.688 -9.188 1 82.44 157 PRO B N 1
ATOM 6144 C CA . PRO B 1 157 ? -25.312 -52.562 -9.055 1 82.44 157 PRO B CA 1
ATOM 6145 C C . PRO B 1 157 ? -24.562 -53.594 -9.906 1 82.44 157 PRO B C 1
ATOM 6147 O O . PRO B 1 157 ? -24.844 -54.781 -9.836 1 82.44 157 PRO B O 1
ATOM 6150 N N . GLU B 1 158 ? -23.672 -53.125 -10.82 1 89.69 158 GLU B N 1
ATOM 6151 C CA . GLU B 1 158 ? -22.875 -53.938 -11.727 1 89.69 158 GLU B CA 1
ATOM 6152 C C . GLU B 1 158 ? -21.406 -53.562 -11.68 1 89.69 158 GLU B C 1
ATOM 6154 O O . GLU B 1 158 ? -21.016 -52.688 -10.883 1 89.69 158 GLU B O 1
ATOM 6159 N N . LEU B 1 159 ? -20.641 -54.438 -12.289 1 95.06 159 LEU B N 1
ATOM 6160 C CA . LEU B 1 159 ? -19.234 -54.094 -12.469 1 95.06 159 LEU B CA 1
ATOM 6161 C C . LEU B 1 159 ? -19.031 -53.25 -13.711 1 95.06 159 LEU B C 1
ATOM 6163 O O . LEU B 1 159 ? -19.656 -53.469 -14.742 1 95.06 159 LEU B O 1
ATOM 6167 N N . TYR B 1 160 ? -18.25 -52.25 -13.508 1 94.81 160 TYR B N 1
ATOM 6168 C CA . TYR B 1 160 ? -17.969 -51.344 -14.609 1 94.81 160 TYR B CA 1
ATOM 6169 C C . TYR B 1 160 ? -16.469 -51.125 -14.789 1 94.81 160 TYR B C 1
ATOM 6171 O O . TYR B 1 160 ? -15.664 -51.688 -14.031 1 94.81 160 TYR B O 1
ATOM 6179 N N . ASP B 1 161 ? -16.156 -50.5 -15.836 1 95.12 161 ASP B N 1
ATOM 6180 C CA . ASP B 1 161 ? -14.758 -50.188 -16.109 1 95.12 161 ASP B CA 1
ATOM 6181 C C . ASP B 1 161 ? -14.375 -48.812 -15.523 1 95.12 161 ASP B C 1
ATOM 6183 O O . ASP B 1 161 ? -15.242 -48 -15.188 1 95.12 161 ASP B O 1
ATOM 6187 N N . PHE B 1 162 ? -13.141 -48.562 -15.383 1 94.38 162 PHE B N 1
ATOM 6188 C CA . PHE B 1 162 ? -12.641 -47.344 -14.797 1 94.38 162 PHE B CA 1
ATOM 6189 C C . PHE B 1 162 ? -13.039 -46.125 -15.633 1 94.38 162 PHE B C 1
ATOM 6191 O O . PHE B 1 162 ? -13.273 -45.031 -15.094 1 94.38 162 PHE B O 1
ATOM 6198 N N . ASP B 1 163 ? -13.227 -46.25 -16.859 1 91.38 163 ASP B N 1
ATOM 6199 C CA . ASP B 1 163 ? -13.516 -45.156 -17.766 1 91.38 163 ASP B CA 1
ATOM 6200 C C . ASP B 1 163 ? -14.969 -44.688 -17.641 1 91.38 163 ASP B C 1
ATOM 6202 O O . ASP B 1 163 ? -15.289 -43.531 -17.891 1 91.38 163 ASP B O 1
ATOM 6206 N N . SER B 1 164 ? -15.766 -45.562 -17.203 1 92.06 164 SER B N 1
ATOM 6207 C CA . SER B 1 164 ? -17.203 -45.281 -17.141 1 92.06 164 SER B CA 1
ATOM 6208 C C . SER B 1 164 ? -17.594 -44.781 -15.766 1 92.06 164 SER B C 1
ATOM 6210 O O . SER B 1 164 ? -18.641 -44.125 -15.617 1 92.06 164 SER B O 1
ATOM 6212 N N . LEU B 1 165 ? -16.844 -45 -14.805 1 93.88 165 LEU B N 1
ATOM 6213 C CA . LEU B 1 165 ? -17.188 -44.688 -13.422 1 93.88 165 LEU B CA 1
ATOM 6214 C C . LEU B 1 165 ? -16.812 -43.25 -13.07 1 93.88 165 LEU B C 1
ATOM 6216 O O . LEU B 1 165 ? -15.836 -42.719 -13.609 1 93.88 165 LEU B O 1
ATOM 6220 N N . CYS B 1 166 ? -17.656 -42.688 -12.234 1 93.06 166 CYS B N 1
ATOM 6221 C CA . CYS B 1 166 ? -17.375 -41.344 -11.719 1 93.06 166 CYS B CA 1
ATOM 6222 C C . CYS B 1 166 ? -17.266 -41.375 -10.195 1 93.06 166 CYS B C 1
ATOM 6224 O O . CYS B 1 166 ? -17.844 -42.25 -9.539 1 93.06 166 CYS B O 1
ATOM 6226 N N . LEU B 1 167 ? -16.609 -40.406 -9.672 1 93.06 167 LEU B N 1
ATOM 6227 C CA . LEU B 1 167 ? -16.422 -40.312 -8.227 1 93.06 167 LEU B CA 1
ATOM 6228 C C . LEU B 1 167 ? -17.703 -39.812 -7.555 1 93.06 167 LEU B C 1
ATOM 6230 O O . LEU B 1 167 ? -18.484 -39.094 -8.164 1 93.06 167 LEU B O 1
ATOM 6234 N N . PRO B 1 168 ? -17.875 -40.156 -6.312 1 89.88 168 PRO B N 1
ATOM 6235 C CA . PRO B 1 168 ? -19.094 -39.781 -5.586 1 89.88 168 PRO B CA 1
ATOM 6236 C C . PRO B 1 168 ? -19.25 -38.25 -5.469 1 89.88 168 PRO B C 1
ATOM 6238 O O . PRO B 1 168 ? -20.375 -37.75 -5.371 1 89.88 168 PRO B O 1
ATOM 6241 N N . LYS B 1 169 ? -18.219 -37.531 -5.504 1 89.19 169 LYS B N 1
ATOM 6242 C CA . LYS B 1 169 ? -18.297 -36.062 -5.387 1 89.19 169 LYS B CA 1
ATOM 6243 C C . LYS B 1 169 ? -19.047 -35.469 -6.574 1 89.19 169 LYS B C 1
ATOM 6245 O O . LYS B 1 169 ? -19.594 -34.344 -6.477 1 89.19 169 LYS B O 1
ATOM 6250 N N . TYR B 1 170 ? -19.094 -36.219 -7.676 1 92.38 170 TYR B N 1
ATOM 6251 C CA . TYR B 1 170 ? -19.75 -35.75 -8.883 1 92.38 170 TYR B CA 1
ATOM 6252 C C . TYR B 1 170 ? -21.141 -36.312 -9.016 1 92.38 170 TYR B C 1
ATOM 6254 O O . TYR B 1 170 ? -21.812 -36.125 -10.031 1 92.38 170 TYR B O 1
ATOM 6262 N N . ARG B 1 171 ? -21.609 -36.969 -8.07 1 91.38 171 ARG B N 1
ATOM 6263 C CA . ARG B 1 171 ? -22.875 -37.688 -8.125 1 91.38 171 ARG B CA 1
ATOM 6264 C C . ARG B 1 171 ? -24 -36.781 -8.57 1 91.38 171 ARG B C 1
ATOM 6266 O O . ARG B 1 171 ? -24.781 -37.125 -9.469 1 91.38 171 ARG B O 1
ATOM 6273 N N . ASN B 1 172 ? -24.062 -35.594 -8.016 1 91.38 172 ASN B N 1
ATOM 6274 C CA . ASN B 1 172 ? -25.172 -34.688 -8.266 1 91.38 172 ASN B CA 1
ATOM 6275 C C . ASN B 1 172 ? -25.156 -34.188 -9.711 1 91.38 172 ASN B C 1
ATOM 6277 O O . ASN B 1 172 ? -26.203 -33.781 -10.242 1 91.38 172 ASN B O 1
ATOM 6281 N N . ILE B 1 173 ? -24.078 -34.281 -10.336 1 95.31 173 ILE B N 1
ATOM 6282 C CA . ILE B 1 173 ? -24.016 -33.688 -11.656 1 95.31 173 ILE B CA 1
ATOM 6283 C C . ILE B 1 173 ? -23.859 -34.75 -12.719 1 95.31 173 ILE B C 1
ATOM 6285 O O . ILE B 1 173 ? -23.516 -34.469 -13.867 1 95.31 173 ILE B O 1
ATOM 6289 N N . CYS B 1 174 ? -24.141 -36.062 -12.328 1 95.5 174 CYS B N 1
ATOM 6290 C CA . CYS B 1 174 ? -23.922 -37.031 -13.391 1 95.5 174 CYS B CA 1
ATOM 6291 C C . CYS B 1 174 ? -24.719 -38.312 -13.133 1 95.5 174 CYS B C 1
ATOM 6293 O O . CYS B 1 174 ? -24.625 -39.281 -13.906 1 95.5 174 CYS B O 1
ATOM 6295 N N . TRP B 1 175 ? -25.594 -38.469 -12.117 1 93.19 175 TRP B N 1
ATOM 6296 C CA . TRP B 1 175 ? -26.141 -39.75 -11.695 1 93.19 175 TRP B CA 1
ATOM 6297 C C . TRP B 1 175 ? -26.984 -40.375 -12.805 1 93.19 175 TRP B C 1
ATOM 6299 O O . TRP B 1 175 ? -27.188 -41.594 -12.836 1 93.19 175 TRP B O 1
ATOM 6309 N N . THR B 1 176 ? -27.453 -39.562 -13.688 1 94.56 176 THR B N 1
ATOM 6310 C CA . THR B 1 176 ? -28.312 -40.094 -14.75 1 94.56 176 THR B CA 1
ATOM 6311 C C . THR B 1 176 ? -27.453 -40.625 -15.906 1 94.56 176 THR B C 1
ATOM 6313 O O . THR B 1 176 ? -27.969 -41.344 -16.766 1 94.56 176 THR B O 1
ATOM 6316 N N . GLN B 1 177 ? -26.156 -40.375 -15.992 1 94.12 177 GLN B N 1
ATOM 6317 C CA . GLN B 1 177 ? -25.344 -40.656 -17.172 1 94.12 177 GLN B CA 1
ATOM 6318 C C . GLN B 1 177 ? -24.234 -41.656 -16.844 1 94.12 177 GLN B C 1
ATOM 6320 O O . GLN B 1 177 ? -23.719 -42.344 -17.734 1 94.12 177 GLN B O 1
ATOM 6325 N N . CYS B 1 178 ? -23.859 -41.688 -15.594 1 92.62 178 CYS B N 1
ATOM 6326 C CA . CYS B 1 178 ? -22.719 -42.531 -15.234 1 92.62 178 CYS B CA 1
ATOM 6327 C C . CYS B 1 178 ? -22.969 -43.219 -13.898 1 92.62 178 CYS B C 1
ATOM 6329 O O . CYS B 1 178 ? -23.672 -42.688 -13.039 1 92.62 178 CYS B O 1
ATOM 6331 N N . PRO B 1 179 ? -22.328 -44.5 -13.844 1 93.06 179 PRO B N 1
ATOM 6332 C CA . PRO B 1 179 ? -22.328 -45.125 -12.523 1 93.06 179 PRO B CA 1
ATOM 6333 C C . PRO B 1 179 ? -21.297 -44.5 -11.57 1 93.06 179 PRO B C 1
ATOM 6335 O O . PRO B 1 179 ? -20.359 -43.844 -12.016 1 93.06 179 PRO B O 1
ATOM 6338 N N . ILE B 1 180 ? -21.484 -44.719 -10.312 1 92.88 180 ILE B N 1
ATOM 6339 C CA . ILE B 1 180 ? -20.641 -44.125 -9.281 1 92.88 180 ILE B CA 1
ATOM 6340 C C . ILE B 1 180 ? -19.828 -45.219 -8.594 1 92.88 180 ILE B C 1
ATOM 6342 O O . ILE B 1 180 ? -20.328 -46.312 -8.359 1 92.88 180 ILE B O 1
ATOM 6346 N N . TYR B 1 181 ? -18.625 -44.844 -8.266 1 92.75 181 TYR B N 1
ATOM 6347 C CA . TYR B 1 181 ? -17.75 -45.75 -7.555 1 92.75 181 TYR B CA 1
ATOM 6348 C C . TYR B 1 181 ? -18.391 -46.219 -6.25 1 92.75 181 TYR B C 1
ATOM 6350 O O . TYR B 1 181 ? -19.016 -45.406 -5.539 1 92.75 181 TYR B O 1
ATOM 6358 N N . ASP B 1 182 ? -18.188 -47.562 -6.035 1 92.81 182 ASP B N 1
ATOM 6359 C CA . ASP B 1 182 ? -18.516 -48.031 -4.703 1 92.81 182 ASP B CA 1
ATOM 6360 C C . ASP B 1 182 ? -17.594 -47.438 -3.646 1 92.81 182 ASP B C 1
ATOM 6362 O O . ASP B 1 182 ? -16.406 -47.25 -3.896 1 92.81 182 ASP B O 1
ATOM 6366 N N . ASP B 1 183 ? -18.062 -47.25 -2.465 1 91.06 183 ASP B N 1
ATOM 6367 C CA . ASP B 1 183 ? -17.312 -46.562 -1.399 1 91.06 183 ASP B CA 1
ATOM 6368 C C . ASP B 1 183 ? -16.078 -47.375 -1.019 1 91.06 183 ASP B C 1
ATOM 6370 O O . ASP B 1 183 ? -15.078 -46.781 -0.562 1 91.06 183 ASP B O 1
ATOM 6374 N N . ASP B 1 184 ? -16.078 -48.562 -1.302 1 90.12 184 ASP B N 1
ATOM 6375 C CA . ASP B 1 184 ? -14.984 -49.438 -0.867 1 90.12 184 ASP B CA 1
ATOM 6376 C C . ASP B 1 184 ? -13.836 -49.438 -1.874 1 90.12 184 ASP B C 1
ATOM 6378 O O . ASP B 1 184 ? -12.742 -49.906 -1.581 1 90.12 184 ASP B O 1
ATOM 6382 N N . VAL B 1 185 ? -14.094 -48.969 -3.031 1 94.31 185 VAL B N 1
ATOM 6383 C CA . VAL B 1 185 ? -13.07 -49.062 -4.066 1 94.31 185 VAL B CA 1
ATOM 6384 C C . VAL B 1 185 ? -12.758 -47.656 -4.613 1 94.31 185 VAL B C 1
ATOM 6386 O O . VAL B 1 185 ? -12.484 -47.5 -5.805 1 94.31 185 VAL B O 1
ATOM 6389 N N . LEU B 1 186 ? -12.75 -46.688 -3.824 1 93.31 186 LEU B N 1
ATOM 6390 C CA . LEU B 1 186 ? -12.445 -45.344 -4.246 1 93.31 186 LEU B CA 1
ATOM 6391 C C . LEU B 1 186 ? -10.945 -45.156 -4.441 1 93.31 186 LEU B C 1
ATOM 6393 O O . LEU B 1 186 ? -10.148 -45.594 -3.605 1 93.31 186 LEU B O 1
ATOM 6397 N N . PRO B 1 187 ? -10.633 -44.531 -5.566 1 92.25 187 PRO B N 1
ATOM 6398 C CA . PRO B 1 187 ? -9.211 -44.281 -5.754 1 92.25 187 PRO B CA 1
ATOM 6399 C C . PRO B 1 187 ? -8.688 -43.188 -4.809 1 92.25 187 PRO B C 1
ATOM 6401 O O . PRO B 1 187 ? -9.375 -42.188 -4.559 1 92.25 187 PRO B O 1
ATOM 6404 N N . ASP B 1 188 ? -7.535 -43.344 -4.336 1 85.25 188 ASP B N 1
ATOM 6405 C CA . ASP B 1 188 ? -6.941 -42.344 -3.459 1 85.25 188 ASP B CA 1
ATOM 6406 C C . ASP B 1 188 ? -6.172 -41.312 -4.258 1 85.25 188 ASP B C 1
ATOM 6408 O O . ASP B 1 188 ? -6.141 -41.344 -5.492 1 85.25 188 ASP B O 1
ATOM 6412 N N . SER B 1 189 ? -5.617 -40.469 -3.57 1 86.88 189 SER B N 1
ATOM 6413 C CA . SER B 1 189 ? -4.945 -39.344 -4.207 1 86.88 189 SER B CA 1
ATOM 6414 C C . SER B 1 189 ? -3.75 -39.812 -5.031 1 86.88 189 SER B C 1
ATOM 6416 O O . SER B 1 189 ? -3.473 -39.25 -6.098 1 86.88 189 SER B O 1
ATOM 6418 N N . ASN B 1 190 ? -3.082 -40.812 -4.582 1 82.88 190 ASN B N 1
ATOM 6419 C CA . ASN B 1 190 ? -1.927 -41.344 -5.305 1 82.88 190 ASN B CA 1
ATOM 6420 C C . ASN B 1 190 ? -2.328 -41.938 -6.656 1 82.88 190 ASN B C 1
ATOM 6422 O O . ASN B 1 190 ? -1.664 -41.688 -7.664 1 82.88 190 ASN B O 1
ATOM 6426 N N . ILE B 1 191 ? -3.395 -42.656 -6.598 1 90.12 191 ILE B N 1
ATOM 6427 C CA . ILE B 1 191 ? -3.885 -43.281 -7.82 1 90.12 191 ILE B CA 1
ATOM 6428 C C . ILE B 1 191 ? -4.336 -42.188 -8.805 1 90.12 191 ILE B C 1
ATOM 6430 O O . ILE B 1 191 ? -4.055 -42.281 -10 1 90.12 191 ILE B O 1
ATOM 6434 N N . CYS B 1 192 ? -4.902 -41.188 -8.305 1 88.44 192 CYS B N 1
ATOM 6435 C CA . CYS B 1 192 ? -5.402 -40.094 -9.148 1 88.44 192 CYS B CA 1
ATOM 6436 C C . CYS B 1 192 ? -4.254 -39.312 -9.75 1 88.44 192 CYS B C 1
ATOM 6438 O O . CYS B 1 192 ? -4.395 -38.719 -10.828 1 88.44 192 CYS B O 1
ATOM 6440 N N . ARG B 1 193 ? -3.123 -39.281 -9.07 1 86.62 193 ARG B N 1
ATOM 6441 C CA . ARG B 1 193 ? -1.943 -38.625 -9.625 1 86.62 193 ARG B CA 1
ATOM 6442 C C . ARG B 1 193 ? -1.363 -39.438 -10.781 1 86.62 193 ARG B C 1
ATOM 6444 O O . ARG B 1 193 ? -0.934 -38.844 -11.789 1 86.62 193 ARG B O 1
ATOM 6451 N N . LEU B 1 194 ? -1.435 -40.719 -10.539 1 87.88 194 LEU B N 1
ATOM 6452 C CA . LEU B 1 194 ? -0.913 -41.625 -11.578 1 87.88 194 LEU B CA 1
ATOM 6453 C C . LEU B 1 194 ? -1.831 -41.625 -12.789 1 87.88 194 LEU B C 1
ATOM 6455 O O . LEU B 1 194 ? -1.358 -41.656 -13.93 1 87.88 194 LEU B O 1
ATOM 6459 N N . PHE B 1 195 ? -3.145 -41.562 -12.445 1 90.88 195 PHE B N 1
ATOM 6460 C CA . PHE B 1 195 ? -4.152 -41.594 -13.5 1 90.88 195 PHE B CA 1
ATOM 6461 C C . PHE B 1 195 ? -5.164 -40.469 -13.32 1 90.88 195 PHE B C 1
ATOM 6463 O O . PHE B 1 195 ? -6.266 -40.688 -12.812 1 90.88 195 PHE B O 1
ATOM 6470 N N . PRO B 1 196 ? -4.934 -39.344 -13.859 1 89.75 196 PRO B N 1
ATOM 6471 C CA . PRO B 1 196 ? -5.754 -38.156 -13.617 1 89.75 196 PRO B CA 1
ATOM 6472 C C . PRO B 1 196 ? -7.152 -38.281 -14.219 1 89.75 196 PRO B C 1
ATOM 6474 O O . PRO B 1 196 ? -8.094 -37.656 -13.727 1 89.75 196 PRO B O 1
ATOM 6477 N N . GLU B 1 197 ? -7.305 -39.031 -15.172 1 87.88 197 GLU B N 1
ATOM 6478 C CA . GLU B 1 197 ? -8.594 -39.188 -15.852 1 87.88 197 GLU B CA 1
ATOM 6479 C C . GLU B 1 197 ? -9.648 -39.75 -14.906 1 87.88 197 GLU B C 1
ATOM 6481 O O . GLU B 1 197 ? -10.844 -39.531 -15.109 1 87.88 197 GLU B O 1
ATOM 6486 N N . MET B 1 198 ? -9.203 -40.469 -13.906 1 90.5 198 MET B N 1
ATOM 6487 C CA . MET B 1 198 ? -10.125 -41.094 -12.961 1 90.5 198 MET B CA 1
ATOM 6488 C C . MET B 1 198 ? -10.773 -40.031 -12.062 1 90.5 198 MET B C 1
ATOM 6490 O O . MET B 1 198 ? -11.812 -40.281 -11.453 1 90.5 198 MET B O 1
ATOM 6494 N N . ASN B 1 199 ? -10.141 -38.906 -12.008 1 90.44 199 ASN B N 1
ATOM 6495 C CA . ASN B 1 199 ? -10.617 -37.844 -11.102 1 90.44 199 ASN B CA 1
ATOM 6496 C C . ASN B 1 199 ? -11.43 -36.812 -11.836 1 90.44 199 ASN B C 1
ATOM 6498 O O . ASN B 1 199 ? -11.984 -35.906 -11.219 1 90.44 199 ASN B O 1
ATOM 6502 N N . GLU B 1 200 ? -11.523 -36.875 -13.023 1 90 200 GLU B N 1
ATOM 6503 C CA . GLU B 1 200 ? -12.156 -35.844 -13.812 1 90 200 GLU B CA 1
ATOM 6504 C C . GLU B 1 200 ? -13.5 -36.312 -14.375 1 90 200 GLU B C 1
ATOM 6506 O O . GLU B 1 200 ? -13.766 -37.5 -14.445 1 90 200 GLU B O 1
ATOM 6511 N N . ILE B 1 201 ? -14.383 -35.344 -14.609 1 92.5 201 ILE B N 1
ATOM 6512 C CA . ILE B 1 201 ? -15.656 -35.625 -15.258 1 92.5 201 ILE B CA 1
ATOM 6513 C C . ILE B 1 201 ? -15.711 -34.906 -16.609 1 92.5 201 ILE B C 1
ATOM 6515 O O . ILE B 1 201 ? -15.297 -33.75 -16.719 1 92.5 201 ILE B O 1
ATOM 6519 N N . GLU B 1 202 ? -16.141 -35.656 -17.562 1 90.94 202 GLU B N 1
ATOM 6520 C CA . GLU B 1 202 ? -16.219 -35.094 -18.906 1 90.94 202 GLU B CA 1
ATOM 6521 C C . GLU B 1 202 ? -17.406 -34.156 -19.047 1 90.94 202 GLU B C 1
ATOM 6523 O O . GLU B 1 202 ? -18.484 -34.406 -18.516 1 90.94 202 GLU B O 1
ATOM 6528 N N . THR B 1 203 ? -17.297 -33.125 -19.844 1 92.19 203 THR B N 1
ATOM 6529 C CA . THR B 1 203 ? -18.297 -32.062 -20 1 92.19 203 THR B CA 1
ATOM 6530 C C . THR B 1 203 ? -19.578 -32.594 -20.625 1 92.19 203 THR B C 1
ATOM 6532 O O . THR B 1 203 ? -20.672 -32.281 -20.188 1 92.19 203 THR B O 1
ATOM 6535 N N . PRO B 1 204 ? -19.406 -33.5 -21.578 1 91.94 204 PRO B N 1
ATOM 6536 C CA . PRO B 1 204 ? -20.625 -34 -22.203 1 91.94 204 PRO B CA 1
ATOM 6537 C C . PRO B 1 204 ? -21.5 -34.781 -21.219 1 91.94 204 PRO B C 1
ATOM 6539 O O . PRO B 1 204 ? -22.734 -34.75 -21.344 1 91.94 204 PRO B O 1
ATOM 6542 N N . ILE B 1 205 ? -20.875 -35.406 -20.234 1 94.56 205 ILE B N 1
ATOM 6543 C CA . ILE B 1 205 ? -21.625 -36.188 -19.25 1 94.56 205 ILE B CA 1
ATOM 6544 C C . ILE B 1 205 ? -22.516 -35.25 -18.422 1 94.56 205 ILE B C 1
ATOM 6546 O O . ILE B 1 205 ? -23.688 -35.531 -18.203 1 94.56 205 ILE B O 1
ATOM 6550 N N . VAL B 1 206 ? -22 -34.125 -18.062 1 96 206 VAL B N 1
ATOM 6551 C CA . VAL B 1 206 ? -22.703 -33.156 -17.25 1 96 206 VAL B CA 1
ATOM 6552 C C . VAL B 1 206 ? -23.844 -32.531 -18.047 1 96 206 VAL B C 1
ATOM 6554 O O . VAL B 1 206 ? -24.953 -32.375 -17.547 1 96 206 VAL B O 1
ATOM 6557 N N . ILE B 1 207 ? -23.594 -32.188 -19.312 1 95 207 ILE B N 1
ATOM 6558 C CA . ILE B 1 207 ? -24.594 -31.594 -20.172 1 95 207 ILE B CA 1
ATOM 6559 C C . ILE B 1 207 ? -25.75 -32.562 -20.391 1 95 207 ILE B C 1
ATOM 6561 O O . ILE B 1 207 ? -26.922 -32.188 -20.25 1 95 207 ILE B O 1
ATOM 6565 N N . ASN B 1 208 ? -25.375 -33.781 -20.672 1 94.62 208 ASN B N 1
ATOM 6566 C CA . ASN B 1 208 ? -26.406 -34.812 -20.891 1 94.62 208 ASN B CA 1
ATOM 6567 C C . ASN B 1 208 ? -27.219 -35.062 -19.625 1 94.62 208 ASN B C 1
ATOM 6569 O O . ASN B 1 208 ? -28.422 -35.312 -19.688 1 94.62 208 ASN B O 1
ATOM 6573 N N . HIS B 1 209 ? -26.516 -34.969 -18.531 1 96.19 209 HIS B N 1
ATOM 6574 C CA . HIS B 1 209 ? -27.203 -35.094 -17.234 1 96.19 209 HIS B CA 1
ATOM 6575 C C . HIS B 1 209 ? -28.234 -34 -17.062 1 96.19 209 HIS B C 1
ATOM 6577 O O . HIS B 1 209 ? -29.375 -34.281 -16.641 1 96.19 209 HIS B O 1
ATOM 6583 N N . LEU B 1 210 ? -27.922 -32.781 -17.391 1 96.69 210 LEU B N 1
ATOM 6584 C CA . LEU B 1 210 ? -28.859 -31.672 -17.297 1 96.69 210 LEU B CA 1
ATOM 6585 C C . LEU B 1 210 ? -30.094 -31.922 -18.141 1 96.69 210 LEU B C 1
ATOM 6587 O O . LEU B 1 210 ? -31.219 -31.781 -17.672 1 96.69 210 LEU B O 1
ATOM 6591 N N . TYR B 1 211 ? -29.875 -32.344 -19.344 1 95.12 211 TYR B N 1
ATOM 6592 C CA . TYR B 1 211 ? -30.984 -32.625 -20.25 1 95.12 211 TYR B CA 1
ATOM 6593 C C . TYR B 1 211 ? -31.844 -33.75 -19.734 1 95.12 211 TYR B C 1
ATOM 6595 O O . TYR B 1 211 ? -33.062 -33.75 -19.875 1 95.12 211 TYR B O 1
ATOM 6603 N N . ALA B 1 212 ? -31.172 -34.75 -19.141 1 95.62 212 ALA B N 1
ATOM 6604 C CA . ALA B 1 212 ? -31.906 -35.875 -18.578 1 95.62 212 ALA B CA 1
ATOM 6605 C C . ALA B 1 212 ? -32.812 -35.438 -17.422 1 95.62 212 ALA B C 1
ATOM 6607 O O . ALA B 1 212 ? -33.938 -35.906 -17.281 1 95.62 212 ALA B O 1
ATOM 6608 N N . ILE B 1 213 ? -32.281 -34.594 -16.641 1 95.75 213 ILE B N 1
ATOM 6609 C CA . ILE B 1 213 ? -33.031 -34.062 -15.516 1 95.75 213 ILE B CA 1
ATOM 6610 C C . ILE B 1 213 ? -34.25 -33.312 -16.031 1 95.75 213 ILE B C 1
ATOM 6612 O O . ILE B 1 213 ? -35.375 -33.531 -15.555 1 95.75 213 ILE B O 1
ATOM 6616 N N . ILE B 1 214 ? -34.094 -32.438 -17.031 1 95.44 214 ILE B N 1
ATOM 6617 C CA . ILE B 1 214 ? -35.188 -31.625 -17.578 1 95.44 214 ILE B CA 1
ATOM 6618 C C . ILE B 1 214 ? -36.25 -32.531 -18.219 1 95.44 214 ILE B C 1
ATOM 6620 O O . ILE B 1 214 ? -37.438 -32.344 -17.969 1 95.44 214 ILE B O 1
ATOM 6624 N N . ARG B 1 215 ? -35.812 -33.531 -18.906 1 94.19 215 ARG B N 1
ATOM 6625 C CA . ARG B 1 215 ? -36.719 -34.375 -19.656 1 94.19 215 ARG B CA 1
ATOM 6626 C C . ARG B 1 215 ? -37.406 -35.406 -18.75 1 94.19 215 ARG B C 1
ATOM 6628 O O . ARG B 1 215 ? -38.625 -35.562 -18.766 1 94.19 215 ARG B O 1
ATOM 6635 N N . ASN B 1 216 ? -36.531 -36.094 -17.953 1 93.62 216 ASN B N 1
ATOM 6636 C CA . ASN B 1 216 ? -37 -37.281 -17.266 1 93.62 216 ASN B CA 1
ATOM 6637 C C . ASN B 1 216 ? -37.5 -36.969 -15.867 1 93.62 216 ASN B C 1
ATOM 6639 O O . ASN B 1 216 ? -38.156 -37.812 -15.234 1 93.62 216 ASN B O 1
ATOM 6643 N N . ILE B 1 217 ? -37.219 -35.844 -15.367 1 94.44 217 ILE B N 1
ATOM 6644 C CA . ILE B 1 217 ? -37.719 -35.5 -14.031 1 94.44 217 ILE B CA 1
ATOM 6645 C C . ILE B 1 217 ? -38.719 -34.375 -14.125 1 94.44 217 ILE B C 1
ATOM 6647 O O . ILE B 1 217 ? -39.875 -34.5 -13.711 1 94.44 217 ILE B O 1
ATOM 6651 N N . VAL B 1 218 ? -38.344 -33.25 -14.711 1 95.25 218 VAL B N 1
ATOM 6652 C CA . VAL B 1 218 ? -39.125 -32.031 -14.703 1 95.25 218 VAL B CA 1
ATOM 6653 C C . VAL B 1 218 ? -40.312 -32.188 -15.664 1 95.25 218 VAL B C 1
ATOM 6655 O O . VAL B 1 218 ? -41.469 -32.156 -15.25 1 95.25 218 VAL B O 1
ATOM 6658 N N . ARG B 1 219 ? -40.031 -32.438 -16.969 1 93.81 219 ARG B N 1
ATOM 6659 C CA . ARG B 1 219 ? -41.094 -32.531 -17.969 1 93.81 219 ARG B CA 1
ATOM 6660 C C . ARG B 1 219 ? -41.906 -33.781 -17.781 1 93.81 219 ARG B C 1
ATOM 6662 O O . ARG B 1 219 ? -43.094 -33.812 -18.078 1 93.81 219 ARG B O 1
ATOM 6669 N N . ALA B 1 220 ? -41.219 -34.844 -17.266 1 92.81 220 ALA B N 1
ATOM 6670 C CA . ALA B 1 220 ? -41.938 -36.094 -16.969 1 92.81 220 ALA B CA 1
ATOM 6671 C C . ALA B 1 220 ? -42.781 -35.938 -15.695 1 92.81 220 ALA B C 1
ATOM 6673 O O . ALA B 1 220 ? -43.594 -36.812 -15.398 1 92.81 220 ALA B O 1
ATOM 6674 N N . ASP B 1 221 ? -42.594 -34.906 -15.031 1 92.06 221 ASP B N 1
ATOM 6675 C CA . ASP B 1 221 ? -43.375 -34.562 -13.852 1 92.06 221 ASP B CA 1
ATOM 6676 C C . ASP B 1 221 ? -43.344 -35.688 -12.828 1 92.06 221 ASP B C 1
ATOM 6678 O O . ASP B 1 221 ? -44.375 -36.156 -12.367 1 92.06 221 ASP B O 1
ATOM 6682 N N . LEU B 1 222 ? -42.156 -36.125 -12.547 1 91.44 222 LEU B N 1
ATOM 6683 C CA . LEU B 1 222 ? -41.969 -37.25 -11.633 1 91.44 222 LEU B CA 1
ATOM 6684 C C . LEU B 1 222 ? -42.438 -36.875 -10.227 1 91.44 222 LEU B C 1
ATOM 6686 O O . LEU B 1 222 ? -41.938 -35.938 -9.633 1 91.44 222 LEU B O 1
ATOM 6690 N N . SER B 1 223 ? -43.312 -37.625 -9.672 1 89.31 223 SER B N 1
ATOM 6691 C CA . SER B 1 223 ? -44 -37.344 -8.422 1 89.31 223 SER B CA 1
ATOM 6692 C C . SER B 1 223 ? -43.031 -37.344 -7.242 1 89.31 223 SER B C 1
ATOM 6694 O O . SER B 1 223 ? -43.156 -36.562 -6.301 1 89.31 223 SER B O 1
ATOM 6696 N N . GLY B 1 224 ? -42.031 -38.156 -7.336 1 87.5 224 GLY B N 1
ATOM 6697 C CA . GLY B 1 224 ? -41.062 -38.281 -6.238 1 87.5 224 GLY B CA 1
ATOM 6698 C C . GLY B 1 224 ? -40.25 -37.031 -6.008 1 87.5 224 GLY B C 1
ATOM 6699 O O . GLY B 1 224 ? -39.625 -36.875 -4.949 1 87.5 224 GLY B O 1
ATOM 6700 N N . TRP B 1 225 ? -40.281 -36.125 -6.973 1 91.19 225 TRP B N 1
ATOM 6701 C CA . TRP B 1 225 ? -39.438 -34.938 -6.902 1 91.19 225 TRP B CA 1
ATOM 6702 C C . TRP B 1 225 ? -40.25 -33.688 -6.648 1 91.19 225 TRP B C 1
ATOM 6704 O O . TRP B 1 225 ? -39.719 -32.562 -6.621 1 91.19 225 TRP B O 1
ATOM 6714 N N . LYS B 1 226 ? -41.5 -33.781 -6.379 1 89.81 226 LYS B N 1
ATOM 6715 C CA . LYS B 1 226 ? -42.375 -32.625 -6.328 1 89.81 226 LYS B CA 1
ATOM 6716 C C . LYS B 1 226 ? -42.562 -32.156 -4.895 1 89.81 226 LYS B C 1
ATOM 6718 O O . LYS B 1 226 ? -43.062 -31.047 -4.664 1 89.81 226 LYS B O 1
ATOM 6723 N N . ASP B 1 227 ? -42.156 -33 -3.967 1 88.56 227 ASP B N 1
ATOM 6724 C CA . ASP B 1 227 ? -42.25 -32.531 -2.592 1 88.56 227 ASP B CA 1
ATOM 6725 C C . ASP B 1 227 ? -41.281 -31.375 -2.359 1 88.56 227 ASP B C 1
ATOM 6727 O O . ASP B 1 227 ? -40.312 -31.203 -3.107 1 88.56 227 ASP B O 1
ATOM 6731 N N . ALA B 1 228 ? -41.656 -30.641 -1.417 1 88.44 228 ALA B N 1
ATOM 6732 C CA . ALA B 1 228 ? -40.938 -29.391 -1.164 1 88.44 228 ALA B CA 1
ATOM 6733 C C . ALA B 1 228 ? -39.438 -29.656 -0.957 1 88.44 228 ALA B C 1
ATOM 6735 O O . ALA B 1 228 ? -38.594 -28.953 -1.518 1 88.44 228 ALA B O 1
ATOM 6736 N N . LYS B 1 229 ? -39.156 -30.594 -0.223 1 87.44 229 LYS B N 1
ATOM 6737 C CA . LYS B 1 229 ? -37.75 -30.906 0.07 1 87.44 229 LYS B CA 1
ATOM 6738 C C . LYS B 1 229 ? -37.031 -31.375 -1.186 1 87.44 229 LYS B C 1
ATOM 6740 O O . LYS B 1 229 ? -35.906 -30.938 -1.446 1 87.44 229 LYS B O 1
ATOM 6745 N N . MET B 1 230 ? -37.688 -32.188 -1.944 1 88.25 230 MET B N 1
ATOM 6746 C CA . MET B 1 230 ? -37.062 -32.75 -3.141 1 88.25 230 MET B CA 1
ATOM 6747 C C . MET B 1 230 ? -36.938 -31.688 -4.238 1 88.25 230 MET B C 1
ATOM 6749 O O . MET B 1 230 ? -36 -31.688 -5.012 1 88.25 230 MET B O 1
ATOM 6753 N N . SER B 1 231 ? -37.906 -30.812 -4.211 1 90.56 231 SER B N 1
ATOM 6754 C CA . SER B 1 231 ? -37.844 -29.734 -5.188 1 90.56 231 SER B CA 1
ATOM 6755 C C . SER B 1 231 ? -36.688 -28.797 -4.922 1 90.56 231 SER B C 1
ATOM 6757 O O . SER B 1 231 ? -36 -28.344 -5.859 1 90.56 231 SER B O 1
ATOM 6759 N N . GLU B 1 232 ? -36.5 -28.641 -3.684 1 90.5 232 GLU B N 1
ATOM 6760 C CA . GLU B 1 232 ? -35.375 -27.812 -3.299 1 90.5 232 GLU B CA 1
ATOM 6761 C C . GLU B 1 232 ? -34.062 -28.484 -3.656 1 90.5 232 GLU B C 1
ATOM 6763 O O . GLU B 1 232 ? -33.125 -27.828 -4.102 1 90.5 232 GLU B O 1
ATOM 6768 N N . LEU B 1 233 ? -34 -29.703 -3.424 1 89.5 233 LEU B N 1
ATOM 6769 C CA . LEU B 1 233 ? -32.812 -30.469 -3.795 1 89.5 233 LEU B CA 1
ATOM 6770 C C . LEU B 1 233 ? -32.562 -30.406 -5.301 1 89.5 233 LEU B C 1
ATOM 6772 O O . LEU B 1 233 ? -31.438 -30.25 -5.75 1 89.5 233 LEU B O 1
ATOM 6776 N N . LEU B 1 234 ? -33.625 -30.547 -6.008 1 93.12 234 LEU B N 1
ATOM 6777 C CA . LEU B 1 234 ? -33.531 -30.5 -7.465 1 93.12 234 LEU B CA 1
ATOM 6778 C C . LEU B 1 234 ? -32.969 -29.156 -7.922 1 93.12 234 LEU B C 1
ATOM 6780 O O . LEU B 1 234 ? -32.094 -29.109 -8.789 1 93.12 234 LEU B O 1
ATOM 6784 N N . ARG B 1 235 ? -33.469 -28.156 -7.309 1 92.81 235 ARG B N 1
ATOM 6785 C CA . ARG B 1 235 ? -32.969 -26.828 -7.637 1 92.81 235 ARG B CA 1
ATOM 6786 C C . ARG B 1 235 ? -31.484 -26.703 -7.34 1 92.81 235 ARG B C 1
ATOM 6788 O O . ARG B 1 235 ? -30.719 -26.172 -8.156 1 92.81 235 ARG B O 1
ATOM 6795 N N . THR B 1 236 ? -31.094 -27.203 -6.27 1 90.69 236 THR B N 1
ATOM 6796 C CA . THR B 1 236 ? -29.703 -27.172 -5.863 1 90.69 236 THR B CA 1
ATOM 6797 C C . THR B 1 236 ? -28.828 -27.922 -6.859 1 90.69 236 THR B C 1
ATOM 6799 O O . THR B 1 236 ? -27.75 -27.469 -7.223 1 90.69 236 THR B O 1
ATOM 6802 N N . VAL B 1 237 ? -29.312 -29.031 -7.262 1 93.44 237 VAL B N 1
ATOM 6803 C CA . VAL B 1 237 ? -28.578 -29.875 -8.211 1 93.44 237 VAL B CA 1
ATOM 6804 C C . VAL B 1 237 ? -28.406 -29.125 -9.531 1 93.44 237 VAL B C 1
ATOM 6806 O O . VAL B 1 237 ? -27.312 -29.094 -10.109 1 93.44 237 VAL B O 1
ATOM 6809 N N . ILE B 1 238 ? -29.469 -28.516 -9.93 1 94.69 238 ILE B N 1
ATOM 6810 C CA . ILE B 1 238 ? -29.438 -27.781 -11.195 1 94.69 238 ILE B CA 1
ATOM 6811 C C . ILE B 1 238 ? -28.422 -26.656 -11.125 1 94.69 238 ILE B C 1
ATOM 6813 O O . ILE B 1 238 ? -27.625 -26.469 -12.055 1 94.69 238 ILE B O 1
ATOM 6817 N N . PHE B 1 239 ? -28.391 -26.031 -10.047 1 92.56 239 PHE B N 1
ATOM 6818 C CA . PHE B 1 239 ? -27.469 -24.922 -9.883 1 92.56 239 PHE B CA 1
ATOM 6819 C C . PHE B 1 239 ? -26.031 -25.438 -9.82 1 92.56 239 PHE B C 1
ATOM 6821 O O . PHE B 1 239 ? -25.109 -24.766 -10.312 1 92.56 239 PHE B O 1
ATOM 6828 N N . GLN B 1 240 ? -25.828 -26.516 -9.195 1 92.94 240 GLN B N 1
ATOM 6829 C CA . GLN B 1 240 ? -24.5 -27.109 -9.18 1 92.94 240 GLN B CA 1
ATOM 6830 C C . GLN B 1 240 ? -24.016 -27.438 -10.594 1 92.94 240 GLN B C 1
ATOM 6832 O O . GLN B 1 240 ? -22.844 -27.297 -10.906 1 92.94 240 GLN B O 1
ATOM 6837 N N . ILE B 1 241 ? -24.922 -27.891 -11.367 1 95.62 241 ILE B N 1
ATOM 6838 C CA . ILE B 1 241 ? -24.609 -28.203 -12.758 1 95.62 241 ILE B CA 1
ATOM 6839 C C . ILE B 1 241 ? -24.172 -26.922 -13.477 1 95.62 241 ILE B C 1
ATOM 6841 O O . ILE B 1 241 ? -23.156 -26.906 -14.164 1 95.62 241 ILE B O 1
ATOM 6845 N N . TYR B 1 242 ? -25.016 -25.906 -13.281 1 94.88 242 TYR B N 1
ATOM 6846 C CA . TYR B 1 242 ? -24.688 -24.641 -13.914 1 94.88 242 TYR B CA 1
ATOM 6847 C C . TYR B 1 242 ? -23.312 -24.156 -13.484 1 94.88 242 TYR B C 1
ATOM 6849 O O . TYR B 1 242 ? -22.516 -23.703 -14.312 1 94.88 242 TYR B O 1
ATOM 6857 N N . LYS B 1 243 ? -23.078 -24.188 -12.211 1 93.06 243 LYS B N 1
ATOM 6858 C CA . LYS B 1 243 ? -21.812 -23.734 -11.648 1 93.06 243 LYS B CA 1
ATOM 6859 C C . LYS B 1 243 ? -20.641 -24.484 -12.266 1 93.06 243 LYS B C 1
ATOM 6861 O O . LYS B 1 243 ? -19.625 -23.875 -12.625 1 93.06 243 LYS B O 1
ATOM 6866 N N . HIS B 1 244 ? -20.797 -25.781 -12.383 1 94.25 244 HIS B N 1
ATOM 6867 C CA . HIS B 1 244 ? -19.75 -26.594 -12.992 1 94.25 244 HIS B CA 1
ATOM 6868 C C . HIS B 1 244 ? -19.516 -26.203 -14.445 1 94.25 244 HIS B C 1
ATOM 6870 O O . HIS B 1 244 ? -18.359 -26.016 -14.859 1 94.25 244 HIS B O 1
ATOM 6876 N N . LEU B 1 245 ? -20.562 -26.062 -15.172 1 94.12 245 LEU B N 1
ATOM 6877 C CA . LEU B 1 245 ? -20.453 -25.734 -16.578 1 94.12 245 LEU B CA 1
ATOM 6878 C C . LEU B 1 245 ? -19.859 -24.344 -16.781 1 94.12 245 LEU B C 1
ATOM 6880 O O . LEU B 1 245 ? -19.203 -24.078 -17.781 1 94.12 245 LEU B O 1
ATOM 6884 N N . ASN B 1 246 ? -20.172 -23.469 -15.828 1 93.69 246 ASN B N 1
ATOM 6885 C CA . ASN B 1 246 ? -19.641 -22.109 -15.883 1 93.69 246 ASN B CA 1
ATOM 6886 C C . ASN B 1 246 ? -18.125 -22.109 -15.797 1 93.69 246 ASN B C 1
ATOM 6888 O O . ASN B 1 246 ? -17.484 -21.172 -16.297 1 93.69 246 ASN B O 1
ATOM 6892 N N . GLU B 1 247 ? -17.516 -23.125 -15.25 1 91.12 247 GLU B N 1
ATOM 6893 C CA . GLU B 1 247 ? -16.062 -23.188 -15.047 1 91.12 247 GLU B CA 1
ATOM 6894 C C . GLU B 1 247 ? -15.383 -23.891 -16.219 1 91.12 247 GLU B C 1
ATOM 6896 O O . GLU B 1 247 ? -14.156 -23.812 -16.359 1 91.12 247 GLU B O 1
ATOM 6901 N N . VAL B 1 248 ? -16.141 -24.484 -17.062 1 90.25 248 VAL B N 1
ATOM 6902 C CA . VAL B 1 248 ? -15.594 -25.203 -18.219 1 90.25 248 VAL B CA 1
ATOM 6903 C C . VAL B 1 248 ? -15.109 -24.203 -19.266 1 90.25 248 VAL B C 1
ATOM 6905 O O . VAL B 1 248 ? -15.766 -23.188 -19.5 1 90.25 248 VAL B O 1
ATOM 6908 N N . PRO B 1 249 ? -13.938 -24.438 -19.891 1 87.25 249 PRO B N 1
ATOM 6909 C CA . PRO B 1 249 ? -13.445 -23.531 -20.938 1 87.25 249 PRO B CA 1
ATOM 6910 C C . PRO B 1 249 ? -14.438 -23.344 -22.078 1 87.25 249 PRO B C 1
ATOM 6912 O O . PRO B 1 249 ? -15.125 -24.281 -22.469 1 87.25 249 PRO B O 1
ATOM 6915 N N . LYS B 1 250 ? -14.422 -22.156 -22.625 1 86.06 250 LYS B N 1
ATOM 6916 C CA . LYS B 1 250 ? -15.43 -21.672 -23.562 1 86.06 250 LYS B CA 1
ATOM 6917 C C . LYS B 1 250 ? -15.445 -22.531 -24.828 1 86.06 250 LYS B C 1
ATOM 6919 O O . LYS B 1 250 ? -16.5 -22.953 -25.297 1 86.06 250 LYS B O 1
ATOM 6924 N N . GLN B 1 251 ? -14.289 -22.812 -25.359 1 84 251 GLN B N 1
ATOM 6925 C CA . GLN B 1 251 ? -14.203 -23.5 -26.641 1 84 251 GLN B CA 1
ATOM 6926 C C . GLN B 1 251 ? -14.758 -24.922 -26.531 1 84 251 GLN B C 1
ATOM 6928 O O . GLN B 1 251 ? -15.5 -25.375 -27.406 1 84 251 GLN B O 1
ATOM 6933 N N . GLU B 1 252 ? -14.477 -25.516 -25.438 1 83.56 252 GLU B N 1
ATOM 6934 C CA . GLU B 1 252 ? -14.969 -26.875 -25.203 1 83.56 252 GLU B CA 1
ATOM 6935 C C . GLU B 1 252 ? -16.484 -26.891 -24.969 1 83.56 252 GLU B C 1
ATOM 6937 O O . GLU B 1 252 ? -17.188 -27.719 -25.547 1 83.56 252 GLU B O 1
ATOM 6942 N N . LEU B 1 253 ? -16.922 -25.969 -24.25 1 89 253 LEU B N 1
ATOM 6943 C CA . LEU B 1 253 ? -18.328 -25.922 -23.859 1 89 253 LEU B CA 1
ATOM 6944 C C . LEU B 1 253 ? -19.188 -25.547 -25.062 1 89 253 LEU B C 1
ATOM 6946 O O . LEU B 1 253 ? -20.25 -26.156 -25.281 1 89 253 LEU B O 1
ATOM 6950 N N . LYS B 1 254 ? -18.797 -24.609 -25.891 1 86.94 254 LYS B N 1
ATOM 6951 C CA . LYS B 1 254 ? -19.547 -24.125 -27.047 1 86.94 254 LYS B CA 1
ATOM 6952 C C . LYS B 1 254 ? -19.766 -25.25 -28.062 1 86.94 254 LYS B C 1
ATOM 6954 O O . LYS B 1 254 ? -20.859 -25.359 -28.625 1 86.94 254 LYS B O 1
ATOM 6959 N N . SER B 1 255 ? -18.828 -26.094 -28.219 1 84.06 255 SER B N 1
ATOM 6960 C CA . SER B 1 255 ? -18.906 -27.172 -29.203 1 84.06 255 SER B CA 1
ATOM 6961 C C . SER B 1 255 ? -20 -28.172 -28.844 1 84.06 255 SER B C 1
ATOM 6963 O O . SER B 1 255 ? -20.781 -28.594 -29.703 1 84.06 255 SER B O 1
ATOM 6965 N N . TYR B 1 256 ? -20.156 -28.469 -27.594 1 85.06 256 TYR B N 1
ATOM 6966 C CA . TYR B 1 256 ? -21.109 -29.469 -27.141 1 85.06 256 TYR B CA 1
ATOM 6967 C C . TYR B 1 256 ? -22.5 -28.859 -26.984 1 85.06 256 TYR B C 1
ATOM 6969 O O . TYR B 1 256 ? -23.5 -29.469 -27.359 1 85.06 256 TYR B O 1
ATOM 6977 N N . LEU B 1 257 ? -22.516 -27.625 -26.578 1 88.44 257 LEU B N 1
ATOM 6978 C CA . LEU B 1 257 ? -23.781 -26.984 -26.25 1 88.44 257 LEU B CA 1
ATOM 6979 C C . LEU B 1 257 ? -24.5 -26.531 -27.531 1 88.44 257 LEU B C 1
ATOM 6981 O O . LEU B 1 257 ? -25.734 -26.531 -27.578 1 88.44 257 LEU B O 1
ATOM 6985 N N . LYS B 1 258 ? -23.75 -26.156 -28.562 1 83.38 258 LYS B N 1
ATOM 6986 C CA . LYS B 1 258 ? -24.344 -25.656 -29.797 1 83.38 258 LYS B CA 1
ATOM 6987 C C . LYS B 1 258 ? -25.328 -26.656 -30.391 1 83.38 258 LYS B C 1
ATOM 6989 O O . LYS B 1 258 ? -26.438 -26.297 -30.781 1 83.38 258 LYS B O 1
ATOM 6994 N N . ILE B 1 259 ? -24.984 -27.906 -30.359 1 82.75 259 ILE B N 1
ATOM 6995 C CA . ILE B 1 259 ? -25.797 -28.953 -30.953 1 82.75 259 ILE B CA 1
ATOM 6996 C C . ILE B 1 259 ? -27.016 -29.203 -30.062 1 82.75 259 ILE B C 1
ATOM 6998 O O . ILE B 1 259 ? -28.141 -29.281 -30.562 1 82.75 259 ILE B O 1
ATOM 7002 N N . LYS B 1 260 ? -26.828 -29.297 -28.844 1 88.12 260 LYS B N 1
ATOM 7003 C CA . LYS B 1 260 ? -27.906 -29.641 -27.922 1 88.12 260 LYS B CA 1
ATOM 7004 C C . LYS B 1 260 ? -28.922 -28.5 -27.797 1 88.12 260 LYS B C 1
ATOM 7006 O O . LYS B 1 260 ? -30.125 -28.75 -27.688 1 88.12 260 LYS B O 1
ATOM 7011 N N . LEU B 1 261 ? -28.453 -27.297 -27.906 1 89.62 261 LEU B N 1
ATOM 7012 C CA . LEU B 1 261 ? -29.297 -26.125 -27.734 1 89.62 261 LEU B CA 1
ATOM 7013 C C . LEU B 1 261 ? -30.234 -25.953 -28.938 1 89.62 261 LEU B C 1
ATOM 7015 O O . LEU B 1 261 ? -31.328 -25.406 -28.797 1 89.62 261 LEU B O 1
ATOM 7019 N N . LYS B 1 262 ? -29.812 -26.328 -30.078 1 84.56 262 LYS B N 1
ATOM 7020 C CA . LYS B 1 262 ? -30.672 -26.25 -31.266 1 84.56 262 LYS B CA 1
ATOM 7021 C C . LYS B 1 262 ? -31.906 -27.125 -31.109 1 84.56 262 LYS B C 1
ATOM 7023 O O . LYS B 1 262 ? -33 -26.75 -31.531 1 84.56 262 LYS B O 1
ATOM 7028 N N . ALA B 1 263 ? -31.688 -28.25 -30.453 1 85.5 263 ALA B N 1
ATOM 7029 C CA . ALA B 1 263 ? -32.781 -29.188 -30.266 1 85.5 263 ALA B CA 1
ATOM 7030 C C . ALA B 1 263 ? -33.688 -28.75 -29.125 1 85.5 263 ALA B C 1
ATOM 7032 O O . ALA B 1 263 ? -34.906 -28.766 -29.25 1 85.5 263 ALA B O 1
ATOM 7033 N N . ASP B 1 264 ? -33.125 -28.328 -28.031 1 90.12 264 ASP B N 1
ATOM 7034 C CA . ASP B 1 264 ? -33.875 -27.922 -26.828 1 90.12 264 ASP B CA 1
ATOM 7035 C C . ASP B 1 264 ? -33.156 -26.75 -26.141 1 90.12 264 ASP B C 1
ATOM 7037 O O . ASP B 1 264 ? -32.312 -26.969 -25.281 1 90.12 264 ASP B O 1
ATOM 7041 N N . PRO B 1 265 ? -33.625 -25.562 -26.438 1 92.25 265 PRO B N 1
ATOM 7042 C CA . PRO B 1 265 ? -32.875 -24.406 -25.969 1 92.25 265 PRO B CA 1
ATOM 7043 C C . PRO B 1 265 ? -33.219 -24 -24.531 1 92.25 265 PRO B C 1
ATOM 7045 O O . PRO B 1 265 ? -32.5 -23.25 -23.891 1 92.25 265 PRO B O 1
ATOM 7048 N N . LYS B 1 266 ? -34.312 -24.453 -23.922 1 93.94 266 LYS B N 1
ATOM 7049 C CA . LYS B 1 266 ? -34.75 -24.016 -22.609 1 93.94 266 LYS B CA 1
ATOM 7050 C C . LYS B 1 266 ? -34.125 -24.844 -21.484 1 93.94 266 LYS B C 1
ATOM 7052 O O . LYS B 1 266 ? -34.781 -25.719 -20.922 1 93.94 266 LYS B O 1
ATOM 7057 N N . ILE B 1 267 ? -32.906 -24.422 -21.156 1 95.31 267 ILE B N 1
ATOM 7058 C CA . ILE B 1 267 ? -32.156 -25.266 -20.203 1 95.31 267 ILE B CA 1
ATOM 7059 C C . ILE B 1 267 ? -31.938 -24.484 -18.906 1 95.31 267 ILE B C 1
ATOM 7061 O O . ILE B 1 267 ? -31.375 -25.016 -17.953 1 95.31 267 ILE B O 1
ATOM 7065 N N . PHE B 1 268 ? -32.312 -23.188 -18.891 1 95.69 268 PHE B N 1
ATOM 7066 C CA . PHE B 1 268 ? -32.031 -22.375 -17.719 1 95.69 268 PHE B CA 1
ATOM 7067 C C . PHE B 1 268 ? -33.25 -22.219 -16.844 1 95.69 268 PHE B C 1
ATOM 7069 O O . PHE B 1 268 ? -34.312 -21.797 -17.312 1 95.69 268 PHE B O 1
ATOM 7076 N N . LEU B 1 269 ? -33.094 -22.578 -15.539 1 95.56 269 LEU B N 1
ATOM 7077 C CA . LEU B 1 269 ? -34.125 -22.359 -14.539 1 95.56 269 LEU B CA 1
ATOM 7078 C C . LEU B 1 269 ? -34.031 -20.938 -13.969 1 95.56 269 LEU B C 1
ATOM 7080 O O . LEU B 1 269 ? -33.156 -20.656 -13.156 1 95.56 269 LEU B O 1
ATOM 7084 N N . ASN B 1 270 ? -34.844 -20.078 -14.477 1 94.06 270 ASN B N 1
ATOM 7085 C CA . ASN B 1 270 ? -34.906 -18.688 -14.031 1 94.06 270 ASN B CA 1
ATOM 7086 C C . ASN B 1 270 ? -36.125 -18.422 -13.141 1 94.06 270 ASN B C 1
ATOM 7088 O O . ASN B 1 270 ? -37 -17.656 -13.508 1 94.06 270 ASN B O 1
ATOM 7092 N N . GLY B 1 271 ? -36.156 -19.078 -12.016 1 89.94 271 GLY B N 1
ATOM 7093 C CA . GLY B 1 271 ? -37.25 -18.984 -11.039 1 89.94 271 GLY B CA 1
ATOM 7094 C C . GLY B 1 271 ? -37.094 -19.953 -9.883 1 89.94 271 GLY B C 1
ATOM 7095 O O . GLY B 1 271 ? -36.094 -20.672 -9.805 1 89.94 271 GLY B O 1
ATOM 7096 N N . GLU B 1 272 ? -38.125 -20.125 -9.031 1 88.81 272 GLU B N 1
ATOM 7097 C CA . GLU B 1 272 ? -38 -20.922 -7.809 1 88.81 272 GLU B CA 1
ATOM 7098 C C . GLU B 1 272 ? -38.5 -22.344 -8.016 1 88.81 272 GLU B C 1
ATOM 7100 O O . GLU B 1 272 ? -37.906 -23.297 -7.531 1 88.81 272 GLU B O 1
ATOM 7105 N N . ASP B 1 273 ? -39.531 -22.469 -8.805 1 91.56 273 ASP B N 1
ATOM 7106 C CA . ASP B 1 273 ? -40.156 -23.766 -8.977 1 91.56 273 ASP B CA 1
ATOM 7107 C C . ASP B 1 273 ? -39.688 -24.453 -10.258 1 91.56 273 ASP B C 1
ATOM 7109 O O . ASP B 1 273 ? -40 -24.016 -11.359 1 91.56 273 ASP B O 1
ATOM 7113 N N . PRO B 1 274 ? -39 -25.516 -10.094 1 94.38 274 PRO B N 1
ATOM 7114 C CA . PRO B 1 274 ? -38.5 -26.219 -11.289 1 94.38 274 PRO B CA 1
ATOM 7115 C C . PRO B 1 274 ? -39.625 -26.891 -12.086 1 94.38 274 PRO B C 1
ATOM 7117 O O . PRO B 1 274 ? -39.406 -27.25 -13.242 1 94.38 274 PRO B O 1
ATOM 7120 N N . PHE B 1 275 ? -40.781 -27.062 -11.539 1 95.06 275 PHE B N 1
ATOM 7121 C CA . PHE B 1 275 ? -41.844 -27.766 -12.227 1 95.06 275 PHE B CA 1
ATOM 7122 C C . PHE B 1 275 ? -42.812 -26.797 -12.914 1 95.06 275 PHE B C 1
ATOM 7124 O O . PHE B 1 275 ? -43.75 -27.219 -13.586 1 95.06 275 PHE B O 1
ATOM 7131 N N . ASP B 1 276 ? -42.531 -25.531 -12.758 1 93.06 276 ASP B N 1
ATOM 7132 C CA . ASP B 1 276 ? -43.219 -24.516 -13.531 1 93.06 276 ASP B CA 1
ATOM 7133 C C . ASP B 1 276 ? -42.531 -24.281 -14.875 1 93.06 276 ASP B C 1
ATOM 7135 O O . ASP B 1 276 ? -41.438 -23.781 -14.93 1 93.06 276 ASP B O 1
ATOM 7139 N N . PRO B 1 277 ? -43.219 -24.609 -15.891 1 91.56 277 PRO B N 1
ATOM 7140 C CA . PRO B 1 277 ? -42.594 -24.484 -17.219 1 91.56 277 PRO B CA 1
ATOM 7141 C C . PRO B 1 277 ? -42.219 -23.047 -17.547 1 91.56 277 PRO B C 1
ATOM 7143 O O . PRO B 1 277 ? -41.312 -22.812 -18.344 1 91.56 277 PRO B O 1
ATOM 7146 N N . TYR B 1 278 ? -42.844 -22.125 -16.922 1 90.44 278 TYR B N 1
ATOM 7147 C CA . TYR B 1 278 ? -42.562 -20.719 -17.203 1 90.44 278 TYR B CA 1
ATOM 7148 C C . TYR B 1 278 ? -41.188 -20.328 -16.719 1 90.44 278 TYR B C 1
ATOM 7150 O O . TYR B 1 278 ? -40.594 -19.375 -17.219 1 90.44 278 TYR B O 1
ATOM 7158 N N . ASN B 1 279 ? -40.688 -21.109 -15.805 1 93.31 279 ASN B N 1
ATOM 7159 C CA . ASN B 1 279 ? -39.406 -20.766 -15.195 1 93.31 279 ASN B CA 1
ATOM 7160 C C . ASN B 1 279 ? -38.219 -21.25 -16.047 1 93.31 279 ASN B C 1
ATOM 7162 O O . ASN B 1 279 ? -37.062 -20.891 -15.789 1 93.31 279 ASN B O 1
ATOM 7166 N N . TRP B 1 280 ? -38.469 -22.047 -16.984 1 94.12 280 TRP B N 1
ATOM 7167 C CA . TRP B 1 280 ? -37.406 -22.547 -17.859 1 94.12 280 TRP B CA 1
ATOM 7168 C C . TRP B 1 280 ? -37.312 -21.688 -19.109 1 94.12 280 TRP B C 1
ATOM 7170 O O . TRP B 1 280 ? -38.281 -21.562 -19.875 1 94.12 280 TRP B O 1
ATOM 7180 N N . VAL B 1 281 ? -36.125 -21.062 -19.297 1 94.38 281 VAL B N 1
ATOM 7181 C CA . VAL B 1 281 ? -35.906 -20.109 -20.375 1 94.38 281 VAL B CA 1
ATOM 7182 C C . VAL B 1 281 ? -34.656 -20.453 -21.141 1 94.38 281 VAL B C 1
ATOM 7184 O O . VAL B 1 281 ? -33.812 -21.25 -20.672 1 94.38 281 VAL B O 1
ATOM 7187 N N . SER B 1 282 ? -34.594 -19.891 -22.344 1 93.62 282 SER B N 1
ATOM 7188 C CA . SER B 1 282 ? -33.406 -20.016 -23.141 1 93.62 282 SER B CA 1
ATOM 7189 C C . SER B 1 282 ? -32.406 -18.891 -22.828 1 93.62 282 SER B C 1
ATOM 7191 O O . SER B 1 282 ? -32.781 -17.859 -22.266 1 93.62 282 SER B O 1
ATOM 7193 N N . GLY B 1 283 ? -31.172 -19.125 -23.047 1 92.56 283 GLY B N 1
ATOM 7194 C CA . GLY B 1 283 ? -30.141 -18.125 -22.797 1 92.56 283 GLY B CA 1
ATOM 7195 C C . GLY B 1 283 ? -30.422 -16.812 -23.5 1 92.56 283 GLY B C 1
ATOM 7196 O O . GLY B 1 283 ? -30.219 -15.734 -22.906 1 92.56 283 GLY B O 1
ATOM 7197 N N . ASN B 1 284 ? -30.953 -16.812 -24.672 1 89.25 284 ASN B N 1
ATOM 7198 C CA . ASN B 1 284 ? -31.188 -15.609 -25.469 1 89.25 284 ASN B CA 1
ATOM 7199 C C . ASN B 1 284 ? -32.344 -14.805 -24.938 1 89.25 284 ASN B C 1
ATOM 7201 O O . ASN B 1 284 ? -32.594 -13.672 -25.359 1 89.25 284 ASN B O 1
ATOM 7205 N N . GLN B 1 285 ? -33.094 -15.375 -23.953 1 90.56 285 GLN B N 1
ATOM 7206 C CA . GLN B 1 285 ? -34.219 -14.68 -23.328 1 90.56 285 GLN B CA 1
ATOM 7207 C C . GLN B 1 285 ? -33.781 -13.984 -22.047 1 90.56 285 GLN B C 1
ATOM 7209 O O . GLN B 1 285 ? -34.594 -13.289 -21.422 1 90.56 285 GLN B O 1
ATOM 7214 N N . LEU B 1 286 ? -32.594 -14.211 -21.688 1 91.06 286 LEU B N 1
ATOM 7215 C CA . LEU B 1 286 ? -32.125 -13.719 -20.406 1 91.06 286 LEU B CA 1
ATOM 7216 C C . LEU B 1 286 ? -31.281 -12.445 -20.578 1 91.06 286 LEU B C 1
ATOM 7218 O O . LEU B 1 286 ? -30.5 -12.344 -21.516 1 91.06 286 LEU B O 1
ATOM 7222 N N . ILE B 1 287 ? -31.516 -11.484 -19.719 1 87.44 287 ILE B N 1
ATOM 7223 C CA . ILE B 1 287 ? -30.75 -10.242 -19.688 1 87.44 287 ILE B CA 1
ATOM 7224 C C . ILE B 1 287 ? -30.156 -10.031 -18.297 1 87.44 287 ILE B C 1
ATOM 7226 O O . ILE B 1 287 ? -30.891 -9.961 -17.312 1 87.44 287 ILE B O 1
ATOM 7230 N N . LEU B 1 288 ? -28.875 -9.898 -18.281 1 87 288 LEU B N 1
ATOM 7231 C CA . LEU B 1 288 ? -28.172 -9.664 -17.031 1 87 288 LEU B CA 1
ATOM 7232 C C . LEU B 1 288 ? -28.219 -8.188 -16.641 1 87 288 LEU B C 1
ATOM 7234 O O . LEU B 1 288 ? -28.234 -7.312 -17.516 1 87 288 LEU B O 1
ATOM 7238 N N . ASN B 1 289 ? -28.328 -7.914 -15.375 1 79.88 289 ASN B N 1
ATOM 7239 C CA . ASN B 1 289 ? -28.188 -6.59 -14.773 1 79.88 289 ASN B CA 1
ATOM 7240 C C . ASN B 1 289 ? -29.438 -5.75 -14.992 1 79.88 289 ASN B C 1
ATOM 7242 O O . ASN B 1 289 ? -29.359 -4.555 -15.273 1 79.88 289 ASN B O 1
ATOM 7246 N N . ILE B 1 290 ? -30.531 -6.445 -15.078 1 77.94 290 ILE B N 1
ATOM 7247 C CA . ILE B 1 290 ? -31.812 -5.75 -15.039 1 77.94 290 ILE B CA 1
ATOM 7248 C C . ILE B 1 290 ? -32.656 -6.281 -13.883 1 77.94 290 ILE B C 1
ATOM 7250 O O . ILE B 1 290 ? -32.469 -7.422 -13.453 1 77.94 290 ILE B O 1
ATOM 7254 N N . ASP B 1 291 ? -33.469 -5.527 -13.242 1 74.31 291 ASP B N 1
ATOM 7255 C CA . ASP B 1 291 ? -34.188 -5.895 -12.023 1 74.31 291 ASP B CA 1
ATOM 7256 C C . ASP B 1 291 ? -35.531 -6.578 -12.352 1 74.31 291 ASP B C 1
ATOM 7258 O O . ASP B 1 291 ? -35.938 -7.496 -11.641 1 74.31 291 ASP B O 1
ATOM 7262 N N . ASP B 1 292 ? -36.156 -6.102 -13.43 1 77.44 292 ASP B N 1
ATOM 7263 C CA . ASP B 1 292 ? -37.469 -6.645 -13.766 1 77.44 292 ASP B CA 1
ATOM 7264 C C . ASP B 1 292 ? -37.5 -7.148 -15.203 1 77.44 292 ASP B C 1
ATOM 7266 O O . ASP B 1 292 ? -36.75 -6.672 -16.047 1 77.44 292 ASP B O 1
ATOM 7270 N N . ASP B 1 293 ? -38.375 -8.094 -15.398 1 79.12 293 ASP B N 1
ATOM 7271 C CA . ASP B 1 293 ? -38.594 -8.617 -16.75 1 79.12 293 ASP B CA 1
ATOM 7272 C C . ASP B 1 293 ? -39.094 -7.516 -17.688 1 79.12 293 ASP B C 1
ATOM 7274 O O . ASP B 1 293 ? -39.906 -6.688 -17.281 1 79.12 293 ASP B O 1
ATOM 7278 N N . ILE B 1 294 ? -38.531 -7.453 -18.828 1 73.38 294 ILE B N 1
ATOM 7279 C CA . ILE B 1 294 ? -39.031 -6.523 -19.828 1 73.38 294 ILE B CA 1
ATOM 7280 C C . ILE B 1 294 ? -40.281 -7.102 -20.5 1 73.38 294 ILE B C 1
ATOM 7282 O O . ILE B 1 294 ? -41.281 -6.43 -20.594 1 73.38 294 ILE B O 1
ATOM 7286 N N . ASP B 1 295 ? -40.188 -8.344 -20.969 1 76.06 295 ASP B N 1
ATOM 7287 C CA . ASP B 1 295 ? -41.281 -9.117 -21.516 1 76.06 295 ASP B CA 1
ATOM 7288 C C . ASP B 1 295 ? -41 -10.617 -21.406 1 76.06 295 ASP B C 1
ATOM 7290 O O . ASP B 1 295 ? -40.062 -11.031 -20.734 1 76.06 295 ASP B O 1
ATOM 7294 N N . SER B 1 296 ? -41.906 -11.344 -21.922 1 79.19 296 SER B N 1
ATOM 7295 C CA . SER B 1 296 ? -41.781 -12.789 -21.812 1 79.19 296 SER B CA 1
ATOM 7296 C C . SER B 1 296 ? -40.562 -13.305 -22.547 1 79.19 296 SER B C 1
ATOM 7298 O O . SER B 1 296 ? -40.031 -14.375 -22.219 1 79.19 296 SER B O 1
ATOM 7300 N N . GLY B 1 297 ? -40.031 -12.508 -23.484 1 81 297 GLY B N 1
ATOM 7301 C CA . GLY B 1 297 ? -38.844 -12.891 -24.234 1 81 297 GLY B CA 1
ATOM 7302 C C . GLY B 1 297 ? -37.562 -12.297 -23.688 1 81 297 GLY B C 1
ATOM 7303 O O . GLY B 1 297 ? -36.469 -12.672 -24.109 1 81 297 GLY B O 1
ATOM 7304 N N . ASN B 1 298 ? -37.75 -11.414 -22.828 1 83.88 298 ASN B N 1
ATOM 7305 C CA . ASN B 1 298 ? -36.625 -10.727 -22.219 1 83.88 298 ASN B CA 1
ATOM 7306 C C . ASN B 1 298 ? -36.75 -10.688 -20.688 1 83.88 298 ASN B C 1
ATOM 7308 O O . ASN B 1 298 ? -37.312 -9.734 -20.141 1 83.88 298 ASN B O 1
ATOM 7312 N N . ARG B 1 299 ? -36.188 -11.695 -20.156 1 88.69 299 ARG B N 1
ATOM 7313 C CA . ARG B 1 299 ? -36.375 -11.906 -18.719 1 88.69 299 ARG B CA 1
ATOM 7314 C C . ARG B 1 299 ? -35.125 -11.523 -17.938 1 88.69 299 ARG B C 1
ATOM 7316 O O . ARG B 1 299 ? -34 -11.758 -18.391 1 88.69 299 ARG B O 1
ATOM 7323 N N . ALA B 1 300 ? -35.375 -10.922 -16.828 1 88.88 300 ALA B N 1
ATOM 7324 C CA . ALA B 1 300 ? -34.25 -10.594 -15.938 1 88.88 300 ALA B CA 1
ATOM 7325 C C . ALA B 1 300 ? -33.688 -11.844 -15.266 1 88.88 300 ALA B C 1
ATOM 7327 O O . ALA B 1 300 ? -34.438 -12.719 -14.844 1 88.88 300 ALA B O 1
ATOM 7328 N N . VAL B 1 301 ? -32.344 -11.898 -15.32 1 90.06 301 VAL B N 1
ATOM 7329 C CA . VAL B 1 301 ? -31.703 -13.031 -14.672 1 90.06 301 VAL B CA 1
ATOM 7330 C C . VAL B 1 301 ? -31.922 -12.945 -13.156 1 90.06 301 VAL B C 1
ATOM 7332 O O . VAL B 1 301 ? -31.688 -11.898 -12.555 1 90.06 301 VAL B O 1
ATOM 7335 N N . CYS B 1 302 ? -32.438 -14.008 -12.609 1 82.88 302 CYS B N 1
ATOM 7336 C CA . CYS B 1 302 ? -32.781 -13.992 -11.195 1 82.88 302 CYS B CA 1
ATOM 7337 C C . CYS B 1 302 ? -31.766 -14.781 -10.375 1 82.88 302 CYS B C 1
ATOM 7339 O O . CYS B 1 302 ? -31.234 -15.789 -10.836 1 82.88 302 CYS B O 1
ATOM 7341 N N . GLY B 1 303 ? -31.609 -14.195 -9.18 1 75 303 GLY B N 1
ATOM 7342 C CA . GLY B 1 303 ? -31.016 -14.961 -8.102 1 75 303 GLY B CA 1
ATOM 7343 C C . GLY B 1 303 ? -29.609 -15.453 -8.43 1 75 303 GLY B C 1
ATOM 7344 O O . GLY B 1 303 ? -28.766 -14.68 -8.883 1 75 303 GLY B O 1
ATOM 7345 N N . TYR B 1 304 ? -29.438 -16.859 -8.273 1 77.31 304 TYR B N 1
ATOM 7346 C CA . TYR B 1 304 ? -28.156 -17.547 -8.32 1 77.31 304 TYR B CA 1
ATOM 7347 C C . TYR B 1 304 ? -27.672 -17.688 -9.758 1 77.31 304 TYR B C 1
ATOM 7349 O O . TYR B 1 304 ? -26.469 -17.859 -10 1 77.31 304 TYR B O 1
ATOM 7357 N N . LEU B 1 305 ? -28.562 -17.609 -10.703 1 89.62 305 LEU B N 1
ATOM 7358 C CA . LEU B 1 305 ? -28.188 -17.781 -12.102 1 89.62 305 LEU B CA 1
ATOM 7359 C C . LEU B 1 305 ? -27.266 -16.656 -12.562 1 89.62 305 LEU B C 1
ATOM 7361 O O . LEU B 1 305 ? -26.484 -16.844 -13.5 1 89.62 305 LEU B O 1
ATOM 7365 N N . ALA B 1 306 ? -27.375 -15.555 -11.867 1 87.19 306 ALA B N 1
ATOM 7366 C CA . ALA B 1 306 ? -26.609 -14.375 -12.25 1 87.19 306 ALA B CA 1
ATOM 7367 C C . ALA B 1 306 ? -25.109 -14.594 -12.031 1 87.19 306 ALA B C 1
ATOM 7369 O O . ALA B 1 306 ? -24.281 -13.914 -12.641 1 87.19 306 ALA B O 1
ATOM 7370 N N . ILE B 1 307 ? -24.797 -15.531 -11.219 1 84.69 307 ILE B N 1
ATOM 7371 C CA . ILE B 1 307 ? -23.406 -15.82 -10.898 1 84.69 307 ILE B CA 1
ATOM 7372 C C . ILE B 1 307 ? -22.734 -16.531 -12.07 1 84.69 307 ILE B C 1
ATOM 7374 O O . ILE B 1 307 ? -21.531 -16.422 -12.258 1 84.69 307 ILE B O 1
ATOM 7378 N N . CYS B 1 308 ? -23.547 -17.219 -12.836 1 91.44 308 CYS B N 1
ATOM 7379 C CA . CYS B 1 308 ? -23.016 -17.984 -13.953 1 91.44 308 CYS B CA 1
ATOM 7380 C C . CYS B 1 308 ? -23 -17.156 -15.227 1 91.44 308 CYS B C 1
ATOM 7382 O O . CYS B 1 308 ? -23.5 -17.594 -16.266 1 91.44 308 CYS B O 1
ATOM 7384 N N . LYS B 1 309 ? -22.281 -16.031 -15.195 1 89.12 309 LYS B N 1
ATOM 7385 C CA . LYS B 1 309 ? -22.281 -15.047 -16.281 1 89.12 309 LYS B CA 1
ATOM 7386 C C . LYS B 1 309 ? -21.625 -15.633 -17.531 1 89.12 309 LYS B C 1
ATOM 7388 O O . LYS B 1 309 ? -22.156 -15.469 -18.641 1 89.12 309 LYS B O 1
ATOM 7393 N N . ARG B 1 310 ? -20.562 -16.328 -17.359 1 89.06 310 ARG B N 1
ATOM 7394 C CA . ARG B 1 310 ? -19.828 -16.875 -18.5 1 89.06 310 ARG B CA 1
ATOM 7395 C C . ARG B 1 310 ? -20.703 -17.875 -19.266 1 89.06 310 ARG B C 1
ATOM 7397 O O . ARG B 1 310 ? -20.766 -17.812 -20.484 1 89.06 310 ARG B O 1
ATOM 7404 N N . LEU B 1 311 ? -21.297 -18.797 -18.484 1 93.12 311 LEU B N 1
ATOM 7405 C CA . LEU B 1 311 ? -22.188 -19.781 -19.094 1 93.12 311 LEU B CA 1
ATOM 7406 C C . LEU B 1 311 ? -23.344 -19.109 -19.828 1 93.12 311 LEU B C 1
ATOM 7408 O O . LEU B 1 311 ? -23.656 -19.484 -20.969 1 93.12 311 LEU B O 1
ATOM 7412 N N . LEU B 1 312 ? -23.859 -18.094 -19.203 1 92.62 312 LEU B N 1
ATOM 7413 C CA . LEU B 1 312 ? -25 -17.391 -19.781 1 92.62 312 LEU B CA 1
ATOM 7414 C C . LEU B 1 312 ? -24.594 -16.672 -21.062 1 92.62 312 LEU B C 1
ATOM 7416 O O . LEU B 1 312 ? -25.344 -16.672 -22.047 1 92.62 312 LEU B O 1
ATOM 7420 N N . HIS B 1 313 ? -23.453 -16.109 -21.094 1 90.19 313 HIS B N 1
ATOM 7421 C CA . HIS B 1 313 ? -22.969 -15.43 -22.281 1 90.19 313 HIS B CA 1
ATOM 7422 C C . HIS B 1 313 ? -22.75 -16.406 -23.422 1 90.19 313 HIS B C 1
ATOM 7424 O O . HIS B 1 313 ? -23.062 -16.094 -24.578 1 90.19 313 HIS B O 1
ATOM 7430 N N . ILE B 1 314 ? -22.234 -17.516 -23.047 1 89.12 314 ILE B N 1
ATOM 7431 C CA . ILE B 1 314 ? -22 -18.547 -24.062 1 89.12 314 ILE B CA 1
ATOM 7432 C C . ILE B 1 314 ? -23.328 -18.953 -24.688 1 89.12 314 ILE B C 1
ATOM 7434 O O . ILE B 1 314 ? -23.375 -19.25 -25.891 1 89.12 314 ILE B O 1
ATOM 7438 N N . CYS B 1 315 ? -24.359 -18.906 -23.906 1 91.19 315 CYS B N 1
ATOM 7439 C CA . CYS B 1 315 ? -25.688 -19.281 -24.391 1 91.19 315 CYS B CA 1
ATOM 7440 C C . CYS B 1 315 ? -26.453 -18.078 -24.891 1 91.19 315 CYS B C 1
ATOM 7442 O O . CYS B 1 315 ? -27.688 -18.062 -24.875 1 91.19 315 CYS B O 1
ATOM 7444 N N . GLU B 1 316 ? -25.797 -16.906 -25.172 1 87.88 316 GLU B N 1
ATOM 7445 C CA . GLU B 1 316 ? -26.281 -15.742 -25.891 1 87.88 316 GLU B CA 1
ATOM 7446 C C . GLU B 1 316 ? -27.172 -14.875 -25 1 87.88 316 GLU B C 1
ATOM 7448 O O . GLU B 1 316 ? -28.109 -14.234 -25.484 1 87.88 316 GLU B O 1
ATOM 7453 N N . ALA B 1 317 ? -26.984 -15.008 -23.734 1 90.06 317 ALA B N 1
ATOM 7454 C CA . ALA B 1 317 ? -27.656 -14.062 -22.844 1 90.06 317 ALA B CA 1
ATOM 7455 C C . ALA B 1 317 ? -27.125 -12.648 -23.047 1 90.06 317 ALA B C 1
ATOM 7457 O O . ALA B 1 317 ? -25.953 -12.461 -23.406 1 90.06 317 ALA B O 1
ATOM 7458 N N . GLN B 1 318 ? -27.984 -11.719 -22.812 1 86.19 318 GLN B N 1
ATOM 7459 C CA . GLN B 1 318 ? -27.594 -10.32 -22.969 1 86.19 318 GLN B CA 1
ATOM 7460 C C . GLN B 1 318 ? -27.266 -9.688 -21.625 1 86.19 318 GLN B C 1
ATOM 7462 O O . GLN B 1 318 ? -27.578 -10.25 -20.578 1 86.19 318 GLN B O 1
ATOM 7467 N N . GLU B 1 319 ? -26.484 -8.695 -21.625 1 85.69 319 GLU B N 1
ATOM 7468 C CA . GLU B 1 319 ? -26.094 -8.023 -20.391 1 85.69 319 GLU B CA 1
ATOM 7469 C C . GLU B 1 319 ? -26.094 -6.504 -20.562 1 85.69 319 GLU B C 1
ATOM 7471 O O . GLU B 1 319 ? -25.578 -5.984 -21.547 1 85.69 319 GLU B O 1
ATOM 7476 N N . MET B 1 320 ? -26.75 -5.891 -19.656 1 82.81 320 MET B N 1
ATOM 7477 C CA . MET B 1 320 ? -26.672 -4.434 -19.594 1 82.81 320 MET B CA 1
ATOM 7478 C C . MET B 1 320 ? -25.328 -3.984 -19.047 1 82.81 320 MET B C 1
ATOM 7480 O O . MET B 1 320 ? -24.922 -4.41 -17.953 1 82.81 320 MET B O 1
ATOM 7484 N N . LYS B 1 321 ? -24.594 -3.096 -19.75 1 81.81 321 LYS B N 1
ATOM 7485 C CA . LYS B 1 321 ? -23.234 -2.686 -19.375 1 81.81 321 LYS B CA 1
ATOM 7486 C C . LYS B 1 321 ? -23.266 -1.375 -18.594 1 81.81 321 LYS B C 1
ATOM 7488 O O . LYS B 1 321 ? -24.078 -0.492 -18.875 1 81.81 321 LYS B O 1
ATOM 7493 N N . SER B 1 322 ? -22.469 -1.357 -17.516 1 80.69 322 SER B N 1
ATOM 7494 C CA . SER B 1 322 ? -22.25 -0.122 -16.766 1 80.69 322 SER B CA 1
ATOM 7495 C C . SER B 1 322 ? -21.016 0.611 -17.281 1 80.69 322 SER B C 1
ATOM 7497 O O . SER B 1 322 ? -19.938 0.017 -17.391 1 80.69 322 SER B O 1
ATOM 7499 N N . PRO B 1 323 ? -21.234 1.829 -17.656 1 78.5 323 PRO B N 1
ATOM 7500 C CA . PRO B 1 323 ? -20.078 2.592 -18.141 1 78.5 323 PRO B CA 1
ATOM 7501 C C . PRO B 1 323 ? -19 2.766 -17.062 1 78.5 323 PRO B C 1
ATOM 7503 O O . PRO B 1 323 ? -19.266 2.566 -15.883 1 78.5 323 PRO B O 1
ATOM 7506 N N . CYS B 1 324 ? -17.719 3.047 -17.609 1 72.44 324 CYS B N 1
ATOM 7507 C CA . CYS B 1 324 ? -16.609 3.303 -16.703 1 72.44 324 CYS B CA 1
ATOM 7508 C C . CYS B 1 324 ? -16.844 4.566 -15.883 1 72.44 324 CYS B C 1
ATOM 7510 O O . CYS B 1 324 ? -17.297 5.578 -16.422 1 72.44 324 CYS B O 1
ATOM 7512 N N . MET B 1 325 ? -16.703 4.367 -14.516 1 72.31 325 MET B N 1
ATOM 7513 C CA . MET B 1 325 ? -16.922 5.465 -13.578 1 72.31 325 MET B CA 1
ATOM 7514 C C . MET B 1 325 ? -15.766 6.457 -13.609 1 72.31 325 MET B C 1
ATOM 7516 O O . MET B 1 325 ? -14.648 6.121 -13.203 1 72.31 325 MET B O 1
ATOM 7520 N N . ASN B 1 326 ? -15.781 7.523 -14.336 1 74.88 326 ASN B N 1
ATOM 7521 C CA . ASN B 1 326 ? -14.773 8.578 -14.266 1 74.88 326 ASN B CA 1
ATOM 7522 C C . ASN B 1 326 ? -15.273 9.773 -13.461 1 74.88 326 ASN B C 1
ATOM 7524 O O . ASN B 1 326 ? -15.375 10.883 -14 1 74.88 326 ASN B O 1
ATOM 7528 N N . ILE B 1 327 ? -15.789 9.406 -12.25 1 78.31 327 ILE B N 1
ATOM 7529 C CA . ILE B 1 327 ? -16.359 10.508 -11.477 1 78.31 327 ILE B CA 1
ATOM 7530 C C . ILE B 1 327 ? -15.328 11.008 -10.469 1 78.31 327 ILE B C 1
ATOM 7532 O O . ILE B 1 327 ? -14.719 10.211 -9.75 1 78.31 327 ILE B O 1
ATOM 7536 N N . ARG B 1 328 ? -14.945 12.258 -10.469 1 79.19 328 ARG B N 1
ATOM 7537 C CA . ARG B 1 328 ? -14.094 12.914 -9.484 1 79.19 328 ARG B CA 1
ATOM 7538 C C . ARG B 1 328 ? -14.781 12.992 -8.125 1 79.19 328 ARG B C 1
ATOM 7540 O O . ARG B 1 328 ? -15.859 13.578 -8 1 79.19 328 ARG B O 1
ATOM 7547 N N . VAL B 1 329 ? -14.18 12.281 -7.168 1 81 329 VAL B N 1
ATOM 7548 C CA . VAL B 1 329 ? -14.766 12.227 -5.836 1 81 329 VAL B CA 1
ATOM 7549 C C . VAL B 1 329 ? -14.008 13.156 -4.895 1 81 329 VAL B C 1
ATOM 7551 O O . VAL B 1 329 ? -12.773 13.164 -4.879 1 81 329 VAL B O 1
ATOM 7554 N N . PRO B 1 330 ? -14.773 14.094 -4.281 1 78.81 330 PRO B N 1
ATOM 7555 C CA . PRO B 1 330 ? -14.086 14.914 -3.281 1 78.81 330 PRO B CA 1
ATOM 7556 C C . PRO B 1 330 ? -13.641 14.109 -2.061 1 78.81 330 PRO B C 1
ATOM 7558 O O . PRO B 1 330 ? -14.141 13.008 -1.829 1 78.81 330 PRO B O 1
ATOM 7561 N N . ASP B 1 331 ? -12.664 14.648 -1.347 1 80.06 331 ASP B N 1
ATOM 7562 C CA . ASP B 1 331 ? -12.227 14.055 -0.088 1 80.06 331 ASP B CA 1
ATOM 7563 C C . ASP B 1 331 ? -13.359 14.031 0.937 1 80.06 331 ASP B C 1
ATOM 7565 O O . ASP B 1 331 ? -14.117 14.992 1.047 1 80.06 331 ASP B O 1
ATOM 7569 N N . GLU B 1 332 ? -13.523 12.906 1.528 1 75.88 332 GLU B N 1
ATOM 7570 C CA . GLU B 1 332 ? -14.594 12.711 2.494 1 75.88 332 GLU B CA 1
ATOM 7571 C C . GLU B 1 332 ? -14.516 13.727 3.627 1 75.88 332 GLU B C 1
ATOM 7573 O O . GLU B 1 332 ? -15.531 14.062 4.238 1 75.88 332 GLU B O 1
ATOM 7578 N N . TYR B 1 333 ? -13.344 14.344 3.85 1 78.62 333 TYR B N 1
ATOM 7579 C CA . TYR B 1 333 ? -13.148 15.242 4.98 1 78.62 333 TYR B CA 1
ATOM 7580 C C . TYR B 1 333 ? -13.102 16.703 4.52 1 78.62 333 TYR B C 1
ATOM 7582 O O . TYR B 1 333 ? -12.875 17.609 5.324 1 78.62 333 TYR B O 1
ATOM 7590 N N . SER B 1 334 ? -13.414 16.875 3.277 1 86.69 334 SER B N 1
ATOM 7591 C CA . SER B 1 334 ? -13.281 18.219 2.709 1 86.69 334 SER B CA 1
ATOM 7592 C C . SER B 1 334 ? -14.18 19.219 3.436 1 86.69 334 SER B C 1
ATOM 7594 O O . SER B 1 334 ? -13.758 20.328 3.746 1 86.69 334 SER B O 1
ATOM 7596 N N . GLN B 1 335 ? -15.391 18.766 3.711 1 91.38 335 GLN B N 1
ATOM 7597 C CA . GLN B 1 335 ? -16.328 19.656 4.383 1 91.38 335 GLN B CA 1
ATOM 7598 C C . GLN B 1 335 ? -15.859 19.984 5.797 1 91.38 335 GLN B C 1
ATOM 7600 O O . GLN B 1 335 ? -15.922 21.141 6.227 1 91.38 335 GLN B O 1
ATOM 7605 N N . ARG B 1 336 ? -15.375 19.078 6.496 1 92.06 336 ARG B N 1
ATOM 7606 C CA . ARG B 1 336 ? -14.859 19.281 7.844 1 92.06 336 ARG B CA 1
ATOM 7607 C C . ARG B 1 336 ? -13.656 20.219 7.836 1 92.06 336 ARG B C 1
ATOM 7609 O O . ARG B 1 336 ? -13.508 21.062 8.727 1 92.06 336 ARG B O 1
ATOM 7616 N N . ASP B 1 337 ? -12.82 20.016 6.844 1 91.06 337 ASP B N 1
ATOM 7617 C CA . ASP B 1 337 ? -11.664 20.891 6.688 1 91.06 337 ASP B CA 1
ATOM 7618 C C . ASP B 1 337 ? -12.094 22.344 6.445 1 91.06 337 ASP B C 1
ATOM 7620 O O . ASP B 1 337 ? -11.516 23.266 7.012 1 91.06 337 ASP B O 1
ATOM 7624 N N . LYS B 1 338 ? -13.094 22.469 5.621 1 93.31 338 LYS B N 1
ATOM 7625 C CA . LYS B 1 338 ? -13.617 23.812 5.316 1 93.31 338 LYS B CA 1
ATOM 7626 C C . LYS B 1 338 ? -14.156 24.484 6.574 1 93.31 338 LYS B C 1
ATOM 7628 O O . LYS B 1 338 ? -13.852 25.641 6.84 1 93.31 338 LYS B O 1
ATOM 7633 N N . ILE B 1 339 ? -14.898 23.75 7.309 1 95.19 339 ILE B N 1
ATOM 7634 C CA . ILE B 1 339 ? -15.492 24.281 8.531 1 95.19 339 ILE B CA 1
ATOM 7635 C C . ILE B 1 339 ? -14.398 24.703 9.5 1 95.19 339 ILE B C 1
ATOM 7637 O O . ILE B 1 339 ? -14.43 25.797 10.055 1 95.19 339 ILE B O 1
ATOM 7641 N N . ALA B 1 340 ? -13.445 23.844 9.672 1 94.25 340 ALA B N 1
ATOM 7642 C CA . ALA B 1 340 ? -12.344 24.109 10.594 1 94.25 340 ALA B CA 1
ATOM 7643 C C . ALA B 1 340 ? -11.57 25.359 10.188 1 94.25 340 ALA B C 1
ATOM 7645 O O . ALA B 1 340 ? -11.203 26.172 11.031 1 94.25 340 ALA B O 1
ATOM 7646 N N . LYS B 1 341 ? -11.312 25.516 8.938 1 94.12 341 LYS B N 1
ATOM 7647 C CA . LYS B 1 341 ? -10.594 26.688 8.43 1 94.12 341 LYS B CA 1
ATOM 7648 C C . LYS B 1 341 ? -11.398 27.969 8.648 1 94.12 341 LYS B C 1
ATOM 7650 O O . LYS B 1 341 ? -10.844 28.984 9.055 1 94.12 341 LYS B O 1
ATOM 7655 N N . SER B 1 342 ? -12.641 27.859 8.367 1 95.19 342 SER B N 1
ATOM 7656 C CA . SER B 1 342 ? -13.516 29.016 8.57 1 95.19 342 SER B CA 1
ATOM 7657 C C . SER B 1 342 ? -13.57 29.406 10.039 1 95.19 342 SER B C 1
ATOM 7659 O O . SER B 1 342 ? -13.453 30.594 10.375 1 95.19 342 SER B O 1
ATOM 7661 N N . PHE B 1 343 ? -13.742 28.422 10.867 1 95.44 343 PHE B N 1
ATOM 7662 C CA . PHE B 1 343 ? -13.781 28.688 12.297 1 95.44 343 PHE B CA 1
ATOM 7663 C C . PHE B 1 343 ? -12.5 29.391 12.75 1 95.44 343 PHE B C 1
ATOM 7665 O O . PHE B 1 343 ? -12.555 30.344 13.531 1 95.44 343 PHE B O 1
ATOM 7672 N N . ALA B 1 344 ? -11.328 28.828 12.305 1 93.62 344 ALA B N 1
ATOM 7673 C CA . ALA B 1 344 ? -10.047 29.438 12.656 1 93.62 344 ALA B CA 1
ATOM 7674 C C . ALA B 1 344 ? -9.992 30.891 12.219 1 93.62 344 ALA B C 1
ATOM 7676 O O . ALA B 1 344 ? -9.531 31.766 12.969 1 93.62 344 ALA B O 1
ATOM 7677 N N . ARG B 1 345 ? -10.523 31.203 11.062 1 93.19 345 ARG B N 1
ATOM 7678 C CA . ARG B 1 345 ? -10.578 32.562 10.547 1 93.19 345 ARG B CA 1
ATOM 7679 C C . ARG B 1 345 ? -11.484 33.438 11.414 1 93.19 345 ARG B C 1
ATOM 7681 O O . ARG B 1 345 ? -11.141 34.594 11.727 1 93.19 345 ARG B O 1
ATOM 7688 N N . PHE B 1 346 ? -12.648 32.875 11.812 1 93.56 346 PHE B N 1
ATOM 7689 C CA . PHE B 1 346 ? -13.594 33.625 12.641 1 93.56 346 PHE B CA 1
ATOM 7690 C C . PHE B 1 346 ? -12.969 34 13.977 1 93.56 346 PHE B C 1
ATOM 7692 O O . PHE B 1 346 ? -13.219 35.062 14.5 1 93.56 346 PHE B O 1
ATOM 7699 N N . LEU B 1 347 ? -12.148 33.094 14.5 1 92.75 347 LEU B N 1
ATOM 7700 C CA . LEU B 1 347 ? -11.516 33.312 15.797 1 92.75 347 LEU B CA 1
ATOM 7701 C C . LEU B 1 347 ? -10.461 34.406 15.703 1 92.75 347 LEU B C 1
ATOM 7703 O O . LEU B 1 347 ? -10.234 35.125 16.672 1 92.75 347 LEU B O 1
ATOM 7707 N N . ASP B 1 348 ? -9.797 34.5 14.602 1 89.5 348 ASP B N 1
ATOM 7708 C CA . ASP B 1 348 ? -8.688 35.438 14.422 1 89.5 348 ASP B CA 1
ATOM 7709 C C . ASP B 1 348 ? -9.203 36.844 14.047 1 89.5 348 ASP B C 1
ATOM 7711 O O . ASP B 1 348 ? -8.453 37.812 14.094 1 89.5 348 ASP B O 1
ATOM 7715 N N . GLU B 1 349 ? -10.406 36.844 13.688 1 83.25 349 GLU B N 1
ATOM 7716 C CA . GLU B 1 349 ? -10.961 38.156 13.289 1 83.25 349 GLU B CA 1
ATOM 7717 C C . GLU B 1 349 ? -10.953 39.125 14.453 1 83.25 349 GLU B C 1
ATOM 7719 O O . GLU B 1 349 ? -11.32 38.781 15.578 1 83.25 349 GLU B O 1
ATOM 7724 N N . LYS B 1 350 ? -10.062 40.188 14.375 1 69.88 350 LYS B N 1
ATOM 7725 C CA . LYS B 1 350 ? -9.914 41.188 15.43 1 69.88 350 LYS B CA 1
ATOM 7726 C C . LYS B 1 350 ? -11.188 42.031 15.57 1 69.88 350 LYS B C 1
ATOM 7728 O O . LYS B 1 350 ? -11.82 42.375 14.57 1 69.88 350 LYS B O 1
ATOM 7733 N N . PRO B 1 351 ? -11.609 41.938 16.875 1 57.34 351 PRO B N 1
ATOM 7734 C CA . PRO B 1 351 ? -12.75 42.844 17.062 1 57.34 351 PRO B CA 1
ATOM 7735 C C . PRO B 1 351 ? -12.438 44.281 16.641 1 57.34 351 PRO B C 1
ATOM 7737 O O . PRO B 1 351 ? -11.305 44.719 16.781 1 57.34 351 PRO B O 1
ATOM 7740 N N . ASN B 1 352 ? -12.883 44.688 15.531 1 48.38 352 ASN B N 1
ATOM 7741 C CA . ASN B 1 352 ? -12.703 46.094 15.305 1 48.38 352 ASN B CA 1
ATOM 7742 C C . ASN B 1 352 ? -12.945 46.906 16.578 1 48.38 352 ASN B C 1
ATOM 7744 O O . ASN B 1 352 ? -14.062 46.938 17.094 1 48.38 352 ASN B O 1
ATOM 7748 N N . LEU B 1 353 ? -12.016 46.781 17.469 1 44.88 353 LEU B N 1
ATOM 7749 C CA . LEU B 1 353 ? -12.117 47.625 18.656 1 44.88 353 LEU B CA 1
ATOM 7750 C C . LEU B 1 353 ? -12.383 49.062 18.266 1 44.88 353 LEU B C 1
ATOM 7752 O O . LEU B 1 353 ? -11.555 49.719 17.609 1 44.88 353 LEU B O 1
ATOM 7756 N N . VAL B 1 354 ? -13.453 49.469 17.875 1 39.47 354 VAL B N 1
ATOM 7757 C CA . VAL B 1 354 ? -13.609 50.938 17.984 1 39.47 354 VAL B CA 1
ATOM 7758 C C . VAL B 1 354 ? -13.086 51.406 19.344 1 39.47 354 VAL B C 1
ATOM 7760 O O . VAL B 1 354 ? -13.438 50.812 20.375 1 39.47 354 VAL B O 1
ATOM 7763 N N . THR B 1 355 ? -12 52.125 19.453 1 35.91 355 THR B N 1
ATOM 7764 C CA . THR B 1 355 ? -11.406 52.844 20.562 1 35.91 355 THR B CA 1
ATOM 7765 C C . THR B 1 355 ? -12.492 53.344 21.516 1 35.91 355 THR B C 1
ATOM 7767 O O . THR B 1 355 ? -12.227 53.531 22.703 1 35.91 355 THR B O 1
ATOM 7770 N N . ASN B 1 356 ? -13.273 54.406 21.203 1 35.06 356 ASN B N 1
ATOM 7771 C CA . ASN B 1 356 ? -13.633 55.344 22.25 1 35.06 356 ASN B CA 1
ATOM 7772 C C . ASN B 1 356 ? -14.398 54.656 23.375 1 35.06 356 ASN B C 1
ATOM 7774 O O . ASN B 1 356 ? -14.023 54.781 24.547 1 35.06 356 ASN B O 1
ATOM 7778 N N . LYS B 1 357 ? -15.859 55.156 23.578 1 39.97 357 LYS B N 1
ATOM 7779 C CA . LYS B 1 357 ? -16.641 55.5 24.766 1 39.97 357 LYS B CA 1
ATOM 7780 C C . LYS B 1 357 ? -17.094 54.219 25.484 1 39.97 357 LYS B C 1
ATOM 7782 O O . LYS B 1 357 ? -16.562 53.125 25.266 1 39.97 357 LYS B O 1
ATOM 7787 N N . SER B 1 358 ? -18.391 54.25 25.969 1 36.41 358 SER B N 1
ATOM 7788 C CA . SER B 1 358 ? -19.062 53.562 27.078 1 36.41 358 SER B CA 1
ATOM 7789 C C . SER B 1 358 ? -19.047 52.031 26.875 1 36.41 358 SER B C 1
ATOM 7791 O O . SER B 1 358 ? -19.047 51.562 25.734 1 36.41 358 SER B O 1
ATOM 7793 N N . PRO B 1 359 ? -18.672 51.25 27.938 1 38.47 359 PRO B N 1
ATOM 7794 C CA . PRO B 1 359 ? -18.703 49.781 28.062 1 38.47 359 PRO B CA 1
ATOM 7795 C C . PRO B 1 359 ? -19.766 49.156 27.188 1 38.47 359 PRO B C 1
ATOM 7797 O O . PRO B 1 359 ? -19.688 47.938 26.891 1 38.47 359 PRO B O 1
ATOM 7800 N N . GLN B 1 360 ? -21.031 49.719 27.234 1 36.12 360 GLN B N 1
ATOM 7801 C CA . GLN B 1 360 ? -22.234 49.156 26.625 1 36.12 360 GLN B CA 1
ATOM 7802 C C . GLN B 1 360 ? -22.109 49.125 25.094 1 36.12 360 GLN B C 1
ATOM 7804 O O . GLN B 1 360 ? -23.078 48.781 24.406 1 36.12 360 GLN B O 1
ATOM 7809 N N . GLN B 1 361 ? -21.234 50.062 24.484 1 36.53 361 GLN B N 1
ATOM 7810 C CA . GLN B 1 361 ? -21.391 50.406 23.062 1 36.53 361 GLN B CA 1
ATOM 7811 C C . GLN B 1 361 ? -21.25 49.188 22.172 1 36.53 361 GLN B C 1
ATOM 7813 O O . GLN B 1 361 ? -20.375 48.344 22.422 1 36.53 361 GLN B O 1
ATOM 7818 N N . ASN B 1 362 ? -22.266 49 21.281 1 39.56 362 ASN B N 1
ATOM 7819 C CA . ASN B 1 362 ? -22.562 48.125 20.156 1 39.56 362 ASN B CA 1
ATOM 7820 C C . ASN B 1 362 ? -21.312 47.812 19.344 1 39.56 362 ASN B C 1
ATOM 7822 O O . ASN B 1 362 ? -20.734 48.688 18.719 1 39.56 362 ASN B O 1
ATOM 7826 N N . TYR B 1 363 ? -20.328 47.156 19.844 1 39.81 363 TYR B N 1
ATOM 7827 C CA . TYR B 1 363 ? -19.297 46.594 18.984 1 39.81 363 TYR B CA 1
ATOM 7828 C C . TYR B 1 363 ? -19.828 46.312 17.578 1 39.81 363 TYR B C 1
ATOM 7830 O O . TYR B 1 363 ? -20.688 45.469 17.391 1 39.81 363 TYR B O 1
ATOM 7838 N N . GLU B 1 364 ? -20.031 47.375 16.859 1 47.91 364 GLU B N 1
ATOM 7839 C CA . GLU B 1 364 ? -20.359 47.156 15.445 1 47.91 364 GLU B CA 1
ATOM 7840 C C . GLU B 1 364 ? -19.469 46.062 14.828 1 47.91 364 GLU B C 1
ATOM 7842 O O . GLU B 1 364 ? -18.328 46.344 14.445 1 47.91 364 GLU B O 1
ATOM 7847 N N . ARG B 1 365 ? -19.422 44.906 15.383 1 55.16 365 ARG B N 1
ATOM 7848 C CA . ARG B 1 365 ? -18.656 43.75 14.906 1 55.16 365 ARG B CA 1
ATOM 7849 C C . ARG B 1 365 ? -19 43.438 13.453 1 55.16 365 ARG B C 1
ATOM 7851 O O . ARG B 1 365 ? -20.172 43.25 13.117 1 55.16 365 ARG B O 1
ATOM 7858 N N . ASN B 1 366 ? -18.047 44 12.625 1 64.19 366 ASN B N 1
ATOM 7859 C CA . ASN B 1 366 ? -18.109 43.625 11.219 1 64.19 366 ASN B CA 1
ATOM 7860 C C . ASN B 1 366 ? -17.594 42.188 11 1 64.19 366 ASN B C 1
ATOM 7862 O O . ASN B 1 366 ? -16.781 41.719 11.773 1 64.19 366 ASN B O 1
ATOM 7866 N N . GLY B 1 367 ? -18.422 41.312 10.562 1 79.81 367 GLY B N 1
ATOM 7867 C CA . GLY B 1 367 ? -18.047 39.938 10.234 1 79.81 367 GLY B CA 1
ATOM 7868 C C . GLY B 1 367 ? -18.688 38.906 11.141 1 79.81 367 GLY B C 1
ATOM 7869 O O . GLY B 1 367 ? -19.766 39.125 11.688 1 79.81 367 GLY B O 1
ATOM 7870 N N . MET B 1 368 ? -18.047 37.75 11.328 1 84.94 368 MET B N 1
ATOM 7871 C CA . MET B 1 368 ? -18.656 36.656 12.055 1 84.94 368 MET B CA 1
ATOM 7872 C C . MET B 1 368 ? -18.359 36.719 13.547 1 84.94 368 MET B C 1
ATOM 7874 O O . MET B 1 368 ? -18.922 36 14.344 1 84.94 368 MET B O 1
ATOM 7878 N N . GLN B 1 369 ? -17.609 37.781 14 1 85.94 369 GLN B N 1
ATOM 7879 C CA . GLN B 1 369 ? -17.281 37.969 15.414 1 85.94 369 GLN B CA 1
ATOM 7880 C C . GLN B 1 369 ? -18.516 38.406 16.203 1 85.94 369 GLN B C 1
ATOM 7882 O O . GLN B 1 369 ? -18.547 38.281 17.438 1 85.94 369 GLN B O 1
ATOM 7887 N N . LYS B 1 370 ? -19.484 39.031 15.492 1 85.62 370 LYS B N 1
ATOM 7888 C CA . LYS B 1 370 ? -20.703 39.5 16.141 1 85.62 370 LYS B CA 1
ATOM 7889 C C . LYS B 1 370 ? -21.469 38.312 16.75 1 85.62 370 LYS B C 1
ATOM 7891 O O . LYS B 1 370 ? -22.344 38.531 17.609 1 85.62 370 LYS B O 1
ATOM 7896 N N . PHE B 1 371 ? -21.078 37.094 16.312 1 89.75 371 PHE B N 1
ATOM 7897 C CA . PHE B 1 371 ? -21.781 35.938 16.812 1 89.75 371 PHE B CA 1
ATOM 7898 C C . PHE B 1 371 ? -21.031 35.281 17.953 1 89.75 371 PHE B C 1
ATOM 7900 O O . PHE B 1 371 ? -21.438 34.25 18.469 1 89.75 371 PHE B O 1
ATOM 7907 N N . HIS B 1 372 ? -19.922 35.875 18.359 1 91.62 372 HIS B N 1
ATOM 7908 C CA . HIS B 1 372 ? -19.266 35.406 19.578 1 91.62 372 HIS B CA 1
ATOM 7909 C C . HIS B 1 372 ? -20.109 35.719 20.812 1 91.62 372 HIS B C 1
ATOM 7911 O O . HIS B 1 372 ? -20.656 36.844 20.922 1 91.62 372 HIS B O 1
ATOM 7917 N N . ASP B 1 373 ? -20.25 34.781 21.656 1 91.06 373 ASP B N 1
ATOM 7918 C CA . ASP B 1 373 ? -21.094 35 22.812 1 91.06 373 ASP B CA 1
ATOM 7919 C C . ASP B 1 373 ? -20.375 34.625 24.109 1 91.06 373 ASP B C 1
ATOM 7921 O O . ASP B 1 373 ? -20.984 34.594 25.188 1 91.06 373 ASP B O 1
ATOM 7925 N N . ILE B 1 374 ? -19.156 34.281 24.016 1 93.06 374 ILE B N 1
ATOM 7926 C CA . ILE B 1 374 ? -18.297 34.094 25.172 1 93.06 374 ILE B CA 1
ATOM 7927 C C . ILE B 1 374 ? -16.938 34.75 24.922 1 93.06 374 ILE B C 1
ATOM 7929 O O . ILE B 1 374 ? -16.422 34.688 23.812 1 93.06 374 ILE B O 1
ATOM 7933 N N . PHE B 1 375 ? -16.422 35.406 25.953 1 93.62 375 PHE B N 1
ATOM 7934 C CA . PHE B 1 375 ? -15.18 36.156 25.844 1 93.62 375 PHE B CA 1
ATOM 7935 C C . PHE B 1 375 ? -14.219 35.781 26.969 1 93.62 375 PHE B C 1
ATOM 7937 O O . PHE B 1 375 ? -14.57 35.875 28.141 1 93.62 375 PHE B O 1
ATOM 7944 N N . PHE B 1 376 ? -13 35.375 26.562 1 94.5 376 PHE B N 1
ATOM 7945 C CA . PHE B 1 376 ? -11.969 34.969 27.516 1 94.5 376 PHE B CA 1
ATOM 7946 C C . PHE B 1 376 ? -10.938 36.094 27.672 1 94.5 376 PHE B C 1
ATOM 7948 O O . PHE B 1 376 ? -10.352 36.531 26.688 1 94.5 376 PHE B O 1
ATOM 7955 N N . ASN B 1 377 ? -10.812 36.531 28.859 1 95.19 377 ASN B N 1
ATOM 7956 C CA . ASN B 1 377 ? -9.742 37.469 29.172 1 95.19 377 ASN B CA 1
ATOM 7957 C C . ASN B 1 377 ? -8.469 36.75 29.609 1 95.19 377 ASN B C 1
ATOM 7959 O O . ASN B 1 377 ? -8.367 36.312 30.766 1 95.19 377 ASN B O 1
ATOM 7963 N N . VAL B 1 378 ? -7.5 36.594 28.719 1 95.38 378 VAL B N 1
ATOM 7964 C CA . VAL B 1 378 ? -6.254 35.875 28.984 1 95.38 378 VAL B CA 1
ATOM 7965 C C . VAL B 1 378 ? -5.109 36.875 29.125 1 95.38 378 VAL B C 1
ATOM 7967 O O . VAL B 1 378 ? -4.566 37.375 28.125 1 95.38 378 VAL B O 1
ATOM 7970 N N . HIS B 1 379 ? -4.652 37.188 30.312 1 93.12 379 HIS B N 1
ATOM 7971 C CA . HIS B 1 379 ? -3.578 38.125 30.641 1 93.12 379 HIS B CA 1
ATOM 7972 C C . HIS B 1 379 ? -3.801 39.469 29.953 1 93.12 379 HIS B C 1
ATOM 7974 O O . HIS B 1 379 ? -2.898 40 29.312 1 93.12 379 HIS B O 1
ATOM 7980 N N . GLY B 1 380 ? -5.121 39.875 29.922 1 89.75 380 GLY B N 1
ATOM 7981 C CA . GLY B 1 380 ? -5.441 41.219 29.406 1 89.75 380 GLY B CA 1
ATOM 7982 C C . GLY B 1 380 ? -5.918 41.188 27.969 1 89.75 380 GLY B C 1
ATOM 7983 O O . GLY B 1 380 ? -6.48 42.156 27.469 1 89.75 380 GLY B O 1
ATOM 7984 N N . GLU B 1 381 ? -5.688 40.125 27.281 1 91.62 381 GLU B N 1
ATOM 7985 C CA . GLU B 1 381 ? -6.16 40 25.906 1 91.62 381 GLU B CA 1
ATOM 7986 C C . GLU B 1 381 ? -7.531 39.344 25.859 1 91.62 381 GLU B C 1
ATOM 7988 O O . GLU B 1 381 ? -7.719 38.25 26.438 1 91.62 381 GLU B O 1
ATOM 7993 N N . ILE B 1 382 ? -8.492 40 25.156 1 91.88 382 ILE B N 1
ATOM 7994 C CA . ILE B 1 382 ? -9.844 39.438 25.062 1 91.88 382 ILE B CA 1
ATOM 7995 C C . ILE B 1 382 ? -9.953 38.562 23.812 1 91.88 382 ILE B C 1
ATOM 7997 O O . ILE B 1 382 ? -9.688 39.031 22.703 1 91.88 382 ILE B O 1
ATOM 8001 N N . ILE B 1 383 ? -10.242 37.312 23.984 1 93.19 383 ILE B N 1
ATOM 8002 C CA . ILE B 1 383 ? -10.43 36.344 22.906 1 93.19 383 ILE B CA 1
ATOM 8003 C C . ILE B 1 383 ? -11.891 35.906 22.844 1 93.19 383 ILE B C 1
ATOM 8005 O O . ILE B 1 383 ? -12.398 35.344 23.812 1 93.19 383 ILE B O 1
ATOM 8009 N N . GLY B 1 384 ? -12.57 36.219 21.734 1 92.94 384 GLY B N 1
ATOM 8010 C CA . GLY B 1 384 ? -13.961 35.844 21.547 1 92.94 384 GLY B CA 1
ATOM 8011 C C . GLY B 1 384 ? -14.133 34.438 20.969 1 92.94 384 GLY B C 1
ATOM 8012 O O . GLY B 1 384 ? -13.281 33.969 20.219 1 92.94 384 GLY B O 1
ATOM 8013 N N . SER B 1 385 ? -15.195 33.719 21.359 1 94.56 385 SER B N 1
ATOM 8014 C CA . SER B 1 385 ? -15.531 32.406 20.875 1 94.56 385 SER B CA 1
ATOM 8015 C C . SER B 1 385 ? -17.047 32.188 20.859 1 94.56 385 SER B C 1
ATOM 8017 O O . SER B 1 385 ? -17.812 33.125 21.031 1 94.56 385 SER B O 1
ATOM 8019 N N . ASN B 1 386 ? -17.516 31.047 20.484 1 94.69 386 ASN B N 1
ATOM 8020 C CA . ASN B 1 386 ? -18.922 30.703 20.359 1 94.69 386 ASN B CA 1
ATOM 8021 C C . ASN B 1 386 ? -19.297 29.516 21.234 1 94.69 386 ASN B C 1
ATOM 8023 O O . ASN B 1 386 ? -18.703 28.438 21.125 1 94.69 386 ASN B O 1
ATOM 8027 N N . ARG B 1 387 ? -20.297 29.703 22.094 1 94.69 387 ARG B N 1
ATOM 8028 C CA . ARG B 1 387 ? -20.656 28.703 23.094 1 94.69 387 ARG B CA 1
ATOM 8029 C C . ARG B 1 387 ? -21.172 27.422 22.422 1 94.69 387 ARG B C 1
ATOM 8031 O O . ARG B 1 387 ? -20.938 26.328 22.906 1 94.69 387 ARG B O 1
ATOM 8038 N N . TYR B 1 388 ? -21.906 27.578 21.297 1 94.75 388 TYR B N 1
ATOM 8039 C CA . TYR B 1 388 ? -22.469 26.438 20.578 1 94.75 388 TYR B CA 1
ATOM 8040 C C . TYR B 1 388 ? -21.359 25.516 20.062 1 94.75 388 TYR B C 1
ATOM 8042 O O . TYR B 1 388 ? -21.438 24.297 20.234 1 94.75 388 TYR B O 1
ATOM 8050 N N . VAL B 1 389 ? -20.297 26.094 19.516 1 96.62 389 VAL B N 1
ATOM 8051 C CA . VAL B 1 389 ? -19.172 25.344 18.953 1 96.62 389 VAL B CA 1
ATOM 8052 C C . VAL B 1 389 ? -18.344 24.734 20.094 1 96.62 389 VAL B C 1
ATOM 8054 O O . VAL B 1 389 ? -17.938 23.578 20.031 1 96.62 389 VAL B O 1
ATOM 8057 N N . LEU B 1 390 ? -18.125 25.516 21.125 1 96.12 390 LEU B N 1
ATOM 8058 C CA . LEU B 1 390 ? -17.344 25.016 22.266 1 96.12 390 LEU B CA 1
ATOM 8059 C C . LEU B 1 390 ? -18.047 23.828 22.922 1 96.12 390 LEU B C 1
ATOM 8061 O O . LEU B 1 390 ? -17.391 22.859 23.281 1 96.12 390 LEU B O 1
ATOM 8065 N N . ALA B 1 391 ? -19.391 23.953 23.031 1 95.12 391 ALA B N 1
ATOM 8066 C CA . ALA B 1 391 ? -20.172 22.859 23.625 1 95.12 391 ALA B CA 1
ATOM 8067 C C . ALA B 1 391 ? -20.062 21.594 22.797 1 95.12 391 ALA B C 1
ATOM 8069 O O . ALA B 1 391 ? -20.031 20.484 23.344 1 95.12 391 ALA B O 1
ATOM 8070 N N . ALA B 1 392 ? -20 21.734 21.484 1 95.56 392 ALA B N 1
ATOM 8071 C CA . ALA B 1 392 ? -19.891 20.594 20.578 1 95.56 392 ALA B CA 1
ATOM 8072 C C . ALA B 1 392 ? -18.5 19.984 20.641 1 95.56 392 ALA B C 1
ATOM 8074 O O . ALA B 1 392 ? -18.328 18.797 20.375 1 95.56 392 ALA B O 1
ATOM 8075 N N . SER B 1 393 ? -17.484 20.734 21 1 95.62 393 SER B N 1
ATOM 8076 C CA . SER B 1 393 ? -16.078 20.344 20.891 1 95.62 393 SER B CA 1
ATOM 8077 C C . SER B 1 393 ? -15.609 19.641 22.156 1 95.62 393 SER B C 1
ATOM 8079 O O . SER B 1 393 ? -14.695 18.812 22.109 1 95.62 393 SER B O 1
ATOM 8081 N N . ALA B 1 394 ? -16.172 19.969 23.312 1 95.12 394 ALA B N 1
ATOM 8082 C CA . ALA B 1 394 ? -15.695 19.391 24.578 1 95.12 394 ALA B CA 1
ATOM 8083 C C . ALA B 1 394 ? -16.844 19.234 25.562 1 95.12 394 ALA B C 1
ATOM 8085 O O . ALA B 1 394 ? -17.672 20.125 25.719 1 95.12 394 ALA B O 1
ATOM 8086 N N . ASN B 1 395 ? -16.875 18.125 26.219 1 93.62 395 ASN B N 1
ATOM 8087 C CA . ASN B 1 395 ? -17.906 17.828 27.203 1 93.62 395 ASN B CA 1
ATOM 8088 C C . ASN B 1 395 ? -17.906 18.859 28.328 1 93.62 395 ASN B C 1
ATOM 8090 O O . ASN B 1 395 ? -18.969 19.203 28.859 1 93.62 395 ASN B O 1
ATOM 8094 N N . TYR B 1 396 ? -16.75 19.312 28.734 1 93.06 396 TYR B N 1
ATOM 8095 C CA . TYR B 1 396 ? -16.609 20.312 29.781 1 93.06 396 TYR B CA 1
ATOM 8096 C C . TYR B 1 396 ? -17.469 21.531 29.469 1 93.06 396 TYR B C 1
ATOM 8098 O O . TYR B 1 396 ? -18.25 21.969 30.312 1 93.06 396 TYR B O 1
ATOM 8106 N N . PHE B 1 397 ? -17.391 22.016 28.328 1 93.75 397 PHE B N 1
ATOM 8107 C CA . PHE B 1 397 ? -18.125 23.219 27.938 1 93.75 397 PHE B CA 1
ATOM 8108 C C . PHE B 1 397 ? -19.609 22.938 27.766 1 93.75 397 PHE B C 1
ATOM 8110 O O . PHE B 1 397 ? -20.453 23.781 28.078 1 93.75 397 PHE B O 1
ATOM 8117 N N . GLU B 1 398 ? -19.922 21.766 27.172 1 93.31 398 GLU B N 1
ATOM 8118 C CA . GLU B 1 398 ? -21.328 21.406 27.047 1 93.31 398 GLU B CA 1
ATOM 8119 C C . GLU B 1 398 ? -22.016 21.406 28.406 1 93.31 398 GLU B C 1
ATOM 8121 O O . GLU B 1 398 ? -23.125 21.953 28.547 1 93.31 398 GLU B O 1
ATOM 8126 N N . ARG B 1 399 ? -21.359 20.828 29.375 1 91 399 ARG B N 1
ATOM 8127 C CA . ARG B 1 399 ? -21.906 20.812 30.734 1 91 399 ARG B CA 1
ATOM 8128 C C . ARG B 1 399 ? -22 22.219 31.297 1 91 399 ARG B C 1
ATOM 8130 O O . ARG B 1 399 ? -22.984 22.578 31.938 1 91 399 ARG B O 1
ATOM 8137 N N . MET B 1 400 ? -21 23.016 31.062 1 89.06 400 MET B N 1
ATOM 8138 C CA . MET B 1 400 ? -20.953 24.391 31.562 1 89.06 400 MET B CA 1
ATOM 8139 C C . MET B 1 400 ? -22.125 25.203 31.031 1 89.06 400 MET B C 1
ATOM 8141 O O . MET B 1 400 ? -22.719 26 31.766 1 89.06 400 MET B O 1
ATOM 8145 N N . PHE B 1 401 ? -22.516 24.953 29.797 1 89.75 401 PHE B N 1
ATOM 8146 C CA . PHE B 1 401 ? -23.5 25.812 29.141 1 89.75 401 PHE B CA 1
ATOM 8147 C C . PHE B 1 401 ? -24.906 25.219 29.266 1 89.75 401 PHE B C 1
ATOM 8149 O O . PHE B 1 401 ? -25.875 25.828 28.812 1 89.75 401 PHE B O 1
ATOM 8156 N N . THR B 1 402 ? -25.031 24.062 29.75 1 85.94 402 THR B N 1
ATOM 8157 C CA . THR B 1 402 ? -26.359 23.453 29.891 1 85.94 402 THR B CA 1
ATOM 8158 C C . THR B 1 402 ? -26.703 23.297 31.375 1 85.94 402 THR B C 1
ATOM 8160 O O . THR B 1 402 ? -27.812 22.859 31.703 1 85.94 402 THR B O 1
ATOM 8163 N N . ALA B 1 403 ? -25.812 23.5 32.281 1 79.5 403 ALA B N 1
ATOM 8164 C CA . ALA B 1 403 ? -25.969 23.219 33.719 1 79.5 403 ALA B CA 1
ATOM 8165 C C . ALA B 1 403 ? -26.906 24.234 34.375 1 79.5 403 ALA B C 1
ATOM 8167 O O . ALA B 1 403 ? -27.172 24.141 35.562 1 79.5 403 ALA B O 1
ATOM 8168 N N . GLY B 1 404 ? -27.609 25.094 33.688 1 74.06 404 GLY B N 1
ATOM 8169 C CA . GLY B 1 404 ? -28.562 26.031 34.281 1 74.06 404 GLY B CA 1
ATOM 8170 C C . GLY B 1 404 ? -27.906 27.188 35 1 74.06 404 GLY B C 1
ATOM 8171 O O . GLY B 1 404 ? -28.547 27.891 35.781 1 74.06 404 GLY B O 1
ATOM 8172 N N . THR B 1 405 ? -26.609 27.391 34.812 1 77.56 405 THR B N 1
ATOM 8173 C CA . THR B 1 405 ? -25.891 28.484 35.406 1 77.56 405 THR B CA 1
ATOM 8174 C C . THR B 1 405 ? -25.953 29.734 34.531 1 77.56 405 THR B C 1
ATOM 8176 O O . THR B 1 405 ? -26.641 29.75 33.5 1 77.56 405 THR B O 1
ATOM 8179 N N . MET B 1 406 ? -25.469 30.828 35 1 69.69 406 MET B N 1
ATOM 8180 C CA . MET B 1 406 ? -25.484 32.094 34.281 1 69.69 406 MET B CA 1
ATOM 8181 C C . MET B 1 406 ? -24.938 31.922 32.875 1 69.69 406 MET B C 1
ATOM 8183 O O . MET B 1 406 ? -25.422 32.562 31.938 1 69.69 406 MET B O 1
ATOM 8187 N N . GLU B 1 407 ? -24.094 30.984 32.75 1 75.5 407 GLU B N 1
ATOM 8188 C CA . GLU B 1 407 ? -23.422 30.766 31.469 1 75.5 407 GLU B CA 1
ATOM 8189 C C . GLU B 1 407 ? -24.344 30.047 30.484 1 75.5 407 GLU B C 1
ATOM 8191 O O . GLU B 1 407 ? -24.078 30.031 29.281 1 75.5 407 GLU B O 1
ATOM 8196 N N . SER B 1 408 ? -25.406 29.609 31.047 1 74.81 408 SER B N 1
ATOM 8197 C CA . SER B 1 408 ? -26.328 28.828 30.219 1 74.81 408 SER B CA 1
ATOM 8198 C C . SER B 1 408 ? -27.359 29.734 29.562 1 74.81 408 SER B C 1
ATOM 8200 O O . SER B 1 408 ? -28.109 29.297 28.688 1 74.81 408 SER B O 1
ATOM 8202 N N . ASN B 1 409 ? -27.312 31 29.938 1 77.12 409 ASN B N 1
ATOM 8203 C CA . ASN B 1 409 ? -28.234 31.953 29.344 1 77.12 409 ASN B CA 1
ATOM 8204 C C . ASN B 1 409 ? -27.797 32.375 27.953 1 77.12 409 ASN B C 1
ATOM 8206 O O . ASN B 1 409 ? -26.75 33.031 27.797 1 77.12 409 ASN B O 1
ATOM 8210 N N . PRO B 1 410 ? -28.516 32.031 26.891 1 77.44 410 PRO B N 1
ATOM 8211 C CA . PRO B 1 410 ? -28.078 32.281 25.516 1 77.44 410 PRO B CA 1
ATOM 8212 C C . PRO B 1 410 ? -28.141 33.781 25.156 1 77.44 410 PRO B C 1
ATOM 8214 O O . PRO B 1 410 ? -27.547 34.219 24.172 1 77.44 410 PRO B O 1
ATOM 8217 N N . TRP B 1 411 ? -28.734 34.594 25.953 1 78.38 411 TRP B N 1
ATOM 8218 C CA . TRP B 1 411 ? -29 35.969 25.562 1 78.38 411 TRP B CA 1
ATOM 8219 C C . TRP B 1 411 ? -27.938 36.906 26.141 1 78.38 411 TRP B C 1
ATOM 8221 O O . TRP B 1 411 ? -27.875 38.094 25.766 1 78.38 411 TRP B O 1
ATOM 8231 N N . LYS B 1 412 ? -27.125 36.438 27 1 83.69 412 LYS B N 1
ATOM 8232 C CA . LYS B 1 412 ? -26.078 37.25 27.594 1 83.69 412 LYS B CA 1
ATOM 8233 C C . LYS B 1 412 ? -24.703 36.656 27.312 1 83.69 412 LYS B C 1
ATOM 8235 O O . LYS B 1 412 ? -24.5 35.469 27.469 1 83.69 412 LYS B O 1
ATOM 8240 N N . PRO B 1 413 ? -23.859 37.562 26.844 1 88.31 413 PRO B N 1
ATOM 8241 C CA . PRO B 1 413 ? -22.5 37.062 26.656 1 88.31 413 PRO B CA 1
ATOM 8242 C C . PRO B 1 413 ? -21.828 36.656 27.969 1 88.31 413 PRO B C 1
ATOM 8244 O O . PRO B 1 413 ? -22.203 37.156 29.031 1 88.31 413 PRO B O 1
ATOM 8247 N N . VAL B 1 414 ? -21 35.719 27.906 1 90.88 414 VAL B N 1
ATOM 8248 C CA . VAL B 1 414 ? -20.281 35.219 29.078 1 90.88 414 VAL B CA 1
ATOM 8249 C C . VAL B 1 414 ? -18.828 35.688 29.031 1 90.88 414 VAL B C 1
ATOM 8251 O O . VAL B 1 414 ? -18.203 35.688 27.969 1 90.88 414 VAL B O 1
ATOM 8254 N N . TYR B 1 415 ? -18.391 36.156 30.188 1 91.19 415 TYR B N 1
ATOM 8255 C CA . TYR B 1 415 ? -17 36.594 30.312 1 91.19 415 TYR B CA 1
ATOM 8256 C C . TYR B 1 415 ? -16.234 35.719 31.297 1 91.19 415 TYR B C 1
ATOM 8258 O O . TYR B 1 415 ? -16.703 35.5 32.438 1 91.19 415 TYR B O 1
ATOM 8266 N N . VAL B 1 416 ? -15.133 35.188 30.906 1 92.56 416 VAL B N 1
ATOM 8267 C CA . VAL B 1 416 ? -14.344 34.281 31.734 1 92.56 416 VAL B CA 1
ATOM 8268 C C . VAL B 1 416 ? -12.906 34.781 31.812 1 92.56 416 VAL B C 1
ATOM 8270 O O . VAL B 1 416 ? -12.297 35.125 30.797 1 92.56 416 VAL B O 1
ATOM 8273 N N . ASN B 1 417 ? -12.375 34.875 33.031 1 93.62 417 ASN B N 1
ATOM 8274 C CA . ASN B 1 417 ? -10.984 35.25 33.25 1 93.62 417 ASN B CA 1
ATOM 8275 C C . ASN B 1 417 ? -10.07 34.031 33.344 1 93.62 417 ASN B C 1
ATOM 8277 O O . ASN B 1 417 ? -10.367 33.094 34.094 1 93.62 417 ASN B O 1
ATOM 8281 N N . ILE B 1 418 ? -9.008 34.031 32.531 1 93.94 418 ILE B N 1
ATOM 8282 C CA . ILE B 1 418 ? -8.047 32.938 32.531 1 93.94 418 ILE B CA 1
ATOM 8283 C C . ILE B 1 418 ? -6.645 33.5 32.781 1 93.94 418 ILE B C 1
ATOM 8285 O O . ILE B 1 418 ? -6.16 34.344 32.062 1 93.94 418 ILE B O 1
ATOM 8289 N N . ASP B 1 419 ? -5.906 33 33.812 1 92.12 419 ASP B N 1
ATOM 8290 C CA . ASP B 1 419 ? -4.605 33.531 34.188 1 92.12 419 ASP B CA 1
ATOM 8291 C C . ASP B 1 419 ? -3.535 32.438 34.188 1 92.12 419 ASP B C 1
ATOM 8293 O O . ASP B 1 419 ? -2.373 32.688 34.5 1 92.12 419 ASP B O 1
ATOM 8297 N N . ASP B 1 420 ? -3.781 31.297 33.781 1 91.94 420 ASP B N 1
ATOM 8298 C CA . ASP B 1 420 ? -2.842 30.188 33.969 1 91.94 420 ASP B CA 1
ATOM 8299 C C . ASP B 1 420 ? -2.303 29.719 32.594 1 91.94 420 ASP B C 1
ATOM 8301 O O . ASP B 1 420 ? -1.719 28.641 32.5 1 91.94 420 ASP B O 1
ATOM 8305 N N . ILE B 1 421 ? -2.59 30.484 31.547 1 94.44 421 ILE B N 1
ATOM 8306 C CA . ILE B 1 421 ? -2.117 30.109 30.219 1 94.44 421 ILE B CA 1
ATOM 8307 C C . ILE B 1 421 ? -1.798 31.359 29.406 1 94.44 421 ILE B C 1
ATOM 8309 O O . ILE B 1 421 ? -2.459 32.406 29.562 1 94.44 421 ILE B O 1
ATOM 8313 N N . LYS B 1 422 ? -0.827 31.297 28.547 1 93.62 422 LYS B N 1
ATOM 8314 C CA . LYS B 1 422 ? -0.492 32.406 27.672 1 93.62 422 LYS B CA 1
ATOM 8315 C C . LYS B 1 422 ? -1.514 32.562 26.547 1 93.62 422 LYS B C 1
ATOM 8317 O O . LYS B 1 422 ? -2.104 31.562 26.109 1 93.62 422 LYS B O 1
ATOM 8322 N N . PRO B 1 423 ? -1.778 33.812 26.094 1 92.69 423 PRO B N 1
ATOM 8323 C CA . PRO B 1 423 ? -2.771 34.062 25.047 1 92.69 423 PRO B CA 1
ATOM 8324 C C . PRO B 1 423 ? -2.508 33.219 23.797 1 92.69 423 PRO B C 1
ATOM 8326 O O . PRO B 1 423 ? -3.441 32.656 23.203 1 92.69 423 PRO B O 1
ATOM 8329 N N . GLU B 1 424 ? -1.222 33.094 23.406 1 92 424 GLU B N 1
ATOM 8330 C CA . GLU B 1 424 ? -0.877 32.344 22.203 1 92 424 GLU B CA 1
ATOM 8331 C C . GLU B 1 424 ? -1.252 30.875 22.344 1 92 424 GLU B C 1
ATOM 8333 O O . GLU B 1 424 ? -1.846 30.281 21.438 1 92 424 GLU B O 1
ATOM 8338 N N . SER B 1 425 ? -0.946 30.281 23.453 1 95 425 SER B N 1
ATOM 8339 C CA . SER B 1 425 ? -1.266 28.891 23.719 1 95 425 SER B CA 1
ATOM 8340 C C . SER B 1 425 ? -2.773 28.672 23.797 1 95 425 SER B C 1
ATOM 8342 O O . SER B 1 425 ? -3.283 27.656 23.312 1 95 425 SER B O 1
ATOM 8344 N N . PHE B 1 426 ? -3.459 29.672 24.391 1 96 426 PHE B N 1
ATOM 8345 C CA . PHE B 1 426 ? -4.91 29.578 24.5 1 96 426 PHE B CA 1
ATOM 8346 C C . PHE B 1 426 ? -5.566 29.578 23.125 1 96 426 PHE B C 1
ATOM 8348 O O . PHE B 1 426 ? -6.496 28.812 22.875 1 96 426 PHE B O 1
ATOM 8355 N N . ARG B 1 427 ? -5.051 30.438 22.25 1 94.56 427 ARG B N 1
ATOM 8356 C CA . ARG B 1 427 ? -5.578 30.5 20.891 1 94.56 427 ARG B CA 1
ATOM 8357 C C . ARG B 1 427 ? -5.387 29.188 20.156 1 94.56 427 ARG B C 1
ATOM 8359 O O . ARG B 1 427 ? -6.27 28.75 19.422 1 94.56 427 ARG B O 1
ATOM 8366 N N . ILE B 1 428 ? -4.23 28.578 20.344 1 95.62 428 ILE B N 1
ATOM 8367 C CA . ILE B 1 428 ? -3.953 27.297 19.719 1 95.62 428 ILE B CA 1
ATOM 8368 C C . ILE B 1 428 ? -4.961 26.25 20.203 1 95.62 428 ILE B C 1
ATOM 8370 O O . ILE B 1 428 ? -5.516 25.5 19.406 1 95.62 428 ILE B O 1
ATOM 8374 N N . MET B 1 429 ? -5.207 26.203 21.5 1 96.44 429 MET B N 1
ATOM 8375 C CA . MET B 1 429 ? -6.172 25.266 22.078 1 96.44 429 MET B CA 1
ATOM 8376 C C . MET B 1 429 ? -7.562 25.5 21.5 1 96.44 429 MET B C 1
ATOM 8378 O O . MET B 1 429 ? -8.25 24.547 21.125 1 96.44 429 MET B O 1
ATOM 8382 N N . LEU B 1 430 ? -7.984 26.75 21.391 1 96.31 430 LEU B N 1
ATOM 8383 C CA . LEU B 1 430 ? -9.297 27.094 20.859 1 96.31 430 LEU B CA 1
ATOM 8384 C C . LEU B 1 430 ? -9.43 26.641 19.406 1 96.31 430 LEU B C 1
ATOM 8386 O O . LEU B 1 430 ? -10.469 26.078 19.031 1 96.31 430 LEU B O 1
ATOM 8390 N N . LYS B 1 431 ? -8.391 26.938 18.672 1 95.75 431 LYS B N 1
ATOM 8391 C CA . LYS B 1 431 ? -8.414 26.516 17.266 1 95.75 431 LYS B CA 1
ATOM 8392 C C . LYS B 1 431 ? -8.516 25 17.141 1 95.75 431 LYS B C 1
ATOM 8394 O O . LYS B 1 431 ? -9.234 24.484 16.281 1 95.75 431 LYS B O 1
ATOM 8399 N N . TRP B 1 432 ? -7.84 24.266 18.016 1 95.94 432 TRP B N 1
ATOM 8400 C CA . TRP B 1 432 ? -7.945 22.812 18.016 1 95.94 432 TRP B CA 1
ATOM 8401 C C . TRP B 1 432 ? -9.352 22.375 18.406 1 95.94 432 TRP B C 1
ATOM 8403 O O . TRP B 1 432 ? -9.906 21.453 17.812 1 95.94 432 TRP B O 1
ATOM 8413 N N . LEU B 1 433 ? -9.859 23 19.406 1 96.88 433 LEU B N 1
ATOM 8414 C CA . LEU B 1 433 ? -11.227 22.703 19.812 1 96.88 433 LEU B CA 1
ATOM 8415 C C . LEU B 1 433 ? -12.195 22.906 18.656 1 96.88 433 LEU B C 1
ATOM 8417 O O . LEU B 1 433 ? -13.156 22.141 18.516 1 96.88 433 LEU B O 1
ATOM 8421 N N . TYR B 1 434 ? -11.914 23.906 17.828 1 96.25 434 TYR B N 1
ATOM 8422 C CA . TYR B 1 434 ? -12.773 24.25 16.703 1 96.25 434 TYR B CA 1
ATOM 8423 C C . TYR B 1 434 ? -12.484 23.344 15.516 1 96.25 434 TYR B C 1
ATOM 8425 O O . TYR B 1 434 ? -13.016 23.547 14.422 1 96.25 434 TYR B O 1
ATOM 8433 N N . GLY B 1 435 ? -11.555 22.375 15.711 1 94.62 435 GLY B N 1
ATOM 8434 C CA . GLY B 1 435 ? -11.352 21.344 14.711 1 94.62 435 GLY B CA 1
ATOM 8435 C C . GLY B 1 435 ? -10.086 21.547 13.891 1 94.62 435 GLY B C 1
ATOM 8436 O O . GLY B 1 435 ? -9.773 20.734 13.016 1 94.62 435 GLY B O 1
ATOM 8437 N N . ARG B 1 436 ? -9.344 22.578 14.125 1 94.25 436 ARG B N 1
ATOM 8438 C CA . ARG B 1 436 ? -8.094 22.781 13.406 1 94.25 436 ARG B CA 1
ATOM 8439 C C . ARG B 1 436 ? -7.031 21.781 13.844 1 94.25 436 ARG B C 1
ATOM 8441 O O . ARG B 1 436 ? -6.988 21.391 15.016 1 94.25 436 ARG B O 1
ATOM 8448 N N . ARG B 1 437 ? -6.242 21.391 12.883 1 91.69 437 ARG B N 1
ATOM 8449 C CA . ARG B 1 437 ? -5.137 20.516 13.234 1 91.69 437 ARG B CA 1
ATOM 8450 C C . ARG B 1 437 ? -4.129 21.219 14.133 1 91.69 437 ARG B C 1
ATOM 8452 O O . ARG B 1 437 ? -3.818 22.391 13.906 1 91.69 437 ARG B O 1
ATOM 8459 N N . LEU B 1 438 ? -3.674 20.484 15.039 1 92.62 438 LEU B N 1
ATOM 8460 C CA . LEU B 1 438 ? -2.732 21.078 15.984 1 92.62 438 LEU B CA 1
ATOM 8461 C C . LEU B 1 438 ? -1.506 21.625 15.266 1 92.62 438 LEU B C 1
ATOM 8463 O O . LEU B 1 438 ? -1.048 22.734 15.562 1 92.62 438 LEU B O 1
ATOM 8467 N N . GLU B 1 439 ? -0.959 20.891 14.305 1 90.88 439 GLU B N 1
ATOM 8468 C CA . GLU B 1 439 ? 0.22 21.297 13.547 1 90.88 439 GLU B CA 1
ATOM 8469 C C . GLU B 1 439 ? -0.038 22.609 12.789 1 90.88 439 GLU B C 1
ATOM 8471 O O . GLU B 1 439 ? 0.833 23.469 12.727 1 90.88 439 GLU B O 1
ATOM 8476 N N . ASP B 1 440 ? -1.229 22.719 12.266 1 91.69 440 ASP B N 1
ATOM 8477 C CA . ASP B 1 440 ? -1.59 23.922 11.523 1 91.69 440 ASP B CA 1
ATOM 8478 C C . ASP B 1 440 ? -1.719 25.125 12.461 1 91.69 440 ASP B C 1
ATOM 8480 O O . ASP B 1 440 ? -1.267 26.234 12.133 1 91.69 440 ASP B O 1
ATOM 8484 N N . ALA B 1 441 ? -2.33 24.875 13.562 1 92.62 441 ALA B N 1
ATOM 8485 C CA . ALA B 1 441 ? -2.49 25.953 14.539 1 92.62 441 ALA B CA 1
ATOM 8486 C C . ALA B 1 441 ? -1.137 26.438 15.047 1 92.62 441 ALA B C 1
ATOM 8488 O O . ALA B 1 441 ? -0.944 27.641 15.258 1 92.62 441 ALA B O 1
ATOM 8489 N N . LEU B 1 442 ? -0.144 25.516 15.203 1 92.19 442 LEU B N 1
ATOM 8490 C CA . LEU B 1 442 ? 1.188 25.844 15.695 1 92.19 442 LEU B CA 1
ATOM 8491 C C . LEU B 1 442 ? 1.988 26.609 14.648 1 92.19 442 LEU B C 1
ATOM 8493 O O . LEU B 1 442 ? 2.762 27.5 14.984 1 92.19 442 LEU B O 1
ATOM 8497 N N . SER B 1 443 ? 1.793 26.25 13.422 1 89.31 443 SER B N 1
ATOM 8498 C CA . SER B 1 443 ? 2.557 26.859 12.336 1 89.31 443 SER B CA 1
ATOM 8499 C C . SER B 1 443 ? 2.189 28.312 12.141 1 89.31 443 SER B C 1
ATOM 8501 O O . SER B 1 443 ? 2.938 29.078 11.516 1 89.31 443 SER B O 1
ATOM 8503 N N . GLU B 1 444 ? 1.087 28.75 12.688 1 86.06 444 GLU B N 1
ATOM 8504 C CA . GLU B 1 444 ? 0.599 30.109 12.516 1 86.06 444 GLU B CA 1
ATOM 8505 C C . GLU B 1 444 ? 1.266 31.062 13.5 1 86.06 444 GLU B C 1
ATOM 8507 O O . GLU B 1 444 ? 1.177 32.281 13.352 1 86.06 444 GLU B O 1
ATOM 8512 N N . ILE B 1 445 ? 2.021 30.438 14.438 1 85.81 445 ILE B N 1
ATOM 8513 C CA . ILE B 1 445 ? 2.67 31.266 15.438 1 85.81 445 ILE B CA 1
ATOM 8514 C C . ILE B 1 445 ? 4.074 31.641 14.969 1 85.81 445 ILE B C 1
ATOM 8516 O O . ILE B 1 445 ? 4.797 30.812 14.422 1 85.81 445 ILE B O 1
ATOM 8520 N N . LYS B 1 446 ? 4.48 32.938 15.086 1 79.75 446 LYS B N 1
ATOM 8521 C CA . LYS B 1 446 ? 5.789 33.438 14.68 1 79.75 446 LYS B CA 1
ATOM 8522 C C . LYS B 1 446 ? 6.809 33.281 15.805 1 79.75 446 LYS B C 1
ATOM 8524 O O . LYS B 1 446 ? 6.559 33.688 16.938 1 79.75 446 LYS B O 1
ATOM 8529 N N . MET B 1 447 ? 7.809 32.5 15.531 1 78.5 447 MET B N 1
ATOM 8530 C CA . MET B 1 447 ? 8.898 32.312 16.484 1 78.5 447 MET B CA 1
ATOM 8531 C C . MET B 1 447 ? 9.867 33.5 16.422 1 78.5 447 MET B C 1
ATOM 8533 O O . MET B 1 447 ? 10.25 33.938 15.336 1 78.5 447 MET B O 1
ATOM 8537 N N . SER B 1 448 ? 10.102 34 17.625 1 73.75 448 SER B N 1
ATOM 8538 C CA . SER B 1 448 ? 11.117 35.031 17.656 1 73.75 448 SER B CA 1
ATOM 8539 C C . SER B 1 448 ? 12.5 34.5 17.328 1 73.75 448 SER B C 1
ATOM 8541 O O . SER B 1 448 ? 12.82 33.344 17.688 1 73.75 448 SER B O 1
ATOM 8543 N N . GLN B 1 449 ? 13.344 35.156 16.453 1 65.5 449 GLN B N 1
ATOM 8544 C CA . GLN B 1 449 ? 14.664 34.75 15.984 1 65.5 449 GLN B CA 1
ATOM 8545 C C . GLN B 1 449 ? 15.586 34.375 17.156 1 65.5 449 GLN B C 1
ATOM 8547 O O . GLN B 1 449 ? 16.484 33.562 17.016 1 65.5 449 GLN B O 1
ATOM 8552 N N . ALA B 1 450 ? 15.352 34.906 18.312 1 69.75 450 ALA B N 1
ATOM 8553 C CA . ALA B 1 450 ? 16.281 34.812 19.438 1 69.75 450 ALA B CA 1
ATOM 8554 C C . ALA B 1 450 ? 16.016 33.562 20.25 1 69.75 450 ALA B C 1
ATOM 8556 O O . ALA B 1 450 ? 16.844 33.156 21.078 1 69.75 450 ALA B O 1
ATOM 8557 N N . THR B 1 451 ? 14.914 32.906 19.953 1 74 451 THR B N 1
ATOM 8558 C CA . THR B 1 451 ? 14.523 31.812 20.828 1 74 451 THR B CA 1
ATOM 8559 C C . THR B 1 451 ? 14.867 30.453 20.203 1 74 451 THR B C 1
ATOM 8561 O O . THR B 1 451 ? 14.758 30.281 18.984 1 74 451 THR B O 1
ATOM 8564 N N . ASP B 1 452 ? 15.453 29.625 21.062 1 81.56 452 ASP B N 1
ATOM 8565 C CA . ASP B 1 452 ? 15.711 28.25 20.656 1 81.56 452 ASP B CA 1
ATOM 8566 C C . ASP B 1 452 ? 14.414 27.516 20.312 1 81.56 452 ASP B C 1
ATOM 8568 O O . ASP B 1 452 ? 13.422 27.641 21.031 1 81.56 452 ASP B O 1
ATOM 8572 N N . GLU B 1 453 ? 14.359 26.922 19.203 1 82.81 453 GLU B N 1
ATOM 8573 C CA . GLU B 1 453 ? 13.18 26.25 18.688 1 82.81 453 GLU B CA 1
ATOM 8574 C C . GLU B 1 453 ? 12.641 25.234 19.688 1 82.81 453 GLU B C 1
ATOM 8576 O O . GLU B 1 453 ? 11.422 25.125 19.875 1 82.81 453 GLU B O 1
ATOM 8581 N N . ILE B 1 454 ? 13.453 24.547 20.375 1 85.81 454 ILE B N 1
ATOM 8582 C CA . ILE B 1 454 ? 13.047 23.516 21.312 1 85.81 454 ILE B CA 1
ATOM 8583 C C . ILE B 1 454 ? 12.336 24.156 22.5 1 85.81 454 ILE B C 1
ATOM 8585 O O . ILE B 1 454 ? 11.25 23.719 22.891 1 85.81 454 ILE B O 1
ATOM 8589 N N . SER B 1 455 ? 12.953 25.188 23.031 1 86.12 455 SER B N 1
ATOM 8590 C CA . SER B 1 455 ? 12.375 25.859 24.188 1 86.12 455 SER B CA 1
ATOM 8591 C C . SER B 1 455 ? 11.039 26.516 23.828 1 86.12 455 SER B C 1
ATOM 8593 O O . SER B 1 455 ? 10.102 26.484 24.625 1 86.12 455 SER B O 1
ATOM 8595 N N . PHE B 1 456 ? 10.977 27.062 22.672 1 89.12 456 PHE B N 1
ATOM 8596 C CA . PHE B 1 456 ? 9.766 27.734 22.219 1 89.12 456 PHE B CA 1
ATOM 8597 C C . PHE B 1 456 ? 8.586 26.766 22.203 1 89.12 456 PHE B C 1
ATOM 8599 O O . PHE B 1 456 ? 7.559 27.031 22.828 1 89.12 456 PHE B O 1
ATOM 8606 N N . TYR B 1 457 ? 8.719 25.625 21.578 1 91.06 457 TYR B N 1
ATOM 8607 C CA . TYR B 1 457 ? 7.637 24.656 21.422 1 91.06 457 TYR B CA 1
ATOM 8608 C C . TYR B 1 457 ? 7.332 23.953 22.75 1 91.06 457 TYR B C 1
ATOM 8610 O O . TYR B 1 457 ? 6.168 23.703 23.078 1 91.06 457 TYR B O 1
ATOM 8618 N N . LEU B 1 458 ? 8.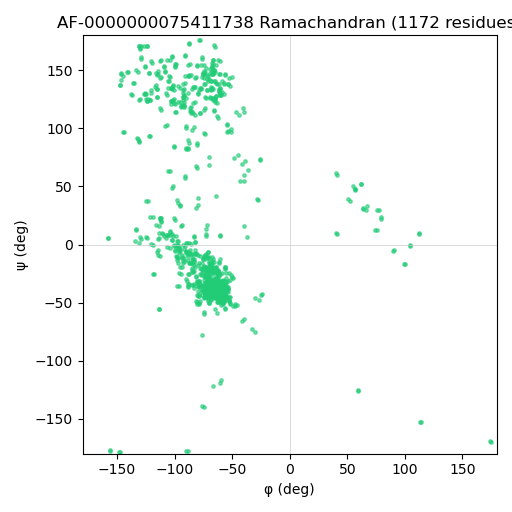359 23.672 23.484 1 92.38 458 LEU B N 1
ATOM 8619 C CA . LEU B 1 458 ? 8.141 23 24.75 1 92.38 458 LEU B CA 1
ATOM 8620 C C . LEU B 1 458 ? 7.309 23.875 25.688 1 92.38 458 LEU B C 1
ATOM 8622 O O . LEU B 1 458 ? 6.445 23.359 26.406 1 92.38 458 LEU B O 1
ATOM 8626 N N . GLU B 1 459 ? 7.586 25.156 25.672 1 91.62 459 GLU B N 1
ATOM 8627 C CA . GLU B 1 459 ? 6.809 26.062 26.516 1 91.62 459 GLU B CA 1
ATOM 8628 C C . GLU B 1 459 ? 5.332 26.047 26.125 1 91.62 459 GLU B C 1
ATOM 8630 O O . GLU B 1 459 ? 4.461 26 27 1 91.62 459 GLU B O 1
ATOM 8635 N N . ILE B 1 460 ? 5.047 26.141 24.859 1 94.19 460 ILE B N 1
ATOM 8636 C CA . ILE B 1 460 ? 3.678 26.109 24.359 1 94.19 460 ILE B CA 1
ATOM 8637 C C . ILE B 1 460 ? 3.016 24.797 24.75 1 94.19 460 ILE B C 1
ATOM 8639 O O . ILE B 1 460 ? 1.891 24.781 25.25 1 94.19 460 ILE B O 1
ATOM 8643 N N . TYR B 1 461 ? 3.707 23.656 24.531 1 95.69 461 TYR B N 1
ATOM 8644 C CA . TYR B 1 461 ? 3.15 22.328 24.828 1 95.69 461 TYR B CA 1
ATOM 8645 C C . TYR B 1 461 ? 2.867 22.172 26.312 1 95.69 461 TYR B C 1
ATOM 8647 O O . TYR B 1 461 ? 1.854 21.578 26.688 1 95.69 461 TYR B O 1
ATOM 8655 N N . ILE B 1 462 ? 3.762 22.703 27.078 1 93.5 462 ILE B N 1
ATOM 8656 C CA . ILE B 1 462 ? 3.566 22.594 28.516 1 93.5 462 ILE B CA 1
ATOM 8657 C C . ILE B 1 462 ? 2.342 23.406 28.938 1 93.5 462 ILE B C 1
ATOM 8659 O O . ILE B 1 462 ? 1.53 22.953 29.75 1 93.5 462 ILE B O 1
ATOM 8663 N N . ASP B 1 463 ? 2.164 24.609 28.375 1 94.88 463 ASP B N 1
ATOM 8664 C CA . ASP B 1 463 ? 0.967 25.422 28.594 1 94.88 463 ASP B CA 1
ATOM 8665 C C . ASP B 1 463 ? -0.294 24.641 28.219 1 94.88 463 ASP B C 1
ATOM 8667 O O . ASP B 1 463 ? -1.279 24.656 28.969 1 94.88 463 ASP B O 1
ATOM 8671 N N . LEU B 1 464 ? -0.229 23.984 27.141 1 96.5 464 LEU B N 1
ATOM 8672 C CA . LEU B 1 464 ? -1.377 23.25 26.641 1 96.5 464 LEU B CA 1
ATOM 8673 C C . LEU B 1 464 ? -1.687 22.047 27.516 1 96.5 464 LEU B C 1
ATOM 8675 O O . LEU B 1 464 ? -2.854 21.703 27.734 1 96.5 464 LEU B O 1
ATOM 8679 N N . LEU B 1 465 ? -0.588 21.359 28.016 1 96.19 465 LEU B N 1
ATOM 8680 C CA . LEU B 1 465 ? -0.809 20.234 28.922 1 96.19 465 LEU B CA 1
ATOM 8681 C C . LEU B 1 465 ? -1.573 20.688 30.156 1 96.19 465 LEU B C 1
ATOM 8683 O O . LEU B 1 465 ? -2.482 19.984 30.609 1 96.19 465 LEU B O 1
ATOM 8687 N N . ASN B 1 466 ? -1.22 21.828 30.641 1 95.06 466 ASN B N 1
ATOM 8688 C CA . ASN B 1 466 ? -1.938 22.391 31.781 1 95.06 466 ASN B CA 1
ATOM 8689 C C . ASN B 1 466 ? -3.404 22.656 31.438 1 95.06 466 ASN B C 1
ATOM 8691 O O . ASN B 1 466 ? -4.293 22.312 32.219 1 95.06 466 ASN B O 1
ATOM 8695 N N . ALA B 1 467 ? -3.67 23.25 30.328 1 95.31 467 ALA B N 1
ATOM 8696 C CA . ALA B 1 467 ? -5.031 23.531 29.891 1 95.31 467 ALA B CA 1
ATOM 8697 C C . ALA B 1 467 ? -5.832 22.25 29.703 1 95.31 467 ALA B C 1
ATOM 8699 O O . ALA B 1 467 ? -7.023 22.203 30 1 95.31 467 ALA B O 1
ATOM 8700 N N . CYS B 1 468 ? -5.184 21.203 29.172 1 95.38 468 CYS B N 1
ATOM 8701 C CA . CYS B 1 468 ? -5.852 19.922 28.953 1 95.38 468 CYS B CA 1
ATOM 8702 C C . CYS B 1 468 ? -6.383 19.359 30.25 1 95.38 468 CYS B C 1
ATOM 8704 O O . CYS B 1 468 ? -7.461 18.766 30.281 1 95.38 468 CYS B O 1
ATOM 8706 N N . GLU B 1 469 ? -5.617 19.5 31.281 1 92.5 469 GLU B N 1
ATOM 8707 C CA . GLU B 1 469 ? -6.059 19.047 32.594 1 92.5 469 GLU B CA 1
ATOM 8708 C C . GLU B 1 469 ? -7.25 19.859 33.094 1 92.5 469 GLU B C 1
ATOM 8710 O O . GLU B 1 469 ? -8.219 19.297 33.625 1 92.5 469 GLU B O 1
ATOM 8715 N N . LYS B 1 470 ? -7.23 21.094 32.875 1 92.69 470 LYS B N 1
ATOM 8716 C CA . LYS B 1 470 ? -8.266 22.016 33.375 1 92.69 470 LYS B CA 1
ATOM 8717 C C . LYS B 1 470 ? -9.586 21.766 32.625 1 92.69 470 LYS B C 1
ATOM 8719 O O . LYS B 1 470 ? -10.648 21.75 33.25 1 92.69 470 LYS B O 1
ATOM 8724 N N . TYR B 1 471 ? -9.57 21.594 31.359 1 94.06 471 TYR B N 1
ATOM 8725 C CA . TYR B 1 471 ? -10.781 21.5 30.547 1 94.06 471 TYR B CA 1
ATOM 8726 C C . TYR B 1 471 ? -11.078 20.047 30.172 1 94.06 471 TYR B C 1
ATOM 8728 O O . TYR B 1 471 ? -11.961 19.781 29.359 1 94.06 471 TYR B O 1
ATOM 8736 N N . ASP B 1 472 ? -10.297 19.094 30.656 1 92.88 472 ASP B N 1
ATOM 8737 C CA . ASP B 1 472 ? -10.477 17.656 30.469 1 92.88 472 ASP B CA 1
ATOM 8738 C C . ASP B 1 472 ? -10.391 17.281 29 1 92.88 472 ASP B C 1
ATOM 8740 O O . ASP B 1 472 ? -11.312 16.656 28.453 1 92.88 472 ASP B O 1
ATOM 8744 N N . LEU B 1 473 ? -9.352 17.703 28.359 1 94.81 473 LEU B N 1
ATOM 8745 C CA . LEU B 1 473 ? -9.117 17.406 26.953 1 94.81 473 LEU B CA 1
ATOM 8746 C C . LEU B 1 473 ? -8.117 16.266 26.797 1 94.81 473 LEU B C 1
ATOM 8748 O O . LEU B 1 473 ? -6.953 16.484 26.469 1 94.81 473 LEU B O 1
ATOM 8752 N N . GLN B 1 474 ? -8.555 15.055 26.859 1 91.94 474 GLN B N 1
ATOM 8753 C CA . GLN B 1 474 ? -7.688 13.883 26.891 1 91.94 474 GLN B CA 1
ATOM 8754 C C . GLN B 1 474 ? -7.055 13.625 25.531 1 91.94 474 GLN B C 1
ATOM 8756 O O . GLN B 1 474 ? -5.879 13.273 25.438 1 91.94 474 GLN B O 1
ATOM 8761 N N . GLU B 1 475 ? -7.824 13.828 24.5 1 91.75 475 GLU B N 1
ATOM 8762 C CA . GLU B 1 475 ? -7.293 13.562 23.172 1 91.75 475 GLU B CA 1
ATOM 8763 C C . GLU B 1 475 ? -6.172 14.539 22.812 1 91.75 475 GLU B C 1
ATOM 8765 O O . GLU B 1 475 ? -5.16 14.148 22.234 1 91.75 475 GLU B O 1
ATOM 8770 N N . LEU B 1 476 ? -6.395 15.766 23.094 1 94.19 476 LEU B N 1
ATOM 8771 C CA . LEU B 1 476 ? -5.363 16.766 22.844 1 94.19 476 LEU B CA 1
ATOM 8772 C C . LEU B 1 476 ? -4.105 16.469 23.656 1 94.19 476 LEU B C 1
ATOM 8774 O O . LEU B 1 476 ? -2.988 16.625 23.172 1 94.19 476 LEU B O 1
ATOM 8778 N N . LYS B 1 477 ? -4.293 16.016 24.906 1 94.19 477 LYS B N 1
ATOM 8779 C CA . LYS B 1 477 ? -3.17 15.664 25.766 1 94.19 477 LYS B CA 1
ATOM 8780 C C . LYS B 1 477 ? -2.303 14.578 25.141 1 94.19 477 LYS B C 1
ATOM 8782 O O . LYS B 1 477 ? -1.079 14.719 25.062 1 94.19 477 LYS B O 1
ATOM 8787 N N . ARG B 1 478 ? -2.967 13.586 24.688 1 92.56 478 ARG B N 1
ATOM 8788 C CA . ARG B 1 478 ? -2.238 12.492 24.047 1 92.56 478 ARG B CA 1
ATOM 8789 C C . ARG B 1 478 ? -1.504 12.969 22.797 1 92.56 478 ARG B C 1
ATOM 8791 O O . ARG B 1 478 ? -0.384 12.531 22.531 1 92.56 478 ARG B O 1
ATOM 8798 N N . LEU B 1 479 ? -2.17 13.836 22.062 1 92.69 479 LEU B N 1
ATOM 8799 C CA . LEU B 1 479 ? -1.55 14.367 20.859 1 92.69 479 LEU B CA 1
ATOM 8800 C C . LEU B 1 479 ? -0.295 15.164 21.203 1 92.69 479 LEU B C 1
ATOM 8802 O O . LEU B 1 479 ? 0.722 15.055 20.516 1 92.69 479 LEU B O 1
ATOM 8806 N N . ILE B 1 480 ? -0.334 15.922 22.188 1 94.38 480 ILE B N 1
ATOM 8807 C CA . ILE B 1 480 ? 0.782 16.766 22.625 1 94.38 480 ILE B CA 1
ATOM 8808 C C . ILE B 1 480 ? 1.944 15.883 23.078 1 94.38 480 ILE B C 1
ATOM 8810 O O . ILE B 1 480 ? 3.098 16.125 22.719 1 94.38 480 ILE B O 1
ATOM 8814 N N . GLU B 1 481 ? 1.648 14.828 23.875 1 93.44 481 GLU B N 1
ATOM 8815 C CA . GLU B 1 481 ? 2.682 13.898 24.312 1 93.44 481 GLU B CA 1
ATOM 8816 C C . GLU B 1 481 ? 3.412 13.289 23.109 1 93.44 481 GLU B C 1
ATOM 8818 O O . GLU B 1 481 ? 4.645 13.227 23.094 1 93.44 481 GLU B O 1
ATOM 8823 N N . HIS B 1 482 ? 2.625 12.938 22.219 1 92.31 482 HIS B N 1
ATOM 8824 C CA . HIS B 1 482 ? 3.186 12.344 21.016 1 92.31 482 HIS B CA 1
ATOM 8825 C C . HIS B 1 482 ? 4.07 13.336 20.266 1 92.31 482 HIS B C 1
ATOM 8827 O O . HIS B 1 482 ? 5.156 12.977 19.797 1 92.31 482 HIS B O 1
ATOM 8833 N N . LYS B 1 483 ? 3.566 14.57 20.125 1 91.31 483 LYS B N 1
ATOM 8834 C CA . LYS B 1 483 ? 4.293 15.578 19.359 1 91.31 483 LYS B CA 1
ATOM 8835 C C . LYS B 1 483 ? 5.621 15.922 20.031 1 91.31 483 LYS B C 1
ATOM 8837 O O . LYS B 1 483 ? 6.633 16.125 19.344 1 91.31 483 LYS B O 1
ATOM 8842 N N . ILE B 1 484 ? 5.648 15.953 21.281 1 92.75 484 ILE B N 1
ATOM 8843 C CA . ILE B 1 484 ? 6.863 16.266 22.031 1 92.75 484 ILE B CA 1
ATOM 8844 C C . ILE B 1 484 ? 7.922 15.203 21.766 1 92.75 484 ILE B C 1
ATOM 8846 O O . ILE B 1 484 ? 9.086 15.531 21.516 1 92.75 484 ILE B O 1
ATOM 8850 N N . VAL B 1 485 ? 7.516 14 21.797 1 89.81 485 VAL B N 1
ATOM 8851 C CA . VAL B 1 485 ? 8.445 12.891 21.625 1 89.81 485 VAL B CA 1
ATOM 8852 C C . VAL B 1 485 ? 8.859 12.773 20.156 1 89.81 485 VAL B C 1
ATOM 8854 O O . VAL B 1 485 ? 10.047 12.664 19.844 1 89.81 485 VAL B O 1
ATOM 8857 N N . LYS B 1 486 ? 7.816 12.883 19.312 1 88.25 486 LYS B N 1
ATOM 8858 C CA . LYS B 1 486 ? 8.07 12.688 17.875 1 88.25 486 LYS B CA 1
ATOM 8859 C C . LYS B 1 486 ? 9 13.773 17.344 1 88.25 486 LYS B C 1
ATOM 8861 O O . LYS B 1 486 ? 9.828 13.5 16.469 1 88.25 486 LYS B O 1
ATOM 8866 N N . SER B 1 487 ? 8.812 14.938 17.812 1 87.44 487 SER B N 1
ATOM 8867 C CA . SER B 1 487 ? 9.602 16.062 17.328 1 87.44 487 SER B CA 1
ATOM 8868 C C . SER B 1 487 ? 10.953 16.141 18.047 1 87.44 487 SER B C 1
ATOM 8870 O O . SER B 1 487 ? 11.656 17.141 17.953 1 87.44 487 SER B O 1
ATOM 8872 N N . ASP B 1 488 ? 11.328 15.18 18.859 1 84.75 488 ASP B N 1
ATOM 8873 C CA . ASP B 1 488 ? 12.617 15.062 19.531 1 84.75 488 ASP B CA 1
ATOM 8874 C C . ASP B 1 488 ? 12.914 16.297 20.375 1 84.75 488 ASP B C 1
ATOM 8876 O O . ASP B 1 488 ? 13.992 16.891 20.266 1 84.75 488 ASP B O 1
ATOM 8880 N N . LEU B 1 489 ? 11.93 16.703 21.125 1 88.88 489 LEU B N 1
ATOM 8881 C CA . LEU B 1 489 ? 12.086 17.891 21.953 1 88.88 489 LEU B CA 1
ATOM 8882 C C . LEU B 1 489 ? 12.695 17.547 23.297 1 88.88 489 LEU B C 1
ATOM 8884 O O . LEU B 1 489 ? 13.078 18.438 24.062 1 88.88 489 LEU B O 1
ATOM 8888 N N . ILE B 1 490 ? 12.82 16.297 23.562 1 87.5 490 ILE B N 1
ATOM 8889 C CA . ILE B 1 490 ? 13.398 15.836 24.828 1 87.5 490 ILE B CA 1
ATOM 8890 C C . ILE B 1 490 ? 14.898 15.602 24.641 1 87.5 490 ILE B C 1
ATOM 8892 O O . ILE B 1 490 ? 15.312 14.82 23.797 1 87.5 490 ILE B O 1
ATOM 8896 N N . ARG B 1 491 ? 15.602 16.359 25.438 1 80.12 491 ARG B N 1
ATOM 8897 C CA . ARG B 1 491 ? 17.062 16.266 25.453 1 80.12 491 ARG B CA 1
ATOM 8898 C C . ARG B 1 491 ? 17.578 15.969 26.859 1 80.12 491 ARG B C 1
ATOM 8900 O O . ARG B 1 491 ? 16.828 16 27.828 1 80.12 491 ARG B O 1
ATOM 8907 N N . ALA B 1 492 ? 18.891 15.68 26.938 1 75.81 492 ALA B N 1
ATOM 8908 C CA . ALA B 1 492 ? 19.5 15.375 28.234 1 75.81 492 ALA B CA 1
ATOM 8909 C C . ALA B 1 492 ? 19.406 16.562 29.188 1 75.81 492 ALA B C 1
ATOM 8911 O O . ALA B 1 492 ? 19.219 16.391 30.391 1 75.81 492 ALA B O 1
ATOM 8912 N N . GLN B 1 493 ? 19.406 17.766 28.594 1 75.06 493 GLN B N 1
ATOM 8913 C CA . GLN B 1 493 ? 19.438 18.984 29.391 1 75.06 493 GLN B CA 1
ATOM 8914 C C . GLN B 1 493 ? 18.078 19.297 29.984 1 75.06 493 GLN B C 1
ATOM 8916 O O . GLN B 1 493 ? 17.969 20.016 30.984 1 75.06 493 GLN B O 1
ATOM 8921 N N . ASN B 1 494 ? 17 18.828 29.328 1 83.38 494 ASN B N 1
ATOM 8922 C CA . ASN B 1 494 ? 15.688 19.281 29.766 1 83.38 494 ASN B CA 1
ATOM 8923 C C . ASN B 1 494 ? 14.82 18.109 30.234 1 83.38 494 ASN B C 1
ATOM 8925 O O . ASN B 1 494 ? 13.695 18.297 30.688 1 83.38 494 ASN B O 1
ATOM 8929 N N . VAL B 1 495 ? 15.352 16.828 30.172 1 85.12 495 VAL B N 1
ATOM 8930 C CA . VAL B 1 495 ? 14.57 15.617 30.406 1 85.12 495 VAL B CA 1
ATOM 8931 C C . VAL B 1 495 ? 13.977 15.656 31.812 1 85.12 495 VAL B C 1
ATOM 8933 O O . VAL B 1 495 ? 12.836 15.242 32.031 1 85.12 495 VAL B O 1
ATOM 8936 N N . LEU B 1 496 ? 14.672 16.156 32.75 1 83.31 496 LEU B N 1
ATOM 8937 C CA . LEU B 1 496 ? 14.188 16.172 34.125 1 83.31 496 LEU B CA 1
ATOM 8938 C C . LEU B 1 496 ? 13.047 17.172 34.312 1 83.31 496 LEU B C 1
ATOM 8940 O O . LEU B 1 496 ? 12.055 16.875 34.969 1 83.31 496 LEU B O 1
ATOM 8944 N N . GLU B 1 497 ? 13.281 18.312 33.75 1 87.19 497 GLU B N 1
ATOM 8945 C CA . GLU B 1 497 ? 12.234 19.344 33.812 1 87.19 497 GLU B CA 1
ATOM 8946 C C . GLU B 1 497 ? 10.961 18.859 33.125 1 87.19 497 GLU B C 1
ATOM 8948 O O . GLU B 1 497 ? 9.859 19.047 33.656 1 87.19 497 GLU B O 1
ATOM 8953 N N . VAL B 1 498 ? 11.125 18.266 31.984 1 91.75 498 VAL B N 1
ATOM 8954 C CA . VAL B 1 498 ? 9.977 17.781 31.219 1 91.75 498 VAL B CA 1
ATOM 8955 C C . VAL B 1 498 ? 9.289 16.656 31.984 1 91.75 498 VAL B C 1
ATOM 8957 O O . VAL B 1 498 ? 8.055 16.578 32 1 91.75 498 VAL B O 1
ATOM 8960 N N . LYS B 1 499 ? 10.094 15.789 32.594 1 91.25 499 LYS B N 1
ATOM 8961 C CA . LYS B 1 499 ? 9.539 14.703 33.406 1 91.25 499 LYS B CA 1
ATOM 8962 C C . LYS B 1 499 ? 8.672 15.258 34.531 1 91.25 499 LYS B C 1
ATOM 8964 O O . LYS B 1 499 ? 7.586 14.742 34.812 1 91.25 499 LYS B O 1
ATOM 8969 N N . LYS B 1 500 ? 9.109 16.328 35.156 1 92.44 500 LYS B N 1
ATOM 8970 C CA . LYS B 1 500 ? 8.367 16.953 36.25 1 92.44 500 LYS B CA 1
ATOM 8971 C C . LYS B 1 500 ? 7.039 17.531 35.75 1 92.44 500 LYS B C 1
ATOM 8973 O O . LYS B 1 500 ? 6 17.359 36.406 1 92.44 500 LYS B O 1
ATOM 8978 N N . TRP B 1 501 ? 7.07 18.188 34.688 1 93.75 501 TRP B N 1
ATOM 8979 C CA . TRP B 1 501 ? 5.848 18.734 34.125 1 93.75 501 TRP B CA 1
ATOM 8980 C C . TRP B 1 501 ? 4.883 17.625 33.719 1 93.75 501 TRP B C 1
ATOM 8982 O O . TRP B 1 501 ? 3.676 17.734 33.938 1 93.75 501 TRP B O 1
ATOM 8992 N N . ALA B 1 502 ? 5.441 16.547 33.062 1 94.56 502 ALA B N 1
ATOM 8993 C CA . ALA B 1 502 ? 4.613 15.414 32.656 1 94.56 502 ALA B CA 1
ATOM 8994 C C . ALA B 1 502 ? 3.877 14.82 33.844 1 94.56 502 ALA B C 1
ATOM 8996 O O . ALA B 1 502 ? 2.695 14.477 33.75 1 94.56 502 ALA B O 1
ATOM 8997 N N . GLU B 1 503 ? 4.59 14.734 34.938 1 93.88 503 GLU B N 1
ATOM 8998 C CA . GLU B 1 503 ? 3.984 14.211 36.156 1 93.88 503 GLU B CA 1
ATOM 8999 C C . GLU B 1 503 ? 2.941 15.18 36.719 1 93.88 503 GLU B C 1
ATOM 9001 O O . GLU B 1 503 ? 1.842 14.766 37.094 1 93.88 503 GLU B O 1
ATOM 9006 N N . LYS B 1 504 ? 3.234 16.438 36.75 1 94.88 504 LYS B N 1
ATOM 9007 C CA . LYS B 1 504 ? 2.357 17.469 37.312 1 94.88 504 LYS B CA 1
ATOM 9008 C C . LYS B 1 504 ? 1.031 17.516 36.562 1 94.88 504 LYS B C 1
ATOM 9010 O O . LYS B 1 504 ? -0.031 17.656 37.156 1 94.88 504 LYS B O 1
ATOM 9015 N N . TYR B 1 505 ? 1.041 17.391 35.312 1 95.06 505 TYR B N 1
ATOM 9016 C CA . TYR B 1 505 ? -0.151 17.562 34.469 1 95.06 505 TYR B CA 1
ATOM 9017 C C . TYR B 1 505 ? -0.692 16.203 34 1 95.06 505 TYR B C 1
ATOM 9019 O O . TYR B 1 505 ? -1.465 16.141 33.062 1 95.06 505 TYR B O 1
ATOM 9027 N N . ASN B 1 506 ? -0.203 15.125 34.562 1 94.12 506 ASN B N 1
ATOM 9028 C CA . ASN B 1 506 ? -0.692 13.766 34.375 1 94.12 506 ASN B CA 1
ATOM 9029 C C . ASN B 1 506 ? -0.527 13.305 32.938 1 94.12 506 ASN B C 1
ATOM 9031 O O . ASN B 1 506 ? -1.435 12.703 32.375 1 94.12 506 ASN B O 1
ATOM 9035 N N . ALA B 1 507 ? 0.48 13.773 32.219 1 94.56 507 ALA B N 1
ATOM 9036 C CA . ALA B 1 507 ? 0.875 13.25 30.922 1 94.56 507 ALA B CA 1
ATOM 9037 C C . ALA B 1 507 ? 1.715 11.984 31.078 1 94.56 507 ALA B C 1
ATOM 9039 O O . ALA B 1 507 ? 2.943 12.031 30.984 1 94.56 507 ALA B O 1
ATOM 9040 N N . MET B 1 508 ? 1.11 10.906 31.156 1 92 508 MET B N 1
ATOM 9041 C CA . MET B 1 508 ? 1.749 9.695 31.672 1 92 508 MET B CA 1
ATOM 9042 C C . MET B 1 508 ? 2.605 9.039 30.594 1 92 508 MET B C 1
ATOM 9044 O O . MET B 1 508 ? 3.631 8.43 30.891 1 92 508 MET B O 1
ATOM 9048 N N . GLN B 1 509 ? 2.24 9.156 29.359 1 92.94 509 GLN B N 1
ATOM 9049 C CA . GLN B 1 509 ? 3.078 8.594 28.312 1 92.94 509 GLN B CA 1
ATOM 9050 C C . GLN B 1 509 ? 4.398 9.344 28.188 1 92.94 509 GLN B C 1
ATOM 9052 O O . GLN B 1 509 ? 5.457 8.734 28.031 1 92.94 509 GLN B O 1
ATOM 9057 N N . LEU B 1 510 ? 4.25 10.625 28.25 1 93.31 510 LEU B N 1
ATOM 9058 C CA . LEU B 1 510 ? 5.445 11.461 28.219 1 93.31 510 LEU B CA 1
ATOM 9059 C C . LEU B 1 510 ? 6.316 11.203 29.453 1 93.31 510 LEU B C 1
ATOM 9061 O O . LEU B 1 510 ? 7.543 11.133 29.344 1 93.31 510 LEU B O 1
ATOM 9065 N N . PHE B 1 511 ? 5.656 11 30.594 1 93.38 511 PHE B N 1
ATOM 9066 C CA . PHE B 1 511 ? 6.359 10.688 31.828 1 93.38 511 PHE B CA 1
ATOM 9067 C C . PHE B 1 511 ? 7.148 9.391 31.688 1 93.38 511 PHE B C 1
ATOM 9069 O O . PHE B 1 511 ? 8.328 9.336 32.031 1 93.38 511 PHE B O 1
ATOM 9076 N N . SER B 1 512 ? 6.52 8.422 31.141 1 90.38 512 SER B N 1
ATOM 9077 C CA . SER B 1 512 ? 7.156 7.129 30.953 1 90.38 512 SER B CA 1
ATOM 9078 C C . SER B 1 512 ? 8.32 7.227 29.969 1 90.38 512 SER B C 1
ATOM 9080 O O . SER B 1 512 ? 9.359 6.605 30.172 1 90.38 512 SER B O 1
ATOM 9082 N N . TYR B 1 513 ? 8.125 7.926 28.938 1 92.06 513 TYR B N 1
ATOM 9083 C CA . TYR B 1 513 ? 9.188 8.117 27.953 1 92.06 513 TYR B CA 1
ATOM 9084 C C . TYR B 1 513 ? 10.414 8.758 28.609 1 92.06 513 TYR B C 1
ATOM 9086 O O . TYR B 1 513 ? 11.539 8.32 28.375 1 92.06 513 TYR B O 1
ATOM 9094 N N . CYS B 1 514 ? 10.195 9.82 29.312 1 89.69 514 CYS B N 1
ATOM 9095 C CA . CYS B 1 514 ? 11.297 10.5 29.984 1 89.69 514 CYS B CA 1
ATOM 9096 C C . CYS B 1 514 ? 12 9.562 30.969 1 89.69 514 CYS B C 1
ATOM 9098 O O . CYS B 1 514 ? 13.219 9.609 31.109 1 89.69 514 CYS B O 1
ATOM 9100 N N . LYS B 1 515 ? 11.227 8.766 31.625 1 87.38 515 LYS B N 1
ATOM 9101 C CA . LYS B 1 515 ? 11.797 7.77 32.531 1 87.38 515 LYS B CA 1
ATOM 9102 C C . LYS B 1 515 ? 12.695 6.793 31.781 1 87.38 515 LYS B C 1
ATOM 9104 O O . LYS B 1 515 ? 13.812 6.512 32.219 1 87.38 515 LYS B O 1
ATOM 9109 N N . ASP B 1 516 ? 12.211 6.32 30.719 1 87.69 516 ASP B N 1
ATOM 9110 C CA . ASP B 1 516 ? 12.984 5.398 29.906 1 87.69 516 ASP B CA 1
ATOM 9111 C C . ASP B 1 516 ? 14.227 6.078 29.328 1 87.69 516 ASP B C 1
ATOM 9113 O O . ASP B 1 516 ? 15.289 5.469 29.234 1 87.69 516 ASP B O 1
ATOM 9117 N N . TYR B 1 517 ? 14.031 7.281 28.875 1 87.62 517 TYR B N 1
ATOM 9118 C CA . TYR B 1 517 ? 15.156 8.055 28.359 1 87.62 517 TYR B CA 1
ATOM 9119 C C . TYR B 1 517 ? 16.266 8.172 29.391 1 87.62 517 TYR B C 1
ATOM 9121 O O . TYR B 1 517 ? 17.438 7.992 29.062 1 87.62 517 TYR B O 1
ATOM 9129 N N . LYS B 1 518 ? 15.906 8.469 30.562 1 83.25 518 LYS B N 1
ATOM 9130 C CA . LYS B 1 518 ? 16.859 8.578 31.672 1 83.25 518 LYS B CA 1
ATOM 9131 C C . LYS B 1 518 ? 17.547 7.242 31.938 1 83.25 518 LYS B C 1
ATOM 9133 O O . LYS B 1 518 ? 18.766 7.188 32.094 1 83.25 518 LYS B O 1
ATOM 9138 N N . LYS B 1 519 ? 16.766 6.215 31.953 1 82.38 519 LYS B N 1
ATOM 9139 C CA . LYS B 1 519 ? 17.297 4.879 32.219 1 82.38 519 LYS B CA 1
ATOM 9140 C C . LYS B 1 519 ? 18.281 4.449 31.156 1 82.38 519 LYS B C 1
ATOM 9142 O O . LYS B 1 519 ? 19.375 3.953 31.469 1 82.38 519 LYS B O 1
ATOM 9147 N N . GLU B 1 520 ? 17.906 4.695 29.969 1 81.75 520 GLU B N 1
ATOM 9148 C CA . GLU B 1 520 ? 18.734 4.25 28.844 1 81.75 520 GLU B CA 1
ATOM 9149 C C . GLU B 1 520 ? 20.016 5.066 28.75 1 81.75 520 GLU B C 1
ATOM 9151 O O . GLU B 1 520 ? 21.047 4.57 28.266 1 81.75 520 GLU B O 1
ATOM 9156 N N . ASN B 1 521 ? 20 6.316 29.188 1 81.19 521 ASN B N 1
ATOM 9157 C CA . ASN B 1 521 ? 21.141 7.199 29.047 1 81.19 521 ASN B CA 1
ATOM 9158 C C . ASN B 1 521 ? 21.766 7.523 30.406 1 81.19 521 ASN B C 1
ATOM 9160 O O . ASN B 1 521 ? 22.469 8.531 30.547 1 81.19 521 ASN B O 1
ATOM 9164 N N . LEU B 1 522 ? 21.578 6.723 31.375 1 76.31 522 LEU B N 1
ATOM 9165 C CA . LEU B 1 522 ? 21.953 6.98 32.75 1 76.31 522 LEU B CA 1
ATOM 9166 C C . LEU B 1 522 ? 23.453 7.215 32.875 1 76.31 522 LEU B C 1
ATOM 9168 O O . LEU B 1 522 ? 23.875 8.156 33.562 1 76.31 522 LEU B O 1
ATOM 9172 N N . ALA B 1 523 ? 24.203 6.301 32.219 1 68.56 523 ALA B N 1
ATOM 9173 C CA . ALA B 1 523 ? 25.656 6.387 32.312 1 68.56 523 ALA B CA 1
ATOM 9174 C C . ALA B 1 523 ? 26.156 7.73 31.797 1 68.56 523 ALA B C 1
ATOM 9176 O O . ALA B 1 523 ? 27 8.375 32.438 1 68.56 523 ALA B O 1
ATOM 9177 N N . LEU B 1 524 ? 25.594 8.133 30.766 1 72.56 524 LEU B N 1
ATOM 9178 C CA . LEU B 1 524 ? 26.016 9.375 30.125 1 72.56 524 LEU B CA 1
ATOM 9179 C C . LEU B 1 524 ? 25.516 10.586 30.922 1 72.56 524 LEU B C 1
ATOM 9181 O O . LEU B 1 524 ? 26.219 11.586 31.047 1 72.56 524 LEU B O 1
ATOM 9185 N N . LEU B 1 525 ? 24.375 10.43 31.453 1 73.25 525 LEU B N 1
ATOM 9186 C CA . LEU B 1 525 ? 23.766 11.523 32.219 1 73.25 525 LEU B CA 1
ATOM 9187 C C . LEU B 1 525 ? 24.516 11.758 33.531 1 73.25 525 LEU B C 1
ATOM 9189 O O . LEU B 1 525 ? 24.672 12.898 33.938 1 73.25 525 LEU B O 1
ATOM 9193 N N . VAL B 1 526 ? 25 10.664 34.156 1 64.06 526 VAL B N 1
ATOM 9194 C CA . VAL B 1 526 ? 25.75 10.734 35.406 1 64.06 526 VAL B CA 1
ATOM 9195 C C . VAL B 1 526 ? 27.109 11.359 35.156 1 64.06 526 VAL B C 1
ATOM 9197 O O . VAL B 1 526 ? 27.562 12.219 35.938 1 64.06 526 VAL B O 1
ATOM 9200 N N . ARG B 1 527 ? 27.719 10.781 34.156 1 62.53 527 ARG B N 1
ATOM 9201 C CA . ARG B 1 527 ? 29.062 11.242 33.844 1 62.53 527 ARG B CA 1
ATOM 9202 C C . ARG B 1 527 ? 29.062 12.75 33.562 1 62.53 527 ARG B C 1
ATOM 9204 O O . ARG B 1 527 ? 30.031 13.438 33.938 1 62.53 527 ARG B O 1
ATOM 9211 N N . HIS B 1 528 ? 28.094 13.156 33 1 57.91 528 HIS B N 1
ATOM 9212 C CA . HIS B 1 528 ? 28.109 14.539 32.531 1 57.91 528 HIS B CA 1
ATOM 9213 C C . HIS B 1 528 ? 27.422 15.461 33.531 1 57.91 528 HIS B C 1
ATOM 9215 O O . HIS B 1 528 ? 26.938 16.531 33.156 1 57.91 528 HIS B O 1
ATOM 9221 N N . ARG B 1 529 ? 27.672 15.055 34.781 1 51.88 529 ARG B N 1
ATOM 9222 C CA . ARG B 1 529 ? 27.203 15.836 35.938 1 51.88 529 ARG B CA 1
ATOM 9223 C C . ARG B 1 529 ? 25.797 16.375 35.688 1 51.88 529 ARG B C 1
ATOM 9225 O O . ARG B 1 529 ? 25.438 17.422 36.219 1 51.88 529 ARG B O 1
ATOM 9232 N N . CYS B 1 530 ? 25.25 15.883 34.656 1 51.34 530 CYS B N 1
ATOM 9233 C CA . CYS B 1 530 ? 23.844 16.266 34.656 1 51.34 530 CYS B CA 1
ATOM 9234 C C . CYS B 1 530 ? 23.156 15.727 35.906 1 51.34 530 CYS B C 1
ATOM 9236 O O . CYS B 1 530 ? 21.922 15.688 36 1 51.34 530 CYS B O 1
ATOM 9238 N N . ALA B 1 531 ? 24.016 15.164 36.781 1 42.44 531 ALA B N 1
ATOM 9239 C CA . ALA B 1 531 ? 23.719 14.594 38.094 1 42.44 531 ALA B CA 1
ATOM 9240 C C . ALA B 1 531 ? 22.844 15.531 38.906 1 42.44 531 ALA B C 1
ATOM 9242 O O . ALA B 1 531 ? 21.969 15.086 39.656 1 42.44 531 ALA B O 1
ATOM 9243 N N . ASP B 1 532 ? 23.344 16.734 38.938 1 44.88 532 ASP B N 1
ATOM 9244 C CA . ASP B 1 532 ? 22.484 17.594 39.75 1 44.88 532 ASP B CA 1
ATOM 9245 C C . ASP B 1 532 ? 21.047 17.578 39.219 1 44.88 532 ASP B C 1
ATOM 9247 O O . ASP B 1 532 ? 20.125 17.984 39.938 1 44.88 532 ASP B O 1
ATOM 9251 N N . LEU B 1 533 ? 20.984 17.453 38 1 44 533 LEU B N 1
ATOM 9252 C CA . LEU B 1 533 ? 19.672 17.5 37.344 1 44 533 LEU B CA 1
ATOM 9253 C C . LEU B 1 533 ? 18.875 16.234 37.625 1 44 533 LEU B C 1
ATOM 9255 O O . LEU B 1 533 ? 17.688 16.156 37.344 1 44 533 LEU B O 1
ATOM 9259 N N . LEU B 1 534 ? 19.656 15.07 37.906 1 45.44 534 LEU B N 1
ATOM 9260 C CA . LEU B 1 534 ? 18.938 13.82 38.156 1 45.44 534 LEU B CA 1
ATOM 9261 C C . LEU B 1 534 ? 18.453 13.766 39.594 1 45.44 534 LEU B C 1
ATOM 9263 O O . LEU B 1 534 ? 19.219 13.984 40.531 1 45.44 534 LEU B O 1
ATOM 9267 N N . ASP B 1 535 ? 17.625 14.484 40 1 44.69 535 ASP B N 1
ATOM 9268 C CA . ASP B 1 535 ? 17.016 14.086 41.281 1 44.69 535 ASP B CA 1
ATOM 9269 C C . ASP B 1 535 ? 17.062 12.57 41.469 1 44.69 535 ASP B C 1
ATOM 9271 O O . ASP B 1 535 ? 16.047 11.891 41.25 1 44.69 535 ASP B O 1
ATOM 9275 N N . VAL B 1 536 ? 18.141 11.891 41.062 1 43.06 536 VAL B N 1
ATOM 9276 C CA . VAL B 1 536 ? 18.297 10.445 41.156 1 43.06 536 VAL B CA 1
ATOM 9277 C C . VAL B 1 536 ? 17.969 10.008 42.594 1 43.06 536 VAL B C 1
ATOM 9279 O O . VAL B 1 536 ? 18.516 10.547 43.562 1 43.06 536 VAL B O 1
ATOM 9282 N N . ASP B 1 537 ? 16.875 9.578 42.906 1 41.59 537 ASP B N 1
ATOM 9283 C CA . ASP B 1 537 ? 16.688 8.82 44.156 1 41.59 537 ASP B CA 1
ATOM 9284 C C . ASP B 1 537 ? 17.859 7.871 44.375 1 41.59 537 ASP B C 1
ATOM 9286 O O . ASP B 1 537 ? 18.469 7.379 43.438 1 41.59 537 ASP B O 1
ATOM 9290 N N . GLU B 1 538 ? 18.672 8.008 45.469 1 41.19 538 GLU B N 1
ATOM 9291 C CA . GLU B 1 538 ? 19.797 7.301 46.062 1 41.19 538 GLU B CA 1
ATOM 9292 C C . GLU B 1 538 ? 19.812 5.828 45.656 1 41.19 538 GLU B C 1
ATOM 9294 O O . GLU B 1 538 ? 20.859 5.242 45.438 1 41.19 538 GLU B O 1
ATOM 9299 N N . ASP B 1 539 ? 18.719 5.078 45.625 1 42.41 539 ASP B N 1
ATOM 9300 C CA . ASP B 1 539 ? 18.641 3.631 45.469 1 42.41 539 ASP B CA 1
ATOM 9301 C C . ASP B 1 539 ? 18.938 3.23 44 1 42.41 539 ASP B C 1
ATOM 9303 O O . ASP B 1 539 ? 19.516 2.17 43.781 1 42.41 539 ASP B O 1
ATOM 9307 N N . GLU B 1 540 ? 18.625 3.945 43.031 1 43.31 540 GLU B N 1
ATOM 9308 C CA . GLU B 1 540 ? 18.781 3.57 41.625 1 43.31 540 GLU B CA 1
ATOM 9309 C C . GLU B 1 540 ? 20.203 3.854 41.156 1 43.31 540 GLU B C 1
ATOM 9311 O O . GLU B 1 540 ? 20.75 3.105 40.344 1 43.31 540 GLU B O 1
ATOM 9316 N N . LEU B 1 541 ? 20.875 4.867 41.531 1 44.22 541 LEU B N 1
ATOM 9317 C CA . LEU B 1 541 ? 22.281 5.137 41.25 1 44.22 541 LEU B CA 1
ATOM 9318 C C . LEU B 1 541 ? 23.156 4.043 41.844 1 44.22 541 LEU B C 1
ATOM 9320 O O . LEU B 1 541 ? 24.141 3.627 41.219 1 44.22 541 LEU B O 1
ATOM 9324 N N . SER B 1 542 ? 22.969 3.582 43.031 1 42.56 542 SER B N 1
ATOM 9325 C CA . SER B 1 542 ? 23.766 2.545 43.656 1 42.56 542 SER B CA 1
ATOM 9326 C C . SER B 1 542 ? 23.797 1.269 42.812 1 42.56 542 SER B C 1
ATOM 9328 O O . SER B 1 542 ? 24.812 0.583 42.75 1 42.56 542 SER B O 1
ATOM 9330 N N . GLU B 1 543 ? 22.75 0.811 42.219 1 42.84 543 GLU B N 1
ATOM 9331 C CA . GLU B 1 543 ? 22.75 -0.411 41.438 1 42.84 543 GLU B CA 1
ATOM 9332 C C . GLU B 1 543 ? 23.531 -0.224 40.125 1 42.84 543 GLU B C 1
ATOM 9334 O O . GLU B 1 543 ? 24.172 -1.159 39.656 1 42.84 543 GLU B O 1
ATOM 9339 N N . LEU B 1 544 ? 23.484 0.936 39.531 1 41.22 544 LEU B N 1
ATOM 9340 C CA . LEU B 1 544 ? 24.125 1.148 38.25 1 41.22 544 LEU B CA 1
ATOM 9341 C C . LEU B 1 544 ? 25.625 1.345 38.406 1 41.22 544 LEU B C 1
ATOM 9343 O O . LEU B 1 544 ? 26.406 0.935 37.531 1 41.22 544 LEU B O 1
ATOM 9347 N N . LEU B 1 545 ? 26.172 2.092 39.312 1 41.25 545 LEU B N 1
ATOM 9348 C CA . LEU B 1 545 ? 27.609 2.223 39.5 1 41.25 545 LEU B CA 1
ATOM 9349 C C . LEU B 1 545 ? 28.266 0.86 39.719 1 41.25 545 LEU B C 1
ATOM 9351 O O . LEU B 1 545 ? 29.469 0.695 39.5 1 41.25 545 LEU B O 1
ATOM 9355 N N . ASP B 1 546 ? 27.656 -0.092 40.375 1 40.44 546 ASP B N 1
ATOM 9356 C CA . ASP B 1 546 ? 28.297 -1.397 40.5 1 40.44 546 ASP B CA 1
ATOM 9357 C C . ASP B 1 546 ? 28.438 -2.086 39.156 1 40.44 546 ASP B C 1
ATOM 9359 O O . ASP B 1 546 ? 29.188 -3.059 39 1 40.44 546 ASP B O 1
ATOM 9363 N N . VAL B 1 547 ? 27.578 -1.871 38.188 1 36.97 547 VAL B N 1
ATOM 9364 C CA . VAL B 1 547 ? 27.703 -2.623 36.938 1 36.97 547 VAL B CA 1
ATOM 9365 C C . VAL B 1 547 ? 28.766 -1.979 36.031 1 36.97 547 VAL B C 1
ATOM 9367 O O . VAL B 1 547 ? 29 -2.414 34.906 1 36.97 547 VAL B O 1
ATOM 9370 N N . ASP B 1 548 ? 29.344 -0.828 36.281 1 37.41 548 ASP B N 1
ATOM 9371 C CA . ASP B 1 548 ? 30.234 -0.146 35.375 1 37.41 548 ASP B CA 1
ATOM 9372 C C . ASP B 1 548 ? 31.422 -1.039 34.969 1 37.41 548 ASP B C 1
ATOM 9374 O O . ASP B 1 548 ? 31.891 -1 33.844 1 37.41 548 ASP B O 1
ATOM 9378 N N . GLU B 1 549 ? 32.188 -1.594 36 1 35.25 549 GLU B N 1
ATOM 9379 C CA . GLU B 1 549 ? 33.531 -2.07 35.719 1 35.25 549 GLU B CA 1
ATOM 9380 C C . GLU B 1 549 ? 33.5 -3.25 34.75 1 35.25 549 GLU B C 1
ATOM 9382 O O . GLU B 1 549 ? 34.344 -3.348 33.844 1 35.25 549 GLU B O 1
ATOM 9387 N N . ASN B 1 550 ? 32.781 -4.336 35.031 1 35.16 550 ASN B N 1
ATOM 9388 C CA . ASN B 1 550 ? 32.969 -5.598 34.344 1 35.16 550 ASN B CA 1
ATOM 9389 C C . ASN B 1 550 ? 32.25 -5.582 32.969 1 35.16 550 ASN B C 1
ATOM 9391 O O . ASN B 1 550 ? 32.75 -6.094 31.984 1 35.16 550 ASN B O 1
ATOM 9395 N N . GLU B 1 551 ? 30.906 -5.203 32.844 1 34.19 551 GLU B N 1
ATOM 9396 C CA . GLU B 1 551 ? 30.078 -5.496 31.688 1 34.19 551 GLU B CA 1
ATOM 9397 C C . GLU B 1 551 ? 30.234 -4.422 30.609 1 34.19 551 GLU B C 1
ATOM 9399 O O . GLU B 1 551 ? 29.688 -4.543 29.516 1 34.19 551 GLU B O 1
ATOM 9404 N N . LEU B 1 552 ? 30.75 -3.254 30.781 1 32.78 552 LEU B N 1
ATOM 9405 C CA . LEU B 1 552 ? 31 -2.271 29.734 1 32.78 552 LEU B CA 1
ATOM 9406 C C . LEU B 1 552 ? 31.891 -2.859 28.656 1 32.78 552 LEU B C 1
ATOM 9408 O O . LEU B 1 552 ? 31.719 -2.562 27.469 1 32.78 552 LEU B O 1
ATOM 9412 N N . SER B 1 553 ? 32.875 -3.674 29.047 1 33.28 553 SER B N 1
ATOM 9413 C CA . SER B 1 553 ? 33.781 -4.281 28.078 1 33.28 553 SER B CA 1
ATOM 9414 C C . SER B 1 553 ? 33.031 -5.211 27.125 1 33.28 553 SER B C 1
ATOM 9416 O O . SER B 1 553 ? 33.344 -5.234 25.922 1 33.28 553 SER B O 1
ATOM 9418 N N . GLU B 1 554 ? 32.094 -6.109 27.609 1 34.34 554 GLU B N 1
ATOM 9419 C CA . GLU B 1 554 ? 31.469 -7.152 26.797 1 34.34 554 GLU B CA 1
ATOM 9420 C C . GLU B 1 554 ? 30.359 -6.574 25.922 1 34.34 554 GLU B C 1
ATOM 9422 O O . GLU B 1 554 ? 29.984 -7.164 24.906 1 34.34 554 GLU B O 1
ATOM 9427 N N . ALA B 1 555 ? 29.578 -5.613 26.297 1 30.58 555 ALA B N 1
ATOM 9428 C CA . ALA B 1 555 ? 28.453 -5.102 25.531 1 30.58 555 ALA B CA 1
ATOM 9429 C C . ALA B 1 555 ? 28.922 -4.336 24.297 1 30.58 555 ALA B C 1
ATOM 9431 O O . ALA B 1 555 ? 28.141 -4.105 23.359 1 30.58 555 ALA B O 1
ATOM 9432 N N . LEU B 1 556 ? 29.984 -3.645 24.203 1 32.22 556 LEU B N 1
ATOM 9433 C CA . LEU B 1 556 ? 30.547 -3.105 22.969 1 32.22 556 LEU B CA 1
ATOM 9434 C C . LEU B 1 556 ? 30.703 -4.199 21.906 1 32.22 556 LEU B C 1
ATOM 9436 O O . LEU B 1 556 ? 30.578 -3.936 20.719 1 32.22 556 LEU B O 1
ATOM 9440 N N . ASP B 1 557 ? 30.938 -5.457 22.312 1 34 557 ASP B N 1
ATOM 9441 C CA . ASP B 1 557 ? 31.078 -6.551 21.359 1 34 557 ASP B CA 1
ATOM 9442 C C . ASP B 1 557 ? 29.734 -6.887 20.719 1 34 557 ASP B C 1
ATOM 9444 O O . ASP B 1 557 ? 29.672 -7.184 19.531 1 34 557 ASP B O 1
ATOM 9448 N N . ASP B 1 558 ? 28.594 -6.965 21.422 1 33.28 558 ASP B N 1
ATOM 9449 C CA . ASP B 1 558 ? 27.328 -7.434 20.875 1 33.28 558 ASP B CA 1
ATOM 9450 C C . ASP B 1 558 ? 26.656 -6.34 20.047 1 33.28 558 ASP B C 1
ATOM 9452 O O . ASP B 1 558 ? 25.766 -6.625 19.234 1 33.28 558 ASP B O 1
ATOM 9456 N N . TYR B 1 559 ? 26.656 -5.035 20.312 1 31.67 559 TYR B N 1
ATOM 9457 C CA . TYR B 1 559 ? 26.125 -4.004 19.422 1 31.67 559 TYR B CA 1
ATOM 9458 C C . TYR B 1 559 ? 26.781 -4.074 18.047 1 31.67 559 TYR B C 1
ATOM 9460 O O . TYR B 1 559 ? 26.344 -3.396 17.109 1 31.67 559 TYR B O 1
ATOM 9468 N N . GLU B 1 560 ? 27.906 -4.68 17.844 1 32.72 560 GLU B N 1
ATOM 9469 C CA . GLU B 1 560 ? 28.609 -4.91 16.594 1 32.72 560 GLU B CA 1
ATOM 9470 C C . GLU B 1 560 ? 27.703 -5.594 15.57 1 32.72 560 GLU B C 1
ATOM 9472 O O . GLU B 1 560 ? 27.719 -5.25 14.383 1 32.72 560 GLU B O 1
ATOM 9477 N N . ASP B 1 561 ? 26.984 -6.633 15.969 1 33.16 561 ASP B N 1
ATOM 9478 C CA . ASP B 1 561 ? 26.25 -7.457 15.008 1 33.16 561 ASP B CA 1
ATOM 9479 C C . ASP B 1 561 ? 24.984 -6.754 14.539 1 33.16 561 ASP B C 1
ATOM 9481 O O . ASP B 1 561 ? 24.562 -6.91 13.391 1 33.16 561 ASP B O 1
ATOM 9485 N N . GLU B 1 562 ? 24.203 -6.035 15.352 1 32.41 562 GLU B N 1
ATOM 9486 C CA . GLU B 1 562 ? 22.891 -5.543 14.914 1 32.41 562 GLU B CA 1
ATOM 9487 C C . GLU B 1 562 ? 23.047 -4.305 14.031 1 32.41 562 GLU B C 1
ATOM 9489 O O . GLU B 1 562 ? 22.156 -3.998 13.234 1 32.41 562 GLU B O 1
ATOM 9494 N N . ILE B 1 563 ? 24 -3.416 14.18 1 33.53 563 ILE B N 1
ATOM 9495 C CA . ILE B 1 563 ? 24.094 -2.27 13.281 1 33.53 563 ILE B CA 1
ATOM 9496 C C . ILE B 1 563 ? 24.297 -2.75 11.852 1 33.53 563 ILE B C 1
ATOM 9498 O O . ILE B 1 563 ? 24 -2.021 10.898 1 33.53 563 ILE B O 1
ATOM 9502 N N . ASP B 1 564 ? 24.812 -3.855 11.578 1 32.25 564 ASP B N 1
ATOM 9503 C CA . ASP B 1 564 ? 24.922 -4.254 10.18 1 32.25 564 ASP B CA 1
ATOM 9504 C C . ASP B 1 564 ? 23.578 -4.207 9.484 1 32.25 564 ASP B C 1
ATOM 9506 O O . ASP B 1 564 ? 23.5 -3.98 8.273 1 32.25 564 ASP B O 1
ATOM 9510 N N . ASN B 1 565 ? 22.484 -4.605 10.172 1 30.53 565 ASN B N 1
ATOM 9511 C CA . ASN B 1 565 ? 21.25 -4.766 9.422 1 30.53 565 ASN B CA 1
ATOM 9512 C C . ASN B 1 565 ? 20.547 -3.428 9.211 1 30.53 565 ASN B C 1
ATOM 9514 O O . ASN B 1 565 ? 19.453 -3.381 8.648 1 30.53 565 ASN B O 1
ATOM 9518 N N . LEU B 1 566 ? 20.688 -2.426 10.047 1 29.81 566 LEU B N 1
ATOM 9519 C CA . LEU B 1 566 ? 19.906 -1.228 9.789 1 29.81 566 LEU B CA 1
ATOM 9520 C C . LEU B 1 566 ? 20.438 -0.474 8.578 1 29.81 566 LEU B C 1
ATOM 9522 O O . LEU B 1 566 ? 20.188 0.724 8.422 1 29.81 566 LEU B O 1
ATOM 9526 N N . GLU B 1 567 ? 21.25 -1.001 7.684 1 31.38 567 GLU B N 1
ATOM 9527 C CA . GLU B 1 567 ? 21.891 -0.372 6.527 1 31.38 567 GLU B CA 1
ATOM 9528 C C . GLU B 1 567 ? 20.875 0.395 5.691 1 31.38 567 GLU B C 1
ATOM 9530 O O . GLU B 1 567 ? 21.188 1.433 5.109 1 31.38 567 GLU B O 1
ATOM 9535 N N . SER B 1 568 ? 19.703 -0.157 5.207 1 30.36 568 SER B N 1
ATOM 9536 C CA . SER B 1 568 ? 19.281 0.142 3.844 1 30.36 568 SER B CA 1
ATOM 9537 C C . SER B 1 568 ? 18.688 1.543 3.742 1 30.36 568 SER B C 1
ATOM 9539 O O . SER B 1 568 ? 18.797 2.195 2.701 1 30.36 568 SER B O 1
ATOM 9541 N N . SER B 1 569 ? 17.859 2.09 4.688 1 28.03 569 SER B N 1
ATOM 9542 C CA . SER B 1 569 ? 16.859 3.029 4.203 1 28.03 569 SER B CA 1
ATOM 9543 C C . SER B 1 569 ? 17.406 4.449 4.145 1 28.03 569 SER B C 1
ATOM 9545 O O . SER B 1 569 ? 16.766 5.352 3.609 1 28.03 569 SER B O 1
ATOM 9547 N N . GLU B 1 570 ? 18.391 4.871 4.902 1 30.47 570 GLU B N 1
ATOM 9548 C CA . GLU B 1 570 ? 18.547 6.32 4.957 1 30.47 570 GLU B CA 1
ATOM 9549 C C . GLU B 1 570 ? 19.281 6.848 3.732 1 30.47 570 GLU B C 1
ATOM 9551 O O . GLU B 1 570 ? 20.5 7.066 3.783 1 30.47 570 GLU B O 1
ATOM 9556 N N . GLU B 1 571 ? 19.203 6.355 2.512 1 31.41 571 GLU B N 1
ATOM 9557 C CA . GLU B 1 571 ? 19.906 6.734 1.291 1 31.41 571 GLU B CA 1
ATOM 9558 C C . GLU B 1 571 ? 19.703 8.203 0.959 1 31.41 571 GLU B C 1
ATOM 9560 O O . GLU B 1 571 ? 20.609 8.875 0.457 1 31.41 571 GLU B O 1
ATOM 9565 N N . ASP B 1 572 ? 18.469 8.844 1.088 1 28.97 572 ASP B N 1
ATOM 9566 C CA . ASP B 1 572 ? 18.094 9.922 0.18 1 28.97 572 ASP B CA 1
ATOM 9567 C C . ASP B 1 572 ? 18.688 11.258 0.629 1 28.97 572 ASP B C 1
ATOM 9569 O O . ASP B 1 572 ? 18.656 12.242 -0.108 1 28.97 572 ASP B O 1
ATOM 9573 N N . ILE B 1 573 ? 19.109 11.414 1.772 1 29.69 573 ILE B N 1
ATOM 9574 C CA . ILE B 1 573 ? 19.25 12.828 2.117 1 29.69 573 ILE B CA 1
ATOM 9575 C C . ILE B 1 573 ? 20.547 13.375 1.523 1 29.69 573 ILE B C 1
ATOM 9577 O O . ILE B 1 573 ? 20.609 14.547 1.139 1 29.69 573 ILE B O 1
ATOM 9581 N N . TRP B 1 574 ? 21.641 12.602 1.409 1 30.02 574 TRP B N 1
ATOM 9582 C CA . TRP B 1 574 ? 22.938 13.242 1.255 1 30.02 574 TRP B CA 1
ATOM 9583 C C . TRP B 1 574 ? 23.156 13.688 -0.187 1 30.02 574 TRP B C 1
ATOM 9585 O O . TRP B 1 574 ? 24.234 14.172 -0.536 1 30.02 574 TRP B O 1
ATOM 9595 N N . ASP B 1 575 ? 22.438 13.406 -1.152 1 31.33 575 ASP B N 1
ATOM 9596 C CA . ASP B 1 575 ? 22.844 13.727 -2.516 1 31.33 575 ASP B CA 1
ATOM 9597 C C . ASP B 1 575 ? 23.031 15.227 -2.703 1 31.33 575 ASP B C 1
ATOM 9599 O O . ASP B 1 575 ? 23.234 15.703 -3.822 1 31.33 575 ASP B O 1
ATOM 9603 N N . CYS B 1 576 ? 22.641 16.062 -1.871 1 27.47 576 CYS B N 1
ATOM 9604 C CA . CYS B 1 576 ? 22.531 17.406 -2.438 1 27.47 576 CYS B CA 1
ATOM 9605 C C . CYS B 1 576 ? 23.906 17.953 -2.811 1 27.47 576 CYS B C 1
ATOM 9607 O O . CYS B 1 576 ? 24.156 18.281 -3.973 1 27.47 576 CYS B O 1
ATOM 9609 N N . LYS B 1 577 ? 24.406 19.344 -2.123 1 31.12 577 LYS B N 1
ATOM 9610 C CA . LYS B 1 577 ? 24.984 20.594 -2.609 1 31.12 577 LYS B CA 1
ATOM 9611 C C . LYS B 1 577 ? 26.516 20.531 -2.615 1 31.12 577 LYS B C 1
ATOM 9613 O O . LYS B 1 577 ? 27.188 21.5 -2.984 1 31.12 577 LYS B O 1
ATOM 9618 N N . ILE B 1 578 ? 27 19.594 -1.983 1 29.59 578 ILE B N 1
ATOM 9619 C CA . ILE B 1 578 ? 28.438 19.766 -1.853 1 29.59 578 ILE B CA 1
ATOM 9620 C C . ILE B 1 578 ? 29.109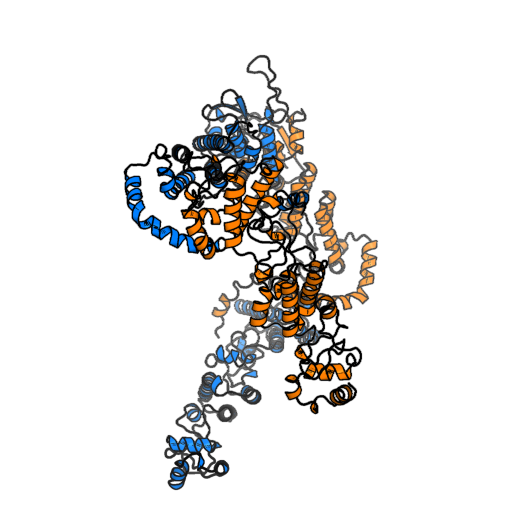 19.547 -3.205 1 29.59 578 ILE B C 1
ATOM 9622 O O . ILE B 1 578 ? 30.203 20.047 -3.447 1 29.59 578 ILE B O 1
ATOM 9626 N N . ASP B 1 579 ? 28.547 18.859 -4.066 1 32.66 579 ASP B N 1
ATOM 9627 C CA . ASP B 1 579 ? 29.312 18.453 -5.242 1 32.66 579 ASP B CA 1
ATOM 9628 C C . ASP B 1 579 ? 29.625 19.656 -6.133 1 32.66 579 ASP B C 1
ATOM 9630 O O . ASP B 1 579 ? 30.656 19.688 -6.793 1 32.66 579 ASP B O 1
ATOM 9634 N N . THR B 1 580 ? 28.688 20.594 -6.191 1 34.34 580 THR B N 1
ATOM 9635 C CA . THR B 1 580 ? 28.781 21.453 -7.363 1 34.34 580 THR B CA 1
ATOM 9636 C C . THR B 1 580 ? 29.969 22.406 -7.242 1 34.34 580 THR B C 1
ATOM 9638 O O . THR B 1 580 ? 30.625 22.719 -8.242 1 34.34 580 THR B O 1
ATOM 9641 N N . GLU B 1 581 ? 30.172 22.953 -6.012 1 32.91 581 GLU B N 1
ATOM 9642 C CA . GLU B 1 581 ? 31.078 24.109 -6.047 1 32.91 581 GLU B CA 1
ATOM 9643 C C . GLU B 1 581 ? 32.531 23.672 -6.125 1 32.91 581 GLU B C 1
ATOM 9645 O O . GLU B 1 581 ? 33.406 24.484 -6.406 1 32.91 581 GLU B O 1
ATOM 9650 N N . PHE B 1 582 ? 32.75 22.469 -5.836 1 31.02 582 PHE B N 1
ATOM 9651 C CA . PHE B 1 582 ? 34.125 22.047 -5.793 1 31.02 582 PHE B CA 1
ATOM 9652 C C . PHE B 1 582 ? 34.75 22.016 -7.195 1 31.02 582 PHE B C 1
ATOM 9654 O O . PHE B 1 582 ? 35.938 22.172 -7.363 1 31.02 582 PHE B O 1
ATOM 9661 N N . GLU B 1 583 ? 33.938 21.734 -8.25 1 34.75 583 GLU B N 1
ATOM 9662 C CA . GLU B 1 583 ? 34.531 21.703 -9.578 1 34.75 583 GLU B CA 1
ATOM 9663 C C . GLU B 1 583 ? 35.188 23.047 -9.93 1 34.75 583 GLU B C 1
ATOM 9665 O O . GLU B 1 583 ? 36.031 23.125 -10.805 1 34.75 583 GLU B O 1
ATOM 9670 N N . LYS B 1 584 ? 34.594 24.062 -9.391 1 36.31 584 LYS B N 1
ATOM 9671 C CA . LYS B 1 584 ? 35.094 25.344 -9.867 1 36.31 584 LYS B CA 1
ATOM 9672 C C . LYS B 1 584 ? 36.531 25.562 -9.406 1 36.31 584 LYS B C 1
ATOM 9674 O O . LYS B 1 584 ? 37.312 26.281 -10.07 1 36.31 584 LYS B O 1
ATOM 9679 N N . TYR B 1 585 ? 36.812 25.281 -8.195 1 30.16 585 TYR B N 1
ATOM 9680 C CA . TYR B 1 585 ? 38.094 25.719 -7.723 1 30.16 585 TYR B CA 1
ATOM 9681 C C . TYR B 1 585 ? 39.188 24.703 -8.086 1 30.16 585 TYR B C 1
ATOM 9683 O O . TYR B 1 585 ? 40.375 24.891 -7.754 1 30.16 585 TYR B O 1
ATOM 9691 N N . SER B 1 586 ? 38.781 23.453 -8.336 1 32.22 586 SER B N 1
ATOM 9692 C CA . SER B 1 586 ? 39.906 22.531 -8.516 1 32.22 586 SER B CA 1
ATOM 9693 C C . SER B 1 586 ? 40.656 22.797 -9.82 1 32.22 586 SER B C 1
ATOM 9695 O O . SER B 1 586 ? 40.062 22.641 -10.906 1 32.22 586 SER B O 1
ATOM 9697 N N . SER B 1 587 ? 41.281 23.859 -9.844 1 33.25 587 SER B N 1
ATOM 9698 C CA . SER B 1 587 ? 42.25 24.062 -10.906 1 33.25 587 SER B CA 1
ATOM 9699 C C . SER B 1 587 ? 43.031 22.766 -11.195 1 33.25 587 SER B C 1
ATOM 9701 O O . SER B 1 587 ? 44.25 22.703 -11 1 33.25 587 SER B O 1
ATOM 9703 N N . TRP B 1 588 ? 42.625 21.703 -10.797 1 27.42 588 TRP B N 1
ATOM 9704 C CA . TRP B 1 588 ? 43.344 20.641 -11.5 1 27.42 588 TRP B CA 1
ATOM 9705 C C . TRP B 1 588 ? 42.969 20.609 -12.977 1 27.42 588 TRP B C 1
ATOM 9707 O O . TRP B 1 588 ? 41.812 20.828 -13.32 1 27.42 588 TRP B O 1
#

InterPro domains:
  IPR000210 BTB/POZ domain [PF00651] (369-486)
  IPR000210 BTB/POZ domain [PS50097] (372-442)
  IPR000210 BTB/POZ domain [SM00225] (372-488)
  IPR011333 SKP1/BTB/POZ domain superfamily [G3DSA:3.30.710.10] (367-528)
  IPR011333 SKP1/BTB/POZ domain superfamily [SSF54695] (369-486)

Foldseek 3Di:
DVVLQVQLLDPLVPNDLVLQPDFAAAFQVRPGGGGLQQAADCVDVLCVLLQPVPSRYHHPVQNDDSSVVSSVSSNHQDLLELVSLLVSLQSLLVLQPDPDHDPCSQVSLLVSLVSCLVNVVSNVADPVSCVSQQFRFSFWFAADDPPLLVQFCDNDIGTGGLQQEAEPVCCLQARNPGTYGDPSNDHDPVVCVVPVSSHDDDLLRSVVSLVSCCVVDQVVVDVRQQDPVSQQVSVVSLLVSLVVLLPDDLVRSLVNVVVVCVVPQFRDQQDRGSNDPLRTAGLLQEEEPDDAAPDSSNGYRDDSNNVSVSSSVSRVHHYDDDDDDPDDDDDPCVVVVVQLVVQLVLQPPDQPPPPDDDPVDDSPRDDPQSQFQEWEQEVNDITTDHLVLLLVLAVLSVCVLCVPDPNVDSVHGHYYYDYQAHPLLVSLVRSVSSPDDSVVSVVPDDDDPPDDPLVVLLNSLLRNLQVCLVRVPVPVLQVSLCCCVVVPSDDLLCLLVQLVSCVVSVVVSSVVVSVVVCVVCVVVSVVVCVVVSCPPDPVVVVVVVVVPPPCVVVVVVVVVPVVVPVPDDPPPDPPDDPPPPVVVPPPD/DVVLQVQQLDDLVNNDLVQQPDFAAAFQVRPGGHGLQQAADCVDVLCVLQQPVPSRYHHPVQNDDSSVVSSVSSNHADLLELVSLLVSLQSLLVLQPDPDHDPCSQVSLLVSLVSCLVNVVSNVADPVSCVSQQFRFSFWFDADDPPLLVQFCDNDIGTGGLQQEAEPVCCLQARNPGTYGDPSNDHDPVVCVVPVSSHDDDLLRSVVSLVSCCVVPQVVVDVRQQDPVSQQVSVVSLLVSLVVLLPDDLVRSLVNVVVVCVVPQFRDQQDRGSNDPLRTDGLLQEEEPDDAAPDSSNGYRDDSNNVSVSSSVSRVHHYDDDDDDPDDDDDPCVVVVVQLVVQLVLQPPDQPPPPDDDPPDDSPRDDPQNQFQEWEQEVNDITTDHLVLLLVLAVLSVCVLCVPDPNVDSVHGHYHYDYQAHPLLVSLVVSVSSPDDSVVSVVPDDDDPPDDPLVVLLNSLLRVLQVCLVRVPVVVLQVSLCCCVVVPSDDLLCLLVQLVSCVVSVVVSSVVVSVVVCVVCVVVSVVVCVVVSCPPDPPVVVVVVVVPPPCVVVVVVVVVPVVVPVPDDPPPDPPDDPPPPVVVPPPD

Nearest PDB structures (foldseek):
  3htm-assembly1_B  TM=8.535E-01  e=7.416E-07  Homo sapiens
  8h33-assembly1_B  TM=7.585E-01  e=4.706E-05  Homo sapiens
  4eoz-assembly2_A  TM=8.184E-01  e=1.595E-04  Homo sapiens
  8gq6-assembly1_A  TM=7.580E-01  e=1.250E-04  Homo sapiens
  8rit-assembly1_B  TM=7.855E-01  e=4.448E-04  Xenopus laevis

Sequence (1176 aa):
MRFICSLLSLPLDMIPESLERFNFIPNENYTKLMKAKELYDPCEELFREVFVGSNQFLPPELRKGWILNGLIKLGLNRATDSKSFIRVAEEIENLSKMPTPPENLRERAKIVVRHFYYYATELNLSSEAWEKLSKIKFVPSKPVNPPFLETAYSKIPELYDFDSLCLPKYRNICWTQCPIYDDDVLPDSNICRLFPEMNEIETPIVINHLYAIIRNIVRADLSGWKDAKMSELLRTVIFQIYKHLNEVPKQELKSYLKIKLKADPKIFLNGEDPFDPYNWVSGNQLILNIDDDIDSGNRAVCGYLAICKRLLHICEAQEMKSPCMNIRVPDEYSQRDKIAKSFARFLDEKPNLVTNKSPQQNYERNGMQKFHDIFFNVHGEIIGSNRYVLAASANYFERMFTAGTMESNPWKPVYVNIDDIKPESFRIMLKWLYGRRLEDALSEIKMSQATDEISFYLEIYIDLLNACEKYDLQELKRLIEHKIVKSDLIRAQNVLEVKKWAEKYNAMQLFSYCKDYKKENLALLVRHRCADLLDVDEDELSELLDVDENELSEALDDYEDEIDNLESSEEDIWDCKIDTEFEKYSSWMRFICSLLSLPLDMIPESLERFNFIPNENYTKLMKAKELYDPCEELFREVFVGSNQFLPPELRKGWILNGLIKLGLNRATDSKSFIRVAEEIENLSKMPTPPENLRERAKIVVRHFYYYATELNLSSEAWEKLSKIKFVPSKPVNPPFLETAYSKIPELYDFDSLCLPKYRNICWTQCPIYDDDVLPDSNICRLFPEMNEIETPIVINHLYAIIRNIVRADLSGWKDAKMSELLRTVIFQIYKHLNEVPKQELKSYLKIKLKADPKIFLNGEDPFDPYNWVSGNQLILNIDDDIDSGNRAVCGYLAICKRLLHICEAQEMKSPCMNIRVPDEYSQRDKIAKSFARFLDEKPNLVTNKSPQQNYERNGMQKFHDIFFNVHGEIIGSNRYVLAASANYFERMFTAGTMESNPWKPVYVNIDDIKPESFRIMLKWLYGRRLEDALSEIKMSQATDEISFYLEIYIDLLNACEKYDLQELKRLIEHKIVKSDLIRAQNVLEVKKWAEKYNAMQLFSYCKDYKKENLALLVRHRCADLLDVDEDELSELLDVDENELSEALDDYEDEIDNLESSEEDIWDCKIDTEFEKYSSW

Organism: Rhizophagus irregularis (strain DAOM 181602 / DAOM 197198 / MUCL 43194) (NCBI:txid747089)

Radius of gyration: 49.49 Å; Cα contacts (8 Å, |Δi|>4): 1523; chains: 2; bounding box: 125×141×96 Å

pLDDT: mean 82.03, std 18.44, range [26.55, 96.88]